Protein AF-0000000072547113 (afdb_homodimer)

Organism: Lottia gigantea (NCBI:txid225164)

Sequence (1190 aa):
MGVKNPSSYKSCSQDGNVCVTWENDRKLVMTTRKENDVTCYDVSWSALSCVSQELKDCLNMSGHWYGGFQDWNQYWPMNIIQQKLAPYVASDSYAKMYGGVLERYFLSSAGYGVFIDQDVPLHLSMNENNTRQFCMSAKYTQYPYINYDNSLPYLNYSVCYANNIRKVHDYMSKTYIPRPENIPDEKLFKSPIWSTWAMYKKDINETQLEEFADDIISNNFPHSQIELDDEWTVRYGDMGFDLNKFPDPAAMVRRLNNKGFRVTIWVHPFFNEDSTSFKEAYEKRYLVRQLDSNLPALVSWWRGKLAGILDVTNPEAVSWYLKQLQNLKTNYNISSFKFDAGEVNWLPNVYSVNSTYRNPDVYTQKWAELAYESDKNIRHQEVRVGARTQRLPIFSRMLDRDSTWTRSNGLKTIIPCALTFGLIGYPFVLPDMIGGNAYDAADGLEARNYPDQELFIRWLQVNTFLPSMQFSVPPWIYNDTTLTTEARKLIDLHTSYTPTIVRLAREATVTGSPIIRPLWWVAPTDAITFMIDDEFLLGNDILVAPVVIQGDLSRDIYLPAGRWQDKLRNTVRDGGKWLTNYKASLYELPYFIRVMGVKNPSSYKSCSQDGNVCVTWENDRKLVMTTRKENDVTCYDVSWSALSCVSQELKDCLNMSGHWYGGFQDWNQYWPMNIIQQKLAPYVASDSYAKMYGGVLERYFLSSAGYGVFIDQDVPLHLSMNENNTRQFCMSAKYTQYPYINYDNSLPYLNYSVCYANNIRKVHDYMSKTYIPRPENIPDEKLFKSPIWSTWAMYKKDINETQLEEFADDIISNNFPHSQIELDDEWTVRYGDMGFDLNKFPDPAAMVRRLNNKGFRVTIWVHPFFNEDSTSFKEAYEKRYLVRQLDSNLPALVSWWRGKLAGILDVTNPEAVSWYLKQLQNLKTNYNISSFKFDAGEVNWLPNVYSVNSTYRNPDVYTQKWAELAYESDKNIRHQEVRVGARTQRLPIFSRMLDRDSTWTRSNGLKTIIPCALTFGLIGYPFVLPDMIGGNAYDAADGLEARNYPDQELFIRWLQVNTFLPSMQFSVPPWIYNDTTLTTEARKLIDLHTSYTPTIVRLAREATVTGSPIIRPLWWVAPTDAITFMIDDEFLLGNDILVAPVVIQGDLSRDIYLPAGRWQDKLRNTVRDGGKWLTNYKASLYELPYFIRV

Radius of gyration: 38.4 Å; Cα contacts (8 Å, |Δi|>4): 2872; chains: 2; bounding box: 76×123×65 Å

InterPro domains:
  IPR000322 Glycoside hydrolase family 31, TIM barrel domain [PF01055] (195-501)
  IPR013780 Glycosyl hydrolase, all-beta [G3DSA:2.60.40.1180] (546-594)
  IPR017853 Glycoside hydrolase superfamily [SSF51445] (192-532)
  IPR048395 Glycosyl hydrolase family 31, C-terminal domain [PF21365] (512-594)
  IPR050985 Alpha-glycosidase and related enzymes [PTHR43053] (8-594)

Secondary structure (DSSP, 8-state):
------S-EEE--BTTBEEEEETTTEEEEEEEEEETTEEEEEEEEEE-S-TT--EEEEEE--S-EEEEE--SS--SS-TT--EEEEE-----GGGSSS-SBEEEEEEETTTEEEEE-TTS-EEEEESGGG--EEEEEE---SSSS--TT-PPPEEEEEEEE-SSHHHHHHHHHHHHSPPPSS---HHHHHS-EEESHHHHTT---HHHHHHHHHHHHHTT---SEEEE-S--BSSBTB-SB-TTT-S-HHHHHHHHHHTT-EEEEEE-SEEETTSHHHHHHHHTT-B-B-TTSSSBPPEEETTEEEEEEB-TT-HHHHHHHHHHHHHHHHHH---EEEE----GGGS-SS-B-SS--SSTTHHHHHHHHHHHHTTTTT---EES-BSS-TTS-SEEEPPPPPSSSSTTTSGGGHHHHHHHHHHTT--SEE--STT----BTTTBTT---PPPHHHHHHHHHHHTTSS--EESS-GGGG--HHHHHHHHHHHHHHHHTHHHHHHHHHHHHHH---SEE-GGGT-TT-GGGGG--S-EEETTTEEE----STT-SEEEEEE-SSEEEETTTTEEEE-SEEEEEEE--TT---EEEE-/------S-EEE--BTTBEEEEETTTEEEEEEEEEETTEEEEEEEEEE-S-TT--EEEEEE--S-EEEEE--SS--SS-TT--EEEEE-----GGGSSS-SBEEEEEEETTTEEEEE-TTS-EEEEESGGG--EEEEEE---SSSS--TT-PPPEEEEEEEE-SSHHHHHHHHHHHHSPPPSS---HHHHHS-EEESHHHHTT---HHHHHHHHHHHHHTT---SEEEE-S--BSSBTB-SB-TTT-S-HHHHHHHHHHTT-EEEEEE-SEEETTSHHHHHHHHTT-B-B-TTSSSBPPEEETTEEEEEEB-TT-HHHHHHHHHHHHHHHHHH---EEEE----GGGS-SS-B-SS--SSTTHHHHHHHHHHHHTTTTT---EES-BSS-TTS-SEEEPPPPPSSSSTTTSGGGHHHHHHHHHHTT--SEE--STT----BTTTBTT---PPPHHHHHHHHHHHTTSS--EESS-GGGG--HHHHHHHHHHHHHHHHTHHHHHHHHHHHHHH---SEE-GGGT-TT-GGGGG--S-EEETTTEEE----STT-SEEEEEE-SSEEEETTTTEEEE-SEEEEEEE--TT---EEEE-

Solvent-accessible surface area (backbone atoms only — not comparable to full-atom values): 59918 Å² total; per-residue (Å²): 135,85,82,76,69,83,61,74,59,49,77,66,53,53,98,83,24,46,26,42,33,35,81,74,41,35,36,40,40,35,40,75,47,78,56,93,76,32,43,30,39,41,36,37,38,36,49,61,63,42,50,74,41,73,46,74,54,71,41,73,59,58,67,44,31,46,45,36,53,38,47,41,63,32,55,45,38,41,69,81,48,69,33,62,75,37,73,72,48,30,14,53,33,91,71,75,42,51,8,28,35,35,42,61,38,38,37,19,56,67,4,39,32,38,41,47,49,74,74,33,35,42,24,37,24,32,17,45,91,73,62,49,30,41,33,46,31,11,35,54,42,84,51,77,30,46,63,88,79,70,56,58,35,39,40,44,35,34,42,31,37,19,97,27,31,52,60,22,44,53,51,47,42,69,73,72,44,58,41,22,78,48,64,42,34,64,53,48,43,43,24,32,35,39,35,40,38,36,63,39,31,57,72,54,36,52,66,55,52,52,48,51,54,48,50,38,54,75,70,67,49,76,64,39,30,37,33,47,37,51,65,54,32,76,38,61,44,42,90,50,74,22,50,90,47,30,76,51,56,44,61,52,41,48,54,40,39,74,72,66,41,39,40,26,39,54,47,64,56,47,17,25,65,88,18,72,45,28,55,53,30,45,76,68,58,24,33,27,11,25,49,95,47,82,49,59,31,54,30,59,56,101,88,32,78,52,16,35,35,58,20,60,60,24,67,66,32,43,50,52,52,47,49,52,54,48,47,42,28,73,69,35,60,41,68,40,39,37,41,48,68,48,33,48,70,59,49,52,59,62,58,31,58,79,55,85,66,65,38,57,42,50,54,26,27,38,42,46,49,51,55,46,65,70,35,69,85,63,23,72,36,38,30,38,41,35,34,88,48,31,37,53,34,47,32,36,28,46,67,87,34,43,45,44,63,42,51,74,30,16,57,45,16,50,55,27,42,48,40,32,35,10,70,64,33,42,48,46,38,28,79,35,43,41,30,24,41,8,47,42,91,87,52,35,85,71,24,72,43,66,44,55,71,65,56,30,51,35,37,44,49,57,37,35,74,45,57,25,47,33,36,29,57,58,62,64,78,70,76,36,69,65,58,34,51,52,50,49,50,45,50,49,52,26,39,71,43,23,68,59,50,52,51,35,42,55,44,17,41,75,71,47,48,35,32,46,27,53,53,25,72,84,33,52,84,45,72,73,36,60,56,57,39,66,47,36,17,48,49,93,42,32,40,39,46,46,69,66,56,89,90,56,45,47,40,72,44,77,36,62,74,57,39,29,34,30,68,80,73,72,42,77,38,77,31,65,44,72,41,72,68,40,79,31,50,85,90,47,67,48,37,30,35,61,104,134,82,82,76,69,82,61,75,60,50,78,66,54,53,97,84,24,48,23,40,34,34,80,73,39,34,36,41,39,36,40,75,48,79,55,94,76,32,44,30,38,41,37,36,39,35,49,61,62,42,49,74,40,74,47,75,52,71,42,73,59,57,68,45,31,46,45,36,52,38,47,39,62,32,57,45,38,41,68,80,47,68,34,63,76,36,73,70,49,29,14,53,34,91,72,74,43,50,7,27,35,36,43,61,38,37,38,20,56,68,4,39,32,39,41,48,49,75,74,34,38,42,24,39,23,31,16,45,92,74,62,49,31,40,35,45,30,12,36,54,40,84,50,76,30,47,63,86,78,70,54,58,34,38,40,44,34,36,42,32,37,22,96,26,31,51,59,24,45,56,50,49,43,68,73,74,44,58,41,22,77,47,62,42,34,66,53,47,44,42,24,32,35,40,36,39,37,36,62,37,32,58,72,55,36,51,66,54,51,52,49,50,53,49,49,39,52,74,71,68,50,76,65,39,30,38,33,47,36,48,65,56,32,76,37,62,45,41,91,47,72,23,50,89,48,32,76,51,54,45,59,52,42,49,55,40,39,74,72,66,41,40,41,25,38,56,46,66,57,46,16,25,66,88,17,71,44,28,56,54,31,44,77,69,58,24,32,27,11,26,50,94,47,80,48,60,33,53,28,59,55,102,87,35,78,52,16,35,36,59,20,59,60,24,68,66,32,43,51,54,52,47,49,54,54,48,48,43,29,71,68,34,59,41,67,40,38,38,41,46,68,47,34,48,70,59,49,55,60,63,58,32,60,78,54,86,67,64,40,60,42,49,54,26,28,36,39,47,50,51,57,46,65,71,36,68,85,66,23,71,36,39,31,38,43,36,35,89,46,33,40,54,35,46,34,38,27,48,69,86,34,43,45,45,63,42,50,73,31,15,58,45,17,52,54,26,42,48,39,32,34,10,70,63,34,42,47,47,38,27,79,35,42,39,30,24,43,8,45,42,91,88,53,36,86,71,24,72,44,65,43,54,72,65,56,30,49,35,36,44,50,56,37,33,74,45,56,25,45,32,36,30,58,58,64,65,77,69,75,37,70,66,58,34,51,52,49,49,50,44,50,49,52,27,40,72,44,23,68,59,51,51,49,34,43,54,43,16,41,74,71,44,47,36,30,45,27,52,54,26,73,84,32,53,83,45,73,72,36,60,56,55,42,63,48,36,17,46,51,93,43,32,41,40,47,44,69,67,56,88,88,55,46,48,41,73,43,77,36,63,75,57,38,29,35,31,70,80,74,74,42,79,40,76,32,62,43,73,41,71,66,39,78,30,49,85,89,47,64,48,37,30,36,59,102

Foldseek 3Di:
DDPPDPADKDWPDDPPWTWIDHPQFKIWIWDWDDDVQKIKIKIKMWGRHFQFDKDKDKDAQPAFKFFFADELLQAFSCQVDWFPWDFRFADPNVVVDGHFAGAQWMFHQQFKIKHWDQLFRWIWGHCHVPPNMTMIMGGADLDDQHDPPRDTGMTIMMMMGGNGRQVSLLVCCVPPAAFAQAAAFLLQLFFAEAEQPLVQNQNAALVNQVVVLVVCVVLPGDHAAYEYEPNQPPFAPDLDGDCVRYVDLQVSCVVSVVSPHQYAYEHEFKAAPPDPNQVVCLVVLQFWAAPPDSGFDFFDDPRYDTITGGQLVDPVSLVVVLVSLVCCCVVRVRPAYEYDDQTLVRDDGGTDGPDDGSRSNVSSQSSVVSRCVSHVPNAAYEYQHHYSNLHRNHEHEDRFAALDLDSSRYLLNQQSSQQNCLSNRNQRYHSHAQSTSQADPPPGSRHNNGHDLLSRLLSLLLCLQHSGHYHNPQQCVVVDPVSSVLSSVSSVSSNVCSVLSVVVSVVCNVSVGHQKHFPCNQVRPDSVSSRDRQWIDRPNWKIWHTDSDPPDQFAKDAFAAAWKQWPVVRDIDGHPDIDGRHGHHSSRITMIGGD/DDPPDPADKDWPDDPPWTWIDHPQFKIWIWDWDDDVQKIKIKIKMWGRHFQFDKDKDKDAQPAFKFFFADELLQAFSCQVDWFPWDFRFADPNVVVDGHFAGAQWMFHQQFKIKHWDQLFRWIWGHCHVPPNMTMIMGGADLDDQHDPPRDTGMTIMMMMGGNGRQVSLLVCCVPPAAFAQAAAFLLQLFFAEAEQPLVQNQNAALVNQVVVLVVCVVLPGDHAAYEYEPDQPPFAPDLDGDCVRYVDLQVSCVVSVVSVHQYAYEHEFKAAPPDPNQVVCLVVLQFWAAPPDSGFDFFDDPRYHTITGGQLVDPVSLVVVLVSLVCCCVVRVRPAYEYDDQTLVRDDGHTDGPDDGSRSNVSSQSSVVSRCVSHVPNAAYEYAHHYSNLHRNHEHEDRFAALDLDSSRYLLNQQSSQQNCLSNRNQRYHSHAQSTSLADPPQGSRHNNGHPLLSRLLSLLLCLQHSGHYHHDQQCVVVDPVSSVLSSVSSVSSNVCSVLSVVVSVVCNPSVGHQKHFPCSQVRPDSVSSRDRQWIDRPNWKIWHTDSDPPDQFAKDAFAAAWKQWPVVRDIDGHPDIDGRHGHHSSRITMIGGD

pLDDT: mean 95.04, std 8.38, range [26.77, 98.94]

Nearest PDB structures (foldseek):
  7qqf-assembly2_B  TM=9.487E-01  e=3.767E-74  Homo sapiens
  7qqg-assembly2_B  TM=9.510E-01  e=8.934E-73  Homo sapiens
  7qqf-assembly1_D  TM=9.455E-01  e=2.420E-72  Homo sapiens
  7qqf-assembly1_A  TM=9.274E-01  e=1.428E-72  Homo sapiens
  8j53-assembly3_D  TM=9.244E-01  e=9.179E-49  Bacteroides salyersiae WAL 10018 = DSM 18765 = JCM 12988

Structure (mmCIF, N/CA/C/O backbone):
data_AF-0000000072547113-model_v1
#
loop_
_entity.id
_entity.type
_entity.pdbx_description
1 polymer 'Glycoside hydrolase family 31 N-terminal domain-containing protein'
#
loop_
_atom_site.group_PDB
_atom_site.id
_atom_site.type_symbol
_atom_site.label_atom_id
_atom_site.label_alt_id
_atom_site.label_comp_id
_atom_site.label_asym_id
_atom_site.label_entity_id
_atom_site.label_seq_id
_atom_site.pdbx_PDB_ins_code
_atom_site.Cartn_x
_atom_site.Cartn_y
_atom_site.Cartn_z
_atom_site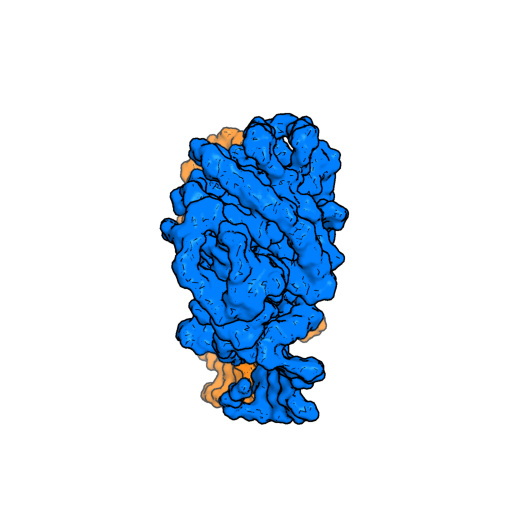.occupancy
_atom_site.B_iso_or_equiv
_atom_site.auth_seq_id
_atom_site.auth_comp_id
_atom_site.auth_asym_id
_atom_site.auth_atom_id
_atom_site.pdbx_PDB_model_num
ATOM 1 N N . MET A 1 1 ? -34.938 21.906 10.492 1 26.77 1 MET A N 1
ATOM 2 C CA . MET A 1 1 ? -34.344 20.688 9.945 1 26.77 1 MET A CA 1
ATOM 3 C C . MET A 1 1 ? -35.438 19.797 9.336 1 26.77 1 MET A C 1
ATOM 5 O O . MET A 1 1 ? -36.219 19.188 10.062 1 26.77 1 MET A O 1
ATOM 9 N N . GLY A 1 2 ? -36.031 20.266 8.164 1 29.62 2 GLY A N 1
ATOM 10 C CA . GLY A 1 2 ? -37.156 19.562 7.578 1 29.62 2 GLY A CA 1
ATOM 11 C C . GLY A 1 2 ? -36.781 18.219 6.969 1 29.62 2 GLY A C 1
ATOM 12 O O . GLY A 1 2 ? -35.781 18.141 6.219 1 29.62 2 GLY A O 1
ATOM 13 N N . VAL A 1 3 ? -37.156 17.062 7.504 1 36.53 3 VAL A N 1
ATOM 14 C CA . VAL A 1 3 ? -37.031 15.711 6.969 1 36.53 3 VAL A CA 1
ATOM 15 C C . VAL A 1 3 ? -38.031 15.539 5.812 1 36.53 3 VAL A C 1
ATOM 17 O O . VAL A 1 3 ? -39.25 15.672 5.996 1 36.53 3 VAL A O 1
ATOM 20 N N . LYS A 1 4 ? -37.812 15.766 4.559 1 37.31 4 LYS A N 1
ATOM 21 C CA . LYS A 1 4 ? -38.75 15.625 3.453 1 37.31 4 LYS A CA 1
ATOM 22 C C . LYS A 1 4 ? -38.906 14.156 3.043 1 37.31 4 LYS A C 1
ATOM 24 O O . LYS A 1 4 ? -39.375 13.859 1.943 1 37.31 4 LYS A O 1
ATOM 29 N N . ASN A 1 5 ? -38.156 13.344 3.658 1 39.66 5 ASN A N 1
ATOM 30 C CA . ASN A 1 5 ? -38.312 12.141 2.857 1 39.66 5 ASN A CA 1
ATOM 31 C C . ASN A 1 5 ? -39.594 11.414 3.205 1 39.66 5 ASN A C 1
ATOM 33 O O . ASN A 1 5 ? -39.812 11.016 4.352 1 39.66 5 ASN A O 1
ATOM 37 N N . PRO A 1 6 ? -40.469 11.383 2.307 1 40.56 6 PRO A N 1
ATOM 38 C CA . PRO A 1 6 ? -41.781 10.734 2.393 1 40.56 6 PRO A CA 1
ATOM 39 C C . PRO A 1 6 ? -41.688 9.25 2.729 1 40.56 6 PRO A C 1
ATOM 41 O O . PRO A 1 6 ? -42.719 8.562 2.799 1 40.56 6 PRO A O 1
ATOM 44 N N . SER A 1 7 ? -40.562 8.672 2.807 1 48.75 7 SER A N 1
ATOM 45 C CA . SER A 1 7 ? -40.656 7.234 3.072 1 48.75 7 SER A CA 1
ATOM 46 C C . SER A 1 7 ? -41.188 6.965 4.484 1 48.75 7 SER A C 1
ATOM 48 O O . SER A 1 7 ? -41.125 7.848 5.344 1 48.75 7 SER A O 1
ATOM 50 N N . SER A 1 8 ? -41.875 5.805 4.633 1 58.91 8 SER A N 1
ATOM 51 C CA . SER A 1 8 ? -42.469 5.324 5.875 1 58.91 8 SER A CA 1
ATOM 52 C C . SER A 1 8 ? -41.5 5.473 7.047 1 58.91 8 SER A C 1
ATOM 54 O O . SER A 1 8 ? -40.375 4.969 7 1 58.91 8 SER A O 1
ATOM 56 N N . TYR A 1 9 ? -41.594 6.586 7.656 1 64.75 9 TYR A N 1
ATOM 57 C CA . TYR A 1 9 ? -40.812 6.758 8.867 1 64.75 9 TYR A CA 1
ATOM 58 C C . TYR A 1 9 ? -41.625 6.422 10.109 1 64.75 9 TYR A C 1
ATOM 60 O O . TYR A 1 9 ? -42.844 6.492 10.094 1 64.75 9 TYR A O 1
ATOM 68 N N . LYS A 1 10 ? -40.938 5.699 11.086 1 66.25 10 LYS A N 1
ATOM 69 C CA . LYS A 1 10 ? -41.5 5.473 12.414 1 66.25 10 LYS A CA 1
ATOM 70 C C . LYS A 1 10 ? -40.938 6.453 13.43 1 66.25 10 LYS A C 1
ATOM 72 O O . LYS A 1 10 ? -39.719 6.617 13.516 1 66.25 10 LYS A O 1
ATOM 77 N N . SER A 1 11 ? -41.812 7.301 14.062 1 67.62 11 SER A N 1
ATOM 78 C CA . SER A 1 11 ? -41.375 8.195 15.125 1 67.62 11 SER A CA 1
ATOM 79 C C . SER A 1 11 ? -41.094 7.438 16.422 1 67.62 11 SER A C 1
ATOM 81 O O . SER A 1 11 ? -41.906 6.594 16.828 1 67.62 11 SER A O 1
ATOM 83 N N . CYS A 1 12 ? -39.875 7.676 17.062 1 68.38 12 CYS A N 1
ATOM 84 C CA . CYS A 1 12 ? -39.562 7.164 18.391 1 68.38 12 CYS A CA 1
ATOM 85 C C . CYS A 1 12 ? -39.344 8.305 19.391 1 68.38 12 CYS A C 1
ATOM 87 O O . CYS A 1 12 ? -38.625 8.156 20.375 1 68.38 12 CYS A O 1
ATOM 89 N N . SER A 1 13 ? -39.906 9.523 19.156 1 68.44 13 SER A N 1
ATOM 90 C CA . SER A 1 13 ? -39.688 10.75 19.922 1 68.44 13 SER A CA 1
ATOM 91 C C . SER A 1 13 ? -40.281 10.633 21.312 1 68.44 13 SER A C 1
ATOM 93 O O . SER A 1 13 ? -41.344 10.039 21.5 1 68.44 13 SER A O 1
ATOM 95 N N . GLN A 1 14 ? -39.406 10.953 22.328 1 66.38 14 GLN A N 1
ATOM 96 C CA . GLN A 1 14 ? -39.844 10.992 23.703 1 66.38 14 GLN A CA 1
ATOM 97 C C . GLN A 1 14 ? -39.344 12.227 24.422 1 66.38 14 GLN A C 1
ATOM 99 O O . GLN A 1 14 ? -38.188 12.648 24.203 1 66.38 14 GLN A O 1
ATOM 104 N N . ASP A 1 15 ? -40.094 12.711 25.359 1 64.56 15 ASP A N 1
ATOM 105 C CA . ASP A 1 15 ? -39.719 13.742 26.328 1 64.56 15 ASP A CA 1
ATOM 106 C C . ASP A 1 15 ? -39.031 14.922 25.641 1 64.56 15 ASP A C 1
ATOM 108 O O . ASP A 1 15 ? -38 15.414 26.109 1 64.56 15 ASP A O 1
ATOM 112 N N . GLY A 1 16 ? -39.531 15.289 24.422 1 63.47 16 GLY A N 1
ATOM 113 C CA . GLY A 1 16 ? -39 16.469 23.766 1 63.47 16 GLY A CA 1
ATOM 114 C C . GLY A 1 16 ? -37.844 16.172 22.828 1 63.47 16 GLY A C 1
ATOM 115 O O . GLY A 1 16 ? -37.406 17.047 22.094 1 63.47 16 GLY A O 1
ATOM 116 N N . ASN A 1 17 ? -37.531 14.945 22.938 1 75.5 17 ASN A N 1
ATOM 117 C CA . ASN A 1 17 ? -36.469 14.516 22.016 1 75.5 17 ASN A CA 1
ATOM 118 C C . ASN A 1 17 ? -37.062 14.023 20.703 1 75.5 17 ASN A C 1
ATOM 120 O O . ASN A 1 17 ? -38.188 13.516 20.656 1 75.5 17 ASN A O 1
ATOM 124 N N . VAL A 1 18 ? -36.5 14.422 19.688 1 79 18 VAL A N 1
ATOM 125 C CA . VAL A 1 18 ? -36.906 13.977 18.359 1 79 18 VAL A CA 1
ATOM 126 C C . VAL A 1 18 ? -36.219 12.656 18.016 1 79 18 VAL A C 1
ATOM 128 O O . VAL A 1 18 ? -35 12.523 18.188 1 79 18 VAL A O 1
ATOM 131 N N . CYS A 1 19 ? -36.969 11.688 17.672 1 83.75 19 CYS A N 1
ATOM 132 C CA . CYS A 1 19 ? -36.469 10.406 17.219 1 83.75 19 CYS A CA 1
ATOM 133 C C . CYS A 1 19 ? -37.281 9.891 16.031 1 83.75 19 CYS A C 1
ATOM 135 O O . CYS A 1 19 ? -38.5 9.727 16.141 1 83.75 19 CYS A O 1
ATOM 137 N N . VAL A 1 20 ? -36.594 9.742 14.859 1 82.88 20 VAL A N 1
ATOM 138 C CA . VAL A 1 20 ? -37.25 9.273 13.641 1 82.88 20 VAL A CA 1
ATOM 139 C C . VAL A 1 20 ? -36.406 8.172 13 1 82.88 20 VAL A C 1
ATOM 141 O O . VAL A 1 20 ? -35.188 8.281 12.906 1 82.88 20 VAL A O 1
ATOM 144 N N . THR A 1 21 ? -37.062 7.082 12.586 1 87.88 21 THR A N 1
ATOM 145 C CA . THR A 1 21 ? -36.406 5.98 11.914 1 87.88 21 THR A CA 1
ATOM 146 C C . THR A 1 21 ? -37.031 5.703 10.555 1 87.88 21 THR A C 1
ATOM 148 O O . THR A 1 21 ? -38.25 5.605 10.438 1 87.88 21 THR A O 1
ATOM 151 N N . TRP A 1 22 ? -36.281 5.652 9.547 1 81.5 22 TRP A N 1
ATOM 152 C CA . TRP A 1 22 ? -36.656 5.16 8.227 1 81.5 22 TRP A CA 1
ATOM 153 C C . TRP A 1 22 ? -36.219 3.711 8.039 1 81.5 22 TRP A C 1
ATOM 155 O O . TRP A 1 22 ? -35.031 3.412 8.062 1 81.5 22 TRP A O 1
ATOM 165 N N . GLU A 1 23 ? -37.094 2.797 7.73 1 80.75 23 GLU A N 1
ATOM 166 C CA . GLU A 1 23 ? -36.844 1.36 7.703 1 80.75 23 GLU A CA 1
ATOM 167 C C . GLU A 1 23 ? -35.75 1.019 6.695 1 80.75 23 GLU A C 1
ATOM 169 O O . GLU A 1 23 ? -35.812 1.396 5.527 1 80.75 23 GLU A O 1
ATOM 174 N N . ASN A 1 24 ? -34.75 0.369 7.156 1 79.12 24 ASN A N 1
ATOM 175 C CA . ASN A 1 24 ? -33.625 -0.13 6.387 1 79.12 24 ASN A CA 1
ATOM 176 C C . ASN A 1 24 ? -32.844 1.007 5.711 1 79.12 24 ASN A C 1
ATOM 178 O O . ASN A 1 24 ? -32.375 0.852 4.59 1 79.12 24 ASN A O 1
ATOM 182 N N . ASP A 1 25 ? -32.938 2.139 6.438 1 85 25 ASP A N 1
ATOM 183 C CA . ASP A 1 25 ? -32.219 3.271 5.855 1 85 25 ASP A CA 1
ATOM 184 C C . ASP A 1 25 ? -31.422 4.027 6.918 1 85 25 ASP A C 1
ATOM 186 O O . ASP A 1 25 ? -30.234 3.771 7.113 1 85 25 ASP A O 1
ATOM 190 N N . ARG A 1 26 ? -32.156 4.883 7.73 1 90.94 26 ARG A N 1
ATOM 191 C CA . ARG A 1 26 ? -31.406 5.676 8.703 1 90.94 26 ARG A CA 1
ATOM 192 C C . ARG A 1 26 ? -32.281 6.047 9.898 1 90.94 26 ARG A C 1
ATOM 194 O O . ARG A 1 26 ? -33.5 5.844 9.867 1 90.94 26 ARG A O 1
ATOM 201 N N . LYS A 1 27 ? -31.656 6.512 10.969 1 91.25 27 LYS A N 1
ATOM 202 C CA . LYS A 1 27 ? -32.312 6.949 12.203 1 91.25 27 LYS A CA 1
ATOM 203 C C . LYS A 1 27 ? -31.766 8.312 12.641 1 91.25 27 LYS A C 1
ATOM 205 O O . LYS A 1 27 ? -30.578 8.594 12.523 1 91.25 27 LYS A O 1
ATOM 210 N N . LEU A 1 28 ? -32.656 9.266 13.07 1 91.69 28 LEU A N 1
ATOM 211 C CA . LEU A 1 28 ? -32.344 10.578 13.609 1 91.69 28 LEU A CA 1
ATOM 212 C C . LEU A 1 28 ? -32.781 10.688 15.07 1 91.69 28 LEU A C 1
ATOM 214 O O . LEU A 1 28 ? -33.906 10.383 15.406 1 91.69 28 LEU A O 1
ATOM 218 N N . VAL A 1 29 ? -31.859 11.047 15.938 1 91.12 29 VAL A N 1
ATOM 219 C CA . VAL A 1 29 ? -32.156 11.375 17.328 1 91.12 29 VAL A CA 1
ATOM 220 C C . VAL A 1 29 ? -31.656 12.789 17.641 1 91.12 29 VAL A C 1
ATOM 222 O O . VAL A 1 29 ? -30.5 13.117 17.359 1 91.12 29 VAL A O 1
ATOM 225 N N . MET A 1 30 ? -32.469 13.664 18.109 1 90.56 30 MET A N 1
ATOM 226 C CA . MET A 1 30 ? -32.094 15.008 18.547 1 90.56 30 MET A CA 1
ATOM 227 C C . MET A 1 30 ? -32.5 15.258 19.984 1 90.56 30 MET A C 1
ATOM 229 O O . MET A 1 30 ? -33.688 15.078 20.328 1 90.56 30 MET A O 1
ATOM 233 N N . THR A 1 31 ? -31.578 15.641 20.766 1 91.81 31 THR A N 1
ATOM 234 C CA . THR A 1 31 ? -31.859 15.969 22.156 1 91.81 31 THR A CA 1
ATOM 235 C C . THR A 1 31 ? -31.531 17.422 22.453 1 91.81 31 THR A C 1
ATOM 237 O O . THR A 1 31 ? -30.578 17.984 21.875 1 91.81 31 THR A O 1
ATOM 240 N N . THR A 1 32 ? -32.281 18.031 23.312 1 89.31 32 THR A N 1
ATOM 241 C CA . THR A 1 32 ? -32.062 19.422 23.703 1 89.31 32 THR A CA 1
ATOM 242 C C . THR A 1 32 ? -31.453 19.516 25.094 1 89.31 32 THR A C 1
ATOM 244 O O . THR A 1 32 ? -31.906 18.844 26.031 1 89.31 32 THR A O 1
ATOM 247 N N . ARG A 1 33 ? -30.344 20.266 25.203 1 88.62 33 ARG A N 1
ATOM 248 C CA . ARG A 1 33 ? -29.688 20.578 26.469 1 88.62 33 ARG A CA 1
ATOM 249 C C . ARG A 1 33 ? -29.672 22.078 26.734 1 88.62 33 ARG A C 1
ATOM 251 O O . ARG A 1 33 ? -29.234 22.859 25.891 1 88.62 33 ARG A O 1
ATOM 258 N N . LYS A 1 34 ? -30.25 22.469 27.906 1 90.75 34 LYS A N 1
ATOM 259 C CA . LYS A 1 34 ? -30.266 23.875 28.281 1 90.75 34 LYS A CA 1
ATOM 260 C C . LYS A 1 34 ? -29.375 24.125 29.5 1 90.75 34 LYS A C 1
ATOM 262 O O . LYS A 1 34 ? -29.469 23.422 30.5 1 90.75 34 LYS A O 1
ATOM 267 N N . GLU A 1 35 ? -28.516 24.984 29.359 1 90.25 35 GLU A N 1
ATOM 268 C CA . GLU A 1 35 ? -27.625 25.438 30.438 1 90.25 35 GLU A CA 1
ATOM 269 C C . GLU A 1 35 ? -27.531 26.953 30.484 1 90.25 35 GLU A C 1
ATOM 271 O O . GLU A 1 35 ? -26.828 27.562 29.688 1 90.25 35 GLU A O 1
ATOM 276 N N . ASN A 1 36 ? -28.094 27.578 31.531 1 85.56 36 ASN A N 1
ATOM 277 C CA . ASN A 1 36 ? -28.125 29.031 31.656 1 85.56 36 ASN A CA 1
ATOM 278 C C . ASN A 1 36 ? -28.703 29.688 30.406 1 85.56 36 ASN A C 1
ATOM 280 O O . ASN A 1 36 ? -29.828 29.375 30.016 1 85.56 36 ASN A O 1
ATOM 284 N N . ASP A 1 37 ? -27.891 30.469 29.734 1 90 37 ASP A N 1
ATOM 285 C CA . ASP A 1 37 ? -28.406 31.234 28.609 1 90 37 ASP A CA 1
ATOM 286 C C . ASP A 1 37 ? -28.031 30.578 27.281 1 90 37 ASP A C 1
ATOM 288 O O . ASP A 1 37 ? -28.078 31.219 26.219 1 90 37 ASP A O 1
ATOM 292 N N . VAL A 1 38 ? -27.688 29.25 27.344 1 96.06 38 VAL A N 1
ATOM 293 C CA . VAL A 1 38 ? -27.281 28.547 26.125 1 96.06 38 VAL A CA 1
ATOM 294 C C . VAL A 1 38 ? -28.172 27.328 25.922 1 96.06 38 VAL A C 1
ATOM 296 O O . VAL A 1 38 ? -28.469 26.594 26.875 1 96.06 38 VAL A O 1
ATOM 299 N N . THR A 1 39 ? -28.766 27.172 24.781 1 93.62 39 THR A N 1
ATOM 300 C CA . THR A 1 39 ? -29.516 25.984 24.375 1 93.62 39 THR A CA 1
ATOM 301 C C . THR A 1 39 ? -28.734 25.188 23.328 1 93.62 39 THR A C 1
ATOM 303 O O . THR A 1 39 ? -28.312 25.75 22.297 1 93.62 39 THR A O 1
ATOM 306 N N . CYS A 1 40 ? -28.562 23.953 23.578 1 95.62 40 CYS A N 1
ATOM 307 C CA . CYS A 1 40 ? -27.859 23.094 22.641 1 95.62 40 CYS A CA 1
ATOM 308 C C . CYS A 1 40 ? -28.766 21.984 22.109 1 95.62 40 CYS A C 1
ATOM 310 O O . CYS A 1 40 ? -29.625 21.484 22.828 1 95.62 40 CYS A O 1
ATOM 312 N N . TYR A 1 41 ? -28.609 21.672 20.906 1 92.19 41 TYR A N 1
ATOM 313 C CA . TYR A 1 41 ? -29.234 20.516 20.25 1 92.19 41 TYR A CA 1
ATOM 314 C C . TYR A 1 41 ? -28.172 19.484 19.859 1 92.19 41 TYR A C 1
ATOM 316 O O . TYR A 1 41 ? -27.297 19.781 19.047 1 92.19 41 TYR A O 1
ATOM 324 N N . ASP A 1 42 ? -28.25 18.375 20.469 1 95.06 42 ASP A N 1
ATOM 325 C CA . ASP A 1 42 ? -27.391 17.25 20.094 1 95.06 42 ASP A CA 1
ATOM 326 C C . ASP A 1 42 ? -28.078 16.359 19.062 1 95.06 42 ASP A C 1
ATOM 328 O O . ASP A 1 42 ? -29.125 15.766 19.328 1 95.06 42 ASP A O 1
ATOM 332 N N . VAL A 1 43 ? -27.453 16.312 17.891 1 94.81 43 VAL A N 1
ATOM 333 C CA . VAL A 1 43 ? -28.047 15.633 16.75 1 94.81 43 VAL A CA 1
ATOM 334 C C . VAL A 1 43 ? -27.234 14.375 16.422 1 94.81 43 VAL A C 1
ATOM 336 O O . VAL A 1 43 ? -26 14.438 16.328 1 94.81 43 VAL A O 1
ATOM 339 N N . SER A 1 44 ? -27.938 13.227 16.25 1 95.69 44 SER A N 1
ATOM 340 C CA . SER A 1 44 ? -27.297 11.977 15.883 1 95.69 44 SER A CA 1
ATOM 341 C C . SER A 1 44 ? -28.016 11.297 14.727 1 95.69 44 SER A C 1
ATOM 343 O O . SER A 1 44 ? -29.188 10.906 14.852 1 95.69 44 SER A O 1
ATOM 345 N N . TRP A 1 45 ? -27.375 11.234 13.57 1 94.62 45 TRP A N 1
ATOM 346 C CA . TRP A 1 45 ? -27.812 10.406 12.461 1 94.62 45 TRP A CA 1
ATOM 347 C C . TRP A 1 45 ? -27.094 9.055 12.477 1 94.62 45 TRP A C 1
ATOM 349 O O . TRP A 1 45 ? -25.891 8.992 12.734 1 94.62 45 TRP A O 1
ATOM 359 N N . SER A 1 46 ? -27.797 7.941 12.211 1 95.19 46 SER A N 1
ATOM 360 C CA . SER A 1 46 ? -27.203 6.613 12.117 1 95.19 46 SER A CA 1
ATOM 361 C C . SER A 1 46 ? -27.672 5.883 10.859 1 95.19 46 SER A C 1
ATOM 363 O O . SER A 1 46 ? -28.859 5.934 10.516 1 95.19 46 SER A O 1
ATOM 365 N N . ALA A 1 47 ? -26.734 5.32 10.172 1 93.44 47 ALA A N 1
ATOM 366 C CA . ALA A 1 47 ? -27.094 4.441 9.062 1 93.44 47 ALA A CA 1
ATOM 367 C C . ALA A 1 47 ? -27.625 3.102 9.57 1 93.44 47 ALA A C 1
ATOM 369 O O . ALA A 1 47 ? -27.172 2.605 10.609 1 93.44 47 ALA A O 1
ATOM 370 N N . LEU A 1 48 ? -28.562 2.443 8.797 1 89 48 LEU A N 1
ATOM 371 C CA . LEU A 1 48 ? -29.141 1.182 9.234 1 89 48 LEU A CA 1
ATOM 372 C C . LEU A 1 48 ? -29.016 0.116 8.148 1 89 48 LEU A C 1
ATOM 374 O O . LEU A 1 48 ? -29.328 -1.053 8.375 1 89 48 LEU A O 1
ATOM 378 N N . SER A 1 49 ? -28.484 0.412 7.008 1 83.69 49 SER A N 1
ATOM 379 C CA . SER A 1 49 ? -28.562 -0.501 5.875 1 83.69 49 SER A CA 1
ATOM 380 C C . SER A 1 49 ? -27.188 -1.046 5.496 1 83.69 49 SER A C 1
ATOM 382 O O . SER A 1 49 ? -27 -2.26 5.402 1 83.69 49 SER A O 1
ATOM 384 N N . CYS A 1 50 ? -26.312 -0.083 5.195 1 87.75 50 CYS A N 1
ATOM 385 C CA . CYS A 1 50 ? -25.047 -0.518 4.609 1 87.75 50 CYS A CA 1
ATOM 386 C C . CYS A 1 50 ? -23.891 0.311 5.148 1 87.75 50 CYS A C 1
ATOM 388 O O . CYS A 1 50 ? -24.062 1.468 5.531 1 87.75 50 CYS A O 1
ATOM 390 N N . VAL A 1 51 ? -22.75 -0.273 5.035 1 86.69 51 VAL A N 1
ATOM 391 C CA . VAL A 1 51 ? -21.531 0.386 5.504 1 86.69 51 VAL A CA 1
ATOM 392 C C . VAL A 1 51 ? -21.156 1.52 4.551 1 86.69 51 VAL A C 1
ATOM 394 O O . VAL A 1 51 ? -20.453 2.457 4.938 1 86.69 51 VAL A O 1
ATOM 397 N N . SER A 1 52 ? -21.688 1.512 3.369 1 85.31 52 SER A N 1
ATOM 398 C CA . SER A 1 52 ? -21.328 2.514 2.369 1 85.31 52 SER A CA 1
ATOM 399 C C . SER A 1 52 ? -22.344 3.65 2.342 1 85.31 52 SER A C 1
ATOM 401 O O . SER A 1 52 ? -22.266 4.539 1.489 1 85.31 52 SER A O 1
ATOM 403 N N . GLN A 1 53 ? -23.266 3.633 3.26 1 89.62 53 GLN A N 1
ATOM 404 C CA . GLN A 1 53 ? -24.266 4.68 3.297 1 89.62 53 GLN A CA 1
ATOM 405 C C . GLN A 1 53 ? -23.656 6.027 3.674 1 89.62 53 GLN A C 1
ATOM 407 O O . GLN A 1 53 ? -22.719 6.086 4.477 1 89.62 53 GLN A O 1
ATOM 412 N N . GLU A 1 54 ? -24.188 7.094 3.09 1 92.81 54 GLU A N 1
ATOM 413 C CA . GLU A 1 54 ? -23.812 8.469 3.43 1 92.81 54 GLU A CA 1
ATOM 414 C C . GLU A 1 54 ? -24.906 9.141 4.254 1 92.81 54 GLU A C 1
ATOM 416 O O . GLU A 1 54 ? -26.094 9.023 3.941 1 92.81 54 GLU A O 1
ATOM 421 N N . LEU A 1 55 ? -24.594 9.734 5.371 1 94.81 55 LEU A N 1
ATOM 422 C CA . LEU A 1 55 ? -25.469 10.594 6.152 1 94.81 55 LEU A CA 1
ATOM 423 C C . LEU A 1 55 ? -25.078 12.062 6.004 1 94.81 55 LEU A C 1
ATOM 425 O O . LEU A 1 55 ? -23.938 12.43 6.285 1 94.81 55 LEU A O 1
ATOM 429 N N . LYS A 1 56 ? -26 12.922 5.52 1 94.19 56 LYS A N 1
ATOM 430 C CA . LYS A 1 56 ? -25.672 14.32 5.246 1 94.19 56 LYS A CA 1
ATOM 431 C C . LYS A 1 56 ? -26.688 15.258 5.902 1 94.19 56 LYS A C 1
ATOM 433 O O . LYS A 1 56 ? -27.891 14.961 5.934 1 94.19 56 LYS A O 1
ATOM 438 N N . ASP A 1 57 ? -26.203 16.266 6.5 1 94.5 57 ASP A N 1
ATOM 439 C CA . ASP A 1 57 ? -27 17.344 7.059 1 94.5 57 ASP A CA 1
ATOM 440 C C . ASP A 1 57 ? -26.375 18.703 6.758 1 94.5 57 ASP A C 1
ATOM 442 O O . ASP A 1 57 ? -25.156 18.812 6.645 1 94.5 57 ASP A O 1
ATOM 446 N N . CYS A 1 58 ? -27.188 19.703 6.551 1 94.94 58 CYS A N 1
ATOM 447 C CA . CYS A 1 58 ? -26.719 21.016 6.16 1 94.94 58 CYS A CA 1
ATOM 448 C C . CYS A 1 58 ? -27.344 22.109 7.031 1 94.94 58 CYS A C 1
ATOM 450 O O . CYS A 1 58 ? -28.5 22 7.414 1 94.94 58 CYS A O 1
ATOM 452 N N . LEU A 1 59 ? -26.578 23.016 7.375 1 94.56 59 LEU A N 1
ATOM 453 C CA . LEU A 1 59 ? -27.016 24.219 8.086 1 94.56 59 LEU A CA 1
ATOM 454 C C . LEU A 1 59 ? -26.922 25.438 7.184 1 94.56 59 LEU A C 1
ATOM 456 O O . LEU A 1 59 ? -25.984 25.578 6.395 1 94.56 59 LEU A O 1
ATOM 460 N N . ASN A 1 60 ? -27.859 26.359 7.32 1 91.69 60 ASN A N 1
ATOM 461 C CA . ASN A 1 60 ? -27.75 27.641 6.641 1 91.69 60 ASN A CA 1
ATOM 462 C C . ASN A 1 60 ? -26.703 28.531 7.301 1 91.69 60 ASN A C 1
ATOM 464 O O . ASN A 1 60 ? -26.672 28.656 8.523 1 91.69 60 ASN A O 1
ATOM 468 N N . MET A 1 61 ? -25.906 29.078 6.543 1 94.06 61 MET A N 1
ATOM 469 C CA . MET A 1 61 ? -24.859 29.938 7.078 1 94.06 61 MET A CA 1
ATOM 470 C C . MET A 1 61 ? -25.391 31.344 7.359 1 94.06 61 MET A C 1
ATOM 472 O O . MET A 1 61 ? -24.938 32.312 6.758 1 94.06 61 MET A O 1
ATOM 476 N N . SER A 1 62 ? -26.172 31.422 8.328 1 91.5 62 SER A N 1
ATOM 477 C CA . SER A 1 62 ? -26.672 32.719 8.781 1 91.5 62 SER A CA 1
ATOM 478 C C . SER A 1 62 ? -25.625 33.5 9.547 1 91.5 62 SER A C 1
ATOM 480 O O . SER A 1 62 ? -24.859 32.906 10.32 1 91.5 62 SER A O 1
ATOM 482 N N . GLY A 1 63 ? -25.594 34.875 9.297 1 95.69 63 GLY A N 1
ATOM 483 C CA . GLY A 1 63 ? -24.594 35.688 9.945 1 95.69 63 GLY A CA 1
ATOM 484 C C . GLY A 1 63 ? -23.203 35.531 9.336 1 95.69 63 GLY A C 1
ATOM 485 O O . GLY A 1 63 ? -23.078 35.25 8.141 1 95.69 63 GLY A O 1
ATOM 486 N N . HIS A 1 64 ? -22.203 35.844 10.156 1 97.69 64 HIS A N 1
ATOM 487 C CA . HIS A 1 64 ? -20.797 35.719 9.789 1 97.69 64 HIS A CA 1
ATOM 488 C C . HIS A 1 64 ? -20.156 34.531 10.492 1 97.69 64 HIS A C 1
ATOM 490 O O . HIS A 1 64 ? -20.219 34.406 11.711 1 97.69 64 HIS A O 1
ATOM 496 N N . TRP A 1 65 ? -19.531 33.625 9.688 1 97.69 65 TRP A N 1
ATOM 497 C CA . TRP A 1 65 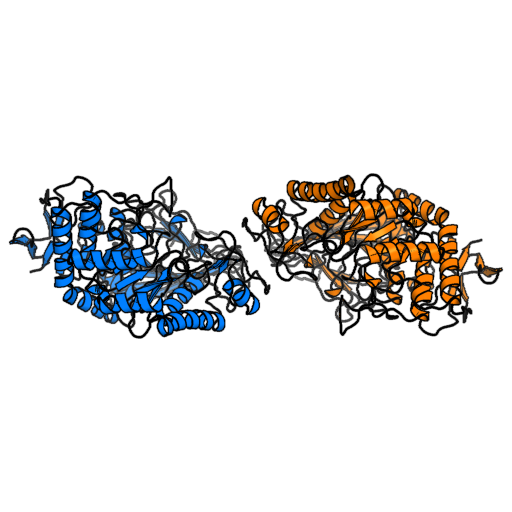? -19.047 32.375 10.234 1 97.69 65 TRP A CA 1
ATOM 498 C C . TRP A 1 65 ? -17.531 32.406 10.438 1 97.69 65 TRP A C 1
ATOM 500 O O . TRP A 1 65 ? -16.812 33.062 9.68 1 97.69 65 TRP A O 1
ATOM 510 N N . TYR A 1 66 ? -17.031 31.703 11.492 1 98.12 66 TYR A N 1
ATOM 511 C CA . TYR A 1 66 ? -15.633 31.656 11.891 1 98.12 66 TYR A CA 1
ATOM 512 C C . TYR A 1 66 ? -15.242 30.25 12.344 1 98.12 66 TYR A C 1
ATOM 514 O O . TYR A 1 66 ? -16.109 29.391 12.547 1 98.12 66 TYR A O 1
ATOM 522 N N . GLY A 1 67 ? -13.93 30.047 12.508 1 97.56 67 GLY A N 1
ATOM 523 C CA . GLY A 1 67 ? -13.398 28.812 13.078 1 97.56 67 GLY A CA 1
ATOM 524 C C . GLY A 1 67 ? -12.953 27.812 12.023 1 97.56 67 GLY A C 1
ATOM 525 O O . GLY A 1 67 ? -12.484 28.203 10.953 1 97.56 67 GLY A O 1
ATOM 526 N N . GLY A 1 68 ? -12.891 26.578 12.398 1 96.75 68 GLY A N 1
ATOM 527 C CA . GLY A 1 68 ? -12.68 25.469 11.469 1 96.75 68 GLY A CA 1
ATOM 528 C C . GLY A 1 68 ? -11.219 25.141 11.25 1 96.75 68 GLY A C 1
ATOM 529 O O . GLY A 1 68 ? -10.648 24.312 11.961 1 96.75 68 GLY A O 1
ATOM 530 N N . PHE A 1 69 ? -10.609 25.906 10.242 1 95.81 69 PHE A N 1
ATOM 531 C CA . PHE A 1 69 ? -9.328 25.406 9.758 1 95.81 69 PHE A CA 1
ATOM 532 C C . PHE A 1 69 ? -8.469 26.531 9.219 1 95.81 69 PHE A C 1
ATOM 534 O O . PHE A 1 69 ? -8.992 27.578 8.812 1 95.81 69 PHE A O 1
ATOM 541 N N . GLN A 1 70 ? -7.133 26.25 9.297 1 95.62 70 GLN A N 1
ATOM 542 C CA . GLN A 1 70 ? -6.195 27.047 8.516 1 95.62 70 GLN A CA 1
ATOM 543 C C . GLN A 1 70 ? -6.418 26.859 7.016 1 95.62 70 GLN A C 1
ATOM 545 O O . GLN A 1 70 ? -6.688 25.734 6.562 1 95.62 70 GLN A O 1
ATOM 550 N N . ASP A 1 71 ? -6.297 27.938 6.273 1 92.25 71 ASP A N 1
ATOM 551 C CA . ASP A 1 71 ? -6.559 27.859 4.84 1 92.25 71 ASP A CA 1
ATOM 552 C C . ASP A 1 71 ? -5.531 28.656 4.043 1 92.25 71 ASP A C 1
ATOM 554 O O . ASP A 1 71 ? -4.934 29.594 4.566 1 92.25 71 ASP A O 1
ATOM 558 N N . TRP A 1 72 ? -5.336 28.234 2.852 1 92.56 72 TRP A N 1
ATOM 559 C CA . TRP A 1 72 ? -4.484 28.969 1.923 1 92.56 72 TRP A CA 1
ATOM 560 C C . TRP A 1 72 ? -5.043 30.375 1.671 1 92.56 72 TRP A C 1
ATOM 562 O O . TRP A 1 72 ? -4.297 31.344 1.657 1 92.56 72 TRP A O 1
ATOM 572 N N . ASN A 1 73 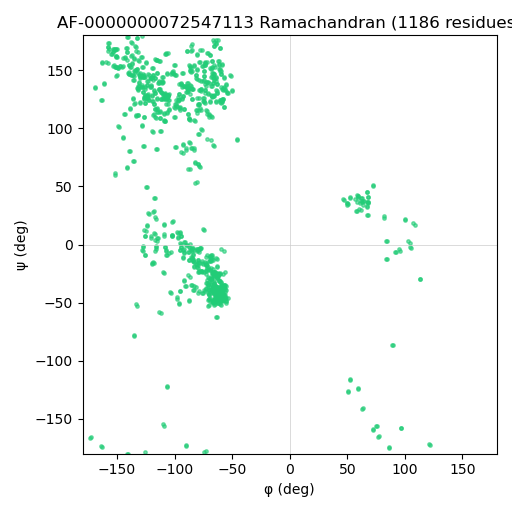? -6.336 30.391 1.423 1 91.81 73 ASN A N 1
ATOM 573 C CA . ASN A 1 73 ? -7.059 31.656 1.37 1 91.81 73 ASN A CA 1
ATOM 574 C C . ASN A 1 73 ? -7.793 31.938 2.678 1 91.81 73 ASN A C 1
ATOM 576 O O . ASN A 1 73 ? -8.984 31.641 2.799 1 91.81 73 ASN A O 1
ATOM 580 N N . GLN A 1 74 ? -7.16 32.469 3.619 1 91.19 74 GLN A N 1
ATOM 581 C CA . GLN A 1 74 ? -7.727 32.625 4.953 1 91.19 74 GLN A CA 1
ATOM 582 C C . GLN A 1 74 ? -8.711 33.781 5 1 91.19 74 GLN A C 1
ATOM 584 O O . GLN A 1 74 ? -8.32 34.938 5.203 1 91.19 74 GLN A O 1
ATOM 589 N N . TYR A 1 75 ? -9.938 33.469 4.922 1 93.25 75 TYR A N 1
ATOM 590 C CA . TYR A 1 75 ? -10.969 34.5 4.98 1 93.25 75 TYR A CA 1
ATOM 591 C C . TYR A 1 75 ? -11.477 34.688 6.406 1 93.25 75 TYR A C 1
ATOM 593 O O . TYR A 1 75 ? -11.539 33.719 7.176 1 93.25 75 TYR A O 1
ATOM 601 N N . TRP A 1 76 ? -11.844 35.812 6.758 1 96.06 76 TRP A N 1
ATOM 602 C CA . TRP A 1 76 ? -12.5 36.219 8 1 96.06 76 TRP A CA 1
ATOM 603 C C . TRP A 1 76 ? -13.539 37.312 7.746 1 96.06 76 TRP A C 1
ATOM 605 O O . TRP A 1 76 ? -13.195 38.438 7.371 1 96.06 76 TRP A O 1
ATOM 615 N N . PRO A 1 77 ? -14.898 37.188 7.879 1 96.88 77 PRO A N 1
ATOM 616 C CA . PRO A 1 77 ? -15.492 35.844 8.125 1 96.88 77 PRO A CA 1
ATOM 617 C C . PRO A 1 77 ? -15.32 34.906 6.934 1 96.88 77 PRO A C 1
ATOM 619 O O . PRO A 1 77 ? -14.766 35.312 5.906 1 96.88 77 PRO A O 1
ATOM 622 N N . MET A 1 78 ? -15.711 33.75 7.086 1 94 78 MET A N 1
ATOM 623 C CA . MET A 1 78 ? -15.398 32.719 6.102 1 94 78 MET A CA 1
ATOM 624 C C . MET A 1 78 ? -16.562 32.5 5.129 1 94 78 MET A C 1
ATOM 626 O O . MET A 1 78 ? -16.547 31.594 4.309 1 94 78 MET A O 1
ATOM 630 N N . ASN A 1 79 ? -17.547 33.312 5.105 1 93.38 79 ASN A N 1
ATOM 631 C CA . ASN A 1 79 ? -18.781 33.125 4.355 1 93.38 79 ASN A CA 1
ATOM 632 C C . ASN A 1 79 ? -18.516 33.062 2.854 1 93.38 79 ASN A C 1
ATOM 634 O O . ASN A 1 79 ? -19.297 32.469 2.111 1 93.38 79 ASN A O 1
ATOM 638 N N . ILE A 1 80 ? -17.484 33.625 2.416 1 90.44 80 ILE A N 1
ATOM 639 C CA . ILE A 1 80 ? -17.281 33.75 0.977 1 90.44 80 ILE A CA 1
ATOM 640 C C . ILE A 1 80 ? -16.484 32.531 0.477 1 90.44 80 ILE A C 1
ATOM 642 O O . ILE A 1 80 ? -16.266 32.375 -0.728 1 90.44 80 ILE A O 1
ATOM 646 N N . ILE A 1 81 ? -16 31.703 1.363 1 90.44 81 ILE A N 1
ATOM 647 C CA . ILE A 1 81 ? -15.281 30.5 0.968 1 90.44 81 ILE A CA 1
ATOM 648 C C . ILE A 1 81 ? -16.188 29.609 0.115 1 90.44 81 ILE A C 1
ATOM 650 O O . ILE A 1 81 ? -17.391 29.484 0.398 1 90.44 81 ILE A O 1
ATOM 654 N N . GLN A 1 82 ? -15.695 29.094 -0.94 1 90.5 82 GLN A N 1
ATOM 655 C CA . GLN A 1 82 ? -16.359 28.062 -1.712 1 90.5 82 GLN A CA 1
ATOM 656 C C . GLN A 1 82 ? -15.586 26.734 -1.636 1 90.5 82 GLN A C 1
ATOM 658 O O . GLN A 1 82 ? -14.617 26.531 -2.377 1 90.5 82 GLN A O 1
ATOM 663 N N . GLN A 1 83 ? -16.016 25.906 -0.779 1 90.56 83 GLN A N 1
ATOM 664 C CA . GLN A 1 83 ? -15.359 24.625 -0.55 1 90.56 83 GLN A CA 1
ATOM 665 C C . GLN A 1 83 ? -16.281 23.469 -0.898 1 90.56 83 GLN A C 1
ATOM 667 O O . GLN A 1 83 ? -17.359 23.328 -0.312 1 90.56 83 GLN A O 1
ATOM 672 N N . LYS A 1 84 ? -15.898 22.672 -1.911 1 92.88 84 LYS A N 1
ATOM 673 C CA . LYS A 1 84 ? -16.641 21.453 -2.25 1 92.88 84 LYS A CA 1
ATOM 674 C C . LYS A 1 84 ? -16.516 20.406 -1.144 1 92.88 84 LYS A C 1
ATOM 676 O O . LYS A 1 84 ? -15.594 20.469 -0.326 1 92.88 84 LYS A O 1
ATOM 681 N N . LEU A 1 85 ? -17.453 19.562 -1.176 1 94.62 85 LEU A N 1
ATOM 682 C CA . LEU A 1 85 ? -17.453 18.484 -0.195 1 94.62 85 LEU A CA 1
ATOM 683 C C . LEU A 1 85 ? -16.156 17.672 -0.272 1 94.62 85 LEU A C 1
ATOM 685 O O . LEU A 1 85 ? -15.828 17.125 -1.321 1 94.62 85 LEU A O 1
ATOM 689 N N . ALA A 1 86 ? -15.406 17.672 0.813 1 95.12 86 ALA A N 1
ATOM 690 C CA . ALA A 1 86 ? -14.125 16.969 0.892 1 95.12 86 ALA A CA 1
ATOM 691 C C . ALA A 1 86 ? -13.867 16.453 2.303 1 95.12 86 ALA A C 1
ATOM 693 O O . ALA A 1 86 ? -14.43 16.969 3.271 1 95.12 86 ALA A O 1
ATOM 694 N N . PRO A 1 87 ? -13.039 15.352 2.355 1 96.12 87 PRO A N 1
ATOM 695 C CA . PRO A 1 87 ? -12.711 14.859 3.695 1 96.12 87 PRO A CA 1
ATOM 696 C C . PRO A 1 87 ? -12.086 15.93 4.582 1 96.12 87 PRO A C 1
ATOM 698 O O . PRO A 1 87 ? -11.227 16.688 4.129 1 96.12 87 PRO A O 1
ATOM 701 N N . TYR A 1 88 ? -12.57 16.031 5.793 1 97.06 88 TYR A N 1
ATOM 702 C CA . TYR A 1 88 ? -12.07 17.031 6.738 1 97.06 88 TYR A CA 1
ATOM 703 C C . TYR A 1 88 ? -10.961 16.438 7.602 1 97.06 88 TYR A C 1
ATOM 705 O O . TYR A 1 88 ? -11.203 16.016 8.734 1 97.06 88 TYR A O 1
ATOM 713 N N . VAL A 1 89 ? -9.742 16.5 7.098 1 96.88 89 VAL A N 1
ATOM 714 C CA . VAL A 1 89 ? -8.531 16.047 7.77 1 96.88 89 VAL A CA 1
ATOM 715 C C . VAL A 1 89 ? -7.414 17.062 7.578 1 96.88 89 VAL A C 1
ATOM 717 O O . VAL A 1 89 ? -7.438 17.844 6.629 1 96.88 89 VAL A O 1
ATOM 720 N N . ALA A 1 90 ? -6.512 17.016 8.5 1 96.94 90 ALA A N 1
ATOM 721 C CA . ALA A 1 90 ? -5.395 17.953 8.43 1 96.94 90 ALA A CA 1
ATOM 722 C C . ALA A 1 90 ? -4.543 17.703 7.188 1 96.94 90 ALA A C 1
ATOM 724 O O . ALA A 1 90 ? -4.059 16.594 6.977 1 96.94 90 ALA A O 1
ATOM 725 N N . SER A 1 91 ? -4.395 18.719 6.395 1 95.31 91 SER A N 1
ATOM 726 C CA . SER A 1 91 ? -3.576 18.641 5.191 1 95.31 91 SER A CA 1
ATOM 727 C C . SER A 1 91 ? -2.646 19.844 5.07 1 95.31 91 SER A C 1
ATOM 729 O O . SER A 1 91 ? -2.791 20.828 5.809 1 95.31 91 SER A O 1
ATOM 731 N N . ASP A 1 92 ? -1.697 19.656 4.156 1 91.81 92 ASP A N 1
ATOM 732 C CA . ASP A 1 92 ? -0.842 20.781 3.779 1 91.81 92 ASP A CA 1
ATOM 733 C C . ASP A 1 92 ? -1.592 21.766 2.887 1 91.81 92 ASP A C 1
ATOM 735 O O . ASP A 1 92 ? -2.152 21.391 1.858 1 91.81 92 ASP A O 1
ATOM 739 N N . SER A 1 93 ? -1.674 22.953 3.266 1 81.62 93 SER A N 1
ATOM 740 C CA . SER A 1 93 ? -2.471 23.938 2.545 1 81.62 93 SER A CA 1
ATOM 741 C C . SER A 1 93 ? -2.02 24.062 1.092 1 81.62 93 SER A C 1
ATOM 743 O O . SER A 1 93 ? -2.787 24.5 0.232 1 81.62 93 SER A O 1
ATOM 745 N N . TYR A 1 94 ? -0.77 23.734 0.836 1 80.31 94 TYR A N 1
ATOM 746 C CA . TYR A 1 94 ? -0.292 23.75 -0.542 1 80.31 94 TYR A CA 1
ATOM 747 C C . TYR A 1 94 ? -0.961 22.672 -1.37 1 80.31 94 TYR A C 1
ATOM 749 O O . TYR A 1 94 ? -0.93 22.703 -2.604 1 80.31 94 TYR A O 1
ATOM 757 N N . ALA A 1 95 ? -1.652 21.812 -0.617 1 73.94 95 ALA A N 1
ATOM 758 C CA . ALA A 1 95 ? -2.432 20.781 -1.301 1 73.94 95 ALA A CA 1
ATOM 759 C C . ALA A 1 95 ? -3.822 21.281 -1.662 1 73.94 95 ALA A C 1
ATOM 761 O O . ALA A 1 95 ? -4.602 20.578 -2.305 1 73.94 95 ALA A O 1
ATOM 762 N N . LYS A 1 96 ? -4.078 22.531 -1.305 1 69.06 96 LYS A N 1
ATOM 763 C CA . LYS A 1 96 ? -5.355 23.188 -1.552 1 69.06 96 LYS A CA 1
ATOM 764 C C . LYS A 1 96 ? -6.504 22.422 -0.903 1 69.06 96 LYS A C 1
ATOM 766 O O . LYS A 1 96 ? -7.535 22.188 -1.535 1 69.06 96 LYS A O 1
ATOM 771 N N . MET A 1 97 ? -6.223 22 0.287 1 82.56 97 MET A N 1
ATOM 772 C CA . MET A 1 97 ? -7.18 21.328 1.168 1 82.56 97 MET A CA 1
ATOM 773 C C . MET A 1 97 ? -7.219 22 2.535 1 82.56 97 MET A C 1
ATOM 775 O O . MET A 1 97 ? -6.68 23.094 2.707 1 82.56 97 MET A O 1
ATOM 779 N N . TYR A 1 98 ? -8.086 21.422 3.361 1 91.56 98 TYR A N 1
ATOM 780 C CA . TYR A 1 98 ? -8.109 21.938 4.719 1 91.56 98 TYR A CA 1
ATOM 781 C C . TYR A 1 98 ? -6.719 21.891 5.344 1 91.56 98 TYR A C 1
ATOM 783 O O . TYR A 1 98 ? -6.02 20.875 5.238 1 91.56 98 TYR A O 1
ATOM 791 N N . GLY A 1 99 ? -6.293 22.969 5.93 1 92.75 99 GLY A N 1
ATOM 792 C CA . GLY A 1 99 ? -4.914 23.125 6.367 1 92.75 99 GLY A CA 1
ATOM 793 C C . GLY A 1 99 ? -4.578 22.297 7.594 1 92.75 99 GLY A C 1
ATOM 794 O O . GLY A 1 99 ? -5.375 21.469 8.023 1 92.75 99 GLY A O 1
ATOM 795 N N . GLY A 1 100 ? -3.334 22.453 8.062 1 95.69 100 GLY A N 1
ATOM 796 C CA . GLY A 1 100 ? -2.715 21.531 9.008 1 95.69 100 GLY A CA 1
ATOM 797 C C . GLY A 1 100 ? -3.164 21.766 10.445 1 95.69 100 GLY A C 1
ATOM 798 O O . GLY A 1 100 ? -2.924 20.922 11.312 1 95.69 100 GLY A O 1
ATOM 799 N N . VAL A 1 101 ? -3.764 22.891 10.719 1 97.94 101 VAL A N 1
ATOM 800 C CA . VAL A 1 101 ? -4.379 23.156 12.016 1 97.94 101 VAL A CA 1
ATOM 801 C C . VAL A 1 101 ? -5.891 23.312 11.852 1 97.94 101 VAL A C 1
ATOM 803 O O . VAL A 1 101 ? -6.352 24.203 11.141 1 97.94 101 VAL A O 1
ATOM 806 N N . LEU A 1 102 ? -6.602 22.391 12.422 1 97.62 102 LEU A N 1
ATOM 807 C CA . LEU A 1 102 ? -8.047 22.406 12.219 1 97.62 102 LEU A CA 1
ATOM 808 C C . LEU A 1 102 ? -8.773 21.812 13.422 1 97.62 102 LEU A C 1
ATOM 810 O O . LEU A 1 102 ? -8.18 21.047 14.188 1 97.62 102 LEU A O 1
ATOM 814 N N . GLU A 1 103 ? -9.961 22.234 13.625 1 98.19 103 GLU A N 1
ATOM 815 C CA . GLU A 1 103 ? -10.891 21.703 14.625 1 98.19 103 GLU A CA 1
ATOM 816 C C . GLU A 1 103 ? -12.312 21.625 14.078 1 98.19 103 GLU A C 1
ATOM 818 O O . GLU A 1 103 ? -12.703 22.453 13.25 1 98.19 103 GLU A O 1
ATOM 823 N N . ARG A 1 104 ? -13.008 20.672 14.555 1 98.25 104 ARG A N 1
ATOM 824 C CA . ARG A 1 104 ? -14.398 20.5 14.148 1 98.25 104 ARG A CA 1
ATOM 825 C C . ARG A 1 104 ? -15.32 21.422 14.938 1 98.25 104 ARG A C 1
ATOM 827 O O . ARG A 1 104 ? -16.312 20.984 15.508 1 98.25 104 ARG A O 1
ATOM 834 N N . TYR A 1 105 ? -14.984 22.672 14.914 1 98.5 105 TYR A N 1
ATOM 835 C CA . TYR A 1 105 ? -15.664 23.719 15.664 1 98.5 105 TYR A CA 1
ATOM 836 C C . TYR A 1 105 ? -15.883 24.953 14.789 1 98.5 105 TYR A C 1
ATOM 838 O O . TYR A 1 105 ? -14.938 25.5 14.227 1 98.5 105 TYR A O 1
ATOM 846 N N . PHE A 1 106 ? -17.141 25.359 14.711 1 98.44 106 PHE A N 1
ATOM 847 C CA . PHE A 1 106 ? -17.516 26.516 13.922 1 98.44 106 PHE A CA 1
ATOM 848 C C . PHE A 1 106 ? -18.453 27.422 14.711 1 98.44 106 PHE A C 1
ATOM 850 O O . PHE A 1 106 ? -19.172 26.969 15.602 1 98.44 106 PHE A O 1
ATOM 857 N N . LEU A 1 107 ? -18.328 28.703 14.359 1 97.94 107 LEU A N 1
ATOM 858 C CA . LEU A 1 107 ? -19.031 29.734 15.102 1 97.94 107 LEU A CA 1
ATOM 859 C C . LEU A 1 107 ? -19.672 30.734 14.156 1 97.94 107 LEU A C 1
ATOM 861 O O . LEU A 1 107 ? -19.125 31.047 13.094 1 97.94 107 LEU A O 1
ATOM 865 N N . SER A 1 108 ? -20.859 31.281 14.555 1 97.62 108 SER A N 1
ATOM 866 C CA . SER A 1 108 ? -21.562 32.281 13.758 1 97.62 108 SER A CA 1
ATOM 867 C C . SER A 1 108 ? -21.922 33.5 14.594 1 97.62 108 SER A C 1
ATOM 869 O O . SER A 1 108 ? -22.25 33.375 15.773 1 97.62 108 SER A O 1
ATOM 871 N N . SER A 1 109 ? -21.891 34.656 14 1 98 109 SER A N 1
ATOM 872 C CA . SER A 1 109 ? -22.266 35.906 14.656 1 98 109 SER A CA 1
ATOM 873 C C . SER A 1 109 ? -23.766 35.906 14.977 1 98 109 SER A C 1
ATOM 875 O O . SER A 1 109 ? -24.219 36.75 15.766 1 98 109 SER A O 1
ATOM 877 N N . ALA A 1 110 ? -24.5 34.969 14.406 1 95.44 110 ALA A N 1
ATOM 878 C CA . ALA A 1 110 ? -25.938 34.844 14.703 1 95.44 110 ALA A CA 1
ATOM 879 C C . ALA A 1 110 ? -26.156 34.156 16.047 1 95.44 110 ALA A C 1
ATOM 881 O O . ALA A 1 110 ? -27.297 34 16.484 1 95.44 110 ALA A O 1
ATOM 882 N N . GLY A 1 111 ? -25.094 33.75 16.672 1 95.31 111 GLY A N 1
ATOM 883 C CA . GLY A 1 111 ? -25.188 33.219 18.016 1 95.31 111 GLY A CA 1
ATOM 884 C C . GLY A 1 111 ? -25.156 31.688 18.047 1 95.31 111 GLY A C 1
ATOM 885 O O . GLY A 1 111 ? -25.562 31.078 19.047 1 95.31 111 GLY A O 1
ATOM 886 N N . TYR A 1 112 ? -24.625 31.125 16.969 1 95.44 112 TYR A N 1
ATOM 887 C CA . TYR A 1 112 ? -24.578 29.672 16.875 1 95.44 112 TYR A CA 1
ATOM 888 C C . TYR A 1 112 ? -23.141 29.156 16.969 1 95.44 112 TYR A C 1
ATOM 890 O O . TYR A 1 112 ? -22.219 29.781 16.438 1 95.44 112 TYR A O 1
ATOM 898 N N . GLY A 1 113 ? -22.922 28.031 17.703 1 97.94 113 GLY A N 1
ATOM 899 C CA . GLY A 1 113 ? -21.703 27.219 17.656 1 97.94 113 GLY A CA 1
ATOM 900 C C . GLY A 1 113 ? -21.953 25.781 17.25 1 97.94 113 GLY A C 1
ATOM 901 O O . GLY A 1 113 ? -22.953 25.188 17.641 1 97.94 113 GLY A O 1
ATOM 902 N N . VAL A 1 114 ? -21.141 25.266 16.391 1 98.31 114 VAL A N 1
ATOM 903 C CA . VAL A 1 114 ? -21.297 23.891 15.914 1 98.31 114 VAL A CA 1
ATOM 904 C C . VAL A 1 114 ? -20.047 23.078 16.266 1 98.31 114 VAL A C 1
ATOM 906 O O . VAL A 1 114 ? -18.922 23.531 16.016 1 98.31 114 VAL A O 1
ATOM 909 N N . PHE A 1 115 ? -20.203 21.969 16.875 1 98.69 115 PHE A N 1
ATOM 910 C CA . PHE A 1 115 ? -19.141 21.016 17.172 1 98.69 115 PHE A CA 1
ATOM 911 C C . PHE A 1 115 ? -19.484 19.625 16.641 1 98.69 115 PHE A C 1
ATOM 913 O O . PHE A 1 115 ? -20.578 19.109 16.891 1 98.69 115 PHE A O 1
ATOM 920 N N . ILE A 1 116 ? -18.594 19.047 15.883 1 98.44 116 ILE A N 1
ATOM 921 C CA . ILE A 1 116 ? -18.828 17.734 15.273 1 98.44 116 ILE A CA 1
ATOM 922 C C . ILE A 1 116 ? -17.938 16.688 15.938 1 98.44 116 ILE A C 1
ATOM 924 O O . ILE A 1 116 ? -16.75 16.922 16.156 1 98.44 116 ILE A O 1
ATOM 928 N N . ASP A 1 117 ? -18.438 15.555 16.156 1 97.38 117 ASP A N 1
ATOM 929 C CA . ASP A 1 117 ? -17.766 14.484 16.891 1 97.38 117 ASP A CA 1
ATOM 930 C C . ASP A 1 117 ? -16.531 13.992 16.125 1 97.38 117 ASP A C 1
ATOM 932 O O . ASP A 1 117 ? -16.578 13.852 14.898 1 97.38 117 ASP A O 1
ATOM 936 N N . GLN A 1 118 ? -15.523 13.602 16.875 1 94.88 118 GLN A N 1
ATOM 937 C CA . GLN A 1 118 ? -14.219 13.266 16.312 1 94.88 118 GLN A CA 1
ATOM 938 C C . GLN A 1 118 ? -14.266 11.938 15.57 1 94.88 118 GLN A C 1
ATOM 940 O O . GLN A 1 118 ? -13.422 11.672 14.711 1 94.88 118 GLN A O 1
ATOM 945 N N . ASP A 1 119 ? -15.195 11.109 15.859 1 93.25 119 ASP A N 1
ATOM 946 C CA . ASP A 1 119 ? -15.211 9.766 15.289 1 93.25 119 ASP A CA 1
ATOM 947 C C . ASP A 1 119 ? -16.031 9.727 14.008 1 93.25 119 ASP A C 1
ATOM 949 O O . ASP A 1 119 ? -16.094 8.695 13.336 1 93.25 119 ASP A O 1
ATOM 953 N N . VAL A 1 120 ? -16.656 10.82 13.656 1 97 120 VAL A N 1
ATOM 954 C CA . VAL A 1 120 ? -17.422 10.93 12.414 1 97 120 VAL A CA 1
ATOM 955 C C . VAL A 1 120 ? -16.469 10.914 11.227 1 97 120 VAL A C 1
ATOM 957 O O . VAL A 1 120 ? -15.492 11.664 11.195 1 97 120 VAL A O 1
ATOM 960 N N . PRO A 1 121 ? -16.625 9.977 10.273 1 97.25 121 PRO A N 1
ATOM 961 C CA . PRO A 1 121 ? -15.898 10.125 9.016 1 97.25 121 PRO A CA 1
ATOM 962 C C . PRO A 1 121 ? -16.375 11.336 8.203 1 97.25 121 PRO A C 1
ATOM 964 O O . PRO A 1 121 ? -17.094 11.172 7.211 1 97.25 121 PRO A O 1
ATOM 967 N N . LEU A 1 122 ? -15.859 12.438 8.469 1 98.06 122 LEU A N 1
ATOM 968 C CA . LEU A 1 122 ? -16.453 13.734 8.172 1 98.06 122 LEU A CA 1
ATOM 969 C C . LEU A 1 122 ? -15.953 14.266 6.836 1 98.06 122 LEU A C 1
ATOM 971 O O . LEU A 1 122 ? -14.742 14.32 6.598 1 98.06 122 LEU A O 1
ATOM 975 N N . HIS A 1 123 ? -16.891 14.562 6.027 1 97.56 123 HIS A N 1
ATOM 976 C CA . HIS A 1 123 ? -16.688 15.414 4.863 1 97.56 123 HIS A CA 1
ATOM 977 C C . HIS A 1 123 ? -17.453 16.734 5.004 1 97.56 123 HIS A C 1
ATOM 979 O O . HIS A 1 123 ? -18.562 16.75 5.535 1 97.56 123 HIS A O 1
ATOM 985 N N . LEU A 1 124 ? -16.797 17.844 4.586 1 97 124 LEU A N 1
ATOM 986 C CA . LEU A 1 124 ? -17.422 19.141 4.754 1 97 124 LEU A CA 1
ATOM 987 C C . LEU A 1 124 ? -17.453 19.906 3.432 1 97 124 LEU A C 1
ATOM 989 O O . LEU A 1 124 ? -16.547 19.766 2.609 1 97 124 LEU A O 1
ATOM 993 N N . SER A 1 125 ? -18.5 20.609 3.273 1 95.56 125 SER A N 1
ATOM 994 C CA . SER A 1 125 ? -18.578 21.641 2.238 1 95.56 125 SER A CA 1
ATOM 995 C C . SER A 1 125 ? -19.062 22.969 2.812 1 95.56 125 SER A C 1
ATOM 997 O O . SER A 1 125 ? -19.797 22.984 3.805 1 95.56 125 SER A O 1
ATOM 999 N N . MET A 1 126 ? -18.578 24 2.312 1 94 126 MET A N 1
ATOM 1000 C CA . MET A 1 126 ? -18.984 25.359 2.703 1 94 126 MET A CA 1
ATOM 1001 C C . MET A 1 126 ? -19.312 26.203 1.479 1 94 126 MET A C 1
ATOM 1003 O O . MET A 1 126 ? -18.484 26.375 0.589 1 94 126 MET A O 1
ATOM 1007 N N . ASN A 1 127 ? -20.516 26.688 1.472 1 94.56 127 ASN A N 1
ATOM 1008 C CA . ASN A 1 127 ? -21 27.594 0.428 1 94.56 127 ASN A CA 1
ATOM 1009 C C . ASN A 1 127 ? -20.719 27.031 -0.965 1 94.56 127 ASN A C 1
ATOM 1011 O O . ASN A 1 127 ? -20.312 27.781 -1.864 1 94.56 127 ASN A O 1
ATOM 1015 N N . GLU A 1 128 ? -20.797 25.75 -1.062 1 91.69 128 GLU A N 1
ATOM 1016 C CA . GLU A 1 128 ? -20.562 25.094 -2.352 1 91.69 128 GLU A CA 1
ATOM 1017 C C . GLU A 1 128 ? -21.547 25.594 -3.4 1 91.69 128 GLU A C 1
ATOM 1019 O O . GLU A 1 128 ? -22.766 25.562 -3.176 1 91.69 128 GLU A O 1
ATOM 1024 N N . ASN A 1 129 ? -21.094 26.094 -4.484 1 91.62 129 ASN A N 1
ATOM 1025 C CA . ASN A 1 129 ? -21.922 26.625 -5.57 1 91.62 129 ASN A CA 1
ATOM 1026 C C . ASN A 1 129 ? -22.828 27.75 -5.09 1 91.62 129 ASN A C 1
ATOM 1028 O O . ASN A 1 129 ? -23.984 27.828 -5.508 1 91.62 129 ASN A O 1
ATOM 1032 N N . ASN A 1 130 ? -22.406 28.453 -4.094 1 91.56 130 ASN A N 1
ATOM 1033 C CA . ASN A 1 130 ? -23.094 29.625 -3.562 1 91.56 130 ASN A CA 1
ATOM 1034 C C . ASN A 1 130 ? -24.422 29.25 -2.898 1 91.56 130 ASN A C 1
ATOM 1036 O O . ASN A 1 130 ? -25.406 29.969 -3.01 1 91.56 130 ASN A O 1
ATOM 1040 N N . THR A 1 131 ? -24.406 28.172 -2.285 1 91.5 131 THR A N 1
ATOM 1041 C CA . THR A 1 131 ? -25.609 27.688 -1.642 1 91.5 131 THR A CA 1
ATOM 1042 C C . THR A 1 131 ? -25.828 28.375 -0.302 1 91.5 131 THR A C 1
ATOM 1044 O O . THR A 1 131 ? -26.938 28.328 0.262 1 91.5 131 THR A O 1
ATOM 1047 N N . ARG A 1 132 ? -24.766 28.953 0.287 1 94.69 132 ARG A N 1
ATOM 1048 C CA . ARG A 1 132 ? -24.781 29.531 1.623 1 94.69 132 ARG A CA 1
ATOM 1049 C C . ARG A 1 132 ? -25.125 28.484 2.68 1 94.69 132 ARG A C 1
ATOM 1051 O O . ARG A 1 132 ? -25.859 28.766 3.627 1 94.69 132 ARG A O 1
ATOM 1058 N N . GLN A 1 133 ? -24.594 27.281 2.363 1 94.38 133 GLN A N 1
ATOM 1059 C CA . GLN A 1 133 ? -24.812 26.203 3.307 1 94.38 133 GLN A CA 1
ATOM 1060 C C . GLN A 1 133 ? -23.484 25.625 3.805 1 94.38 133 GLN A C 1
ATOM 1062 O O . GLN A 1 133 ? -22.484 25.625 3.08 1 94.38 133 GLN A O 1
ATOM 1067 N N . PHE A 1 134 ? -23.5 25.266 5.055 1 96.12 134 PHE A N 1
ATOM 1068 C CA . PHE A 1 134 ? -22.5 24.438 5.699 1 96.12 134 PHE A CA 1
ATOM 1069 C C . PHE A 1 134 ? -22.969 23 5.812 1 96.12 134 PHE A C 1
ATOM 1071 O O . PHE A 1 134 ? -23.891 22.703 6.578 1 96.12 134 PHE A O 1
ATOM 1078 N N . CYS A 1 135 ? -22.328 22.109 5.012 1 96.5 135 CYS A N 1
ATOM 1079 C CA . CYS A 1 135 ? -22.844 20.734 4.973 1 96.5 135 CYS A CA 1
ATOM 1080 C C . CYS A 1 135 ? -21.828 19.766 5.578 1 96.5 135 CYS A C 1
ATOM 1082 O O . CYS A 1 135 ? -20.641 19.844 5.289 1 96.5 135 CYS A O 1
ATOM 1084 N N . MET A 1 136 ? -22.344 18.875 6.441 1 98.12 136 MET A N 1
ATOM 1085 C CA . MET A 1 136 ? -21.609 17.797 7.066 1 98.12 136 MET A CA 1
ATOM 1086 C C . MET A 1 136 ? -22.047 16.438 6.512 1 98.12 136 MET A C 1
ATOM 1088 O O . MET A 1 136 ? -23.25 16.156 6.445 1 98.12 136 MET A O 1
ATOM 1092 N N . SER A 1 137 ? -21.094 15.734 6.051 1 97.88 137 SER A N 1
ATOM 1093 C CA . SER A 1 137 ? -21.375 14.398 5.527 1 97.88 137 SER A CA 1
ATOM 1094 C C . SER A 1 137 ? -20.516 13.344 6.207 1 97.88 137 SER A C 1
ATOM 1096 O O . SER A 1 137 ? -19.297 13.5 6.328 1 97.88 137 SER A O 1
ATOM 1098 N N . ALA A 1 138 ? -21.188 12.289 6.734 1 97.94 138 ALA A N 1
ATOM 1099 C CA . ALA A 1 138 ? -20.484 11.125 7.281 1 97.94 138 ALA A CA 1
ATOM 1100 C C . ALA A 1 138 ? -20.484 9.969 6.285 1 97.94 138 ALA A C 1
ATOM 1102 O O . ALA A 1 138 ? -21.547 9.438 5.941 1 97.94 138 ALA A O 1
ATOM 1103 N N . LYS A 1 139 ? -19.344 9.562 5.855 1 95.44 139 LYS A N 1
ATOM 1104 C CA . LYS A 1 139 ? -19.25 8.43 4.934 1 95.44 139 LYS A CA 1
ATOM 1105 C C . LYS A 1 139 ? -17.844 7.852 4.918 1 95.44 139 LYS A C 1
ATOM 1107 O O . LYS A 1 139 ? -16.859 8.594 5.004 1 95.44 139 LYS A O 1
ATOM 1112 N N . TYR A 1 140 ? -17.797 6.578 4.898 1 91.88 140 TYR A N 1
ATOM 1113 C CA . TYR A 1 140 ? -16.531 5.887 4.684 1 91.88 140 TYR A CA 1
ATOM 1114 C C . TYR A 1 140 ? -16.188 5.836 3.203 1 91.88 140 TYR A C 1
ATOM 1116 O O . TYR A 1 140 ? -17.078 5.812 2.348 1 91.88 140 TYR A O 1
ATOM 1124 N N . THR A 1 141 ? -14.945 5.969 2.957 1 89 141 THR A N 1
ATOM 1125 C CA . THR A 1 141 ? -14.398 5.844 1.61 1 89 141 THR A CA 1
ATOM 1126 C C . THR A 1 141 ? -13.172 4.934 1.605 1 89 141 THR A C 1
ATOM 1128 O O . THR A 1 141 ? -12.789 4.398 2.646 1 89 141 THR A O 1
ATOM 1131 N N . GLN A 1 142 ? -12.602 4.703 0.451 1 86.5 142 GLN A N 1
ATOM 1132 C CA . GLN A 1 142 ? -11.359 3.939 0.379 1 86.5 142 GLN A CA 1
ATOM 1133 C C . GLN A 1 142 ? -10.25 4.609 1.187 1 86.5 142 GLN A C 1
ATOM 1135 O O . GLN A 1 142 ? -9.43 3.932 1.804 1 86.5 142 GLN A O 1
ATOM 1140 N N . TYR A 1 143 ? -10.219 5.875 1.125 1 90.94 143 TYR A N 1
ATOM 1141 C CA . TYR A 1 143 ? -9.367 6.746 1.929 1 90.94 143 TYR A CA 1
ATOM 1142 C C . TYR A 1 143 ? -9.875 8.18 1.898 1 90.94 143 TYR A C 1
ATOM 1144 O O . TYR A 1 143 ? -10.602 8.57 0.983 1 90.94 143 TYR A O 1
ATOM 1152 N N . PRO A 1 144 ? -9.562 9.055 2.877 1 94.12 144 PRO A N 1
ATOM 1153 C CA . PRO A 1 144 ? -8.719 8.734 4.035 1 94.12 144 PRO A CA 1
ATOM 1154 C C . PRO A 1 144 ? -9.5 8.055 5.16 1 94.12 144 PRO A C 1
ATOM 1156 O O . PRO A 1 144 ? -8.898 7.523 6.098 1 94.12 144 PRO A O 1
ATOM 1159 N N . TYR A 1 145 ? -10.867 8.094 5.148 1 94.69 145 TYR A N 1
ATOM 1160 C CA . TYR A 1 145 ? -11.656 7.453 6.191 1 94.69 145 TYR A CA 1
ATOM 1161 C C . TYR A 1 145 ? -11.914 5.984 5.863 1 94.69 145 TYR A C 1
ATOM 1163 O O . TYR A 1 145 ? -12.969 5.637 5.324 1 94.69 145 TYR A O 1
ATOM 1171 N N . ILE A 1 146 ? -11.016 5.168 6.258 1 88.25 146 ILE A N 1
ATOM 1172 C CA . ILE A 1 146 ? -11.094 3.738 5.973 1 88.25 146 ILE A CA 1
ATOM 1173 C C . ILE A 1 146 ? -11.953 3.047 7.027 1 88.25 146 ILE A C 1
ATOM 1175 O O . ILE A 1 146 ? -11.812 3.309 8.227 1 88.25 146 ILE A O 1
ATOM 1179 N N . ASN A 1 147 ? -12.828 2.215 6.609 1 88.38 147 ASN A N 1
ATOM 1180 C CA . ASN A 1 147 ? -13.703 1.473 7.508 1 88.38 147 ASN A CA 1
ATOM 1181 C C . ASN A 1 147 ? -13.086 0.141 7.922 1 88.38 147 ASN A C 1
ATOM 1183 O O . ASN A 1 147 ? -13.508 -0.917 7.449 1 88.38 147 ASN A O 1
ATOM 1187 N N . TYR A 1 148 ? -12.25 0.089 8.836 1 80.5 148 TYR A N 1
ATOM 1188 C CA . TYR A 1 148 ? -11.477 -1.09 9.211 1 80.5 148 TYR A CA 1
ATOM 1189 C C . TYR A 1 148 ? -12.359 -2.111 9.922 1 80.5 148 TYR A C 1
ATOM 1191 O O . TYR A 1 148 ? -12.078 -3.312 9.883 1 80.5 148 TYR A O 1
ATOM 1199 N N . ASP A 1 149 ? -13.422 -1.725 10.539 1 82.88 149 ASP A N 1
ATOM 1200 C CA . ASP A 1 149 ? -14.203 -2.652 11.352 1 82.88 149 ASP A CA 1
ATOM 1201 C C . ASP A 1 149 ? -15.586 -2.879 10.742 1 82.88 149 ASP A C 1
ATOM 1203 O O . ASP A 1 149 ? -16.469 -3.465 11.391 1 82.88 149 ASP A O 1
ATOM 1207 N N . ASN A 1 150 ? -15.805 -2.34 9.609 1 84.06 150 ASN A N 1
ATOM 1208 C CA . ASN A 1 150 ? -17.062 -2.537 8.883 1 84.06 150 ASN A CA 1
ATOM 1209 C C . ASN A 1 150 ? -18.25 -2.002 9.664 1 84.06 150 ASN A C 1
ATOM 1211 O O . ASN A 1 150 ? -19.312 -2.643 9.711 1 84.06 150 ASN A O 1
ATOM 1215 N N . SER A 1 151 ? -18.031 -0.876 10.266 1 89.62 151 SER A N 1
ATOM 1216 C CA . SER A 1 151 ? -19.109 -0.243 11.023 1 89.62 151 SER A CA 1
ATOM 1217 C C . SER A 1 151 ? -19.984 0.635 10.133 1 89.62 151 SER A C 1
ATOM 1219 O O . SER A 1 151 ? -19.516 1.156 9.117 1 89.62 151 SER A O 1
ATOM 1221 N N . LEU A 1 152 ? -21.219 0.75 10.57 1 92.62 152 LEU A N 1
ATOM 1222 C CA . LEU A 1 152 ? -22.094 1.7 9.898 1 92.62 152 LEU A CA 1
ATOM 1223 C C . LEU A 1 152 ? -21.734 3.135 10.273 1 92.62 152 LEU A C 1
ATOM 1225 O O . LEU A 1 152 ? -21.375 3.406 11.414 1 92.62 152 LEU A O 1
ATOM 1229 N N . PRO A 1 153 ? -21.859 4.086 9.336 1 94.31 153 PRO A N 1
ATOM 1230 C CA . PRO A 1 153 ? -21.5 5.469 9.656 1 94.31 153 PRO A CA 1
ATOM 1231 C C . PRO A 1 153 ? -22.531 6.148 10.562 1 94.31 153 PRO A C 1
ATOM 1233 O O . PRO A 1 153 ? -23.688 5.746 10.594 1 94.31 153 PRO A O 1
ATOM 1236 N N . TYR A 1 154 ? -22.125 7.129 11.258 1 96 154 TYR A N 1
ATOM 1237 C CA . TYR A 1 154 ? -22.953 8.016 12.062 1 96 154 TYR A CA 1
ATOM 1238 C C . TYR A 1 154 ? -22.484 9.461 11.938 1 96 154 TYR A C 1
ATOM 1240 O O . TYR A 1 154 ? -21.312 9.719 11.703 1 96 154 TYR A O 1
ATOM 1248 N N . LEU A 1 155 ? -23.344 10.375 12 1 97.94 155 LEU A N 1
ATOM 1249 C CA . LEU A 1 155 ? -23.094 11.805 12 1 97.94 155 LEU A CA 1
ATOM 1250 C C . LEU A 1 155 ? -23.609 12.453 13.281 1 97.94 155 LEU A C 1
ATOM 1252 O O . LEU A 1 155 ? -24.812 12.688 13.43 1 97.94 155 LEU A O 1
ATOM 1256 N N . ASN A 1 156 ? -22.719 12.648 14.203 1 98.12 156 ASN A N 1
ATOM 1257 C CA . ASN A 1 156 ? -23.031 13.266 15.492 1 98.12 156 ASN A CA 1
ATOM 1258 C C . ASN A 1 156 ? -22.453 14.672 15.594 1 98.12 156 ASN A C 1
ATOM 1260 O O . ASN A 1 156 ? -21.266 14.875 15.367 1 98.12 156 ASN A O 1
ATOM 1264 N N . TYR A 1 157 ? -23.297 15.609 15.883 1 98.06 157 TYR A N 1
ATOM 1265 C CA . TYR A 1 157 ? -22.844 16.984 16.094 1 98.06 157 TYR A CA 1
ATOM 1266 C C . TYR A 1 157 ? -23.766 17.719 17.062 1 98.06 157 TYR A C 1
ATOM 1268 O O . TYR A 1 157 ? -24.859 17.234 17.359 1 98.06 157 TYR A O 1
ATOM 1276 N N . SER A 1 158 ? -23.281 18.812 17.609 1 97.5 158 SER A N 1
ATOM 1277 C CA . SER A 1 158 ? -24.031 19.688 18.5 1 97.5 158 SER A CA 1
ATOM 1278 C C . SER A 1 158 ? -24.125 21.094 17.938 1 97.5 158 SER A C 1
ATOM 1280 O O . SER A 1 158 ? -23.156 21.609 17.375 1 97.5 158 SER A O 1
ATOM 1282 N N . VAL A 1 159 ? -25.281 21.641 18.031 1 97 159 VAL A N 1
ATOM 1283 C CA . VAL A 1 159 ? -25.5 23.062 17.734 1 97 159 VAL A CA 1
ATOM 1284 C C . VAL A 1 159 ? -26 23.781 18.984 1 97 159 VAL A C 1
ATOM 1286 O O . VAL A 1 159 ? -27.031 23.406 19.562 1 97 159 VAL A O 1
ATOM 1289 N N . CYS A 1 160 ? -25.266 24.734 19.375 1 97.44 160 CYS A N 1
ATOM 1290 C CA . CYS A 1 160 ? -25.656 25.516 20.547 1 97.44 160 CYS A CA 1
ATOM 1291 C C . CYS A 1 160 ? -25.953 26.953 20.172 1 97.44 160 CYS A C 1
ATOM 1293 O O . CYS A 1 160 ? -25.359 27.5 19.234 1 97.44 160 CYS A O 1
ATOM 1295 N N . TYR A 1 161 ? -26.875 27.531 20.875 1 96.19 161 TYR A N 1
ATOM 1296 C CA . TYR A 1 161 ? -27.328 28.891 20.594 1 96.19 161 TYR A CA 1
ATOM 1297 C C . TYR A 1 161 ? -27.297 29.75 21.844 1 96.19 161 TYR A C 1
ATOM 1299 O O . TYR A 1 161 ? -27.641 29.297 22.938 1 96.19 161 TYR A O 1
ATOM 1307 N N . ALA A 1 162 ? -26.812 30.938 21.734 1 97 162 ALA A N 1
ATOM 1308 C CA . ALA A 1 162 ? -26.922 32.031 22.719 1 97 162 ALA A CA 1
ATOM 1309 C C . ALA A 1 162 ? -27.234 33.344 22.031 1 97 162 ALA A C 1
ATOM 1311 O O . ALA A 1 162 ? -27.234 33.438 20.797 1 97 162 ALA A O 1
ATOM 1312 N N . ASN A 1 163 ? -27.484 34.375 22.812 1 94.5 163 ASN A N 1
ATOM 1313 C CA . ASN A 1 163 ? -28.016 35.625 22.266 1 94.5 163 ASN A CA 1
ATOM 1314 C C . ASN A 1 163 ? -26.906 36.469 21.625 1 94.5 163 ASN A C 1
ATOM 1316 O O . ASN A 1 163 ? -27.203 37.5 21 1 94.5 163 ASN A O 1
ATOM 1320 N N . ASN A 1 164 ? -25.656 36.062 21.719 1 94 164 ASN A N 1
ATOM 1321 C CA . ASN A 1 164 ? -24.594 36.719 20.938 1 94 164 ASN A CA 1
ATOM 1322 C C . ASN A 1 164 ? -23.391 35.781 20.75 1 94 164 ASN A C 1
ATOM 1324 O O . ASN A 1 164 ? -23.328 34.719 21.375 1 94 164 ASN A O 1
ATOM 1328 N N . ILE A 1 165 ? -22.484 36.219 19.969 1 97.31 165 ILE A N 1
ATOM 1329 C CA . ILE A 1 165 ? -21.375 35.406 19.5 1 97.31 165 ILE A CA 1
ATOM 1330 C C . ILE A 1 165 ? -20.406 35.125 20.641 1 97.31 165 ILE A C 1
ATOM 1332 O O . ILE A 1 165 ? -19.844 34.031 20.734 1 97.31 165 ILE A O 1
ATOM 1336 N N . ARG A 1 166 ? -20.219 36.062 21.562 1 97.62 166 ARG A N 1
ATOM 1337 C CA . ARG A 1 166 ? -19.281 35.906 22.656 1 97.62 166 ARG A CA 1
ATOM 1338 C C . ARG A 1 166 ? -19.766 34.875 23.672 1 97.62 166 ARG A C 1
ATOM 1340 O O . ARG A 1 166 ? -19 34.031 24.125 1 97.62 166 ARG A O 1
ATOM 1347 N N . LYS A 1 167 ? -21.016 34.906 23.969 1 96.44 167 LYS A N 1
ATOM 1348 C CA . LYS A 1 167 ? -21.609 34 24.938 1 96.44 167 LYS A CA 1
ATOM 1349 C C . LYS A 1 167 ? -21.562 32.562 24.422 1 96.44 167 LYS A C 1
ATOM 1351 O O . LYS A 1 167 ? -21.234 31.641 25.172 1 96.44 167 LYS A O 1
ATOM 1356 N N . VAL A 1 168 ? -21.969 32.406 23.219 1 97.31 168 VAL A N 1
ATOM 1357 C CA . VAL A 1 168 ? -21.969 31.062 22.688 1 97.31 168 VAL A CA 1
ATOM 1358 C C . VAL A 1 168 ? -20.547 30.547 22.578 1 97.31 168 VAL A C 1
ATOM 1360 O O . VAL A 1 168 ? -20.281 29.359 22.859 1 97.31 168 VAL A O 1
ATOM 1363 N N . HIS A 1 169 ? -19.547 31.359 22.172 1 98.06 169 HIS A N 1
ATOM 1364 C CA . HIS A 1 169 ? -18.156 30.922 22.109 1 98.06 169 HIS A CA 1
ATOM 1365 C C . HIS A 1 169 ? -17.656 30.484 23.484 1 98.06 169 HIS A C 1
ATOM 1367 O O . HIS A 1 169 ? -16.969 29.469 23.625 1 98.06 169 HIS A O 1
ATOM 1373 N N . ASP A 1 170 ? -17.938 31.297 24.484 1 97.12 170 ASP A N 1
ATOM 1374 C CA . ASP A 1 170 ? -17.5 30.969 25.828 1 97.12 170 ASP A CA 1
ATOM 1375 C C . ASP A 1 170 ? -18 29.594 26.266 1 97.12 170 ASP A C 1
ATOM 1377 O O . ASP A 1 170 ? -17.25 28.812 26.844 1 97.12 170 ASP A O 1
ATOM 1381 N N . TYR A 1 171 ? -19.234 29.406 25.953 1 97.06 171 TYR A N 1
ATOM 1382 C CA . TYR A 1 171 ? -19.812 28.109 26.297 1 97.06 171 TYR A CA 1
ATOM 1383 C C . TYR A 1 171 ? -19.156 26.984 25.516 1 97.06 171 TYR A C 1
ATOM 1385 O O . TYR A 1 171 ? -18.766 25.969 26.094 1 97.06 171 TYR A O 1
ATOM 1393 N N . MET A 1 172 ? -19.078 27.125 24.188 1 97.75 172 MET A N 1
ATOM 1394 C CA . MET A 1 172 ? -18.531 26.094 23.312 1 97.75 172 MET A CA 1
ATOM 1395 C C . MET A 1 172 ? -17.078 25.781 23.672 1 97.75 172 MET A C 1
ATOM 1397 O O . MET A 1 172 ? -16.688 24.625 23.719 1 97.75 172 MET A O 1
ATOM 1401 N N . SER A 1 173 ? -16.281 26.828 23.859 1 97.62 173 SER A N 1
ATOM 1402 C CA . SER A 1 173 ? -14.875 26.672 24.219 1 97.62 173 SER A CA 1
ATOM 1403 C C . SER A 1 173 ? -14.727 25.891 25.516 1 97.62 173 SER A C 1
ATOM 1405 O O . SER A 1 173 ? -13.883 25 25.609 1 97.62 173 SER A O 1
ATOM 1407 N N . LYS A 1 174 ? -15.508 26.188 26.469 1 96.5 174 LYS A N 1
ATOM 1408 C CA . LYS A 1 174 ? -15.469 25.5 27.766 1 96.5 174 LYS A CA 1
ATOM 1409 C C . LYS A 1 174 ? -15.891 24.047 27.625 1 96.5 174 LYS A C 1
ATOM 1411 O O . LYS A 1 174 ? -15.32 23.172 28.281 1 96.5 174 LYS A O 1
ATOM 1416 N N . THR A 1 175 ? -16.797 23.828 26.812 1 96.44 175 THR A N 1
ATOM 1417 C CA . THR A 1 175 ? -17.438 22.516 26.719 1 96.44 175 THR A CA 1
ATOM 1418 C C . THR A 1 175 ? -16.625 21.562 25.844 1 96.44 175 THR A C 1
ATOM 1420 O O . THR A 1 175 ? -16.5 20.375 26.141 1 96.44 175 THR A O 1
ATOM 1423 N N . TYR A 1 176 ? -16.062 22.109 24.734 1 97.19 176 TYR A N 1
ATOM 1424 C CA . TYR A 1 176 ? -15.602 21.188 23.703 1 97.19 176 TYR A CA 1
ATOM 1425 C C . TYR A 1 176 ? -14.102 21.328 23.469 1 97.19 176 TYR A C 1
ATOM 1427 O O . TYR A 1 176 ? -13.477 20.469 22.844 1 97.19 176 TYR A O 1
ATOM 1435 N N . ILE A 1 177 ? -13.461 22.391 23.906 1 97.62 177 ILE A N 1
ATOM 1436 C CA . ILE A 1 177 ? -12.07 22.656 23.562 1 97.62 177 ILE A CA 1
ATOM 1437 C C . ILE A 1 177 ? -11.211 22.594 24.828 1 97.62 177 ILE A C 1
ATOM 1439 O O . ILE A 1 177 ? -11.383 23.391 25.75 1 97.62 177 ILE A O 1
ATOM 1443 N N . PRO A 1 178 ? -10.297 21.656 24.844 1 97.31 178 PRO A N 1
ATOM 1444 C CA . PRO A 1 178 ? -9.383 21.625 26 1 97.31 178 PRO A CA 1
ATOM 1445 C C . PRO A 1 178 ? -8.508 22.875 26.078 1 97.31 178 PRO A C 1
ATOM 1447 O O . PRO A 1 178 ? -8.078 23.406 25.062 1 97.31 178 PRO A O 1
ATOM 1450 N N . ARG A 1 179 ? -8.25 23.297 27.266 1 98 179 ARG A N 1
ATOM 1451 C CA . ARG A 1 179 ? -7.371 24.453 27.5 1 98 179 ARG A CA 1
ATOM 1452 C C . ARG A 1 179 ? -5.91 24.016 27.562 1 98 179 ARG A C 1
ATOM 1454 O O . ARG A 1 179 ? -5.613 22.891 27.969 1 98 179 ARG A O 1
ATOM 1461 N N . PRO A 1 180 ? -5.039 24.938 27.141 1 98.56 180 PRO A N 1
ATOM 1462 C CA . PRO A 1 180 ? -3.627 24.594 27.312 1 98.56 180 PRO A CA 1
ATOM 1463 C C . PRO A 1 180 ? -3.266 24.281 28.766 1 98.56 180 PRO A C 1
ATOM 1465 O O . PRO A 1 180 ? -3.76 24.938 29.688 1 98.56 180 PRO A O 1
ATOM 1468 N N . GLU A 1 181 ? -2.369 23.312 28.938 1 98.44 181 GLU A N 1
ATOM 1469 C CA . GLU A 1 181 ? -2.021 22.859 30.281 1 98.44 181 GLU A CA 1
ATOM 1470 C C . GLU A 1 181 ? -0.972 23.766 30.906 1 98.44 181 GLU A C 1
ATOM 1472 O O . GLU A 1 181 ? -0.769 23.734 32.125 1 98.44 181 GLU A O 1
ATOM 1477 N N . ASN A 1 182 ? -0.296 24.5 30.125 1 98.5 182 ASN A N 1
ATOM 1478 C CA . ASN A 1 182 ? 0.752 25.453 30.469 1 98.5 182 ASN A CA 1
ATOM 1479 C C . ASN A 1 182 ? 1.03 26.422 29.312 1 98.5 182 ASN A C 1
ATOM 1481 O O . ASN A 1 182 ? 0.22 26.547 28.391 1 98.5 182 ASN A O 1
ATOM 1485 N N . ILE A 1 183 ? 2.002 27.219 29.453 1 98.69 183 ILE A N 1
ATOM 1486 C CA . ILE A 1 183 ? 2.395 28.094 28.344 1 98.69 183 ILE A CA 1
ATOM 1487 C C . ILE A 1 183 ? 3.775 27.688 27.828 1 98.69 183 ILE A C 1
ATOM 1489 O O . ILE A 1 183 ? 4.547 27.047 28.547 1 98.69 183 ILE A O 1
ATOM 1493 N N . PRO A 1 184 ? 4.148 28 26.641 1 98.69 184 PRO A N 1
ATOM 1494 C CA . PRO A 1 184 ? 5.516 27.812 26.156 1 98.69 184 PRO A CA 1
ATOM 1495 C C . PRO A 1 184 ? 6.535 28.656 26.906 1 98.69 184 PRO A C 1
ATOM 1497 O O . PRO A 1 184 ? 6.164 29.469 27.75 1 98.69 184 PRO A O 1
ATOM 1500 N N . ASP A 1 185 ? 7.801 28.438 26.609 1 98.69 185 ASP A N 1
ATOM 1501 C CA . ASP A 1 185 ? 8.891 29.203 27.203 1 98.69 185 ASP A CA 1
ATOM 1502 C C . ASP A 1 185 ? 8.672 30.703 26.984 1 98.69 185 ASP A C 1
ATOM 1504 O O . ASP A 1 185 ? 8.461 31.156 25.859 1 98.69 185 ASP A O 1
ATOM 1508 N N . GLU A 1 186 ? 8.781 31.484 28 1 98.5 186 GLU A N 1
ATOM 1509 C CA . GLU A 1 186 ? 8.477 32.906 27.969 1 98.5 186 GLU A CA 1
ATOM 1510 C C . GLU A 1 186 ? 9.453 33.656 27.062 1 98.5 186 GLU A C 1
ATOM 1512 O O . GLU A 1 186 ? 9.102 34.688 26.484 1 98.5 186 GLU A O 1
ATOM 1517 N N . LYS A 1 187 ? 10.641 33.125 26.922 1 98.19 187 LYS A N 1
ATOM 1518 C CA . LYS A 1 187 ? 11.633 33.781 26.078 1 98.19 187 LYS A CA 1
ATOM 1519 C C . LYS A 1 187 ? 11.164 33.844 24.625 1 98.19 187 LYS A C 1
ATOM 1521 O O . LYS A 1 187 ? 11.531 34.781 23.891 1 98.19 187 LYS A O 1
ATOM 1526 N N . LEU A 1 188 ? 10.336 32.906 24.281 1 98.5 188 LEU A N 1
ATOM 1527 C CA . LEU A 1 188 ? 9.852 32.875 22.891 1 98.5 188 LEU A CA 1
ATOM 1528 C C . LEU A 1 188 ? 8.789 33.938 22.672 1 98.5 188 LEU A C 1
ATOM 1530 O O . LEU A 1 188 ? 8.547 34.375 21.547 1 98.5 188 LEU A O 1
ATOM 1534 N N . PHE A 1 189 ? 8.125 34.375 23.766 1 98.62 189 PHE A N 1
ATOM 1535 C CA . PHE A 1 189 ? 7.188 35.469 23.688 1 98.62 189 PHE A CA 1
ATOM 1536 C C . PHE A 1 189 ? 7.93 36.812 23.594 1 98.62 189 PHE A C 1
ATOM 1538 O O . PHE A 1 189 ? 7.395 37.781 23.078 1 98.62 189 PHE A O 1
ATOM 1545 N N . LYS A 1 190 ? 9.125 36.812 24.062 1 98.5 190 LYS A N 1
ATOM 1546 C CA . LYS A 1 190 ? 9.828 38.094 24.297 1 98.5 190 LYS A CA 1
ATOM 1547 C C . LYS A 1 190 ? 10.719 38.438 23.109 1 98.5 190 LYS A C 1
ATOM 1549 O O . LYS A 1 190 ? 10.711 39.562 22.641 1 98.5 190 LYS A O 1
ATOM 1554 N N . SER A 1 191 ? 11.539 37.438 22.734 1 98.19 191 SER A N 1
ATOM 1555 C CA . SER A 1 191 ? 12.57 37.719 21.734 1 98.19 191 SER A CA 1
ATOM 1556 C C . SER A 1 191 ? 12.383 36.875 20.5 1 98.19 191 SER A C 1
ATOM 1558 O O . SER A 1 191 ? 11.891 35.75 20.578 1 98.19 191 SER A O 1
ATOM 1560 N N . PRO A 1 192 ? 12.812 37.344 19.375 1 98.44 192 PRO A N 1
ATOM 1561 C CA . PRO A 1 192 ? 12.586 36.656 18.109 1 98.44 192 PRO A CA 1
ATOM 1562 C C . PRO A 1 192 ? 13.344 35.344 18.016 1 98.44 192 PRO A C 1
ATOM 1564 O O . PRO A 1 192 ? 14.43 35.219 18.578 1 98.44 192 PRO A O 1
ATOM 1567 N N . ILE A 1 193 ? 12.719 34.406 17.297 1 98.69 193 ILE A N 1
ATOM 1568 C CA . ILE A 1 193 ? 13.391 33.219 16.766 1 98.69 193 ILE A CA 1
ATOM 1569 C C . ILE A 1 193 ? 14.062 33.562 15.438 1 98.69 193 ILE A C 1
ATOM 1571 O O . ILE A 1 193 ? 13.477 34.25 14.594 1 98.69 193 ILE A O 1
ATOM 1575 N N . TRP A 1 194 ? 15.305 33.156 15.25 1 98.81 194 TRP A N 1
ATOM 1576 C CA . TRP A 1 194 ? 16.016 33.375 14 1 98.81 194 TRP A CA 1
ATOM 1577 C C . TRP A 1 194 ? 16.281 32.062 13.266 1 98.81 194 TRP A C 1
ATOM 1579 O O . TRP A 1 194 ? 17.125 31.281 13.688 1 98.81 194 TRP A O 1
ATOM 1589 N N . SER A 1 195 ? 15.586 31.828 12.156 1 98.56 195 SER A N 1
ATOM 1590 C CA . SER A 1 195 ? 15.672 30.609 11.375 1 98.56 195 SER A CA 1
ATOM 1591 C C . SER A 1 195 ? 16.594 30.781 10.172 1 98.56 195 SER A C 1
ATOM 1593 O O . SER A 1 195 ? 16.625 31.844 9.562 1 98.56 195 SER A O 1
ATOM 1595 N N . THR A 1 196 ? 17.297 29.766 9.789 1 98.38 196 THR A N 1
ATOM 1596 C CA . THR A 1 196 ? 18.156 29.828 8.617 1 98.38 196 THR A CA 1
ATOM 1597 C C . THR A 1 196 ? 17.391 29.484 7.348 1 98.38 196 THR A C 1
ATOM 1599 O O . THR A 1 196 ? 17.922 29.578 6.242 1 98.38 196 THR A O 1
ATOM 1602 N N . TRP A 1 197 ? 16.141 29.125 7.391 1 97.62 197 TRP A N 1
ATOM 1603 C CA . TRP A 1 197 ? 15.398 28.516 6.301 1 97.62 197 TRP A CA 1
ATOM 1604 C C . TRP A 1 197 ? 15.289 29.453 5.109 1 97.62 197 TRP A C 1
ATOM 1606 O O . TRP A 1 197 ? 15.906 29.219 4.066 1 97.62 197 TRP A O 1
ATOM 1616 N N . ALA A 1 198 ? 14.664 30.562 5.266 1 96.75 198 ALA A N 1
ATOM 1617 C CA . ALA A 1 198 ? 14.352 31.422 4.121 1 96.75 198 ALA A CA 1
ATOM 1618 C C . ALA A 1 198 ? 15.617 32.062 3.568 1 96.75 198 ALA A C 1
ATOM 1620 O O . ALA A 1 198 ? 15.719 32.312 2.361 1 96.75 198 ALA A O 1
ATOM 1621 N N . MET A 1 199 ? 16.531 32.312 4.449 1 95.62 199 MET A N 1
ATOM 1622 C CA . MET A 1 199 ? 17.75 33.031 4.062 1 95.62 199 MET A CA 1
ATOM 1623 C C . MET A 1 199 ? 18.703 32.094 3.309 1 95.62 199 MET A C 1
ATOM 1625 O O . MET A 1 199 ? 19.297 32.5 2.309 1 95.62 199 MET A O 1
ATOM 1629 N N . TYR A 1 200 ? 18.812 30.812 3.826 1 96.06 200 TYR A N 1
ATOM 1630 C CA . TYR A 1 200 ? 19.875 29.969 3.312 1 96.06 200 TYR A CA 1
ATOM 1631 C C . TYR A 1 200 ? 19.312 28.734 2.617 1 96.06 200 TYR A C 1
ATOM 1633 O O . TYR A 1 200 ? 20.016 28.062 1.872 1 96.06 200 TYR A O 1
ATOM 1641 N N . LYS A 1 201 ? 18.062 28.438 2.846 1 96.31 201 LYS A N 1
ATOM 1642 C CA . LYS A 1 201 ? 17.5 27.188 2.355 1 96.31 201 LYS A CA 1
ATOM 1643 C C . LYS A 1 201 ? 18.375 26 2.746 1 96.31 201 LYS A C 1
ATOM 1645 O O . LYS A 1 201 ? 18.688 25.812 3.924 1 96.31 201 LYS A O 1
ATOM 1650 N N . LYS A 1 202 ? 18.75 25.203 1.807 1 94.94 202 LYS A N 1
ATOM 1651 C CA . LYS A 1 202 ? 19.578 24.031 2.107 1 94.94 202 LYS A CA 1
ATOM 1652 C C . LYS A 1 202 ? 21.062 24.406 2.176 1 94.94 202 LYS A C 1
ATOM 1654 O O . LYS A 1 202 ? 21.875 23.641 2.662 1 94.94 202 LYS A O 1
ATOM 1659 N N . ASP A 1 203 ? 21.375 25.578 1.72 1 94.25 203 ASP A N 1
ATOM 1660 C CA . ASP A 1 203 ? 22.766 26 1.625 1 94.25 203 ASP A CA 1
ATOM 1661 C C . ASP A 1 203 ? 23.25 26.625 2.932 1 94.25 203 ASP A C 1
ATOM 1663 O O . ASP A 1 203 ? 23.578 27.812 2.969 1 94.25 203 ASP A O 1
ATOM 1667 N N . ILE A 1 204 ? 23.312 25.891 3.963 1 97.12 204 ILE A N 1
ATOM 1668 C CA . ILE A 1 204 ? 23.734 26.328 5.289 1 97.12 204 ILE A CA 1
ATOM 1669 C C . ILE A 1 204 ? 24.891 25.453 5.777 1 97.12 204 ILE A C 1
ATOM 1671 O O . ILE A 1 204 ? 24.906 24.25 5.508 1 97.12 204 ILE A O 1
ATOM 1675 N N . ASN A 1 205 ? 25.859 25.984 6.336 1 98.06 205 ASN A N 1
ATOM 1676 C CA . ASN A 1 205 ? 26.984 25.297 6.949 1 98.06 205 ASN A CA 1
ATOM 1677 C C . ASN A 1 205 ? 27.422 25.969 8.242 1 98.06 205 ASN A C 1
ATOM 1679 O O . ASN A 1 205 ? 26.797 26.938 8.688 1 98.06 205 ASN A O 1
ATOM 1683 N N . GLU A 1 206 ? 28.422 25.422 8.852 1 98.31 206 GLU A N 1
ATOM 1684 C CA . GLU A 1 206 ? 28.906 25.906 10.141 1 98.31 206 GLU A CA 1
ATOM 1685 C C . GLU A 1 206 ? 29.281 27.375 10.078 1 98.31 206 GLU A C 1
ATOM 1687 O O . GLU A 1 206 ? 28.875 28.172 10.93 1 98.31 206 GLU A O 1
ATOM 1692 N N . THR A 1 207 ? 29.969 27.781 9.094 1 98 207 THR A N 1
ATOM 1693 C CA . THR A 1 207 ? 30.438 29.141 8.938 1 98 207 THR A CA 1
ATOM 1694 C C . THR A 1 207 ? 29.266 30.109 8.766 1 98 207 THR A C 1
ATOM 1696 O O . THR A 1 207 ? 29.219 31.156 9.406 1 98 207 THR A O 1
ATOM 1699 N N . GLN A 1 208 ? 28.375 29.766 7.953 1 97.81 208 GLN A N 1
ATOM 1700 C CA . GLN A 1 208 ? 27.219 30.594 7.676 1 97.81 208 GLN A CA 1
ATOM 1701 C C . GLN A 1 208 ? 26.359 30.781 8.93 1 97.81 208 GLN A C 1
ATOM 1703 O O . GLN A 1 208 ? 25.844 31.875 9.18 1 97.81 208 GLN A O 1
ATOM 1708 N N . LEU A 1 209 ? 26.219 29.719 9.648 1 98.56 209 LEU A N 1
ATOM 1709 C CA . LEU A 1 209 ? 25.406 29.797 10.859 1 98.56 209 LEU A CA 1
ATOM 1710 C C . LEU A 1 209 ? 26.047 30.75 11.875 1 98.56 209 LEU A C 1
ATOM 1712 O O . LEU A 1 209 ? 25.359 31.562 12.484 1 98.56 209 LEU A O 1
ATOM 1716 N N . GLU A 1 210 ? 27.344 30.641 12.055 1 98.31 210 GLU A N 1
ATOM 1717 C CA . GLU A 1 210 ? 28.047 31.5 12.992 1 98.31 210 GLU A CA 1
ATOM 1718 C C . GLU A 1 210 ? 28.047 32.938 12.516 1 98.31 210 GLU A C 1
ATOM 1720 O O . GLU A 1 210 ? 27.906 33.875 13.32 1 98.31 210 GLU A O 1
ATOM 1725 N N . GLU A 1 211 ? 28.188 33.125 11.227 1 98.06 211 GLU A N 1
ATOM 1726 C CA . GLU A 1 211 ? 28.125 34.469 10.672 1 98.06 211 GLU A CA 1
ATOM 1727 C C . GLU A 1 211 ? 26.734 35.094 10.875 1 98.06 211 GLU A C 1
ATOM 1729 O O . GLU A 1 211 ? 26.625 36.281 11.164 1 98.06 211 GLU A O 1
ATOM 1734 N N . PHE A 1 212 ? 25.781 34.312 10.664 1 98.38 212 PHE A N 1
ATOM 1735 C CA . PHE A 1 212 ? 24.422 34.75 10.883 1 98.38 212 PHE A CA 1
ATOM 1736 C C . PHE A 1 212 ? 24.219 35.219 12.32 1 98.38 212 PHE A C 1
ATOM 1738 O O . PHE A 1 212 ? 23.641 36.281 12.57 1 98.38 212 PHE A O 1
ATOM 1745 N N . ALA A 1 213 ? 24.703 34.469 13.289 1 98.62 213 ALA A N 1
ATOM 1746 C CA . ALA A 1 213 ? 24.641 34.812 14.703 1 98.62 213 ALA A CA 1
ATOM 1747 C C . ALA A 1 213 ? 25.391 36.125 14.977 1 98.62 213 ALA A C 1
ATOM 1749 O O . ALA A 1 213 ? 24.891 36.969 15.703 1 98.62 213 ALA A O 1
ATOM 1750 N N . ASP A 1 214 ? 26.562 36.25 14.391 1 98.56 214 ASP A N 1
ATOM 1751 C CA . ASP A 1 214 ? 27.359 37.438 14.57 1 98.56 214 ASP A CA 1
ATOM 1752 C C . ASP A 1 214 ? 26.641 38.688 14.023 1 98.56 214 ASP A C 1
ATOM 1754 O O . ASP A 1 214 ? 26.703 39.75 14.617 1 98.56 214 ASP A O 1
ATOM 1758 N N . ASP A 1 215 ? 26.031 38.5 12.914 1 98.25 215 ASP A N 1
ATOM 1759 C CA . ASP A 1 215 ? 25.297 39.594 12.297 1 98.25 215 ASP A CA 1
ATOM 1760 C C . ASP A 1 215 ? 24.125 40.031 13.172 1 98.25 215 ASP A C 1
ATOM 1762 O O . ASP A 1 215 ? 23.844 41.219 13.281 1 98.25 215 ASP A O 1
ATOM 1766 N N . ILE A 1 216 ? 23.422 39.062 13.773 1 98.56 216 ILE A N 1
ATOM 1767 C CA . ILE A 1 216 ? 22.312 39.406 14.672 1 98.56 216 ILE A CA 1
ATOM 1768 C C . ILE A 1 216 ? 22.812 40.25 15.82 1 98.56 216 ILE A C 1
ATOM 1770 O O . ILE A 1 216 ? 22.219 41.281 16.125 1 98.56 216 ILE A O 1
ATOM 1774 N N . ILE A 1 217 ? 23.922 39.875 16.359 1 98.12 217 ILE A N 1
ATOM 1775 C CA . ILE A 1 217 ? 24.5 40.562 17.516 1 98.12 217 ILE A CA 1
ATOM 1776 C C . ILE A 1 217 ? 25.016 41.938 17.062 1 98.12 217 ILE A C 1
ATOM 1778 O O . ILE A 1 217 ? 24.766 42.938 17.719 1 98.12 217 ILE A O 1
ATOM 1782 N N . SER A 1 218 ? 25.75 41.969 15.961 1 97.56 218 SER A N 1
ATOM 1783 C CA . SER A 1 218 ? 26.375 43.219 15.508 1 97.56 218 SER A CA 1
ATOM 1784 C C . SER A 1 218 ? 25.344 44.25 15.102 1 97.56 218 SER A C 1
ATOM 1786 O O . SER A 1 218 ? 25.594 45.438 15.156 1 97.56 218 SER A O 1
ATOM 1788 N N . ASN A 1 219 ? 24.172 43.781 14.672 1 97.62 219 ASN A N 1
ATOM 1789 C CA . ASN A 1 219 ? 23.094 44.719 14.297 1 97.62 219 ASN A CA 1
ATOM 1790 C C . ASN A 1 219 ? 22.188 45.031 15.484 1 97.62 219 ASN A C 1
ATOM 1792 O O . ASN A 1 219 ? 21.156 45.688 15.328 1 97.62 219 ASN A O 1
ATOM 1796 N N . ASN A 1 220 ? 22.516 44.469 16.672 1 97.25 220 ASN A N 1
ATOM 1797 C CA . ASN A 1 220 ? 21.875 44.75 17.953 1 97.25 220 ASN A CA 1
ATOM 1798 C C . ASN A 1 220 ? 20.438 44.25 17.984 1 97.25 220 ASN A C 1
ATOM 1800 O O . ASN A 1 220 ? 19.547 44.969 18.438 1 97.25 220 ASN A O 1
ATOM 1804 N N . PHE A 1 221 ? 20.203 43.188 17.406 1 98.31 221 PHE A N 1
ATOM 1805 C CA . PHE A 1 221 ? 18.891 42.562 17.5 1 98.31 221 PHE A CA 1
ATOM 1806 C C . PHE A 1 221 ? 18.859 41.562 18.625 1 98.31 221 PHE A C 1
ATOM 1808 O O . PHE A 1 221 ? 19.828 40.844 18.859 1 98.31 221 PHE A O 1
ATOM 1815 N N . PRO A 1 222 ? 17.781 41.562 19.438 1 97.75 222 PRO A N 1
ATOM 1816 C CA . PRO A 1 222 ? 17.641 40.5 20.438 1 97.75 222 PRO A CA 1
ATOM 1817 C C . PRO A 1 222 ? 17.312 39.125 19.828 1 97.75 222 PRO A C 1
ATOM 1819 O O . PRO A 1 222 ? 17 39.062 18.641 1 97.75 222 PRO A O 1
ATOM 1822 N N . HIS A 1 223 ? 17.484 38.094 20.625 1 97 223 HIS A N 1
ATOM 1823 C CA . HIS A 1 223 ? 17.234 36.75 20.156 1 97 223 HIS A CA 1
ATOM 1824 C C . HIS A 1 223 ? 16.781 35.844 21.281 1 97 223 HIS A C 1
ATOM 1826 O O . HIS A 1 223 ? 17.203 36 22.438 1 97 223 HIS A O 1
ATOM 1832 N N . SER A 1 224 ? 15.906 34.906 20.922 1 95.25 224 SER A N 1
ATOM 1833 C CA . SER A 1 224 ? 15.586 33.812 21.812 1 95.25 224 SER A CA 1
ATOM 1834 C C . SER A 1 224 ? 16.375 32.562 21.453 1 95.25 224 SER A C 1
ATOM 1836 O O . SER A 1 224 ? 16.922 31.875 22.344 1 95.25 224 SER A O 1
ATOM 1838 N N . GLN A 1 225 ? 16.391 32.25 20.25 1 98.12 225 GLN A N 1
ATOM 1839 C CA . GLN A 1 225 ? 17.094 31.078 19.766 1 98.12 225 GLN A CA 1
ATOM 1840 C C . GLN A 1 225 ? 17.422 31.203 18.266 1 98.12 225 GLN A C 1
ATOM 1842 O O . GLN A 1 225 ? 16.844 32.062 17.578 1 98.12 225 GLN A O 1
ATOM 1847 N N . ILE A 1 226 ? 18.422 30.484 17.844 1 98.75 226 ILE A N 1
ATOM 1848 C CA . ILE A 1 226 ? 18.781 30.344 16.438 1 98.75 226 ILE A CA 1
ATOM 1849 C C . ILE A 1 226 ? 18.453 28.922 15.953 1 98.75 226 ILE A C 1
ATOM 1851 O O . ILE A 1 226 ? 18.75 27.953 16.656 1 98.75 226 ILE A O 1
ATOM 1855 N N . GLU A 1 227 ? 17.734 28.844 14.852 1 98.69 227 GLU A N 1
ATOM 1856 C CA . GLU A 1 227 ? 17.188 27.562 14.367 1 98.69 227 GLU A CA 1
ATOM 1857 C C . GLU A 1 227 ? 17.922 27.109 13.102 1 98.69 227 GLU A C 1
ATOM 1859 O O . GLU A 1 227 ? 17.812 27.75 12.055 1 98.69 227 GLU A O 1
ATOM 1864 N N . LEU A 1 228 ? 18.641 26.016 13.25 1 98.69 228 LEU A N 1
ATOM 1865 C CA . LEU A 1 228 ? 19.266 25.375 12.094 1 98.69 228 LEU A CA 1
ATOM 1866 C C . LEU A 1 228 ? 18.234 24.547 11.328 1 98.69 228 LEU A C 1
ATOM 1868 O O . LEU A 1 228 ? 17.734 23.547 11.844 1 98.69 228 LEU A O 1
ATOM 1872 N N . ASP A 1 229 ? 18.031 24.844 10.125 1 97.19 229 ASP A N 1
ATOM 1873 C CA . ASP A 1 229 ? 16.938 24.25 9.375 1 97.19 229 ASP A CA 1
ATOM 1874 C C . ASP A 1 229 ? 17.453 23.219 8.367 1 97.19 229 ASP A C 1
ATOM 1876 O O . ASP A 1 229 ? 18.297 22.375 8.703 1 97.19 229 ASP A O 1
ATOM 1880 N N . ASP A 1 230 ? 17.234 23.328 7.156 1 95.19 230 ASP A N 1
ATOM 1881 C CA . ASP A 1 230 ? 17.172 22.25 6.168 1 95.19 230 ASP A CA 1
ATOM 1882 C C . ASP A 1 230 ? 18.578 21.703 5.871 1 95.19 230 ASP A C 1
ATOM 1884 O O . ASP A 1 230 ? 19.531 22.484 5.738 1 95.19 230 ASP A O 1
ATOM 1888 N N . GLU A 1 231 ? 18.703 20.484 5.738 1 96.56 231 GLU A N 1
ATOM 1889 C CA . GLU A 1 231 ? 19.781 19.672 5.203 1 96.56 231 GLU A CA 1
ATOM 1890 C C . GLU A 1 231 ? 21.031 19.75 6.09 1 96.56 231 GLU A C 1
ATOM 1892 O O . GLU A 1 231 ? 22.141 19.984 5.602 1 96.56 231 GLU A O 1
ATOM 1897 N N . TRP A 1 232 ? 20.828 19.641 7.367 1 97.88 232 TRP A N 1
ATOM 1898 C CA . TRP A 1 232 ? 21.938 19.578 8.312 1 97.88 232 TRP A CA 1
ATOM 1899 C C . TRP A 1 232 ? 22.469 18.141 8.438 1 97.88 232 TRP A C 1
ATOM 1901 O O . TRP A 1 232 ? 23.531 17.922 9.023 1 97.88 232 TRP A O 1
ATOM 1911 N N . THR A 1 233 ? 21.75 17.141 7.84 1 97.62 233 THR A N 1
ATOM 1912 C CA . THR A 1 233 ? 22.125 15.727 7.852 1 97.62 233 THR A CA 1
ATOM 1913 C C . THR A 1 233 ? 22.656 15.297 6.488 1 97.62 233 THR A C 1
ATOM 1915 O O . THR A 1 233 ? 22.453 15.992 5.488 1 97.62 233 THR A O 1
ATOM 1918 N N . VAL A 1 234 ? 23.312 14.148 6.445 1 95.62 234 VAL A N 1
ATOM 1919 C CA . VAL A 1 234 ? 23.797 13.609 5.18 1 95.62 234 VAL A CA 1
ATOM 1920 C C . VAL A 1 234 ? 22.609 13.117 4.344 1 95.62 234 VAL A C 1
ATOM 1922 O O . VAL A 1 234 ? 22.516 13.438 3.158 1 95.62 234 VAL A O 1
ATOM 1925 N N . ARG A 1 235 ? 21.797 12.297 4.922 1 96.88 235 ARG A N 1
ATOM 1926 C CA . ARG A 1 235 ? 20.562 11.82 4.316 1 96.88 235 ARG A CA 1
ATOM 1927 C C . ARG A 1 235 ? 19.359 12.203 5.172 1 96.88 235 ARG A C 1
ATOM 1929 O O . ARG A 1 235 ? 19.422 12.195 6.402 1 96.88 235 ARG A O 1
ATOM 1936 N N . TYR A 1 236 ? 18.25 12.547 4.484 1 98 236 TYR A N 1
ATOM 1937 C CA . TYR A 1 236 ? 17.047 12.891 5.223 1 98 236 TYR A CA 1
ATOM 1938 C C . TYR A 1 236 ? 16.5 11.68 5.973 1 98 236 TYR A C 1
ATOM 1940 O O . TYR A 1 236 ? 16.328 10.609 5.391 1 98 236 TYR A O 1
ATOM 1948 N N . GLY A 1 237 ? 16.281 11.852 7.172 1 97 237 GLY A N 1
ATOM 1949 C CA . GLY A 1 237 ? 15.852 10.773 8.055 1 97 237 GLY A CA 1
ATOM 1950 C C . GLY A 1 237 ? 16.875 10.406 9.102 1 97 237 GLY A C 1
ATOM 1951 O O . GLY A 1 237 ? 16.531 9.953 10.188 1 97 237 GLY A O 1
ATOM 1952 N N . ASP A 1 238 ? 18.109 10.609 8.711 1 96.38 238 ASP A N 1
ATOM 1953 C CA . ASP A 1 238 ? 19.172 10.406 9.695 1 96.38 238 ASP A CA 1
ATOM 1954 C C . ASP A 1 238 ? 19.234 11.57 10.68 1 96.38 238 ASP A C 1
ATOM 1956 O O . ASP A 1 238 ? 18.75 12.664 10.391 1 96.38 238 ASP A O 1
ATOM 1960 N N . MET A 1 239 ? 19.719 11.297 11.875 1 95.19 239 MET A N 1
ATOM 1961 C CA . MET A 1 239 ? 19.812 12.328 12.898 1 95.19 239 MET A CA 1
ATOM 1962 C C . MET A 1 239 ? 21.266 12.578 13.297 1 95.19 239 MET A C 1
ATOM 1964 O O . MET A 1 239 ? 21.578 12.672 14.484 1 95.19 239 MET A O 1
ATOM 1968 N N . GLY A 1 240 ? 22.141 12.57 12.273 1 95.75 240 GLY A N 1
ATOM 1969 C CA . GLY A 1 240 ? 23.531 12.922 12.445 1 95.75 240 GLY A CA 1
ATOM 1970 C C . GLY A 1 240 ? 23.984 14.055 11.539 1 95.75 240 GLY A C 1
ATOM 1971 O O . GLY A 1 240 ? 23.578 14.117 10.375 1 95.75 240 GLY A O 1
ATOM 1972 N N . PHE A 1 241 ? 24.812 14.93 12.078 1 98 241 PHE A N 1
ATOM 1973 C CA . PHE A 1 241 ? 25.266 16.094 11.328 1 98 241 PHE A CA 1
ATOM 1974 C C . PHE A 1 241 ? 26.078 15.656 10.117 1 98 241 PHE A C 1
ATOM 1976 O O . PHE A 1 241 ? 26.859 14.703 10.188 1 98 241 PHE A O 1
ATOM 1983 N N . ASP A 1 242 ? 25.875 16.266 9.008 1 97.94 242 ASP A N 1
ATOM 1984 C CA . ASP A 1 242 ? 26.781 16.156 7.875 1 97.94 242 ASP A CA 1
ATOM 1985 C C . ASP A 1 242 ? 28.125 16.812 8.18 1 97.94 242 ASP A C 1
ATOM 1987 O O . ASP A 1 242 ? 28.266 18.031 8.109 1 97.94 242 ASP A O 1
ATOM 1991 N N . LEU A 1 243 ? 29.141 16.125 8.344 1 97.81 243 LEU A N 1
ATOM 1992 C CA . LEU A 1 243 ? 30.422 16.656 8.805 1 97.81 243 LEU A CA 1
ATOM 1993 C C . LEU A 1 243 ? 31.125 17.422 7.691 1 97.81 243 LEU A C 1
ATOM 1995 O O . LEU A 1 243 ? 32.062 18.172 7.949 1 97.81 243 LEU A O 1
ATOM 1999 N N . ASN A 1 244 ? 30.688 17.219 6.449 1 97.88 244 ASN A N 1
ATOM 2000 C CA . ASN A 1 244 ? 31.203 18.062 5.375 1 97.88 244 ASN A CA 1
ATOM 2001 C C . ASN A 1 244 ? 30.719 19.5 5.5 1 97.88 244 ASN A C 1
ATOM 2003 O O . ASN A 1 244 ? 31.453 20.438 5.191 1 97.88 244 ASN A O 1
ATOM 2007 N N . LYS A 1 245 ? 29.5 19.734 5.992 1 97.94 245 LYS A N 1
ATOM 2008 C CA . LYS A 1 245 ? 28.906 21.047 6.172 1 97.94 245 LYS A CA 1
ATOM 2009 C C . LYS A 1 245 ? 29.219 21.609 7.555 1 97.94 245 LYS A C 1
ATOM 2011 O O . LYS A 1 245 ? 29.375 22.828 7.723 1 97.94 245 LYS A O 1
ATOM 2016 N N . PHE A 1 246 ? 29.25 20.672 8.484 1 98.62 246 PHE A N 1
ATOM 2017 C CA . PHE A 1 246 ? 29.484 21 9.883 1 98.62 246 PHE A CA 1
ATOM 2018 C C . PHE A 1 246 ? 30.625 20.172 10.461 1 98.62 246 PHE A C 1
ATOM 2020 O O . PHE A 1 246 ? 30.391 19.219 11.203 1 98.62 246 PHE A O 1
ATOM 2027 N N . PRO A 1 247 ? 31.797 20.578 10.305 1 98.12 247 PRO A N 1
ATOM 2028 C CA . PRO A 1 247 ? 32.969 19.766 10.648 1 98.12 247 PRO A CA 1
ATOM 2029 C C . PRO A 1 247 ? 33.062 19.5 12.148 1 98.12 247 PRO A C 1
ATOM 2031 O O . PRO A 1 247 ? 33.594 18.469 12.562 1 98.12 247 PRO A O 1
ATOM 2034 N N . ASP A 1 248 ? 32.625 20.469 12.992 1 98.06 248 ASP A N 1
ATOM 2035 C CA . ASP A 1 248 ? 32.656 20.281 14.438 1 98.06 248 ASP A CA 1
ATOM 2036 C C . ASP A 1 248 ? 31.359 20.828 15.07 1 98.06 248 ASP A C 1
ATOM 2038 O O . ASP A 1 248 ? 31.375 21.844 15.75 1 98.06 248 ASP A O 1
ATOM 2042 N N . PRO A 1 249 ? 30.328 20.016 14.977 1 98.19 249 PRO A N 1
ATOM 2043 C CA . PRO A 1 249 ? 29.031 20.516 15.422 1 98.19 249 PRO A CA 1
ATOM 2044 C C . PRO A 1 249 ? 28.984 20.828 16.906 1 98.19 249 PRO A C 1
ATOM 2046 O O . PRO A 1 249 ? 28.359 21.812 17.328 1 98.19 249 PRO A O 1
ATOM 2049 N N . ALA A 1 250 ? 29.625 20.078 17.703 1 98.25 250 ALA A N 1
ATOM 2050 C CA . ALA A 1 250 ? 29.625 20.312 19.141 1 98.25 250 ALA A CA 1
ATOM 2051 C C . ALA A 1 250 ? 30.297 21.641 19.453 1 98.25 250 ALA A C 1
ATOM 2053 O O . ALA A 1 250 ? 29.797 22.422 20.266 1 98.25 250 ALA A O 1
ATOM 2054 N N . ALA A 1 251 ? 31.453 21.875 18.875 1 98.5 251 ALA A N 1
ATOM 2055 C CA . ALA A 1 251 ? 32.156 23.125 19.078 1 98.5 251 ALA A CA 1
ATOM 2056 C C . ALA A 1 251 ? 31.359 24.312 18.531 1 98.5 251 ALA A C 1
ATOM 2058 O O . ALA A 1 251 ? 31.359 25.391 19.141 1 98.5 251 ALA A O 1
ATOM 2059 N N . MET A 1 252 ? 30.766 24.141 17.406 1 98.62 252 MET A N 1
ATOM 2060 C CA . MET A 1 252 ? 29.938 25.188 16.812 1 98.62 252 MET A CA 1
ATOM 2061 C C . MET A 1 252 ? 28.828 25.594 17.766 1 98.62 252 MET A C 1
ATOM 2063 O O . MET A 1 252 ? 28.641 26.797 18 1 98.62 252 MET A O 1
ATOM 2067 N N . VAL A 1 253 ? 28.125 24.625 18.328 1 98.75 253 VAL A N 1
ATOM 2068 C CA . VAL A 1 253 ? 27 24.922 19.219 1 98.75 253 VAL A CA 1
ATOM 2069 C C . VAL A 1 253 ? 27.516 25.594 20.5 1 98.75 253 VAL A C 1
ATOM 2071 O O . VAL A 1 253 ? 26.891 26.516 21.016 1 98.75 253 VAL A O 1
ATOM 2074 N N . ARG A 1 254 ? 28.641 25.156 20.953 1 98.38 254 ARG A N 1
ATOM 2075 C CA . ARG A 1 254 ? 29.234 25.781 22.125 1 98.38 254 ARG A CA 1
ATOM 2076 C C . ARG A 1 254 ? 29.547 27.25 21.859 1 98.38 254 ARG A C 1
ATOM 2078 O O . ARG A 1 254 ? 29.312 28.109 22.719 1 98.38 254 ARG A O 1
ATOM 2085 N N . ARG A 1 255 ? 30.125 27.547 20.719 1 98.5 255 ARG A N 1
ATOM 2086 C CA . ARG A 1 255 ? 30.438 28.922 20.359 1 98.5 255 ARG A CA 1
ATOM 2087 C C . ARG A 1 255 ? 29.172 29.766 20.266 1 98.5 255 ARG A C 1
ATOM 2089 O O . ARG A 1 255 ? 29.156 30.922 20.703 1 98.5 255 ARG A O 1
ATOM 2096 N N . LEU A 1 256 ? 28.172 29.203 19.75 1 98.75 256 LEU A N 1
ATOM 2097 C CA . LEU A 1 256 ? 26.891 29.906 19.656 1 98.75 256 LEU A CA 1
ATOM 2098 C C . LEU A 1 256 ? 26.281 30.125 21.031 1 98.75 256 LEU A C 1
ATOM 2100 O O . LEU A 1 256 ? 25.719 31.188 21.312 1 98.75 256 LEU A O 1
ATOM 2104 N N . ASN A 1 257 ? 26.422 29.094 21.906 1 98.5 257 ASN A N 1
ATOM 2105 C CA . ASN A 1 257 ? 25.969 29.234 23.281 1 98.5 257 ASN A CA 1
ATOM 2106 C C . ASN A 1 257 ? 26.719 30.344 24.016 1 98.5 257 ASN A C 1
ATOM 2108 O O . ASN A 1 257 ? 26.109 31.109 24.781 1 98.5 257 ASN A O 1
ATOM 2112 N N . ASN A 1 258 ? 27.953 30.375 23.781 1 98.12 258 ASN A N 1
ATOM 2113 C CA . ASN A 1 258 ? 28.781 31.406 24.406 1 98.12 258 ASN A CA 1
ATOM 2114 C C . ASN A 1 258 ? 28.359 32.812 23.969 1 98.12 258 ASN A C 1
ATOM 2116 O O . ASN A 1 258 ? 28.578 33.781 24.703 1 98.12 258 ASN A O 1
ATOM 2120 N N . LYS A 1 259 ? 27.812 32.844 22.812 1 97.44 259 LYS A N 1
ATOM 2121 C CA . LYS A 1 259 ? 27.312 34.125 22.297 1 97.44 259 LYS A CA 1
ATOM 2122 C C . LYS A 1 259 ? 25.891 34.406 22.797 1 97.44 259 LYS A C 1
ATOM 2124 O O . LYS A 1 259 ? 25.297 35.438 22.469 1 97.44 259 LYS A O 1
ATOM 2129 N N . GLY A 1 260 ? 25.297 33.406 23.516 1 97.19 260 GLY A N 1
ATOM 2130 C CA . GLY A 1 260 ? 24.016 33.625 24.156 1 97.19 260 GLY A CA 1
ATOM 2131 C C . GLY A 1 260 ? 22.875 32.938 23.406 1 97.19 260 GLY A C 1
ATOM 2132 O O . GLY A 1 260 ? 21.719 33.031 23.828 1 97.19 260 GLY A O 1
ATOM 2133 N N . PHE A 1 261 ? 23.141 32.25 22.344 1 98.25 261 PHE A N 1
ATOM 2134 C CA . PHE A 1 261 ? 22.078 31.656 21.547 1 98.25 261 PHE A CA 1
ATOM 2135 C C . PHE A 1 261 ? 21.734 30.266 22.078 1 98.25 261 PHE A C 1
ATOM 2137 O O . PHE A 1 261 ? 22.625 29.484 22.422 1 98.25 261 PHE A O 1
ATOM 2144 N N . ARG A 1 262 ? 20.469 29.984 22.234 1 98.44 262 ARG A N 1
ATOM 2145 C CA . ARG A 1 262 ? 19.984 28.609 22.219 1 98.44 262 ARG A CA 1
ATOM 2146 C C . ARG A 1 262 ? 19.875 28.078 20.781 1 98.44 262 ARG A C 1
ATOM 2148 O O . ARG A 1 262 ? 19.391 28.781 19.891 1 98.44 262 ARG A O 1
ATOM 2155 N N . VAL A 1 263 ? 20.375 26.875 20.516 1 98.75 263 VAL A N 1
ATOM 2156 C CA . VAL A 1 263 ? 20.375 26.328 19.156 1 98.75 263 VAL A CA 1
ATOM 2157 C C . VAL A 1 263 ? 19.297 25.266 19.031 1 98.75 263 VAL A C 1
ATOM 2159 O O . VAL A 1 263 ? 19.234 24.328 19.828 1 98.75 263 VAL A O 1
ATOM 2162 N N . THR A 1 264 ? 18.406 25.422 18.094 1 98.75 264 THR A N 1
ATOM 2163 C CA . THR A 1 264 ? 17.375 24.422 17.781 1 98.75 264 THR A CA 1
ATOM 2164 C C . THR A 1 264 ? 17.547 23.891 16.359 1 98.75 264 THR A C 1
ATOM 2166 O O . THR A 1 264 ? 18.219 24.516 15.539 1 98.75 264 THR A O 1
ATOM 2169 N N . ILE A 1 265 ? 16.969 22.719 16.078 1 98.38 265 ILE A N 1
ATOM 2170 C CA . ILE A 1 265 ? 17.188 22.094 14.781 1 98.38 265 ILE A CA 1
ATOM 2171 C C . ILE A 1 265 ? 15.836 21.656 14.195 1 98.38 265 ILE A C 1
ATOM 2173 O O . ILE A 1 265 ? 14.922 21.281 14.93 1 98.38 265 ILE A O 1
ATOM 2177 N N . TRP A 1 266 ? 15.797 21.719 12.859 1 98.56 266 TRP A N 1
ATOM 2178 C CA . TRP A 1 266 ? 14.625 21.297 12.094 1 98.56 266 TRP A CA 1
ATOM 2179 C C . TRP A 1 266 ? 14.547 19.781 12.008 1 98.56 266 TRP A C 1
ATOM 2181 O O . TRP A 1 266 ? 15.547 19.125 11.719 1 98.56 266 TRP A O 1
ATOM 2191 N N . VAL A 1 267 ? 13.336 19.203 12.258 1 98.62 267 VAL A N 1
ATOM 2192 C CA . VAL A 1 267 ? 13.141 17.75 12.164 1 98.62 267 VAL A CA 1
ATOM 2193 C C . VAL A 1 267 ? 11.812 17.453 11.477 1 98.62 267 VAL A C 1
ATOM 2195 O O . VAL A 1 267 ? 10.961 18.328 11.352 1 98.62 267 VAL A O 1
ATOM 2198 N N . HIS A 1 268 ? 11.656 16.219 11 1 98.56 268 HIS A N 1
ATOM 2199 C CA . HIS A 1 268 ? 10.508 15.75 10.234 1 98.56 268 HIS A CA 1
ATOM 2200 C C . HIS A 1 268 ? 10.305 14.25 10.422 1 98.56 268 HIS A C 1
ATOM 2202 O O . HIS A 1 268 ? 11.172 13.562 10.961 1 98.56 268 HIS A O 1
ATOM 2208 N N . PRO A 1 269 ? 9.172 13.703 9.984 1 98.75 269 PRO A N 1
ATOM 2209 C CA . PRO A 1 269 ? 8.867 12.297 10.258 1 98.75 269 PRO A CA 1
ATOM 2210 C C . PRO A 1 269 ? 9.273 11.375 9.109 1 98.75 269 PRO A C 1
ATOM 2212 O O . PRO A 1 269 ? 8.938 10.188 9.117 1 98.75 269 PRO A O 1
ATOM 2215 N N . PHE A 1 270 ? 10.008 11.828 8.125 1 98.81 270 PHE A N 1
ATOM 2216 C CA . PHE A 1 270 ? 10.273 11.055 6.922 1 98.81 270 PHE A CA 1
ATOM 2217 C C . PHE A 1 270 ? 11.664 10.43 6.977 1 98.81 270 PHE A C 1
ATOM 2219 O O . PHE A 1 270 ? 12.586 11 7.559 1 98.81 270 PHE A O 1
ATOM 2226 N N . PHE A 1 271 ? 11.836 9.32 6.414 1 98.75 271 PHE A N 1
ATOM 2227 C CA . PHE A 1 271 ? 13.094 8.602 6.234 1 98.75 271 PHE A CA 1
ATOM 2228 C C . PHE A 1 271 ? 13.289 8.203 4.777 1 98.75 271 PHE A C 1
ATOM 2230 O O . PHE A 1 271 ? 12.68 7.246 4.305 1 98.75 271 PHE A O 1
ATOM 2237 N N . ASN A 1 272 ? 14.133 8.953 4.086 1 98.06 272 ASN A N 1
ATOM 2238 C CA . ASN A 1 272 ? 14.398 8.586 2.699 1 98.06 272 ASN A CA 1
ATOM 2239 C C . ASN A 1 272 ? 14.977 7.176 2.6 1 98.06 272 ASN A C 1
ATOM 2241 O O . ASN A 1 272 ? 15.742 6.746 3.473 1 98.06 272 ASN A O 1
ATOM 2245 N N . GLU A 1 273 ? 14.656 6.465 1.533 1 95.06 273 GLU A N 1
ATOM 2246 C CA . GLU A 1 273 ? 14.977 5.051 1.386 1 95.06 273 GLU A CA 1
ATOM 2247 C C . GLU A 1 273 ? 16.484 4.816 1.438 1 95.06 273 GLU A C 1
ATOM 2249 O O . GLU A 1 273 ? 16.938 3.723 1.786 1 95.06 273 GLU A O 1
ATOM 2254 N N . ASP A 1 274 ? 17.25 5.809 1.102 1 93.69 274 ASP A N 1
ATOM 2255 C CA . ASP A 1 274 ? 18.703 5.652 1.059 1 93.69 274 ASP A CA 1
ATOM 2256 C C . ASP A 1 274 ? 19.328 5.977 2.412 1 93.69 274 ASP A C 1
ATOM 2258 O O . ASP A 1 274 ? 20.562 5.91 2.568 1 93.69 274 ASP A O 1
ATOM 2262 N N . SER A 1 275 ? 18.547 6.348 3.418 1 96.94 275 SER A N 1
ATOM 2263 C CA . SER A 1 275 ? 19.094 6.672 4.734 1 96.94 275 SER A CA 1
ATOM 2264 C C . SER A 1 275 ? 19.312 5.414 5.566 1 96.94 275 SER A C 1
ATOM 2266 O O . SER A 1 275 ? 18.672 4.387 5.332 1 96.94 275 SER A O 1
ATOM 2268 N N . THR A 1 276 ? 20.25 5.449 6.527 1 96.44 276 THR A N 1
ATOM 2269 C CA . THR A 1 276 ? 20.5 4.352 7.453 1 96.44 276 THR A CA 1
ATOM 2270 C C . THR A 1 276 ? 19.312 4.148 8.383 1 96.44 276 THR A C 1
ATOM 2272 O O . THR A 1 276 ? 18.969 3.016 8.727 1 96.44 276 THR A O 1
ATOM 2275 N N . SER A 1 277 ? 18.703 5.223 8.719 1 97.69 277 SER A N 1
ATOM 2276 C CA . SER A 1 277 ? 17.562 5.18 9.641 1 97.69 277 SER A CA 1
ATOM 2277 C C . SER A 1 277 ? 16.359 4.504 8.992 1 97.69 277 SER A C 1
ATOM 2279 O O . SER A 1 277 ? 15.555 3.871 9.68 1 97.69 277 SER A O 1
ATOM 2281 N N . PHE A 1 278 ? 16.25 4.609 7.672 1 97.88 278 PHE A N 1
ATOM 2282 C CA . PHE A 1 278 ? 15.164 3.924 6.973 1 97.88 278 PHE A CA 1
ATOM 2283 C C . PHE A 1 278 ? 15.266 2.416 7.172 1 97.88 278 PHE A C 1
ATOM 2285 O O . PHE A 1 278 ? 14.273 1.764 7.504 1 97.88 278 PHE A O 1
ATOM 2292 N N . LYS A 1 279 ? 16.406 1.904 6.961 1 95.19 279 LYS A N 1
ATOM 2293 C CA . LYS A 1 279 ? 16.641 0.468 7.082 1 95.19 279 LYS A CA 1
ATOM 2294 C C . LYS A 1 279 ? 16.359 -0.015 8.5 1 95.19 279 LYS A C 1
ATOM 2296 O O . LYS A 1 279 ? 15.703 -1.035 8.703 1 95.19 279 LYS A O 1
ATOM 2301 N N . GLU A 1 280 ? 16.891 0.729 9.438 1 97.62 280 GLU A N 1
ATOM 2302 C CA . GLU A 1 280 ? 16.688 0.364 10.836 1 97.62 280 GLU A CA 1
ATOM 2303 C C . GLU A 1 280 ? 15.203 0.395 11.203 1 97.62 280 GLU A C 1
ATOM 2305 O O . GLU A 1 280 ? 14.695 -0.529 11.844 1 97.62 280 GLU A O 1
ATOM 2310 N N . ALA A 1 281 ? 14.523 1.48 10.797 1 98.31 281 ALA A N 1
ATOM 2311 C CA . ALA A 1 281 ? 13.117 1.662 11.133 1 98.31 281 ALA A CA 1
ATOM 2312 C C . ALA A 1 281 ? 12.25 0.582 10.484 1 98.31 281 ALA A C 1
ATOM 2314 O O . ALA A 1 281 ? 11.305 0.082 11.102 1 98.31 281 ALA A O 1
ATOM 2315 N N . TYR A 1 282 ? 12.594 0.263 9.305 1 95.94 282 TYR A N 1
ATOM 2316 C CA . TYR A 1 282 ? 11.891 -0.802 8.602 1 95.94 282 TYR A CA 1
ATOM 2317 C C . TYR A 1 282 ? 12.047 -2.133 9.328 1 95.94 282 TYR A C 1
ATOM 2319 O O . TYR A 1 282 ? 11.07 -2.834 9.578 1 95.94 282 TYR A O 1
ATOM 2327 N N . GLU A 1 283 ? 13.219 -2.477 9.648 1 96.75 283 GLU A N 1
ATOM 2328 C CA . GLU A 1 283 ? 13.516 -3.754 10.289 1 96.75 283 GLU A CA 1
ATOM 2329 C C . GLU A 1 283 ? 12.812 -3.871 11.633 1 96.75 283 GLU A C 1
ATOM 2331 O O . GLU A 1 283 ? 12.406 -4.965 12.039 1 96.75 283 GLU A O 1
ATOM 2336 N N . LYS A 1 284 ? 12.641 -2.771 12.25 1 98.06 284 LYS A N 1
ATOM 2337 C CA . LYS A 1 284 ? 12.031 -2.766 13.578 1 98.06 284 LYS A CA 1
ATOM 2338 C C . LYS A 1 284 ? 10.531 -2.508 13.492 1 98.06 284 LYS A C 1
ATOM 2340 O O . LYS A 1 284 ? 9.852 -2.438 14.523 1 98.06 284 LYS A O 1
ATOM 2345 N N . ARG A 1 285 ? 10 -2.242 12.312 1 97.44 285 ARG A N 1
ATOM 2346 C CA . ARG A 1 285 ? 8.586 -1.983 12.047 1 97.44 285 ARG A CA 1
ATOM 2347 C C . ARG A 1 285 ? 8.148 -0.662 12.672 1 97.44 285 ARG A C 1
ATOM 2349 O O . ARG A 1 285 ? 7.078 -0.58 13.273 1 97.44 285 ARG A O 1
ATOM 2356 N N . TYR A 1 286 ? 9.023 0.374 12.57 1 98.81 286 TYR A N 1
ATOM 2357 C CA . TYR A 1 286 ? 8.734 1.679 13.156 1 98.81 286 TYR A CA 1
ATOM 2358 C C . TYR A 1 286 ? 8.109 2.613 12.125 1 98.81 286 TYR A C 1
ATOM 2360 O O . TYR A 1 286 ? 7.754 3.748 12.445 1 98.81 286 TYR A O 1
ATOM 2368 N N . LEU A 1 287 ? 7.957 2.176 10.891 1 98.81 287 LEU A N 1
ATOM 2369 C CA . LEU A 1 287 ? 7.367 2.977 9.82 1 98.81 287 LEU A CA 1
ATOM 2370 C C . LEU A 1 287 ? 5.906 2.598 9.602 1 98.81 287 LEU A C 1
ATOM 2372 O O . LEU A 1 287 ? 5.496 1.483 9.93 1 98.81 287 LEU A O 1
ATOM 2376 N N . VAL A 1 288 ? 5.129 3.551 9.07 1 98.69 288 VAL A N 1
ATOM 2377 C CA . VAL A 1 288 ? 3.82 3.197 8.531 1 98.69 288 VAL A CA 1
ATOM 2378 C C . VAL A 1 288 ? 3.977 2.098 7.484 1 98.69 288 VAL A C 1
ATOM 2380 O O . VAL A 1 288 ? 4.891 2.145 6.656 1 98.69 288 VAL A O 1
ATOM 2383 N N . ARG A 1 289 ? 3.047 1.131 7.562 1 98 289 ARG A N 1
ATOM 2384 C CA . ARG A 1 289 ? 3.223 -0.065 6.746 1 98 289 ARG A CA 1
ATOM 2385 C C . ARG A 1 289 ? 2.109 -0.189 5.711 1 98 289 ARG A C 1
ATOM 2387 O O . ARG A 1 289 ? 1.053 0.43 5.848 1 98 289 ARG A O 1
ATOM 2394 N N . GLN A 1 290 ? 2.422 -0.959 4.68 1 97.19 290 GLN A N 1
ATOM 2395 C CA . GLN A 1 290 ? 1.365 -1.356 3.756 1 97.19 290 GLN A CA 1
ATOM 2396 C C . GLN A 1 290 ? 0.29 -2.172 4.469 1 97.19 290 GLN A C 1
ATOM 2398 O O . GLN A 1 290 ? 0.559 -2.805 5.492 1 97.19 290 GLN A O 1
ATOM 2403 N N . LEU A 1 291 ? -0.918 -2.146 3.906 1 94.62 291 LEU A N 1
ATOM 2404 C CA . LEU A 1 291 ? -2.053 -2.775 4.574 1 94.62 291 LEU A CA 1
ATOM 2405 C C . LEU A 1 291 ? -1.781 -4.254 4.828 1 94.62 291 LEU A C 1
ATOM 2407 O O . LEU A 1 291 ? -1.463 -5 3.898 1 94.62 291 LEU A O 1
ATOM 2411 N N . ASP A 1 292 ? -1.907 -4.688 6.09 1 92.69 292 ASP A N 1
ATOM 2412 C CA . ASP A 1 292 ? -1.737 -6.066 6.539 1 92.69 292 ASP A CA 1
ATOM 2413 C C . ASP A 1 292 ? -0.4 -6.637 6.07 1 92.69 292 ASP A C 1
ATOM 2415 O O . ASP A 1 292 ? -0.336 -7.77 5.59 1 92.69 292 ASP A O 1
ATOM 2419 N N . SER A 1 293 ? 0.663 -5.852 6.125 1 95.62 293 SER A N 1
ATOM 2420 C CA . SER A 1 293 ? 2.016 -6.199 5.703 1 95.62 293 SER A CA 1
ATOM 2421 C C . SER A 1 293 ? 3.055 -5.648 6.676 1 95.62 293 SER A C 1
ATOM 2423 O O . SER A 1 293 ? 2.793 -4.676 7.387 1 95.62 293 SER A O 1
ATOM 2425 N N . ASN A 1 294 ? 4.195 -6.285 6.719 1 95.44 294 ASN A N 1
ATOM 2426 C CA . ASN A 1 294 ? 5.301 -5.758 7.516 1 95.44 294 ASN A CA 1
ATOM 2427 C C . ASN A 1 294 ? 6.156 -4.785 6.711 1 95.44 294 ASN A C 1
ATOM 2429 O O . ASN A 1 294 ? 7.047 -4.137 7.258 1 95.44 294 ASN A O 1
ATOM 2433 N N . LEU A 1 295 ? 5.891 -4.668 5.477 1 97.56 295 LEU A N 1
ATOM 2434 C CA . LEU A 1 295 ? 6.676 -3.807 4.602 1 97.56 295 LEU A CA 1
ATOM 2435 C C . LEU A 1 295 ? 6.227 -2.354 4.719 1 97.56 295 LEU A C 1
ATOM 2437 O O . LEU A 1 295 ? 5.039 -2.08 4.891 1 97.56 295 LEU A O 1
ATOM 2441 N N . PRO A 1 296 ? 7.148 -1.41 4.602 1 98 296 PRO A N 1
ATOM 2442 C CA . PRO A 1 296 ? 6.758 -0.001 4.691 1 98 296 PRO A CA 1
ATOM 2443 C C . PRO A 1 296 ? 5.879 0.444 3.525 1 98 296 PRO A C 1
ATOM 2445 O O . PRO A 1 296 ? 6.09 0.009 2.389 1 98 296 PRO A O 1
ATOM 2448 N N . ALA A 1 297 ? 4.852 1.242 3.777 1 98.38 297 ALA A N 1
ATOM 2449 C CA . ALA A 1 297 ? 4.164 2.012 2.744 1 98.38 297 ALA A CA 1
ATOM 2450 C C . ALA A 1 297 ? 4.953 3.268 2.381 1 98.38 297 ALA A C 1
ATOM 2452 O O . ALA A 1 297 ? 5.211 4.117 3.238 1 98.38 297 ALA A O 1
ATOM 2453 N N . LEU A 1 298 ? 5.336 3.426 1.161 1 98.25 298 LEU A N 1
ATOM 2454 C CA . LEU A 1 298 ? 6.219 4.508 0.741 1 98.25 298 LEU A CA 1
ATOM 2455 C C . LEU A 1 298 ? 5.441 5.805 0.557 1 98.25 298 LEU A C 1
ATOM 2457 O O . LEU A 1 298 ? 4.25 5.781 0.24 1 98.25 298 LEU A O 1
ATOM 2461 N N . VAL A 1 299 ? 6.109 6.883 0.771 1 98.19 299 VAL A N 1
ATOM 2462 C CA . VAL A 1 299 ? 5.555 8.219 0.545 1 98.19 299 VAL A CA 1
ATOM 2463 C C . VAL A 1 299 ? 6.582 9.086 -0.18 1 98.19 299 VAL A C 1
ATOM 2465 O O . VAL A 1 299 ? 7.762 8.742 -0.243 1 98.19 299 VAL A O 1
ATOM 2468 N N . SER A 1 300 ? 6.047 10.141 -0.802 1 96.75 300 SER A N 1
ATOM 2469 C CA . SER A 1 300 ? 6.883 11.219 -1.332 1 96.75 300 SER A CA 1
ATOM 2470 C C . SER A 1 300 ? 6.652 12.516 -0.574 1 96.75 300 SER A C 1
ATOM 2472 O O . SER A 1 300 ? 5.527 12.812 -0.159 1 96.75 300 SER A O 1
ATOM 2474 N N . TRP A 1 301 ? 7.703 13.203 -0.336 1 96.5 301 TRP A N 1
ATOM 2475 C CA . TRP A 1 301 ? 7.633 14.5 0.331 1 96.5 301 TRP A CA 1
ATOM 2476 C C . TRP A 1 301 ? 8.609 15.492 -0.293 1 96.5 301 TRP A C 1
ATOM 2478 O O . TRP A 1 301 ? 9.297 15.164 -1.263 1 96.5 301 TRP A O 1
ATOM 2488 N N . TRP A 1 302 ? 8.703 16.719 0.125 1 94.19 302 TRP A N 1
ATOM 2489 C CA . TRP A 1 302 ? 9.344 17.812 -0.617 1 94.19 302 TRP A CA 1
ATOM 2490 C C . TRP A 1 302 ? 10.852 17.609 -0.678 1 94.19 302 TRP A C 1
ATOM 2492 O O . TRP A 1 302 ? 11.547 18.312 -1.419 1 94.19 302 TRP A O 1
ATOM 2502 N N . ARG A 1 303 ? 11.383 16.609 0.134 1 96.38 303 ARG A N 1
ATOM 2503 C CA . ARG A 1 303 ? 12.82 16.359 0.094 1 96.38 303 ARG A CA 1
ATOM 2504 C C . ARG A 1 303 ? 13.109 14.898 -0.24 1 96.38 303 ARG A C 1
ATOM 2506 O O . ARG A 1 303 ? 14.219 14.414 -0.014 1 96.38 303 ARG A O 1
ATOM 2513 N N . GLY A 1 304 ? 12.102 14.188 -0.771 1 95.31 304 GLY A N 1
ATOM 2514 C CA . GLY A 1 304 ? 12.352 12.781 -1.071 1 95.31 304 GLY A CA 1
ATOM 2515 C C . GLY A 1 304 ? 11.25 12.148 -1.901 1 95.31 304 GLY A C 1
ATOM 2516 O O . GLY A 1 304 ? 10.07 12.281 -1.581 1 95.31 304 GLY A O 1
ATOM 2517 N N . LYS A 1 305 ? 11.695 11.398 -2.916 1 93.62 305 LYS A N 1
ATOM 2518 C CA . LYS A 1 305 ? 10.734 10.75 -3.811 1 93.62 305 LYS A CA 1
ATOM 2519 C C . LYS A 1 305 ? 10.273 9.414 -3.246 1 93.62 305 LYS A C 1
ATOM 2521 O O . LYS A 1 305 ? 9.156 8.977 -3.506 1 93.62 305 LYS A O 1
ATOM 2526 N N . LEU A 1 306 ? 11.133 8.711 -2.576 1 95.94 306 LEU A N 1
ATOM 2527 C CA . LEU A 1 306 ? 10.875 7.426 -1.929 1 95.94 306 LEU A CA 1
ATOM 2528 C C . LEU A 1 306 ? 11.281 7.469 -0.459 1 95.94 306 LEU A C 1
ATOM 2530 O O . LEU A 1 306 ? 12.469 7.512 -0.141 1 95.94 306 LEU A O 1
ATOM 2534 N N . ALA A 1 307 ? 10.273 7.445 0.403 1 98.31 307 ALA A N 1
ATOM 2535 C CA . ALA A 1 307 ? 10.555 7.559 1.83 1 98.31 307 ALA A CA 1
ATOM 2536 C C . ALA A 1 307 ? 9.531 6.797 2.658 1 98.31 307 ALA A C 1
ATOM 2538 O O . ALA A 1 307 ? 8.453 6.441 2.16 1 98.31 307 ALA A O 1
ATOM 2539 N N . GLY A 1 308 ? 9.961 6.348 3.807 1 98.56 308 GLY A N 1
ATOM 2540 C CA . GLY A 1 308 ? 9.008 5.945 4.832 1 98.56 308 GLY A CA 1
ATOM 2541 C C . GLY A 1 308 ? 8.602 7.082 5.75 1 98.56 308 GLY A C 1
ATOM 2542 O O . GLY A 1 308 ? 9.211 8.156 5.727 1 98.56 308 GLY A O 1
ATOM 2543 N N . ILE A 1 309 ? 7.625 6.871 6.465 1 98.88 309 ILE A N 1
ATOM 2544 C CA . ILE A 1 309 ? 7.168 7.855 7.438 1 98.88 309 ILE A CA 1
ATOM 2545 C C . ILE A 1 309 ? 6.973 7.191 8.797 1 98.88 309 ILE A C 1
ATOM 2547 O O . ILE A 1 309 ? 6.523 6.043 8.875 1 98.88 309 ILE A O 1
ATOM 2551 N N . LEU A 1 310 ? 7.27 7.848 9.852 1 98.94 310 LEU A N 1
ATOM 2552 C CA . LEU A 1 310 ? 7.258 7.32 11.211 1 98.94 310 LEU A CA 1
ATOM 2553 C C . LEU A 1 310 ? 5.848 6.906 11.617 1 98.94 310 LEU A C 1
ATOM 2555 O O . LEU A 1 310 ? 4.887 7.645 11.398 1 98.94 310 LEU A O 1
ATOM 2559 N N . ASP A 1 311 ? 5.68 5.707 12.141 1 98.81 311 ASP A N 1
ATOM 2560 C CA . ASP A 1 311 ? 4.422 5.316 12.766 1 98.81 311 ASP A CA 1
ATOM 2561 C C . ASP A 1 311 ? 4.316 5.887 14.18 1 98.81 311 ASP A C 1
ATOM 2563 O O . ASP A 1 311 ? 4.703 5.23 15.148 1 98.81 311 ASP A O 1
ATOM 2567 N N . VAL A 1 312 ? 3.672 6.996 14.25 1 98.81 312 VAL A N 1
ATOM 2568 C CA . VAL A 1 312 ? 3.604 7.695 15.531 1 98.81 312 VAL A CA 1
ATOM 2569 C C . VAL A 1 312 ? 2.576 7.02 16.438 1 98.81 312 VAL A C 1
ATOM 2571 O O . VAL A 1 312 ? 2.412 7.406 17.594 1 98.81 312 VAL A O 1
ATOM 2574 N N . THR A 1 313 ? 1.882 6.004 15.984 1 98.31 313 THR A N 1
ATOM 2575 C CA . THR A 1 313 ? 0.963 5.242 16.828 1 98.31 313 THR A CA 1
ATOM 2576 C C . THR A 1 313 ? 1.697 4.113 17.547 1 98.31 313 THR A C 1
ATOM 2578 O O . THR A 1 313 ? 1.14 3.477 18.438 1 98.31 313 THR A O 1
ATOM 2581 N N . ASN A 1 314 ? 2.896 3.832 17.109 1 98.56 314 ASN A N 1
ATOM 2582 C CA . ASN A 1 314 ? 3.744 2.814 17.719 1 98.56 314 ASN A CA 1
ATOM 2583 C C . ASN A 1 314 ? 4.586 3.396 18.859 1 98.56 314 ASN A C 1
ATOM 2585 O O . ASN A 1 314 ? 5.516 4.168 18.609 1 98.56 314 ASN A O 1
ATOM 2589 N N . PRO A 1 315 ? 4.344 3.023 20.094 1 98.5 315 PRO A N 1
ATOM 2590 C CA . PRO A 1 315 ? 5.09 3.613 21.203 1 98.5 315 PRO A CA 1
ATOM 2591 C C . PRO A 1 315 ? 6.594 3.348 21.109 1 98.5 315 PRO A C 1
ATOM 2593 O O . PRO A 1 315 ? 7.398 4.184 21.531 1 98.5 315 PRO A O 1
ATOM 2596 N N . GLU A 1 316 ? 6.961 2.207 20.547 1 98.75 316 GLU A N 1
ATOM 2597 C CA . GLU A 1 316 ? 8.383 1.907 20.391 1 98.75 316 GLU A CA 1
ATOM 2598 C C . GLU A 1 316 ? 9.031 2.811 19.344 1 98.75 316 GLU A C 1
ATOM 2600 O O . GLU A 1 316 ? 10.172 3.244 19.516 1 98.75 316 GLU A O 1
ATOM 2605 N N . ALA A 1 317 ? 8.289 3.053 18.297 1 98.81 317 ALA A N 1
ATOM 2606 C CA . ALA A 1 317 ? 8.789 3.957 17.266 1 98.81 317 ALA A CA 1
ATOM 2607 C C . ALA A 1 317 ? 8.961 5.371 17.812 1 98.81 317 ALA A C 1
ATOM 2609 O O . ALA A 1 317 ? 9.961 6.035 17.531 1 98.81 317 ALA A O 1
ATOM 2610 N N . VAL A 1 318 ? 7.973 5.824 18.578 1 98.88 318 VAL A N 1
ATOM 2611 C CA . VAL A 1 318 ? 8.008 7.148 19.188 1 98.88 318 VAL A CA 1
ATOM 2612 C C . VAL A 1 318 ? 9.203 7.254 20.125 1 98.88 318 VAL A C 1
ATOM 2614 O O . VAL A 1 318 ? 9.953 8.227 20.078 1 98.88 318 VAL A O 1
ATOM 2617 N N . SER A 1 319 ? 9.367 6.254 20.969 1 98.81 319 SER A N 1
ATOM 2618 C CA . SER A 1 319 ? 10.492 6.234 21.891 1 98.81 319 SER A CA 1
ATOM 2619 C C . SER A 1 319 ? 11.82 6.262 21.156 1 98.81 319 SER A C 1
ATOM 2621 O O . SER A 1 319 ? 12.766 6.93 21.594 1 98.81 319 SER A O 1
ATOM 2623 N N . TRP A 1 320 ? 11.883 5.434 20.125 1 98.81 320 TRP A N 1
ATOM 2624 C CA . TRP A 1 320 ? 13.086 5.383 19.297 1 98.81 320 TRP A CA 1
ATOM 2625 C C . TRP A 1 320 ? 13.406 6.754 18.719 1 98.81 320 TRP A C 1
ATOM 2627 O O . TRP A 1 320 ? 14.555 7.203 18.766 1 98.81 320 TRP A O 1
ATOM 2637 N N . TYR A 1 321 ? 12.469 7.434 18.188 1 98.75 321 TYR A N 1
ATOM 2638 C CA . TYR A 1 321 ? 12.633 8.766 17.609 1 98.75 321 TYR A CA 1
ATOM 2639 C C . TYR A 1 321 ? 13.047 9.773 18.672 1 98.75 321 TYR A C 1
ATOM 2641 O O . TYR A 1 321 ? 13.984 10.555 18.469 1 98.75 321 TYR A O 1
ATOM 2649 N N . LEU A 1 322 ? 12.383 9.805 19.812 1 98.81 322 LEU A N 1
ATOM 2650 C CA . LEU A 1 322 ? 12.68 10.727 20.906 1 98.81 322 LEU A CA 1
ATOM 2651 C C . LEU A 1 322 ? 14.086 10.5 21.453 1 98.81 322 LEU A C 1
ATOM 2653 O O . LEU A 1 322 ? 14.758 11.445 21.859 1 98.81 322 LEU A O 1
ATOM 2657 N N . LYS A 1 323 ? 14.453 9.266 21.469 1 98.62 323 LYS A N 1
ATOM 2658 C CA . LYS A 1 323 ? 15.812 8.969 21.906 1 98.62 323 LYS A CA 1
ATOM 2659 C C . LYS A 1 323 ? 16.844 9.602 20.984 1 98.62 323 LYS A C 1
ATOM 2661 O O . LYS A 1 323 ? 17.875 10.086 21.438 1 98.62 323 LYS A O 1
ATOM 2666 N N . GLN A 1 324 ? 16.578 9.562 19.734 1 98 324 GLN A N 1
ATOM 2667 C CA . GLN A 1 324 ? 17.469 10.203 18.781 1 98 324 GLN A CA 1
ATOM 2668 C C . GLN A 1 324 ? 17.562 11.703 19.031 1 98 324 GLN A C 1
ATOM 2670 O O . GLN A 1 324 ? 18.641 12.297 18.953 1 98 324 GLN A O 1
ATOM 2675 N N . LEU A 1 325 ? 16.453 12.344 19.297 1 98.56 325 LEU A N 1
ATOM 2676 C CA . LEU A 1 325 ? 16.438 13.766 19.609 1 98.56 325 LEU A CA 1
ATOM 2677 C C . LEU A 1 325 ? 17.188 14.047 20.906 1 98.56 325 LEU A C 1
ATOM 2679 O O . LEU A 1 325 ? 17.922 15.031 21 1 98.56 325 LEU A O 1
ATOM 2683 N N . GLN A 1 326 ? 16.984 13.172 21.859 1 98.31 326 GLN A N 1
ATOM 2684 C CA . GLN A 1 326 ? 17.688 13.312 23.125 1 98.31 326 GLN A CA 1
ATOM 2685 C C . GLN A 1 326 ? 19.203 13.211 22.938 1 98.31 326 GLN A C 1
ATOM 2687 O O . GLN A 1 326 ? 19.969 13.898 23.609 1 98.31 326 GLN A O 1
ATOM 2692 N N . ASN A 1 327 ? 19.609 12.328 22.062 1 98.06 327 ASN A N 1
ATOM 2693 C CA . ASN A 1 327 ? 21.031 12.203 21.766 1 98.06 327 ASN A CA 1
ATOM 2694 C C . ASN A 1 327 ? 21.594 13.508 21.203 1 98.06 327 ASN A C 1
ATOM 2696 O O . ASN A 1 327 ? 22.734 13.867 21.484 1 98.06 327 ASN A O 1
ATOM 2700 N N . LEU A 1 328 ? 20.828 14.195 20.391 1 98.19 328 LEU A N 1
ATOM 2701 C CA . LEU A 1 328 ? 21.266 15.484 19.859 1 98.19 328 LEU A CA 1
ATOM 2702 C C . LEU A 1 328 ? 21.422 16.516 20.984 1 98.19 328 LEU A C 1
ATOM 2704 O O . LEU A 1 328 ? 22.359 17.312 20.969 1 98.19 328 LEU A O 1
ATOM 2708 N N . LYS A 1 329 ? 20.516 16.516 21.906 1 98.12 329 LYS A N 1
ATOM 2709 C CA . LYS A 1 329 ? 20.594 17.406 23.047 1 98.12 329 LYS A CA 1
ATOM 2710 C C . LYS A 1 329 ? 21.828 17.109 23.891 1 98.12 329 LYS A C 1
ATOM 2712 O O . LYS A 1 329 ? 22.594 18.016 24.234 1 98.12 329 LYS A O 1
ATOM 2717 N N . THR A 1 330 ? 22.062 15.836 24.125 1 97.69 330 THR A N 1
ATOM 2718 C CA . THR A 1 330 ? 23.109 15.398 25.031 1 97.69 330 THR A CA 1
ATOM 2719 C C . THR A 1 330 ? 24.484 15.562 24.391 1 97.69 330 THR A C 1
ATOM 2721 O O . THR A 1 330 ? 25.438 16.016 25.031 1 97.69 330 THR A O 1
ATOM 2724 N N . ASN A 1 331 ? 24.578 15.266 23.125 1 97.5 331 ASN A N 1
ATOM 2725 C CA . ASN A 1 331 ? 25.875 15.203 22.484 1 97.5 331 ASN A CA 1
ATOM 2726 C C . ASN A 1 331 ? 26.297 16.562 21.938 1 97.5 331 ASN A C 1
ATOM 2728 O O . ASN A 1 331 ? 27.5 16.844 21.828 1 97.5 331 ASN A O 1
ATOM 2732 N N . TYR A 1 332 ? 25.328 17.391 21.625 1 97.94 332 TYR A N 1
ATOM 2733 C CA . TYR A 1 332 ? 25.703 18.609 20.922 1 97.94 332 TYR A CA 1
ATOM 2734 C C . TYR A 1 332 ? 25.125 19.844 21.625 1 97.94 332 TYR A C 1
ATOM 2736 O O . TYR A 1 332 ? 25.375 20.969 21.203 1 97.94 332 TYR A O 1
ATOM 2744 N N . ASN A 1 333 ? 24.344 19.672 22.641 1 97.88 333 ASN A N 1
ATOM 2745 C CA . ASN A 1 333 ? 23.688 20.734 23.391 1 97.88 333 ASN A CA 1
ATOM 2746 C C . ASN A 1 333 ? 22.641 21.453 22.547 1 97.88 333 ASN A C 1
ATOM 2748 O O . ASN A 1 333 ? 22.484 22.672 22.656 1 97.88 333 ASN A O 1
ATOM 2752 N N . ILE A 1 334 ? 22.031 20.719 21.688 1 98.5 334 ILE A N 1
ATOM 2753 C CA . ILE A 1 334 ? 20.844 21.219 21.016 1 98.5 334 ILE A CA 1
ATOM 2754 C C . ILE A 1 334 ? 19.734 21.453 22.031 1 98.5 334 ILE A C 1
ATOM 2756 O O . ILE A 1 334 ? 19.438 20.578 22.859 1 98.5 334 ILE A O 1
ATOM 2760 N N . SER A 1 335 ? 19.109 22.609 21.938 1 98.12 335 SER A N 1
ATOM 2761 C CA . SER A 1 335 ? 18.219 23.016 23.016 1 98.12 335 SER A CA 1
ATOM 2762 C C . SER A 1 335 ? 16.781 22.562 22.75 1 98.12 335 SER A C 1
ATOM 2764 O O . SER A 1 335 ? 16 22.375 23.672 1 98.12 335 SER A O 1
ATOM 2766 N N . SER A 1 336 ? 16.359 22.469 21.516 1 98.62 336 SER A N 1
ATOM 2767 C CA . SER A 1 336 ? 14.992 22.109 21.141 1 98.62 336 SER A CA 1
ATOM 2768 C C . SER A 1 336 ? 14.852 21.906 19.641 1 98.62 336 SER A C 1
ATOM 2770 O O . SER A 1 336 ? 15.852 21.75 18.938 1 98.62 336 SER A O 1
ATOM 2772 N N . PHE A 1 337 ? 13.578 21.875 19.156 1 98.81 337 PHE A N 1
ATOM 2773 C CA . PHE A 1 337 ? 13.406 21.406 17.797 1 98.81 337 PHE A CA 1
ATOM 2774 C C . PHE A 1 337 ? 12.258 22.141 17.109 1 98.81 337 PHE A C 1
ATOM 2776 O O . PHE A 1 337 ? 11.336 22.609 17.781 1 98.81 337 PHE A O 1
ATOM 2783 N N . LYS A 1 338 ? 12.344 22.234 15.836 1 98.69 338 LYS A N 1
ATOM 2784 C CA . LYS A 1 338 ? 11.289 22.688 14.938 1 98.69 338 LYS A CA 1
ATOM 2785 C C . LYS A 1 338 ? 10.688 21.531 14.156 1 98.69 338 LYS A C 1
ATOM 2787 O O . LYS A 1 338 ? 11.352 20.922 13.305 1 98.69 338 LYS A O 1
ATOM 2792 N N . PHE A 1 339 ? 9.43 21.203 14.398 1 98.69 339 PHE A N 1
ATOM 2793 C CA . PHE A 1 339 ? 8.797 20.031 13.812 1 98.69 339 PHE A CA 1
ATOM 2794 C C . PHE A 1 339 ? 7.957 20.406 12.602 1 98.69 339 PHE A C 1
ATOM 2796 O O . PHE A 1 339 ? 7.008 21.188 12.719 1 98.69 339 PHE A O 1
ATOM 2803 N N . ASP A 1 340 ? 8.281 19.844 11.453 1 97.75 340 ASP A N 1
ATOM 2804 C CA . ASP A 1 340 ? 7.48 20.031 10.242 1 97.75 340 ASP A CA 1
ATOM 2805 C C . ASP A 1 340 ? 6.719 18.766 9.891 1 97.75 340 ASP A C 1
ATOM 2807 O O . ASP A 1 340 ? 7.004 17.688 10.422 1 97.75 340 ASP A O 1
ATOM 2811 N N . ALA A 1 341 ? 5.75 18.922 9.047 1 97.75 341 ALA A N 1
ATOM 2812 C CA . ALA A 1 341 ? 4.891 17.844 8.57 1 97.75 341 ALA A CA 1
ATOM 2813 C C . ALA A 1 341 ? 3.93 17.391 9.656 1 97.75 341 ALA A C 1
ATOM 2815 O O . ALA A 1 341 ? 3.504 18.188 10.5 1 97.75 341 ALA A O 1
ATOM 2816 N N . GLY A 1 342 ? 3.416 16.234 9.539 1 97.81 342 GLY A N 1
ATOM 2817 C CA . GLY A 1 342 ? 2.434 15.719 10.484 1 97.81 342 GLY A CA 1
ATOM 2818 C C . GLY A 1 342 ? 1.021 15.711 9.93 1 97.81 342 GLY A C 1
ATOM 2819 O O . GLY A 1 342 ? 0.099 15.203 10.57 1 97.81 342 GLY A O 1
ATOM 2820 N N . GLU A 1 343 ? 0.854 16.219 8.703 1 97.62 343 GLU A N 1
ATOM 2821 C CA . GLU A 1 343 ? -0.463 16.234 8.078 1 97.62 343 GLU A CA 1
ATOM 2822 C C . GLU A 1 343 ? -0.832 14.859 7.535 1 97.62 343 GLU A C 1
ATOM 2824 O O . GLU A 1 343 ? 0.047 14.078 7.168 1 97.62 343 GLU A O 1
ATOM 2829 N N . VAL A 1 344 ? -2.057 14.656 7.398 1 96.81 344 VAL A N 1
ATOM 2830 C CA . VAL A 1 344 ? -2.592 13.375 6.957 1 96.81 344 VAL A CA 1
ATOM 2831 C C . VAL A 1 344 ? -2.256 13.156 5.48 1 96.81 344 VAL A C 1
ATOM 2833 O O . VAL A 1 344 ? -2.047 12.023 5.047 1 96.81 344 VAL A O 1
ATOM 2836 N N . ASN A 1 345 ? -2.127 14.242 4.738 1 95.38 345 ASN A N 1
ATOM 2837 C CA . ASN A 1 345 ? -1.935 14.094 3.301 1 95.38 345 ASN A CA 1
ATOM 2838 C C . ASN A 1 345 ? -0.572 13.484 2.977 1 95.38 345 ASN A C 1
ATOM 2840 O O . ASN A 1 345 ? -0.328 13.07 1.844 1 95.38 345 ASN A O 1
ATOM 2844 N N . TRP A 1 346 ? 0.352 13.453 3.977 1 96.5 346 TRP A N 1
ATOM 2845 C CA . TRP A 1 346 ? 1.665 12.859 3.74 1 96.5 346 TRP A CA 1
ATOM 2846 C C . TRP A 1 346 ? 1.623 11.352 3.924 1 96.5 346 TRP A C 1
ATOM 2848 O O . TRP A 1 346 ? 2.57 10.648 3.561 1 96.5 346 TRP A O 1
ATOM 2858 N N . LEU A 1 347 ? 0.573 10.836 4.504 1 97 347 LEU A N 1
ATOM 2859 C CA . LEU A 1 347 ? 0.414 9.398 4.684 1 97 347 LEU A CA 1
ATOM 2860 C C . LEU A 1 347 ? 0.075 8.719 3.363 1 97 347 LEU A C 1
ATOM 2862 O O . LEU A 1 347 ? -0.452 9.359 2.449 1 97 347 LEU A O 1
ATOM 2866 N N . PRO A 1 348 ? 0.441 7.41 3.299 1 97.12 348 PRO A N 1
ATOM 2867 C CA . PRO A 1 348 ? -0.099 6.66 2.16 1 97.12 348 PRO A CA 1
ATOM 2868 C C . PRO A 1 348 ? -1.626 6.648 2.133 1 97.12 348 PRO A C 1
ATOM 2870 O O . PRO A 1 348 ? -2.268 6.789 3.178 1 97.12 348 PRO A O 1
ATOM 2873 N N . ASN A 1 349 ? -2.205 6.477 0.967 1 95.25 349 ASN A N 1
ATOM 2874 C CA . ASN A 1 349 ? -3.658 6.457 0.85 1 95.25 349 ASN A CA 1
ATOM 2875 C C . ASN A 1 349 ? -4.273 5.324 1.667 1 95.25 349 ASN A C 1
ATOM 2877 O O . ASN A 1 349 ? -5.293 5.516 2.332 1 95.25 349 ASN A O 1
ATOM 2881 N N . VAL A 1 350 ? -3.686 4.184 1.58 1 94.19 350 VAL A N 1
ATOM 2882 C CA . VAL A 1 350 ? -4.09 3.016 2.359 1 94.19 350 VAL A CA 1
ATOM 2883 C C . VAL A 1 350 ? -2.879 2.434 3.084 1 94.19 350 VAL A C 1
ATOM 2885 O O . VAL A 1 350 ? -1.811 2.271 2.49 1 94.19 350 VAL A O 1
ATOM 2888 N N . TYR A 1 351 ? -3.02 2.182 4.355 1 96.06 351 TYR A N 1
ATOM 2889 C CA . TYR A 1 351 ? -1.869 1.787 5.16 1 96.06 351 TYR A CA 1
ATOM 2890 C C . TYR A 1 351 ? -2.311 1.034 6.41 1 96.06 351 TYR A C 1
ATOM 2892 O O . TYR A 1 351 ? -3.508 0.881 6.66 1 96.06 351 TYR A O 1
ATOM 2900 N N . SER A 1 352 ? -1.298 0.456 7.094 1 95.44 352 SER A N 1
ATOM 2901 C CA . SER A 1 352 ? -1.438 -0.128 8.422 1 95.44 352 SER A CA 1
ATOM 2902 C C . SER A 1 352 ? -0.484 0.524 9.414 1 95.44 352 SER A C 1
ATOM 2904 O O . SER A 1 352 ? 0.604 0.966 9.047 1 95.44 352 SER A O 1
ATOM 2906 N N . VAL A 1 353 ? -0.913 0.645 10.625 1 97 353 VAL A N 1
ATOM 2907 C CA . VAL A 1 353 ? -0.119 1.194 11.719 1 97 353 VAL A CA 1
ATOM 2908 C C . VAL A 1 353 ? -0.244 0.298 12.953 1 97 353 VAL A C 1
ATOM 2910 O O . VAL A 1 353 ? -0.982 -0.69 12.938 1 97 353 VAL A O 1
ATOM 2913 N N . ASN A 1 354 ? 0.562 0.559 13.938 1 97.31 354 ASN A N 1
ATOM 2914 C CA . ASN A 1 354 ? 0.561 -0.244 15.156 1 97.31 354 ASN A CA 1
ATOM 2915 C C . ASN A 1 354 ? -0.801 -0.216 15.844 1 97.31 354 ASN A C 1
ATOM 2917 O O . ASN A 1 354 ? -1.3 -1.252 16.281 1 97.31 354 ASN A O 1
ATOM 2921 N N . SER A 1 355 ? -1.367 0.957 15.945 1 94.81 355 SER A N 1
ATOM 2922 C CA . SER A 1 355 ? -2.711 1.134 16.484 1 94.81 355 SER A CA 1
ATOM 2923 C C . SER A 1 355 ? -3.602 1.898 15.516 1 94.81 355 SER A C 1
ATOM 2925 O O . SER A 1 355 ? -3.324 3.053 15.188 1 94.81 355 SER A O 1
ATOM 2927 N N . THR A 1 356 ? -4.711 1.228 15.156 1 90.06 356 THR A N 1
ATOM 2928 C CA . THR A 1 356 ? -5.602 1.809 14.156 1 90.06 356 THR A CA 1
ATOM 2929 C C . THR A 1 356 ? -6.688 2.65 14.828 1 90.06 356 THR A C 1
ATOM 2931 O O . THR A 1 356 ? -7.234 2.26 15.859 1 90.06 356 THR A O 1
ATOM 2934 N N . TYR A 1 357 ? -6.922 3.863 14.188 1 88.38 357 TYR A N 1
ATOM 2935 C CA . TYR A 1 357 ? -7.969 4.762 14.656 1 88.38 357 TYR A CA 1
ATOM 2936 C C . TYR A 1 357 ? -8.938 5.102 13.531 1 88.38 357 TYR A C 1
ATOM 2938 O O . TYR A 1 357 ? -8.594 5.008 12.352 1 88.38 357 TYR A O 1
ATOM 2946 N N . ARG A 1 358 ? -10.078 5.461 13.914 1 88.5 358 ARG A N 1
ATOM 2947 C CA . ARG A 1 358 ? -11.109 5.801 12.945 1 88.5 358 ARG A CA 1
ATOM 2948 C C . ARG A 1 358 ? -10.82 7.141 12.273 1 88.5 358 ARG A C 1
ATOM 2950 O O . ARG A 1 358 ? -11.102 7.328 11.094 1 88.5 358 ARG A O 1
ATOM 2957 N N . ASN A 1 359 ? -10.312 8.023 13.047 1 94.25 359 ASN A N 1
ATOM 2958 C CA . ASN A 1 359 ? -9.992 9.367 12.562 1 94.25 359 ASN A CA 1
ATOM 2959 C C . ASN A 1 359 ? -8.523 9.484 12.156 1 94.25 359 ASN A C 1
ATOM 2961 O O . ASN A 1 359 ? -7.637 9.406 13.008 1 94.25 359 ASN A O 1
ATOM 2965 N N . PRO A 1 360 ? -8.273 9.766 10.883 1 95.56 360 PRO A N 1
ATOM 2966 C CA . PRO A 1 360 ? -6.887 9.867 10.422 1 95.56 360 PRO A CA 1
ATOM 2967 C C . PRO A 1 360 ? -6.117 11 11.094 1 95.56 360 PRO A C 1
ATOM 2969 O O . PRO A 1 360 ? -4.887 10.969 11.141 1 95.56 360 PRO A O 1
ATOM 2972 N N . ASP A 1 361 ? -6.77 11.945 11.672 1 97.19 361 ASP A N 1
ATOM 2973 C CA . ASP A 1 361 ? -6.121 13.086 12.32 1 97.19 361 ASP A CA 1
ATOM 2974 C C . ASP A 1 361 ? -5.363 12.641 13.57 1 97.19 361 ASP A C 1
ATOM 2976 O O . ASP A 1 361 ? -4.586 13.414 14.133 1 97.19 361 ASP A O 1
ATOM 2980 N N . VAL A 1 362 ? -5.559 11.414 13.938 1 96.88 362 VAL A N 1
ATOM 2981 C CA . VAL A 1 362 ? -4.797 10.898 15.07 1 96.88 362 VAL A CA 1
ATOM 2982 C C . VAL A 1 362 ? -3.301 10.977 14.766 1 96.88 362 VAL A C 1
ATOM 2984 O O . VAL A 1 362 ? -2.492 11.219 15.672 1 96.88 362 VAL A O 1
ATOM 2987 N N . TYR A 1 363 ? -2.994 10.766 13.531 1 98 363 TYR A N 1
ATOM 2988 C CA . TYR A 1 363 ? -1.584 10.898 13.188 1 98 363 TYR A CA 1
ATOM 2989 C C . TYR A 1 363 ? -1.069 12.289 13.539 1 98 363 TYR A C 1
ATOM 2991 O O . TYR A 1 363 ? -0.002 12.43 14.141 1 98 363 TYR A O 1
ATOM 2999 N N . THR A 1 364 ? -1.793 13.297 13.141 1 98.38 364 THR A N 1
ATOM 3000 C CA . THR A 1 364 ? -1.45 14.688 13.422 1 98.38 364 THR A CA 1
ATOM 3001 C C . THR A 1 364 ? -1.371 14.93 14.922 1 98.38 364 THR A C 1
ATOM 3003 O O . THR A 1 364 ? -0.443 15.578 15.406 1 98.38 364 THR A O 1
ATOM 3006 N N . GLN A 1 365 ? -2.303 14.391 15.594 1 98.38 365 GLN A N 1
ATOM 3007 C CA . GLN A 1 365 ? -2.348 14.516 17.047 1 98.38 365 GLN A CA 1
ATOM 3008 C C . GLN A 1 365 ? -1.102 13.914 17.688 1 98.38 365 GLN A C 1
ATOM 3010 O O . GLN A 1 365 ? -0.445 14.562 18.516 1 98.38 365 GLN A O 1
ATOM 3015 N N . LYS A 1 366 ? -0.796 12.75 17.266 1 98.69 366 LYS A N 1
ATOM 3016 C CA . LYS A 1 366 ? 0.309 12.031 17.891 1 98.69 366 LYS A CA 1
ATOM 3017 C C . LYS A 1 366 ? 1.653 12.641 17.5 1 98.69 366 LYS A C 1
ATOM 3019 O O . LYS A 1 366 ? 2.598 12.625 18.281 1 98.69 366 LYS A O 1
ATOM 3024 N N . TRP A 1 367 ? 1.736 13.141 16.328 1 98.81 367 TRP A N 1
ATOM 3025 C CA . TRP A 1 367 ? 2.953 13.836 15.93 1 98.81 367 TRP A CA 1
ATOM 3026 C C . TRP A 1 367 ? 3.18 15.07 16.797 1 98.81 367 TRP A C 1
ATOM 3028 O O . TRP A 1 367 ? 4.297 15.32 17.25 1 98.81 367 TRP A O 1
ATOM 3038 N N . ALA A 1 368 ? 2.137 15.828 17.047 1 98.81 368 ALA A N 1
ATOM 3039 C CA . ALA A 1 368 ? 2.24 17 17.906 1 98.81 368 ALA A CA 1
ATOM 3040 C C . ALA A 1 368 ? 2.594 16.609 19.328 1 98.81 368 ALA A C 1
ATOM 3042 O O . ALA A 1 368 ? 3.377 17.297 20 1 98.81 368 ALA A O 1
ATOM 3043 N N . GLU A 1 369 ? 2.012 15.523 19.766 1 98.81 369 GLU A N 1
ATOM 3044 C CA . GLU A 1 369 ? 2.33 15.031 21.094 1 98.81 369 GLU A CA 1
ATOM 3045 C C . GLU A 1 369 ? 3.799 14.625 21.203 1 98.81 369 GLU A C 1
ATOM 3047 O O . GLU A 1 369 ? 4.449 14.898 22.219 1 98.81 369 GLU A O 1
ATOM 3052 N N . LEU A 1 370 ? 4.238 13.961 20.156 1 98.88 370 LEU A N 1
ATOM 3053 C CA . LEU A 1 370 ? 5.656 13.609 20.109 1 98.88 370 LEU A CA 1
ATOM 3054 C C . LEU A 1 370 ? 6.527 14.859 20.156 1 98.88 370 LEU A C 1
ATOM 3056 O O . LEU A 1 370 ? 7.535 14.891 20.859 1 98.88 370 LEU A O 1
ATOM 3060 N N . ALA A 1 371 ? 6.152 15.844 19.422 1 98.88 371 ALA A N 1
ATOM 3061 C CA . ALA A 1 371 ? 6.891 17.109 19.422 1 98.88 371 ALA A CA 1
ATOM 3062 C C . ALA A 1 371 ? 6.957 17.703 20.828 1 98.88 371 ALA A C 1
ATOM 3064 O O . ALA A 1 371 ? 8.023 18.141 21.266 1 98.88 371 ALA A O 1
ATOM 3065 N N . TYR A 1 372 ? 5.863 17.703 21.531 1 98.75 372 TYR A N 1
ATOM 3066 C CA . TYR A 1 372 ? 5.812 18.25 22.875 1 98.75 372 TYR A CA 1
ATOM 3067 C C . TYR A 1 372 ? 6.727 17.469 23.812 1 98.75 372 TYR A C 1
ATOM 3069 O O . TYR A 1 372 ? 7.465 18.062 24.609 1 98.75 372 TYR A O 1
ATOM 3077 N N . GLU A 1 373 ? 6.699 16.188 23.656 1 98.69 373 GLU A N 1
ATOM 3078 C CA . GLU A 1 373 ? 7.473 15.312 24.531 1 98.69 373 GLU A CA 1
ATOM 3079 C C . GLU A 1 373 ? 8.969 15.539 24.359 1 98.69 373 GLU A C 1
ATOM 3081 O O . GLU A 1 373 ? 9.75 15.281 25.266 1 98.69 373 GLU A O 1
ATOM 3086 N N . SER A 1 374 ? 9.383 16.031 23.266 1 98.69 374 SER A N 1
ATOM 3087 C CA . SER A 1 374 ? 10.797 16.219 22.969 1 98.69 374 SER A CA 1
ATOM 3088 C C . SER A 1 374 ? 11.422 17.266 23.875 1 98.69 374 SER A C 1
ATOM 3090 O O . SER A 1 374 ? 12.648 17.297 24.047 1 98.69 374 SER A O 1
ATOM 3092 N N . ASP A 1 375 ? 10.617 18.203 24.391 1 98.38 375 ASP A N 1
ATOM 3093 C CA . ASP A 1 375 ? 11.086 19.281 25.266 1 98.38 375 ASP A CA 1
ATOM 3094 C C . ASP A 1 375 ? 9.984 19.734 26.219 1 98.38 375 ASP A C 1
ATOM 3096 O O . ASP A 1 375 ? 9.625 20.922 26.266 1 98.38 375 ASP A O 1
ATOM 3100 N N . LYS A 1 376 ? 9.516 18.859 27.047 1 96.62 376 LYS A N 1
ATOM 3101 C CA . LYS A 1 376 ? 8.336 19.109 27.875 1 96.62 376 LYS A CA 1
ATOM 3102 C C . LYS A 1 376 ? 8.695 19.953 29.094 1 96.62 376 LYS A C 1
ATOM 3104 O O . LYS A 1 376 ? 7.82 20.547 29.719 1 96.62 376 LYS A O 1
ATOM 3109 N N . ASN A 1 377 ? 9.992 20.094 29.375 1 96.56 377 ASN A N 1
ATOM 3110 C CA . ASN A 1 377 ? 10.414 20.844 30.578 1 96.56 377 ASN A CA 1
ATOM 3111 C C . ASN A 1 377 ? 10.547 22.328 30.297 1 96.56 377 ASN A C 1
ATOM 3113 O O . ASN A 1 377 ? 9.992 23.156 31.016 1 96.56 377 ASN A O 1
ATOM 3117 N N . ILE A 1 378 ? 11.227 22.703 29.203 1 97.5 378 ILE A N 1
ATOM 3118 C CA . ILE A 1 378 ? 11.461 24.109 28.875 1 97.5 378 ILE A CA 1
ATOM 3119 C C . ILE A 1 378 ? 10.398 24.609 27.891 1 97.5 378 ILE A C 1
ATOM 3121 O O . ILE A 1 378 ? 9.969 25.75 27.969 1 97.5 378 ILE A O 1
ATOM 3125 N N . ARG A 1 379 ? 10.008 23.797 26.891 1 98.31 379 ARG A N 1
ATOM 3126 C CA . ARG A 1 379 ? 8.883 24.016 25.984 1 98.31 379 ARG A CA 1
ATOM 3127 C C . ARG A 1 379 ? 9.18 25.125 25 1 98.31 379 ARG A C 1
ATOM 3129 O O . ARG A 1 379 ? 8.383 26.047 24.828 1 98.31 379 ARG A O 1
ATOM 3136 N N . HIS A 1 380 ? 10.266 25.109 24.312 1 98 380 HIS A N 1
ATOM 3137 C CA . HIS A 1 380 ? 10.555 26.109 23.297 1 98 380 HIS A CA 1
ATOM 3138 C C . HIS A 1 380 ? 10.703 25.484 21.906 1 98 380 HIS A C 1
ATOM 3140 O O . HIS A 1 380 ? 11.508 25.938 21.094 1 98 380 HIS A O 1
ATOM 3146 N N . GLN A 1 381 ? 10.016 24.344 21.688 1 98.31 381 GLN A N 1
ATOM 3147 C CA . GLN A 1 381 ? 9.836 23.75 20.359 1 98.31 381 GLN A CA 1
ATOM 3148 C C . GLN A 1 381 ? 8.625 24.359 19.656 1 98.31 381 GLN A C 1
ATOM 3150 O O . GLN A 1 381 ? 7.8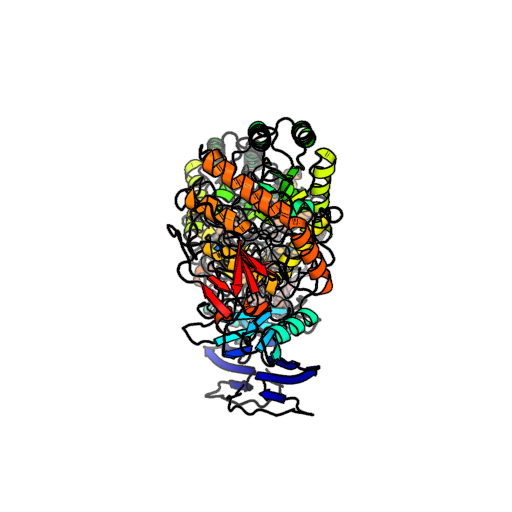75 25.141 20.25 1 98.31 381 GLN A O 1
ATOM 3155 N N . GLU A 1 382 ? 8.57 24.094 18.391 1 98.44 382 GLU A N 1
ATOM 3156 C CA . GLU A 1 382 ? 7.418 24.5 17.594 1 98.44 382 GLU A CA 1
ATOM 3157 C C . GLU A 1 382 ? 6.914 23.344 16.719 1 98.44 382 GLU A C 1
ATOM 3159 O O . GLU A 1 382 ? 7.676 22.438 16.391 1 98.44 382 GLU A O 1
ATOM 3164 N N . VAL A 1 383 ? 5.656 23.375 16.453 1 98.5 383 VAL A N 1
ATOM 3165 C CA . VAL A 1 383 ? 5 22.422 15.578 1 98.5 383 VAL A CA 1
ATOM 3166 C C . VAL A 1 383 ? 4.137 23.156 14.555 1 98.5 383 VAL A C 1
ATOM 3168 O O . VAL A 1 383 ? 3.707 24.281 14.797 1 98.5 383 VAL A O 1
ATOM 3171 N N . ARG A 1 384 ? 3.828 22.547 13.438 1 97.38 384 ARG A N 1
ATOM 3172 C CA . ARG A 1 384 ? 3.102 23.312 12.43 1 97.38 384 ARG A CA 1
ATOM 3173 C C . ARG A 1 384 ? 1.73 22.703 12.164 1 97.38 384 ARG A C 1
ATOM 3175 O O . ARG A 1 384 ? 1.083 23.031 11.164 1 97.38 384 ARG A O 1
ATOM 3182 N N . VAL A 1 385 ? 1.359 21.719 13.008 1 98.06 385 VAL A N 1
ATOM 3183 C CA . VAL A 1 385 ? 0.053 21.094 12.859 1 98.06 385 VAL A CA 1
ATOM 3184 C C . VAL A 1 385 ? -0.69 21.109 14.195 1 98.06 385 VAL A C 1
ATOM 3186 O O . VAL A 1 385 ? -0.081 21.328 15.242 1 98.06 385 VAL A O 1
ATOM 3189 N N . GLY A 1 386 ? -2 20.938 14.086 1 98.06 386 GLY A N 1
ATOM 3190 C CA . GLY A 1 386 ? -2.855 20.828 15.258 1 98.06 386 GLY A CA 1
ATOM 3191 C C . GLY A 1 386 ? -4.215 20.234 14.953 1 98.06 386 GLY A C 1
ATOM 3192 O O . GLY A 1 386 ? -4.914 20.703 14.047 1 98.06 386 GLY A O 1
ATOM 3193 N N . ALA A 1 387 ? -4.574 19.219 15.609 1 97.94 387 ALA A N 1
ATOM 3194 C CA . ALA A 1 387 ? -5.883 18.578 15.617 1 97.94 387 ALA A CA 1
ATOM 3195 C C . ALA A 1 387 ? -6.18 17.938 16.984 1 97.94 387 ALA A C 1
ATOM 3197 O O . ALA A 1 387 ? -5.652 16.875 17.297 1 97.94 387 ALA A O 1
ATOM 3198 N N . ARG A 1 388 ? -6.938 18.594 17.703 1 97.81 388 ARG A N 1
ATOM 3199 C CA . ARG A 1 388 ? -7.289 18.172 19.047 1 97.81 388 ARG A CA 1
ATOM 3200 C C . ARG A 1 388 ? -6.059 18.141 19.953 1 97.81 388 ARG A C 1
ATOM 3202 O O . ARG A 1 388 ? -5.891 17.203 20.75 1 97.81 388 ARG A O 1
ATOM 3209 N N . THR A 1 389 ? -5.199 19.078 19.766 1 98.5 389 THR A N 1
ATOM 3210 C CA . THR A 1 389 ? -3.984 19.125 20.562 1 98.5 389 THR A CA 1
ATOM 3211 C C . THR A 1 389 ? -3.865 20.453 21.312 1 98.5 389 THR A C 1
ATOM 3213 O O . THR A 1 389 ? -2.76 20.891 21.609 1 98.5 389 THR A O 1
ATOM 3216 N N . GLN A 1 390 ? -4.965 21.047 21.578 1 98.38 390 GLN A N 1
ATOM 3217 C CA . GLN A 1 390 ? -5.008 22.359 22.203 1 98.38 390 GLN A CA 1
ATOM 3218 C C . GLN A 1 390 ? -4.387 22.328 23.594 1 98.38 390 GLN A C 1
ATOM 3220 O O . GLN A 1 390 ? -3.852 23.328 24.078 1 98.38 390 GLN A O 1
ATOM 3225 N N . ARG A 1 391 ? -4.391 21.203 24.188 1 98.5 391 ARG A N 1
ATOM 3226 C CA . ARG A 1 391 ? -3.912 21.078 25.562 1 98.5 391 ARG A CA 1
ATOM 3227 C C . ARG A 1 391 ? -2.402 21.281 25.641 1 98.5 391 ARG A C 1
ATOM 3229 O O . ARG A 1 391 ? -1.858 21.531 26.719 1 98.5 391 ARG A O 1
ATOM 3236 N N . LEU A 1 392 ? -1.684 21.094 24.547 1 98.69 392 LEU A N 1
ATOM 3237 C CA . LEU A 1 392 ? -0.226 21.125 24.531 1 98.69 392 LEU A CA 1
ATOM 3238 C C . LEU A 1 392 ? 0.284 22.562 24.641 1 98.69 392 LEU A C 1
ATOM 3240 O O . LEU A 1 392 ? -0.091 23.422 23.844 1 98.69 392 LEU A O 1
ATOM 3244 N N . PRO A 1 393 ? 1.095 22.875 25.609 1 98.5 393 PRO A N 1
ATOM 3245 C CA . PRO A 1 393 ? 1.699 24.219 25.719 1 98.5 393 PRO A CA 1
ATOM 3246 C C . PRO A 1 393 ? 2.875 24.406 24.75 1 98.5 393 PRO A C 1
ATOM 3248 O O . PRO A 1 393 ? 4.016 24.562 25.203 1 98.5 393 PRO A O 1
ATOM 3251 N N . ILE A 1 394 ? 2.625 24.422 23.516 1 98.62 394 ILE A N 1
ATOM 3252 C CA . ILE A 1 394 ? 3.607 24.469 22.438 1 98.62 394 ILE A CA 1
ATOM 3253 C C . ILE A 1 394 ? 3.176 25.484 21.391 1 98.62 394 ILE A C 1
ATOM 3255 O O . ILE A 1 394 ? 1.979 25.688 21.156 1 98.62 394 ILE A O 1
ATOM 3259 N N . PHE A 1 395 ? 4.105 26.203 20.844 1 98.69 395 PHE A N 1
ATOM 3260 C CA . PHE A 1 395 ? 3.777 27.141 19.766 1 98.69 395 PHE A CA 1
ATOM 3261 C C . PHE A 1 395 ? 3.338 26.391 18.516 1 98.69 395 PHE A C 1
ATOM 3263 O O . PHE A 1 395 ? 4 25.438 18.094 1 98.69 395 PHE A O 1
ATOM 3270 N N . SER A 1 396 ? 2.184 26.766 18 1 98.44 396 SER A N 1
ATOM 3271 C CA . SER A 1 396 ? 1.701 26.281 16.703 1 98.44 396 SER A CA 1
ATOM 3272 C C . SER A 1 396 ? 2.045 27.266 15.594 1 98.44 396 SER A C 1
ATOM 3274 O O . SER A 1 396 ? 1.529 28.391 15.57 1 98.44 396 SER A O 1
ATOM 3276 N N . ARG A 1 397 ? 2.824 26.797 14.719 1 98.19 397 ARG A N 1
ATOM 3277 C CA . ARG A 1 397 ? 3.264 27.656 13.625 1 98.19 397 ARG A CA 1
ATOM 3278 C C . ARG A 1 397 ? 2.301 27.578 12.445 1 98.19 397 ARG A C 1
ATOM 3280 O O . ARG A 1 397 ? 1.835 26.5 12.094 1 98.19 397 ARG A O 1
ATOM 3287 N N . MET A 1 398 ? 2.012 28.797 11.945 1 96.69 398 MET A N 1
ATOM 3288 C CA . MET A 1 398 ? 1.261 28.812 10.688 1 96.69 398 MET A CA 1
ATOM 3289 C C . MET A 1 398 ? 2.037 28.109 9.578 1 96.69 398 MET A C 1
ATOM 3291 O O . MET A 1 398 ? 3.268 28.062 9.609 1 96.69 398 MET A O 1
ATOM 3295 N N . LEU A 1 399 ? 1.311 27.562 8.688 1 92.38 399 LEU A N 1
ATOM 3296 C CA . LEU A 1 399 ? 1.994 27 7.527 1 92.38 399 LEU A CA 1
ATOM 3297 C C . LEU A 1 399 ? 2.74 28.094 6.762 1 92.38 399 LEU A C 1
ATOM 3299 O O . LEU A 1 399 ? 2.357 29.266 6.805 1 92.38 399 LEU A O 1
ATOM 3303 N N . ASP A 1 400 ? 3.746 27.703 5.992 1 94.25 400 ASP A N 1
ATOM 3304 C CA . ASP A 1 400 ? 4.637 28.609 5.277 1 94.25 400 ASP A CA 1
ATOM 3305 C C . ASP A 1 400 ? 3.842 29.641 4.48 1 94.25 400 ASP A C 1
ATOM 3307 O O . ASP A 1 400 ? 2.902 29.297 3.766 1 94.25 400 ASP A O 1
ATOM 3311 N N . ARG A 1 401 ? 4.266 30.859 4.637 1 95.25 401 ARG A N 1
ATOM 3312 C CA . ARG A 1 401 ? 3.633 31.938 3.896 1 95.25 401 ARG A CA 1
ATOM 3313 C C . ARG A 1 401 ? 4.488 32.375 2.705 1 95.25 401 ARG A C 1
ATOM 3315 O O . ARG A 1 401 ? 5.715 32.312 2.764 1 95.25 401 ARG A O 1
ATOM 3322 N N . ASP A 1 402 ? 3.789 32.812 1.688 1 95.62 402 ASP A N 1
ATOM 3323 C CA . ASP A 1 402 ? 4.477 33.375 0.526 1 95.62 402 ASP A CA 1
ATOM 3324 C C . ASP A 1 402 ? 4.797 34.844 0.735 1 95.62 402 ASP A C 1
ATOM 3326 O O . ASP A 1 402 ? 4.043 35.562 1.401 1 95.62 402 ASP A O 1
ATOM 3330 N N . SER A 1 403 ? 5.871 35.312 0.158 1 97.25 403 SER A N 1
ATOM 3331 C CA . SER A 1 403 ? 6.266 36.719 0.258 1 97.25 403 SER A CA 1
ATOM 3332 C C . SER A 1 403 ? 5.473 37.594 -0.708 1 97.25 403 SER A C 1
ATOM 3334 O O . SER A 1 403 ? 6.031 38.156 -1.65 1 97.25 403 SER A O 1
ATOM 3336 N N . THR A 1 404 ? 4.188 37.719 -0.371 1 97.06 404 THR A N 1
ATOM 3337 C CA . THR A 1 404 ? 3.27 38.5 -1.189 1 97.06 404 THR A CA 1
ATOM 3338 C C . THR A 1 404 ? 2.289 39.281 -0.312 1 97.06 404 THR A C 1
ATOM 3340 O O . THR A 1 404 ? 2.189 39 0.89 1 97.06 404 THR A O 1
ATOM 3343 N N . TRP A 1 405 ? 1.596 40.25 -0.93 1 97.75 405 TRP A N 1
ATOM 3344 C CA . TRP A 1 405 ? 0.623 41.062 -0.226 1 97.75 405 TRP A CA 1
ATOM 3345 C C . TRP A 1 405 ? -0.741 40.406 -0.179 1 97.75 405 TRP A C 1
ATOM 3347 O O . TRP A 1 405 ? -1.609 40.781 0.605 1 97.75 405 TRP A O 1
ATOM 3357 N N . THR A 1 406 ? -0.976 39.406 -0.871 1 94.75 406 THR A N 1
ATOM 3358 C CA . THR A 1 406 ? -2.305 38.969 -1.3 1 94.75 406 THR A CA 1
ATOM 3359 C C . THR A 1 406 ? -2.963 38.094 -0.235 1 94.75 406 THR A C 1
ATOM 3361 O O . THR A 1 406 ? -2.312 37.688 0.724 1 94.75 406 THR A O 1
ATOM 3364 N N . ARG A 1 407 ? -4.188 37.844 -0.47 1 92.75 407 ARG A N 1
ATOM 3365 C CA . ARG A 1 407 ? -4.988 36.969 0.388 1 92.75 407 ARG A CA 1
ATOM 3366 C C . ARG A 1 407 ? -4.738 35.5 0.066 1 92.75 407 ARG A C 1
ATOM 3368 O O . ARG A 1 407 ? -5.227 34.594 0.767 1 92.75 407 ARG A O 1
ATOM 3375 N N . SER A 1 408 ? -3.963 35.312 -0.903 1 92.88 408 SER A N 1
ATOM 3376 C CA . SER A 1 408 ? -3.537 33.938 -1.233 1 92.88 408 SER A CA 1
ATOM 3377 C C . SER A 1 408 ? -2.211 33.625 -0.563 1 92.88 408 SER A C 1
ATOM 3379 O O . SER A 1 408 ? -1.161 33.625 -1.208 1 92.88 408 SER A O 1
ATOM 3381 N N . ASN A 1 409 ? -2.316 33.312 0.669 1 94.69 409 ASN A N 1
ATOM 3382 C CA . ASN A 1 409 ? -1.212 32.812 1.493 1 94.69 409 ASN A CA 1
ATOM 3383 C C . ASN A 1 409 ? -0.156 33.906 1.701 1 94.69 409 ASN A C 1
ATOM 3385 O O . ASN A 1 409 ? 1.016 33.594 1.933 1 94.69 409 ASN A O 1
ATOM 3389 N N . GLY A 1 410 ? -0.54 35.188 1.628 1 96.5 410 GLY A N 1
ATOM 3390 C CA . GLY A 1 410 ? 0.366 36.281 1.847 1 96.5 410 GLY A CA 1
ATOM 3391 C C . GLY A 1 410 ? 0.094 37.031 3.141 1 96.5 410 GLY A C 1
ATOM 3392 O O . GLY A 1 410 ? -0.44 36.469 4.094 1 96.5 410 GLY A O 1
ATOM 3393 N N . LEU A 1 411 ? 0.516 38.344 3.158 1 98.25 411 LEU A N 1
ATOM 3394 C CA . LEU A 1 411 ? 0.448 39.156 4.352 1 98.25 411 LEU A CA 1
ATOM 3395 C C . LEU A 1 411 ? -0.987 39.281 4.855 1 98.25 411 LEU A C 1
ATOM 3397 O O . LEU A 1 411 ? -1.231 39.219 6.062 1 98.25 411 LEU A O 1
ATOM 3401 N N . LYS A 1 412 ? -1.938 39.344 3.996 1 97.38 412 LYS A N 1
ATOM 3402 C CA . LYS A 1 412 ? -3.336 39.594 4.34 1 97.38 412 LYS A CA 1
ATOM 3403 C C . LYS A 1 412 ? -3.932 38.406 5.094 1 97.38 412 LYS A C 1
ATOM 3405 O O . LYS A 1 412 ? -5 38.531 5.699 1 97.38 412 LYS A O 1
ATOM 3410 N N . THR A 1 413 ? -3.266 37.312 5.07 1 96.56 413 THR A N 1
ATOM 3411 C CA . THR A 1 413 ? -3.822 36.094 5.691 1 96.56 413 THR A CA 1
ATOM 3412 C C . THR A 1 413 ? -3.336 35.969 7.133 1 96.56 413 THR A C 1
ATOM 3414 O O . THR A 1 413 ? -3.877 35.156 7.898 1 96.56 413 THR A O 1
ATOM 3417 N N . ILE A 1 414 ? -2.412 36.688 7.586 1 98.25 414 ILE A N 1
ATOM 3418 C CA . ILE A 1 414 ? -1.769 36.5 8.883 1 98.25 414 ILE A CA 1
ATOM 3419 C C . ILE A 1 414 ? -2.764 36.781 10 1 98.25 414 ILE A C 1
ATOM 3421 O O . ILE A 1 414 ? -2.943 35.969 10.914 1 98.25 414 ILE A O 1
ATOM 3425 N N . ILE A 1 415 ? -3.426 37.906 9.93 1 98.62 415 ILE A N 1
ATOM 3426 C CA . ILE A 1 415 ? -4.34 38.312 11 1 98.62 415 ILE A CA 1
ATOM 3427 C C . ILE A 1 415 ? -5.527 37.344 11.047 1 98.62 415 ILE A C 1
ATOM 3429 O O . ILE A 1 415 ? -5.824 36.75 12.086 1 98.62 415 ILE A O 1
ATOM 3433 N N . PRO A 1 416 ? -6.176 37.062 9.875 1 98 416 PRO A N 1
ATOM 3434 C CA . PRO A 1 416 ? -7.27 36.094 9.898 1 98 416 PRO A CA 1
ATOM 3435 C C . PRO A 1 416 ? -6.84 34.719 10.445 1 98 416 PRO A C 1
ATOM 3437 O O . PRO A 1 416 ? -7.602 34.062 11.172 1 98 416 PRO A O 1
ATOM 3440 N N . CYS A 1 417 ? -5.656 34.312 10.133 1 97.75 417 CYS A N 1
ATOM 3441 C CA . CYS A 1 417 ? -5.176 33 10.609 1 97.75 417 CYS A CA 1
ATOM 3442 C C . CYS A 1 417 ? -4.945 33.031 12.109 1 97.75 417 CYS A C 1
ATOM 3444 O O . CYS A 1 417 ? -5.293 32.094 12.812 1 97.75 417 CYS A O 1
ATOM 3446 N N . ALA A 1 418 ? -4.363 34.094 12.57 1 98.62 418 ALA A N 1
ATOM 3447 C CA . ALA A 1 418 ? -4.148 34.219 14.008 1 98.62 418 ALA A CA 1
ATOM 3448 C C . ALA A 1 418 ? -5.473 34.188 14.766 1 98.62 418 ALA A C 1
ATOM 3450 O O . ALA A 1 418 ? -5.582 33.562 15.82 1 98.62 418 ALA A O 1
ATOM 3451 N N . LEU A 1 419 ? -6.438 34.906 14.227 1 98.75 419 LEU A N 1
ATOM 3452 C CA . LEU A 1 419 ? -7.762 34.906 14.836 1 98.75 419 LEU A CA 1
ATOM 3453 C C . LEU A 1 419 ? -8.391 33.531 14.836 1 98.75 419 LEU A C 1
ATOM 3455 O O . LEU A 1 419 ? -8.992 33.125 15.828 1 98.75 419 LEU A O 1
ATOM 3459 N N . THR A 1 420 ? -8.211 32.844 13.773 1 98.12 420 THR A N 1
ATOM 3460 C CA . THR A 1 420 ? -8.75 31.516 13.664 1 98.12 420 THR A CA 1
ATOM 3461 C C . THR A 1 420 ? -8.094 30.578 14.672 1 98.12 420 THR A C 1
ATOM 3463 O O . THR A 1 420 ? -8.781 29.844 15.383 1 98.12 420 THR A O 1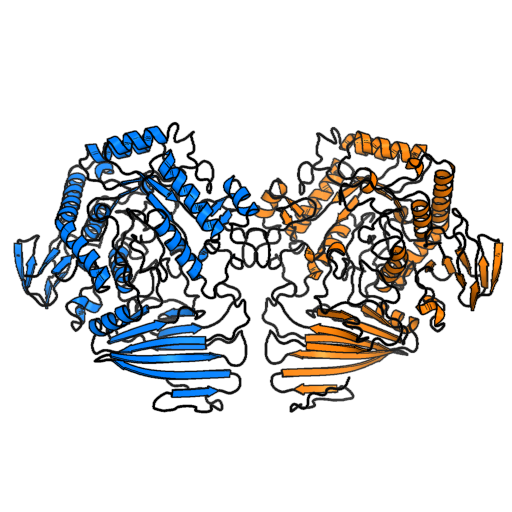
ATOM 3466 N N . PHE A 1 421 ? -6.746 30.609 14.742 1 98.56 421 PHE A N 1
ATOM 3467 C CA . PHE A 1 421 ? -6.02 29.781 15.703 1 98.56 421 PHE A CA 1
ATOM 3468 C C . PHE A 1 421 ? -6.535 30.016 17.109 1 98.56 421 PHE A C 1
ATOM 3470 O O . PHE A 1 421 ? -6.828 29.062 17.844 1 98.56 421 PHE A O 1
ATOM 3477 N N . GLY A 1 422 ? -6.676 31.25 17.406 1 98.44 422 GLY A N 1
ATOM 3478 C CA . GLY A 1 422 ? -7.172 31.594 18.734 1 98.44 422 GLY A CA 1
ATOM 3479 C C . GLY A 1 422 ? -8.562 31.047 19 1 98.44 422 GLY A C 1
ATOM 3480 O O . GLY A 1 422 ? -8.82 30.469 20.062 1 98.44 422 GLY A O 1
ATOM 3481 N N . LEU A 1 423 ? -9.406 31.203 18.078 1 98.12 423 LEU A N 1
ATOM 3482 C CA . LEU A 1 423 ? -10.805 30.797 18.234 1 98.12 423 LEU A CA 1
ATOM 3483 C C . LEU A 1 423 ? -10.93 29.297 18.406 1 98.12 423 LEU A C 1
ATOM 3485 O O . LEU A 1 423 ? -11.766 28.812 19.172 1 98.12 423 LEU A O 1
ATOM 3489 N N . ILE A 1 424 ? -10.094 28.578 17.688 1 98.44 424 ILE A N 1
ATOM 3490 C CA . ILE A 1 424 ? -10.266 27.141 17.734 1 98.44 424 ILE A CA 1
ATOM 3491 C C . ILE A 1 424 ? -9.352 26.531 18.797 1 98.44 424 ILE A C 1
ATOM 3493 O O . ILE A 1 424 ? -9.148 25.312 18.828 1 98.44 424 ILE A O 1
ATOM 3497 N N . GLY A 1 425 ? -8.695 27.344 19.578 1 98.56 425 GLY A N 1
ATOM 3498 C CA . GLY A 1 425 ? -8.094 26.875 20.812 1 98.56 425 GLY A CA 1
ATOM 3499 C C . GLY A 1 425 ? -6.582 26.781 20.75 1 98.56 425 GLY A C 1
ATOM 3500 O O . GLY A 1 425 ? -5.957 26.094 21.562 1 98.56 425 GLY A O 1
ATOM 3501 N N . TYR A 1 426 ? -5.988 27.438 19.812 1 98.69 426 TYR A N 1
ATOM 3502 C CA . TYR A 1 426 ? -4.531 27.484 19.719 1 98.69 426 TYR A CA 1
ATOM 3503 C C . TYR A 1 426 ? -4.02 28.906 19.922 1 98.69 426 TYR A C 1
ATOM 3505 O O . TYR A 1 426 ? -3.646 29.578 18.953 1 98.69 426 TYR A O 1
ATOM 3513 N N . PRO A 1 427 ? -3.895 29.297 21.156 1 98.62 427 PRO A N 1
ATOM 3514 C CA . PRO A 1 427 ? -3.568 30.703 21.438 1 98.62 427 PRO A CA 1
ATOM 3515 C C . PRO A 1 427 ? -2.084 31 21.25 1 98.62 427 PRO A C 1
ATOM 3517 O O . PRO A 1 427 ? -1.705 32.188 21.125 1 98.62 427 PRO A O 1
ATOM 3520 N N . PHE A 1 428 ? -1.227 29.984 21.344 1 98.88 428 PHE A N 1
ATOM 3521 C CA . PHE A 1 428 ? 0.209 30.188 21.188 1 98.88 428 PHE A CA 1
ATOM 3522 C C . PHE A 1 428 ? 0.602 30.141 19.719 1 98.88 428 PHE A C 1
ATOM 3524 O O . PHE A 1 428 ? 1.136 29.125 19.25 1 98.88 428 PHE A O 1
ATOM 3531 N N . VAL A 1 429 ? 0.438 31.25 19.094 1 98.5 429 VAL A N 1
ATOM 3532 C CA . VAL A 1 429 ? 0.562 31.328 17.641 1 98.5 429 VAL A CA 1
ATOM 3533 C C . VAL A 1 429 ? 1.971 31.781 17.266 1 98.5 429 VAL A C 1
ATOM 3535 O O . VAL A 1 429 ? 2.467 32.781 17.797 1 98.5 429 VAL A O 1
ATOM 3538 N N . LEU A 1 430 ? 2.594 31.062 16.391 1 98.44 430 LEU A N 1
ATOM 3539 C CA . LEU A 1 430 ? 3.797 31.469 15.68 1 98.44 430 LEU A CA 1
ATOM 3540 C C . LEU A 1 430 ? 3.484 31.766 14.211 1 98.44 430 LEU A C 1
ATOM 3542 O O . LEU A 1 430 ? 3.223 30.844 13.43 1 98.44 430 LEU A O 1
ATOM 3546 N N . PRO A 1 431 ? 3.459 33.031 13.828 1 97.69 431 PRO A N 1
ATOM 3547 C CA . PRO A 1 431 ? 2.906 33.469 12.539 1 97.69 431 PRO A CA 1
ATOM 3548 C C . PRO A 1 431 ? 3.822 33.125 11.367 1 97.69 431 PRO A C 1
ATOM 3550 O O . PRO A 1 431 ? 3.639 33.625 10.266 1 97.69 431 PRO A O 1
ATOM 3553 N N . ASP A 1 432 ? 4.824 32.312 11.516 1 95.62 432 ASP A N 1
ATOM 3554 C CA . ASP A 1 432 ? 5.793 31.969 10.484 1 95.62 432 ASP A CA 1
ATOM 3555 C C . ASP A 1 432 ? 6.812 33.094 10.281 1 95.62 432 ASP A C 1
ATOM 3557 O O . ASP A 1 432 ? 6.918 34 11.102 1 95.62 432 ASP A O 1
ATOM 3561 N N . MET A 1 433 ? 7.594 33.031 9.133 1 97.75 433 MET A N 1
ATOM 3562 C CA . MET A 1 433 ? 8.711 33.938 8.906 1 97.75 433 MET A CA 1
ATOM 3563 C C . MET A 1 433 ? 8.219 35.344 8.523 1 97.75 433 MET A C 1
ATOM 3565 O O . MET A 1 433 ? 7.41 35.5 7.605 1 97.75 433 MET A O 1
ATOM 3569 N N . ILE A 1 434 ? 8.688 36.312 9.258 1 98.56 434 ILE A N 1
ATOM 3570 C CA . ILE A 1 434 ? 8.398 37.688 8.922 1 98.56 434 ILE A CA 1
ATOM 3571 C C . ILE A 1 434 ? 8.914 38 7.52 1 98.56 434 ILE A C 1
ATOM 3573 O O . ILE A 1 434 ? 10.102 37.844 7.234 1 98.56 434 ILE A O 1
ATOM 3577 N N . GLY A 1 435 ? 8.062 38.438 6.676 1 97.88 435 GLY A N 1
ATOM 3578 C CA . GLY A 1 435 ? 8.398 38.719 5.285 1 97.88 435 GLY A CA 1
ATOM 3579 C C . GLY A 1 435 ? 8.062 37.531 4.367 1 97.88 435 GLY A C 1
ATOM 3580 O O . GLY A 1 435 ? 8.203 37.656 3.148 1 97.88 435 GLY A O 1
ATOM 3581 N N . GLY A 1 436 ? 7.641 36.406 4.93 1 97.12 436 GLY A N 1
ATOM 3582 C CA . GLY A 1 436 ? 7.375 35.219 4.141 1 97.12 436 GLY A CA 1
ATOM 3583 C C . GLY A 1 436 ? 8.609 34.375 3.924 1 97.12 436 GLY A C 1
ATOM 3584 O O . GLY A 1 436 ? 9.68 34.656 4.453 1 97.12 436 GLY A O 1
ATOM 3585 N N . ASN A 1 437 ? 8.484 33.312 3.115 1 97 437 ASN A N 1
ATOM 3586 C CA . ASN A 1 437 ? 9.531 32.312 3.014 1 97 437 ASN A CA 1
ATOM 3587 C C . ASN A 1 437 ? 10.359 32.5 1.744 1 97 437 ASN A C 1
ATOM 3589 O O . ASN A 1 437 ? 11.164 31.625 1.395 1 97 437 ASN A O 1
ATOM 3593 N N . ALA A 1 438 ? 10.148 33.562 1.045 1 97.12 438 ALA A N 1
ATOM 3594 C CA . ALA A 1 438 ? 10.984 33.969 -0.081 1 97.12 438 ALA A CA 1
ATOM 3595 C C . ALA A 1 438 ? 10.945 32.938 -1.205 1 97.12 438 ALA A C 1
ATOM 3597 O O . ALA A 1 438 ? 11.969 32.656 -1.823 1 97.12 438 ALA A O 1
ATOM 3598 N N . TYR A 1 439 ? 9.758 32.312 -1.43 1 94.31 439 TYR A N 1
ATOM 3599 C CA . TYR A 1 439 ? 9.578 31.391 -2.535 1 94.31 439 TYR A CA 1
ATOM 3600 C C . TYR A 1 439 ? 9.336 32.125 -3.842 1 94.31 439 TYR A C 1
ATOM 3602 O O . TYR A 1 439 ? 9.078 33.344 -3.84 1 94.31 439 TYR A O 1
ATOM 3610 N N . ASP A 1 440 ? 9.484 31.469 -4.883 1 90.94 440 ASP A N 1
ATOM 3611 C CA . ASP A 1 440 ? 9.016 31.953 -6.172 1 90.94 440 ASP A CA 1
ATOM 3612 C C . ASP A 1 440 ? 8.633 30.797 -7.098 1 90.94 440 ASP A C 1
ATOM 3614 O O . ASP A 1 440 ? 8.797 29.641 -6.738 1 90.94 440 ASP A O 1
ATOM 3618 N N . ALA A 1 441 ? 7.977 31.125 -8.188 1 82.12 441 ALA A N 1
ATOM 3619 C CA . ALA A 1 441 ? 7.441 30.109 -9.102 1 82.12 441 ALA A CA 1
ATOM 3620 C C . ALA A 1 441 ? 8.562 29.359 -9.805 1 82.12 441 ALA A C 1
ATOM 3622 O O . ALA A 1 441 ? 8.391 28.203 -10.195 1 82.12 441 ALA A O 1
ATOM 3623 N N . ALA A 1 442 ? 9.719 30.016 -10.016 1 79.12 442 ALA A N 1
ATOM 3624 C CA . ALA A 1 442 ? 10.797 29.484 -10.844 1 79.12 442 ALA A CA 1
ATOM 3625 C C . ALA A 1 442 ? 11.625 28.453 -10.07 1 79.12 442 ALA A C 1
ATOM 3627 O O . ALA A 1 442 ? 11.906 27.375 -10.578 1 79.12 442 ALA A O 1
ATOM 3628 N N . ASP A 1 443 ? 11.922 28.703 -8.805 1 83.69 443 ASP A N 1
ATOM 3629 C CA . ASP A 1 443 ? 12.875 27.891 -8.047 1 83.69 443 ASP A CA 1
ATOM 3630 C C . ASP A 1 443 ? 12.188 27.188 -6.879 1 83.69 443 ASP A C 1
ATOM 3632 O O . ASP A 1 443 ? 12.805 26.375 -6.188 1 83.69 443 ASP A O 1
ATOM 3636 N N . GLY A 1 444 ? 10.922 27.531 -6.754 1 89.75 444 GLY A N 1
ATOM 3637 C CA . GLY A 1 444 ? 10.148 26.844 -5.734 1 89.75 444 GLY A CA 1
ATOM 3638 C C . GLY A 1 444 ? 10.719 27.031 -4.336 1 89.75 444 GLY A C 1
ATOM 3639 O O . GLY A 1 444 ? 10.969 28.156 -3.902 1 89.75 444 GLY A O 1
ATOM 3640 N N . LEU A 1 445 ? 10.984 25.891 -3.709 1 88.38 445 LEU A N 1
ATOM 3641 C CA . LEU A 1 445 ? 11.406 25.859 -2.311 1 88.38 445 LEU A CA 1
ATOM 3642 C C . LEU A 1 445 ? 12.828 26.406 -2.162 1 88.38 445 LEU A C 1
ATOM 3644 O O . LEU A 1 445 ? 13.219 26.828 -1.075 1 88.38 445 LEU A O 1
ATOM 3648 N N . GLU A 1 446 ? 13.602 26.391 -3.24 1 89.81 446 GLU A N 1
ATOM 3649 C CA . GLU A 1 446 ? 15 26.797 -3.141 1 89.81 446 GLU A CA 1
ATOM 3650 C C . GLU A 1 446 ? 15.172 28.281 -3.504 1 89.81 446 GLU A C 1
ATOM 3652 O O . GLU A 1 446 ? 16.266 28.828 -3.389 1 89.81 446 GLU A O 1
ATOM 3657 N N . ALA A 1 447 ? 14.055 28.953 -3.834 1 88.44 447 ALA A N 1
ATOM 3658 C CA . ALA A 1 447 ? 14.125 30.344 -4.234 1 88.44 447 ALA A CA 1
ATOM 3659 C C . ALA A 1 447 ? 14.547 31.234 -3.068 1 88.44 447 ALA A C 1
ATOM 3661 O O . ALA A 1 447 ? 14.328 30.891 -1.905 1 88.44 447 ALA A O 1
ATOM 3662 N N . ARG A 1 448 ? 15.219 32.438 -3.309 1 89.75 448 ARG A N 1
ATOM 3663 C CA . ARG A 1 448 ? 15.578 33.469 -2.361 1 89.75 448 ARG A CA 1
ATOM 3664 C C . ARG A 1 448 ? 15.023 34.812 -2.807 1 89.75 448 ARG A C 1
ATOM 3666 O O . ARG A 1 448 ? 15.766 35.812 -2.91 1 89.75 448 ARG A O 1
ATOM 3673 N N . ASN A 1 449 ? 13.75 34.719 -3.115 1 94.5 449 ASN A N 1
ATOM 3674 C CA . ASN A 1 449 ? 13.016 35.906 -3.521 1 94.5 449 ASN A CA 1
ATOM 3675 C C . ASN A 1 449 ? 12.539 36.688 -2.314 1 94.5 449 ASN A C 1
ATOM 3677 O O . ASN A 1 449 ? 11.352 36.688 -1.996 1 94.5 449 ASN A O 1
ATOM 3681 N N . TYR A 1 450 ? 13.414 37.5 -1.766 1 96.25 450 TYR A N 1
ATOM 3682 C CA . TYR A 1 450 ? 13.133 38.25 -0.542 1 96.25 450 TYR A CA 1
ATOM 3683 C C . TYR A 1 450 ? 12.055 39.281 -0.778 1 96.25 450 TYR A C 1
ATOM 3685 O O . TYR A 1 450 ? 11.953 39.844 -1.87 1 96.25 450 TYR A O 1
ATOM 3693 N N . PRO A 1 451 ? 11.18 39.5 0.2 1 97.38 451 PRO A N 1
ATOM 3694 C CA . PRO A 1 451 ? 10.195 40.562 0.053 1 97.38 451 PRO A CA 1
ATOM 3695 C C . PRO A 1 451 ? 10.836 41.938 -0.134 1 97.38 451 PRO A C 1
ATOM 3697 O O . PRO A 1 451 ? 11.945 42.188 0.345 1 97.38 451 PRO A O 1
ATOM 3700 N N . ASP A 1 452 ? 10.156 42.844 -0.884 1 97.31 452 ASP A N 1
ATOM 3701 C CA . ASP A 1 452 ? 10.672 44.188 -0.943 1 97.31 452 ASP A CA 1
ATOM 3702 C C . ASP A 1 452 ? 10.586 44.875 0.423 1 97.31 452 ASP A C 1
ATOM 3704 O O . ASP A 1 452 ? 9.961 44.344 1.346 1 97.31 452 ASP A O 1
ATOM 3708 N N . GLN A 1 453 ? 11.188 46.031 0.562 1 98 453 GLN A N 1
ATOM 3709 C CA . GLN A 1 453 ? 11.336 46.719 1.843 1 98 453 GLN A CA 1
ATOM 3710 C C . GLN A 1 453 ? 9.977 47.062 2.445 1 98 453 GLN A C 1
ATOM 3712 O O . GLN A 1 453 ? 9.781 46.938 3.654 1 98 453 GLN A O 1
ATOM 3717 N N . GLU A 1 454 ? 9.047 47.5 1.673 1 98.56 454 GLU A N 1
ATOM 3718 C CA . GLU A 1 454 ? 7.734 47.875 2.186 1 98.56 454 GLU A CA 1
ATOM 3719 C C . GLU A 1 454 ? 6.992 46.656 2.752 1 98.56 454 GLU A C 1
ATOM 3721 O O . GLU A 1 454 ? 6.441 46.719 3.854 1 98.56 454 GLU A O 1
ATOM 3726 N N . LEU A 1 455 ? 6.98 45.625 1.938 1 98.69 455 LEU A N 1
ATOM 3727 C CA . LEU A 1 455 ? 6.312 44.406 2.393 1 98.69 455 LEU A CA 1
ATOM 3728 C C . LEU A 1 455 ? 6.934 43.906 3.691 1 98.69 455 LEU A C 1
ATOM 3730 O O . LEU A 1 455 ? 6.215 43.5 4.605 1 98.69 455 LEU A O 1
ATOM 3734 N N . PHE A 1 456 ? 8.25 43.969 3.717 1 98.62 456 PHE A N 1
ATOM 3735 C CA . PHE A 1 456 ? 8.969 43.469 4.891 1 98.62 456 PHE A CA 1
ATOM 3736 C C . PHE A 1 456 ? 8.562 44.25 6.133 1 98.62 456 PHE A C 1
ATOM 3738 O O . PHE A 1 456 ? 8.219 43.656 7.16 1 98.62 456 PHE A O 1
ATOM 3745 N N . ILE A 1 457 ? 8.609 45.531 6.078 1 98.62 457 ILE A N 1
ATOM 3746 C CA . ILE A 1 457 ? 8.375 46.344 7.266 1 98.62 457 ILE A CA 1
ATOM 3747 C C . ILE A 1 457 ? 6.902 46.25 7.672 1 98.62 457 ILE A C 1
ATOM 3749 O O . ILE A 1 457 ? 6.582 46.219 8.859 1 98.62 457 ILE A O 1
ATOM 3753 N N . ARG A 1 458 ? 5.961 46.188 6.738 1 98.81 458 ARG A N 1
ATOM 3754 C CA . ARG A 1 458 ? 4.543 46.031 7.051 1 98.81 458 ARG A CA 1
ATOM 3755 C C . ARG A 1 458 ? 4.27 44.688 7.684 1 98.81 458 ARG A C 1
ATOM 3757 O O . ARG A 1 458 ? 3.443 44.562 8.594 1 98.81 458 ARG A O 1
ATOM 3764 N N . TRP A 1 459 ? 4.984 43.688 7.172 1 98.88 459 TRP A N 1
ATOM 3765 C CA . TRP A 1 459 ? 4.879 42.344 7.746 1 98.88 459 TRP A CA 1
ATOM 3766 C C . TRP A 1 459 ? 5.332 42.344 9.203 1 98.88 459 TRP A C 1
ATOM 3768 O O . TRP A 1 459 ? 4.691 41.719 10.055 1 98.88 459 TRP A O 1
ATOM 3778 N N . LEU A 1 460 ? 6.43 42.969 9.461 1 98.88 460 LEU A N 1
ATOM 3779 C CA . LEU A 1 460 ? 6.938 43.094 10.82 1 98.88 460 LEU A CA 1
ATOM 3780 C C . LEU A 1 460 ? 5.945 43.844 11.703 1 98.88 460 LEU A C 1
ATOM 3782 O O . LEU A 1 460 ? 5.758 43.5 12.875 1 98.88 460 LEU A O 1
ATOM 3786 N N . GLN A 1 461 ? 5.316 44.875 11.156 1 98.88 461 GLN A N 1
ATOM 3787 C CA . GLN A 1 461 ? 4.32 45.625 11.898 1 98.88 461 GLN A CA 1
ATOM 3788 C C . GLN A 1 461 ? 3.135 44.75 12.297 1 98.88 461 GLN A C 1
ATOM 3790 O O . GLN A 1 461 ? 2.652 44.844 13.43 1 98.88 461 GLN A O 1
ATOM 3795 N N . VAL A 1 462 ? 2.715 43.938 11.43 1 98.69 462 VAL A N 1
ATOM 3796 C CA . VAL A 1 462 ? 1.628 43 11.727 1 98.69 462 VAL A CA 1
ATOM 3797 C C . VAL A 1 462 ? 2.043 42.062 12.859 1 98.69 462 VAL A C 1
ATOM 3799 O O . VAL A 1 462 ? 1.244 41.75 13.75 1 98.69 462 VAL A O 1
ATOM 3802 N N . ASN A 1 463 ? 3.254 41.656 12.883 1 98.69 463 ASN A N 1
ATOM 3803 C CA . ASN A 1 463 ? 3.752 40.656 13.828 1 98.69 463 ASN A CA 1
ATOM 3804 C C . ASN A 1 463 ? 4.039 41.281 15.195 1 98.69 463 ASN A C 1
ATOM 3806 O O . ASN A 1 463 ? 4.16 40.562 16.188 1 98.69 463 ASN A O 1
ATOM 3810 N N . THR A 1 464 ? 4.152 42.531 15.266 1 98.81 464 THR A N 1
ATOM 3811 C CA . THR A 1 464 ? 4.691 43.219 16.422 1 98.81 464 THR A CA 1
ATOM 3812 C C . THR A 1 464 ? 3.896 42.875 17.688 1 98.81 464 THR A C 1
ATOM 3814 O O . THR A 1 464 ? 4.473 42.688 18.766 1 98.81 464 THR A O 1
ATOM 3817 N N . PHE A 1 465 ? 2.623 42.75 17.516 1 98.62 465 PHE A N 1
ATOM 3818 C CA . PHE A 1 465 ? 1.806 42.5 18.703 1 98.62 465 PHE A CA 1
ATOM 3819 C C . PHE A 1 465 ? 1.267 41.094 18.703 1 98.62 465 PHE A C 1
ATOM 3821 O O . PHE A 1 465 ? 0.404 40.75 19.516 1 98.62 465 PHE A O 1
ATOM 3828 N N . LEU A 1 466 ? 1.696 40.25 17.781 1 98.81 466 LEU A N 1
ATOM 3829 C CA . LEU A 1 466 ? 1.382 38.812 17.844 1 98.81 466 LEU A CA 1
ATOM 3830 C C . LEU A 1 466 ? 2.246 38.125 18.875 1 98.81 466 LEU A C 1
ATOM 3832 O O . LEU A 1 466 ? 3.217 38.688 19.375 1 98.81 466 LEU A O 1
ATOM 3836 N N . PRO A 1 467 ? 1.915 36.875 19.234 1 98.56 467 PRO A N 1
ATOM 3837 C CA . PRO A 1 467 ? 2.506 36.219 20.406 1 98.56 467 PRO A CA 1
ATOM 3838 C C . PRO A 1 467 ? 4.004 35.969 20.25 1 98.56 467 PRO A C 1
ATOM 3840 O O . PRO A 1 467 ? 4.734 35.906 21.25 1 98.56 467 PRO A O 1
ATOM 3843 N N . SER A 1 468 ? 4.402 35.719 19.031 1 98.38 468 SER A N 1
ATOM 3844 C CA . SER A 1 468 ? 5.809 35.438 18.781 1 98.38 468 SER A CA 1
ATOM 3845 C C . SER A 1 468 ? 6.285 36.031 17.469 1 98.38 468 SER A C 1
ATOM 3847 O O . SER A 1 468 ? 5.469 36.438 16.641 1 98.38 468 SER A O 1
ATOM 3849 N N . MET A 1 469 ? 7.637 36.156 17.375 1 98.56 469 MET A N 1
ATOM 3850 C CA . MET A 1 469 ? 8.266 36.688 16.172 1 98.56 469 MET A CA 1
ATOM 3851 C C . MET A 1 469 ? 9.328 35.719 15.641 1 98.56 469 MET A C 1
ATOM 3853 O O . MET A 1 469 ? 10.078 35.125 16.422 1 98.56 469 MET A O 1
ATOM 3857 N N . GLN A 1 470 ? 9.297 35.5 14.367 1 98.69 470 GLN A N 1
ATOM 3858 C CA . GLN A 1 470 ? 10.289 34.656 13.734 1 98.69 470 GLN A CA 1
ATOM 3859 C C . GLN A 1 470 ? 10.836 35.281 12.461 1 98.69 470 GLN A C 1
ATOM 3861 O O . GLN A 1 470 ? 10.07 35.656 11.57 1 98.69 470 GLN A O 1
ATOM 3866 N N . PHE A 1 471 ? 12.156 35.469 12.469 1 98.56 471 PHE A N 1
ATOM 3867 C CA . PHE A 1 471 ? 12.852 36 11.32 1 98.56 471 PHE A CA 1
ATOM 3868 C C . PHE A 1 471 ? 13.656 34.938 10.602 1 98.56 471 PHE A C 1
ATOM 3870 O O . PHE A 1 471 ? 14.133 33.969 11.234 1 98.56 471 PHE A O 1
ATOM 3877 N N . SER A 1 472 ? 13.734 35.094 9.344 1 98.25 472 SER A N 1
ATOM 3878 C CA . SER A 1 472 ? 14.734 34.406 8.539 1 98.25 472 SER A CA 1
ATOM 3879 C C . SER A 1 472 ? 15.422 35.375 7.57 1 98.25 472 SER A C 1
ATOM 3881 O O . SER A 1 472 ? 16.656 35.469 7.57 1 98.25 472 SER A O 1
ATOM 3883 N N . VAL A 1 473 ? 14.648 36.062 6.82 1 97.12 473 VAL A N 1
ATOM 3884 C CA . VAL A 1 473 ? 15.164 37.25 6.121 1 97.12 473 VAL A CA 1
ATOM 3885 C C . VAL A 1 473 ? 15.414 38.375 7.121 1 97.12 473 VAL A C 1
ATOM 3887 O O . VAL A 1 473 ? 14.469 38.938 7.684 1 97.12 473 VAL A O 1
ATOM 3890 N N . PRO A 1 474 ? 16.672 38.719 7.262 1 97.81 474 PRO A N 1
ATOM 3891 C CA . PRO A 1 474 ? 16.953 39.719 8.289 1 97.81 474 PRO A CA 1
ATOM 3892 C C . PRO A 1 474 ? 16.812 41.156 7.781 1 97.81 474 PRO A C 1
ATOM 3894 O O . PRO A 1 474 ? 17.016 41.438 6.594 1 97.81 474 PRO A O 1
ATOM 3897 N N . PRO A 1 475 ? 16.516 42.094 8.695 1 97.88 475 PRO A N 1
ATOM 3898 C CA . PRO A 1 475 ? 16.297 43.469 8.281 1 97.88 475 PRO A CA 1
ATOM 3899 C C . PRO A 1 475 ? 17.531 44.094 7.656 1 97.88 475 PRO A C 1
ATOM 3901 O O . PRO A 1 475 ? 17.406 44.969 6.789 1 97.88 475 PRO A O 1
ATOM 3904 N N . TRP A 1 476 ? 18.734 43.719 7.996 1 97.81 476 TRP A N 1
ATOM 3905 C CA . TRP A 1 476 ? 19.953 44.406 7.551 1 97.81 476 TRP A CA 1
ATOM 3906 C C . TRP A 1 476 ? 20.312 43.969 6.129 1 97.81 476 TRP A C 1
ATOM 3908 O O . TRP A 1 476 ? 21.203 44.562 5.512 1 97.81 476 TRP A O 1
ATOM 3918 N N . ILE A 1 477 ? 19.578 43 5.582 1 96.12 477 ILE A N 1
ATOM 3919 C CA . ILE A 1 477 ? 19.906 42.531 4.25 1 96.12 477 ILE A CA 1
ATOM 3920 C C . ILE A 1 477 ? 19.656 43.625 3.219 1 96.12 477 ILE A C 1
ATOM 3922 O O . ILE A 1 477 ? 20.234 43.594 2.123 1 96.12 477 ILE A O 1
ATOM 3926 N N . TYR A 1 478 ? 18.828 44.594 3.557 1 96.94 478 TYR A N 1
ATOM 3927 C CA . TYR A 1 478 ? 18.422 45.625 2.627 1 96.94 478 TYR A CA 1
ATOM 3928 C C . TYR A 1 478 ? 19.438 46.75 2.604 1 96.94 478 TYR A C 1
ATOM 3930 O O . TYR A 1 478 ? 19.328 47.688 1.806 1 96.94 478 TYR A O 1
ATOM 3938 N N . ASN A 1 479 ? 20.438 46.719 3.391 1 96.69 479 ASN A N 1
ATOM 3939 C CA . ASN A 1 479 ? 21.453 47.75 3.496 1 96.69 479 ASN A CA 1
ATOM 3940 C C . ASN A 1 479 ? 20.828 49.125 3.641 1 96.69 479 ASN A C 1
ATOM 3942 O O . ASN A 1 479 ? 21.266 50.094 2.98 1 96.69 479 ASN A O 1
ATOM 3946 N N . ASP A 1 480 ? 19.797 49.188 4.293 1 97.56 480 ASP A N 1
ATOM 3947 C CA . ASP A 1 480 ? 19.062 50.406 4.613 1 97.56 480 ASP A CA 1
ATOM 3948 C C . ASP A 1 480 ? 19.031 50.656 6.121 1 97.56 480 ASP A C 1
ATOM 3950 O O . ASP A 1 480 ? 18.297 49.969 6.852 1 97.56 480 ASP A O 1
ATOM 3954 N N . THR A 1 481 ? 19.703 51.625 6.562 1 97.19 481 THR A N 1
ATOM 3955 C CA . THR A 1 481 ? 19.891 51.906 7.984 1 97.19 481 THR A CA 1
ATOM 3956 C C . THR A 1 481 ? 18.562 52.312 8.625 1 97.19 481 THR A C 1
ATOM 3958 O O . THR A 1 481 ? 18.312 52 9.789 1 97.19 481 THR A O 1
ATOM 3961 N N . THR A 1 482 ? 17.797 53.031 7.895 1 97.88 482 THR A N 1
ATOM 3962 C CA . THR A 1 482 ? 16.5 53.438 8.414 1 97.88 482 THR A CA 1
ATOM 3963 C C . THR A 1 482 ? 15.609 52.219 8.672 1 97.88 482 THR A C 1
ATOM 3965 O O . THR A 1 482 ? 15 52.094 9.742 1 97.88 482 THR A O 1
ATOM 3968 N N . LEU A 1 483 ? 15.531 51.344 7.734 1 97.88 483 LEU A N 1
ATOM 3969 C CA . LEU A 1 483 ? 14.719 50.156 7.883 1 97.88 483 LEU A CA 1
ATOM 3970 C C . LEU A 1 483 ? 15.188 49.312 9.062 1 97.88 483 LEU A C 1
ATOM 3972 O O . LEU A 1 483 ? 14.375 48.812 9.852 1 97.88 483 LEU A O 1
ATOM 3976 N N . THR A 1 484 ? 16.469 49.156 9.188 1 98.31 484 THR A N 1
ATOM 3977 C CA . THR A 1 484 ? 17.047 48.344 10.266 1 98.31 484 THR A CA 1
ATOM 3978 C C . THR A 1 484 ? 16.719 48.969 11.625 1 98.31 484 THR A C 1
ATOM 3980 O O . THR A 1 484 ? 16.375 48.25 12.57 1 98.31 484 THR A O 1
ATOM 3983 N N . THR A 1 485 ? 16.844 50.25 11.656 1 98.19 485 THR A N 1
ATOM 3984 C CA . THR A 1 485 ? 16.547 50.969 12.891 1 98.19 485 THR A CA 1
ATOM 3985 C C . THR A 1 485 ? 15.078 50.844 13.258 1 98.19 485 THR A C 1
ATOM 3987 O O . THR A 1 485 ? 14.734 50.594 14.414 1 98.19 485 THR A O 1
ATOM 3990 N N . GLU A 1 486 ? 14.258 51.062 12.289 1 98 486 GLU A N 1
ATOM 3991 C CA . GLU A 1 486 ? 12.82 50.969 12.523 1 98 486 GLU A CA 1
ATOM 3992 C C . GLU A 1 486 ? 12.414 49.562 12.906 1 98 486 GLU A C 1
ATOM 3994 O O . GLU A 1 486 ? 11.5 49.375 13.711 1 98 486 GLU A O 1
ATOM 3999 N N . ALA A 1 487 ? 13.055 48.562 12.328 1 98.56 487 ALA A N 1
ATOM 4000 C CA . ALA A 1 487 ? 12.805 47.188 12.703 1 98.56 487 ALA A CA 1
ATOM 4001 C C . ALA A 1 487 ? 13.141 46.938 14.172 1 98.56 487 ALA A C 1
ATOM 4003 O O . ALA A 1 487 ? 12.375 46.281 14.891 1 98.56 487 ALA A O 1
ATOM 4004 N N . ARG A 1 488 ? 14.25 47.438 14.625 1 98.38 488 ARG A N 1
ATOM 4005 C CA . ARG A 1 488 ? 14.641 47.312 16.031 1 98.38 488 ARG A CA 1
ATOM 4006 C C . ARG A 1 488 ? 13.602 47.938 16.953 1 98.38 488 ARG A C 1
ATOM 4008 O O . ARG A 1 488 ? 13.328 47.438 18.031 1 98.38 488 ARG A O 1
ATOM 4015 N N . LYS A 1 489 ? 13.086 49.062 16.531 1 98.38 489 LYS A N 1
ATOM 4016 C CA . LYS A 1 489 ? 12.086 49.75 17.328 1 98.38 489 LYS A CA 1
ATOM 4017 C C . LYS A 1 489 ? 10.828 48.906 17.484 1 98.38 489 LYS A C 1
ATOM 4019 O O . LYS A 1 489 ? 10.211 48.906 18.547 1 98.38 489 LYS A O 1
ATOM 4024 N N . LEU A 1 490 ? 10.43 48.312 16.438 1 98.69 490 LEU A N 1
ATOM 4025 C CA . LEU A 1 490 ? 9.234 47.469 16.469 1 98.69 490 LEU A CA 1
ATOM 4026 C C . LEU A 1 490 ? 9.461 46.25 17.359 1 98.69 490 LEU A C 1
ATOM 4028 O O . LEU A 1 490 ? 8.555 45.812 18.078 1 98.69 490 LEU A O 1
ATOM 4032 N N . ILE A 1 491 ? 10.656 45.656 17.344 1 98.62 491 ILE A N 1
ATOM 4033 C CA . ILE A 1 491 ? 10.984 44.531 18.203 1 98.62 491 ILE A CA 1
ATOM 4034 C C . ILE A 1 491 ? 11 44.969 19.656 1 98.62 491 ILE A C 1
ATOM 4036 O O . ILE A 1 491 ? 10.547 44.25 20.547 1 98.62 491 ILE A O 1
ATOM 4040 N N . ASP A 1 492 ? 11.57 46.156 19.844 1 98.31 492 ASP A N 1
ATOM 4041 C CA . ASP A 1 492 ? 11.562 46.719 21.203 1 98.31 492 ASP A CA 1
ATOM 4042 C C . ASP A 1 492 ? 10.133 46.938 21.688 1 98.31 492 ASP A C 1
ATOM 4044 O O . ASP A 1 492 ? 9.844 46.75 22.875 1 98.31 492 ASP A O 1
ATOM 4048 N N . LEU A 1 493 ? 9.328 47.438 20.797 1 98.56 493 LEU A N 1
ATOM 4049 C CA . LEU A 1 493 ? 7.918 47.594 21.141 1 98.56 493 LEU A CA 1
ATOM 4050 C C . LEU A 1 493 ? 7.285 46.281 21.531 1 98.56 493 LEU A C 1
ATOM 4052 O O . LEU A 1 493 ? 6.566 46.188 22.531 1 98.56 493 LEU A O 1
ATOM 4056 N N . HIS A 1 494 ? 7.523 45.25 20.766 1 98.69 494 HIS A N 1
ATOM 4057 C CA . HIS A 1 494 ? 7.062 43.906 21.109 1 98.69 494 HIS A CA 1
ATOM 4058 C C . HIS A 1 494 ? 7.551 43.5 22.5 1 98.69 494 HIS A C 1
ATOM 4060 O O . HIS A 1 494 ? 6.766 43.031 23.328 1 98.69 494 HIS A O 1
ATOM 4066 N N . THR A 1 495 ? 8.82 43.656 22.75 1 98.38 495 THR A N 1
ATOM 4067 C CA . THR A 1 495 ? 9.43 43.312 24.031 1 98.38 495 THR A CA 1
ATOM 4068 C C . THR A 1 495 ? 8.758 44.031 25.188 1 98.38 495 THR A C 1
ATOM 4070 O O . THR A 1 495 ? 8.539 43.469 26.25 1 98.38 495 THR A O 1
ATOM 4073 N N . SER A 1 496 ? 8.453 45.25 24.953 1 98.31 496 SER A N 1
ATOM 4074 C CA . SER A 1 496 ? 7.844 46.062 26 1 98.31 496 SER A CA 1
ATOM 4075 C C . SER A 1 496 ? 6.449 45.562 26.359 1 98.31 496 SER A C 1
ATOM 4077 O O . SER A 1 496 ? 5.965 45.781 27.469 1 98.31 496 SER A O 1
ATOM 4079 N N . TYR A 1 497 ? 5.801 44.875 25.469 1 98.31 497 TYR A N 1
ATOM 4080 C CA . TYR A 1 497 ? 4.449 44.375 25.703 1 98.31 497 TYR A CA 1
ATOM 4081 C C . TYR A 1 497 ? 4.473 42.875 26.047 1 98.31 497 TYR A C 1
ATOM 4083 O O . TYR A 1 497 ? 3.42 42.25 26.203 1 98.31 497 TYR A O 1
ATOM 4091 N N . THR A 1 498 ? 5.605 42.312 26.234 1 98.19 498 THR A N 1
ATOM 4092 C CA . THR A 1 498 ? 5.762 40.875 26.531 1 98.19 498 THR A CA 1
ATOM 4093 C C . THR A 1 498 ? 5.051 40.531 27.844 1 98.19 498 THR A C 1
ATOM 4095 O O . THR A 1 498 ? 4.406 39.469 27.938 1 98.19 498 THR A O 1
ATOM 4098 N N . PRO A 1 499 ? 5.18 41.375 28.906 1 98.56 499 PRO A N 1
ATOM 4099 C CA . PRO A 1 499 ? 4.445 41.031 30.125 1 98.56 499 PRO A CA 1
ATOM 4100 C C . PRO A 1 499 ? 2.947 40.844 29.891 1 98.56 499 PRO A C 1
ATOM 4102 O O . PRO A 1 499 ? 2.322 39.969 30.469 1 98.56 499 PRO A O 1
ATOM 4105 N N . THR A 1 500 ? 2.406 41.719 29.031 1 98.69 500 THR A N 1
ATOM 4106 C CA . THR A 1 500 ? 0.994 41.594 28.688 1 98.69 500 THR A CA 1
ATOM 4107 C C . THR A 1 500 ? 0.727 40.312 27.922 1 98.69 500 THR A C 1
ATOM 4109 O O . THR A 1 500 ? -0.24 39.594 28.219 1 98.69 500 THR A O 1
ATOM 4112 N N . ILE A 1 501 ? 1.557 39.969 27 1 98.81 501 ILE A N 1
ATOM 4113 C CA . ILE A 1 501 ? 1.396 38.781 26.188 1 98.81 501 ILE A CA 1
ATOM 4114 C C . ILE A 1 501 ? 1.467 37.531 27.094 1 98.81 501 ILE A C 1
ATOM 4116 O O . ILE A 1 501 ? 0.642 36.625 26.969 1 98.81 501 ILE A O 1
ATOM 4120 N N . VAL A 1 502 ? 2.398 37.5 28 1 98.88 502 VAL A N 1
ATOM 4121 C CA . VAL A 1 502 ? 2.584 36.375 28.891 1 98.88 502 VAL A CA 1
ATOM 4122 C C . VAL A 1 502 ? 1.383 36.25 29.828 1 98.88 502 VAL A C 1
ATOM 4124 O O . VAL A 1 502 ? 0.913 35.156 30.125 1 98.88 502 VAL A O 1
ATOM 4127 N N . ARG A 1 503 ? 0.938 37.375 30.281 1 98.81 503 ARG A N 1
ATOM 4128 C CA . ARG A 1 503 ? -0.252 37.375 31.125 1 98.81 503 ARG A CA 1
ATOM 4129 C C . ARG A 1 503 ? -1.446 36.781 30.391 1 98.81 503 ARG A C 1
ATOM 4131 O O . ARG A 1 503 ? -2.207 36 30.953 1 98.81 503 ARG A O 1
ATOM 4138 N N . LEU A 1 504 ? -1.614 37.188 29.219 1 98.88 504 LEU A N 1
ATOM 4139 C CA . LEU A 1 504 ? -2.713 36.656 28.406 1 98.88 504 LEU A CA 1
ATOM 4140 C C . LEU A 1 504 ? -2.52 35.188 28.094 1 98.88 504 LEU A C 1
ATOM 4142 O O . LEU A 1 504 ? -3.494 34.438 28 1 98.88 504 LEU A O 1
ATOM 4146 N N . ALA A 1 505 ? -1.267 34.781 27.891 1 98.88 505 ALA A N 1
ATOM 4147 C CA . ALA A 1 505 ? -0.984 33.344 27.719 1 98.88 505 ALA A CA 1
ATOM 4148 C C . ALA A 1 505 ? -1.425 32.562 28.938 1 98.88 505 ALA A C 1
ATOM 4150 O O . ALA A 1 505 ? -2.031 31.484 28.812 1 98.88 505 ALA A O 1
ATOM 4151 N N . ARG A 1 506 ? -1.121 33.031 30.062 1 98.81 506 ARG A N 1
ATOM 4152 C CA . ARG A 1 506 ? -1.538 32.375 31.297 1 98.81 506 ARG A CA 1
ATOM 4153 C C . ARG A 1 506 ? -3.057 32.406 31.438 1 98.81 506 ARG A C 1
ATOM 4155 O O . ARG A 1 506 ? -3.652 31.422 31.906 1 98.81 506 ARG A O 1
ATOM 4162 N N . GLU A 1 507 ? -3.658 33.469 31.047 1 98.75 507 GLU A N 1
ATOM 4163 C CA . GLU A 1 507 ? -5.117 33.562 31.062 1 98.75 507 GLU A CA 1
ATOM 4164 C C . GLU A 1 507 ? -5.734 32.469 30.188 1 98.75 507 GLU A C 1
ATOM 4166 O O . GLU A 1 507 ? -6.762 31.891 30.531 1 98.75 507 GLU A O 1
ATOM 4171 N N . ALA A 1 508 ? -5.113 32.25 29.094 1 98.5 508 ALA A N 1
ATOM 4172 C CA . ALA A 1 508 ? -5.613 31.25 28.156 1 98.5 508 ALA A CA 1
ATOM 4173 C C . ALA A 1 508 ? -5.664 29.875 28.812 1 98.5 508 ALA A C 1
ATOM 4175 O O . ALA A 1 508 ? -6.539 29.062 28.5 1 98.5 508 ALA A O 1
ATOM 4176 N N . THR A 1 509 ? -4.754 29.547 29.734 1 98.44 509 THR A N 1
ATOM 4177 C CA . THR A 1 509 ? -4.703 28.25 30.391 1 98.44 509 THR A CA 1
ATOM 4178 C C . THR A 1 509 ? -5.859 28.109 31.391 1 98.44 509 THR A C 1
ATOM 4180 O O . THR A 1 509 ? -6.219 27 31.781 1 98.44 509 THR A O 1
ATOM 4183 N N . VAL A 1 510 ? -6.445 29.203 31.719 1 98.19 510 VAL A N 1
ATOM 4184 C CA . VAL A 1 510 ? -7.508 29.188 32.719 1 98.19 510 VAL A CA 1
ATOM 4185 C C . VAL A 1 510 ? -8.867 29.328 32.031 1 98.19 510 VAL A C 1
ATOM 4187 O O . VAL A 1 510 ? -9.812 28.594 32.344 1 98.19 510 VAL A O 1
ATOM 4190 N N . THR A 1 511 ? -8.938 30.188 31.031 1 97.62 511 THR A N 1
ATOM 4191 C CA . THR A 1 511 ? -10.234 30.578 30.484 1 97.62 511 THR A CA 1
ATOM 4192 C C . THR A 1 511 ? -10.422 30 29.094 1 97.62 511 THR A C 1
ATOM 4194 O O . THR A 1 511 ? -11.547 29.938 28.578 1 97.62 511 THR A O 1
ATOM 4197 N N . GLY A 1 512 ? -9.305 29.719 28.453 1 97.62 512 GLY A N 1
ATOM 4198 C CA . GLY A 1 512 ? -9.375 29.328 27.062 1 97.62 512 GLY A CA 1
ATOM 4199 C C . GLY A 1 512 ? -9.438 30.5 26.109 1 97.62 512 GLY A C 1
ATOM 4200 O O . GLY A 1 512 ? -9.453 30.328 24.891 1 97.62 512 GLY A O 1
ATOM 4201 N N . SER A 1 513 ? -9.367 31.734 26.609 1 98.25 513 SER A N 1
ATOM 4202 C CA . SER A 1 513 ? -9.438 32.938 25.766 1 98.25 513 SER A CA 1
ATOM 4203 C C . SER A 1 513 ? -8.188 33.094 24.906 1 98.25 513 SER A C 1
ATOM 4205 O O . SER A 1 513 ? -7.074 32.844 25.391 1 98.25 513 SER A O 1
ATOM 4207 N N . PRO A 1 514 ? -8.383 33.469 23.703 1 98.56 514 PRO A N 1
ATOM 4208 C CA . PRO A 1 514 ? -7.215 33.719 22.859 1 98.56 514 PRO A CA 1
ATOM 4209 C C . PRO A 1 514 ? -6.363 34.906 23.344 1 98.56 514 PRO A C 1
ATOM 4211 O O . PRO A 1 514 ? -6.863 35.781 24.062 1 98.56 514 PRO A O 1
ATOM 4214 N N . ILE A 1 515 ? -5.113 34.812 23 1 98.88 515 ILE A N 1
ATOM 4215 C CA . ILE A 1 515 ? -4.25 35.969 23.219 1 98.88 515 ILE A CA 1
ATOM 4216 C C . ILE A 1 515 ? -4.625 37.094 22.234 1 98.88 515 ILE A C 1
ATOM 4218 O O . ILE A 1 515 ? -4.777 38.25 22.641 1 98.88 515 ILE A O 1
ATOM 4222 N N . ILE A 1 516 ? -4.77 36.688 20.984 1 98.88 516 ILE A N 1
ATOM 4223 C CA . ILE A 1 516 ? -5.195 37.594 19.906 1 98.88 516 ILE A CA 1
ATOM 4224 C C . ILE A 1 516 ? -6.699 37.438 19.688 1 98.88 516 ILE A C 1
ATOM 4226 O O . ILE A 1 516 ? -7.195 36.344 19.422 1 98.88 516 ILE A O 1
ATOM 4230 N N . ARG A 1 517 ? -7.402 38.562 19.734 1 98.88 517 ARG A N 1
ATOM 4231 C CA . ARG A 1 517 ? -8.859 38.5 19.75 1 98.88 517 ARG A CA 1
ATOM 4232 C C . ARG A 1 517 ? -9.453 39.375 18.641 1 98.88 517 ARG A C 1
ATOM 4234 O O . ARG A 1 517 ? -8.914 40.406 18.297 1 98.88 517 ARG A O 1
ATOM 4241 N N . PRO A 1 518 ? -10.578 38.906 18.047 1 98.69 518 PRO A N 1
ATOM 4242 C CA . PRO A 1 518 ? -11.305 39.781 17.125 1 98.69 518 PRO A CA 1
ATOM 4243 C C . PRO A 1 518 ? -11.977 40.938 17.828 1 98.69 518 PRO A C 1
ATOM 4245 O O . PRO A 1 518 ? -12.18 40.906 19.047 1 98.69 518 PRO A O 1
ATOM 4248 N N . LEU A 1 519 ? -12.32 41.906 17.031 1 98.62 519 LEU A N 1
ATOM 4249 C CA . LEU A 1 519 ? -12.891 43.094 17.625 1 98.62 519 LEU A CA 1
ATOM 4250 C C . LEU A 1 519 ? -14.227 42.781 18.297 1 98.62 519 LEU A C 1
ATOM 4252 O O . LEU A 1 519 ? -14.57 43.406 19.297 1 98.62 519 LEU A O 1
ATOM 4256 N N . TRP A 1 520 ? -15.023 41.875 17.703 1 98.25 520 TRP A N 1
ATOM 4257 C CA . TRP A 1 520 ? -16.344 41.562 18.266 1 98.25 520 TRP A CA 1
ATOM 4258 C C . TRP A 1 520 ? -16.203 40.938 19.656 1 98.25 520 TRP A C 1
ATOM 4260 O O . TRP A 1 520 ? -17.188 40.812 20.375 1 98.25 520 TRP A O 1
ATOM 4270 N N . TRP A 1 521 ? -14.992 40.531 20.047 1 98.44 521 TRP A N 1
ATOM 4271 C CA . TRP A 1 521 ? -14.766 40 21.375 1 98.44 521 TRP A CA 1
ATOM 4272 C C . TRP A 1 521 ? -15.203 41 22.453 1 98.44 521 TRP A C 1
ATOM 4274 O O . TRP A 1 521 ? -15.719 40.625 23.5 1 98.44 521 TRP A O 1
ATOM 4284 N N . VAL A 1 522 ? -15.016 42.312 22.188 1 98 522 VAL A N 1
ATOM 4285 C CA . VAL A 1 522 ? -15.352 43.344 23.172 1 98 522 VAL A CA 1
ATOM 4286 C C . VAL A 1 522 ? -16.609 44.094 22.734 1 98 522 VAL A C 1
ATOM 4288 O O . VAL A 1 522 ? -17.109 44.969 23.453 1 98 522 VAL A O 1
ATOM 4291 N N . ALA A 1 523 ? -17.062 43.781 21.594 1 97.88 523 ALA A N 1
ATOM 4292 C CA . ALA A 1 523 ? -18.281 44.406 21.062 1 97.88 523 ALA A CA 1
ATOM 4293 C C . ALA A 1 523 ? -19.125 43.375 20.312 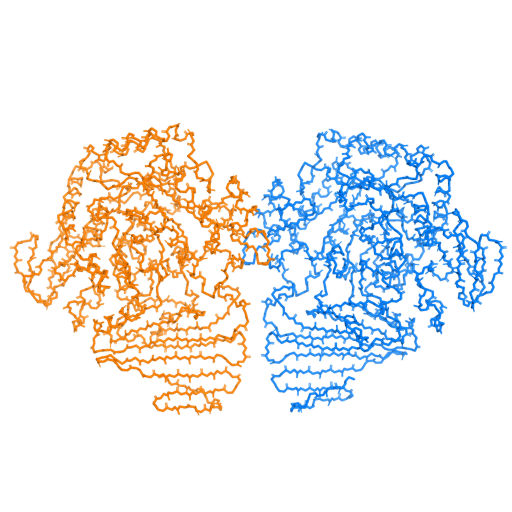1 97.88 523 ALA A C 1
ATOM 4295 O O . ALA A 1 523 ? -19.391 43.531 19.125 1 97.88 523 ALA A O 1
ATOM 4296 N N . PRO A 1 524 ? -19.641 42.406 21.031 1 97 524 PRO A N 1
ATOM 4297 C CA . PRO A 1 524 ? -20.266 41.25 20.375 1 97 524 PRO A CA 1
ATOM 4298 C C . PRO A 1 524 ? -21.609 41.594 19.719 1 97 524 PRO A C 1
ATOM 4300 O O . PRO A 1 524 ? -22.156 40.812 18.969 1 97 524 PRO A O 1
ATOM 4303 N N . THR A 1 525 ? -22.141 42.781 19.953 1 95.25 525 THR A N 1
ATOM 4304 C CA . THR A 1 525 ? -23.422 43.156 19.344 1 95.25 525 THR A CA 1
ATOM 4305 C C . THR A 1 525 ? -23.219 44.188 18.266 1 95.25 525 THR A C 1
ATOM 4307 O O . THR A 1 525 ? -24.188 44.688 17.672 1 95.25 525 THR A O 1
ATOM 4310 N N . ASP A 1 526 ? -22 44.656 18.031 1 97.31 526 ASP A N 1
ATOM 4311 C CA . ASP A 1 526 ? -21.656 45.625 16.984 1 97.31 526 ASP A CA 1
ATOM 4312 C C . ASP A 1 526 ? -21.344 44.906 15.664 1 97.31 526 ASP A C 1
ATOM 4314 O O . ASP A 1 526 ? -20.25 44.406 15.469 1 97.31 526 ASP A O 1
ATOM 4318 N N . ALA A 1 527 ? -22.25 45.062 14.766 1 96.31 527 ALA A N 1
ATOM 4319 C CA . ALA A 1 527 ? -22.203 44.281 13.531 1 96.31 527 ALA A CA 1
ATOM 4320 C C . ALA A 1 527 ? -20.984 44.656 12.695 1 96.31 527 ALA A C 1
ATOM 4322 O O . ALA A 1 527 ? -20.453 43.844 11.93 1 96.31 527 ALA A O 1
ATOM 4323 N N . ILE A 1 528 ? -20.453 45.812 12.859 1 97.44 528 ILE A N 1
ATOM 4324 C CA . ILE A 1 528 ? -19.312 46.281 12.086 1 97.44 528 ILE A CA 1
ATOM 4325 C C . ILE A 1 528 ? -18.094 45.438 12.422 1 97.44 528 ILE A C 1
ATOM 4327 O O . ILE A 1 528 ? -17.266 45.125 11.547 1 97.44 528 ILE A O 1
ATOM 4331 N N . THR A 1 529 ? -17.984 45 13.594 1 98.19 529 THR A N 1
ATOM 4332 C CA . THR A 1 529 ? -16.797 44.312 14.078 1 98.19 529 THR A CA 1
ATOM 4333 C C . THR A 1 529 ? -16.75 42.875 13.539 1 98.19 529 THR A C 1
ATOM 4335 O O . THR A 1 529 ? -15.695 42.25 13.578 1 98.19 529 THR A O 1
ATOM 4338 N N . PHE A 1 530 ? -17.891 42.406 12.992 1 98 530 PHE A N 1
ATOM 4339 C CA . PHE A 1 530 ? -17.953 41 12.547 1 98 530 PHE A CA 1
ATOM 4340 C C . PHE A 1 530 ? -17.125 40.781 11.297 1 98 530 PHE A C 1
ATOM 4342 O O . PHE A 1 530 ? -16.719 39.656 11 1 98 530 PHE A O 1
ATOM 4349 N N . MET A 1 531 ? -16.797 41.844 10.609 1 97.06 531 MET A N 1
ATOM 4350 C CA . MET A 1 531 ? -16.219 41.688 9.281 1 97.06 531 MET A CA 1
ATOM 4351 C C . MET A 1 531 ? -14.789 42.219 9.234 1 97.06 531 MET A C 1
ATOM 4353 O O . MET A 1 531 ? -14.125 42.125 8.203 1 97.06 531 MET A O 1
ATOM 4357 N N . ILE A 1 532 ? -14.312 42.75 10.32 1 98 532 ILE A N 1
ATOM 4358 C CA . ILE A 1 532 ? -12.984 43.375 10.328 1 98 532 ILE A CA 1
ATOM 4359 C C . ILE A 1 532 ? -11.922 42.281 10.375 1 98 532 ILE A C 1
ATOM 4361 O O . ILE A 1 532 ? -11.844 41.5 11.344 1 98 532 ILE A O 1
ATOM 4365 N N . ASP A 1 533 ? -11.164 42.219 9.336 1 97.75 533 ASP A N 1
ATOM 4366 C CA . ASP A 1 533 ? -10.18 41.156 9.203 1 97.75 533 ASP A CA 1
ATOM 4367 C C . ASP A 1 533 ? -8.758 41.719 9.211 1 97.75 533 ASP A C 1
ATOM 4369 O O . ASP A 1 533 ? -7.789 40.969 9.023 1 97.75 533 ASP A O 1
ATOM 4373 N N . ASP A 1 534 ? -8.555 43.031 9.383 1 98.38 534 ASP A N 1
ATOM 4374 C CA . ASP A 1 534 ? -7.223 43.625 9.289 1 98.38 534 ASP A CA 1
ATOM 4375 C C . ASP A 1 534 ? -6.891 44.406 10.547 1 98.38 534 ASP A C 1
ATOM 4377 O O . ASP A 1 534 ? -6 45.281 10.531 1 98.38 534 ASP A O 1
ATOM 4381 N N . GLU A 1 535 ? -7.695 44.25 11.586 1 98.75 535 GLU A N 1
ATOM 4382 C CA . GLU A 1 535 ? -7.465 44.719 12.945 1 98.75 535 GLU A CA 1
ATOM 4383 C C . GLU A 1 535 ? -7.625 43.594 13.961 1 98.75 535 GLU A C 1
ATOM 4385 O O . GLU A 1 535 ? -8.344 42.625 13.703 1 98.75 535 GLU A O 1
ATOM 4390 N N . PHE A 1 536 ? -6.934 43.75 15.062 1 98.88 536 PHE A N 1
ATOM 4391 C CA . PHE A 1 536 ? -7.113 42.75 16.125 1 98.88 536 PHE A CA 1
ATOM 4392 C C . PHE A 1 536 ? -6.844 43.375 17.484 1 98.88 536 PHE A C 1
ATOM 4394 O O . PHE A 1 536 ? -6.34 44.5 17.578 1 98.88 536 PHE A O 1
ATOM 4401 N N . LEU A 1 537 ? -7.242 42.594 18.453 1 98.88 537 LEU A N 1
ATOM 4402 C CA . LEU A 1 537 ? -6.996 42.969 19.828 1 98.88 537 LEU A CA 1
ATOM 4403 C C . LEU A 1 537 ? -5.941 42.094 20.469 1 98.88 537 LEU A C 1
ATOM 4405 O O . LEU A 1 537 ? -5.969 40.875 20.297 1 98.88 537 LEU A O 1
ATOM 4409 N N . LEU A 1 538 ? -4.98 42.656 21.078 1 98.88 538 LEU A N 1
ATOM 4410 C CA . LEU A 1 538 ? -4.199 41.969 22.094 1 98.88 538 LEU A CA 1
ATOM 4411 C C . LEU A 1 538 ? -4.895 42 23.453 1 98.88 538 LEU A C 1
ATOM 4413 O O . LEU A 1 538 ? -4.906 43.062 24.094 1 98.88 538 LEU A O 1
ATOM 4417 N N . GLY A 1 539 ? -5.426 40.875 23.828 1 98.5 539 GLY A N 1
ATOM 4418 C CA . GLY A 1 539 ? -6.352 40.906 24.953 1 98.5 539 GLY A CA 1
ATOM 4419 C C . GLY A 1 539 ? -7.59 41.75 24.672 1 98.5 539 GLY A C 1
ATOM 4420 O O . GLY A 1 539 ? -8.172 41.656 23.594 1 98.5 539 GLY A O 1
ATOM 4421 N N . ASN A 1 540 ? -7.988 42.438 25.688 1 98.12 540 ASN A N 1
ATOM 4422 C CA . ASN A 1 540 ? -9.219 43.219 25.547 1 98.12 540 ASN A CA 1
ATOM 4423 C C . ASN A 1 540 ? -8.914 44.719 25.359 1 98.12 540 ASN A C 1
ATOM 4425 O O . ASN A 1 540 ? -9.797 45.469 24.969 1 98.12 540 ASN A O 1
ATOM 4429 N N . ASP A 1 541 ? -7.617 45.094 25.484 1 97.75 541 ASP A N 1
ATOM 4430 C CA . ASP A 1 541 ? -7.418 46.5 25.766 1 97.75 541 ASP A CA 1
ATOM 4431 C C . ASP A 1 541 ? -6.469 47.125 24.75 1 97.75 541 ASP A C 1
ATOM 4433 O O . ASP A 1 541 ? -6.262 48.344 24.75 1 97.75 541 ASP A O 1
ATOM 4437 N N . ILE A 1 542 ? -5.844 46.375 23.922 1 98.75 542 ILE A N 1
ATOM 4438 C CA . ILE A 1 542 ? -4.926 46.938 22.938 1 98.75 542 ILE A CA 1
ATOM 4439 C C . ILE A 1 542 ? -5.43 46.625 21.531 1 98.75 542 ILE A C 1
ATOM 4441 O O . ILE A 1 542 ? -5.484 45.438 21.125 1 98.75 542 ILE A O 1
ATOM 4445 N N . LEU A 1 543 ? -5.855 47.625 20.797 1 98.81 543 LEU A N 1
ATOM 4446 C CA . LEU A 1 543 ? -6.301 47.469 19.422 1 98.81 543 LEU A CA 1
ATOM 4447 C C . LEU A 1 543 ? -5.172 47.781 18.453 1 98.81 543 LEU A C 1
ATOM 4449 O O . LEU A 1 543 ? -4.535 48.812 18.547 1 98.81 543 LEU A O 1
ATOM 4453 N N . VAL A 1 544 ? -4.863 46.906 17.594 1 98.94 544 VAL A N 1
ATOM 4454 C CA . VAL A 1 544 ? -3.787 47.062 16.625 1 98.94 544 VAL A CA 1
ATOM 4455 C C . VAL A 1 544 ? -4.375 47.125 15.211 1 98.94 544 VAL A C 1
ATOM 4457 O O . VAL A 1 544 ? -5.227 46.312 14.844 1 98.94 544 VAL A O 1
ATOM 4460 N N . ALA A 1 545 ? -3.947 48.062 14.422 1 98.88 545 ALA A N 1
ATOM 4461 C CA . ALA A 1 545 ? -4.484 48.312 13.086 1 98.88 545 ALA A CA 1
ATOM 4462 C C . ALA A 1 545 ? -3.365 48.531 12.078 1 98.88 545 ALA A C 1
ATOM 4464 O O . ALA A 1 545 ? -3.232 49.656 11.539 1 98.88 545 ALA A O 1
ATOM 4465 N N . PRO A 1 546 ? -2.648 47.562 11.711 1 98.75 546 PRO A N 1
ATOM 4466 C CA . PRO A 1 546 ? -1.54 47.719 10.766 1 98.75 546 PRO A CA 1
ATOM 4467 C C . PRO A 1 546 ? -2.016 47.938 9.328 1 98.75 546 PRO A C 1
ATOM 4469 O O . PRO A 1 546 ? -3.156 47.625 8.992 1 98.75 546 PRO A O 1
ATOM 4472 N N . VAL A 1 547 ? -1.171 48.562 8.516 1 98.56 547 VAL A N 1
ATOM 4473 C CA . VAL A 1 547 ? -1.417 48.688 7.082 1 98.56 547 VAL A CA 1
ATOM 4474 C C . VAL A 1 547 ? -1.061 47.375 6.375 1 98.56 547 VAL A C 1
ATOM 4476 O O . VAL A 1 547 ? 0.061 46.875 6.504 1 98.56 547 VAL A O 1
ATOM 4479 N N . VAL A 1 548 ? -2.025 46.875 5.633 1 98.31 548 VAL A N 1
ATOM 4480 C CA . VAL A 1 548 ? -1.782 45.562 5.016 1 98.31 548 VAL A CA 1
ATOM 4481 C C . VAL A 1 548 ? -1.999 45.656 3.506 1 98.31 548 VAL A C 1
ATOM 4483 O O . VAL A 1 548 ? -2.018 44.656 2.807 1 98.31 548 VAL A O 1
ATOM 4486 N N . ILE A 1 549 ? -2.205 46.812 2.969 1 97.94 549 ILE A N 1
ATOM 4487 C CA . ILE A 1 549 ? -2.338 47.062 1.537 1 97.94 549 ILE A CA 1
ATOM 4488 C C . ILE A 1 549 ? -1.097 47.781 1.019 1 97.94 549 ILE A C 1
ATOM 4490 O O . ILE A 1 549 ? -0.696 48.812 1.566 1 97.94 549 ILE A O 1
ATOM 4494 N N . GLN A 1 550 ? -0.552 47.281 -0.037 1 98.19 550 GLN A N 1
ATOM 4495 C CA . GLN A 1 550 ? 0.674 47.844 -0.608 1 98.19 550 GLN A CA 1
ATOM 4496 C C . GLN A 1 550 ? 0.5 49.312 -0.979 1 98.19 550 GLN A C 1
ATOM 4498 O O . GLN A 1 550 ? -0.494 49.688 -1.604 1 98.19 550 GLN A O 1
ATOM 4503 N N . GLY A 1 551 ? 1.429 50.094 -0.643 1 98.06 551 GLY A N 1
ATOM 4504 C CA . GLY A 1 551 ? 1.491 51.469 -1.065 1 98.06 551 GLY A CA 1
ATOM 4505 C C . GLY A 1 551 ? 0.684 52.406 -0.179 1 98.06 551 GLY A C 1
ATOM 4506 O O . GLY A 1 551 ? 0.851 53.625 -0.236 1 98.06 551 GLY A O 1
ATOM 4507 N N . ASP A 1 552 ? -0.157 51.938 0.681 1 98.06 552 ASP A N 1
ATOM 4508 C CA . ASP A 1 552 ? -1.035 52.75 1.499 1 98.06 552 ASP A CA 1
ATOM 4509 C C . ASP A 1 552 ? -0.25 53.469 2.596 1 98.06 552 ASP A C 1
ATOM 4511 O O . ASP A 1 552 ? 0.639 52.875 3.215 1 98.06 552 ASP A O 1
ATOM 4515 N N . LEU A 1 553 ? -0.563 54.719 2.795 1 98.19 553 LEU A N 1
ATOM 4516 C CA . LEU A 1 553 ? 0.035 55.531 3.854 1 98.19 553 LEU A CA 1
ATOM 4517 C C . LEU A 1 553 ? -1.032 56.062 4.809 1 98.19 553 LEU A C 1
ATOM 4519 O O . LEU A 1 553 ? -0.768 56.969 5.609 1 98.19 553 LEU A O 1
ATOM 4523 N N . SER A 1 554 ? -2.18 55.562 4.57 1 97.94 554 SER A N 1
ATOM 4524 C CA . SER A 1 554 ? -3.322 55.781 5.453 1 97.94 554 SER A CA 1
ATOM 4525 C C . SER A 1 554 ? -4.289 54.625 5.398 1 97.94 554 SER A C 1
ATOM 4527 O O . SER A 1 554 ? -4.195 53.781 4.508 1 97.94 554 SER A O 1
ATOM 4529 N N . ARG A 1 555 ? -5.133 54.531 6.398 1 98.19 555 ARG A N 1
ATOM 4530 C CA . ARG A 1 555 ? -6.16 53.5 6.41 1 98.19 555 ARG A CA 1
ATOM 4531 C C . ARG A 1 555 ? -7.348 53.938 7.273 1 98.19 555 ARG A C 1
ATOM 4533 O O . ARG A 1 555 ? -7.266 54.906 8.016 1 98.19 555 ARG A O 1
ATOM 4540 N N . ASP A 1 556 ? -8.391 53.219 7.051 1 98.38 556 ASP A N 1
ATOM 4541 C CA . ASP A 1 556 ? -9.531 53.344 7.957 1 98.38 556 ASP A CA 1
ATOM 4542 C C . ASP A 1 556 ? -9.375 52.438 9.164 1 98.38 556 ASP A C 1
ATOM 4544 O O . ASP A 1 556 ? -8.891 51.312 9.031 1 98.38 556 ASP A O 1
ATOM 4548 N N . ILE A 1 557 ? -9.688 52.969 10.383 1 98.69 557 ILE A N 1
ATOM 4549 C CA . ILE A 1 557 ? -9.586 52.188 11.617 1 98.69 557 ILE A CA 1
ATOM 4550 C C . ILE A 1 557 ? -10.906 52.25 12.375 1 98.69 557 ILE A C 1
ATOM 4552 O O . ILE A 1 557 ? -11.469 53.344 12.578 1 98.69 557 ILE A O 1
ATOM 4556 N N . TYR A 1 558 ? -11.422 51.094 12.68 1 98.75 558 TYR A N 1
ATOM 4557 C CA . TYR A 1 558 ? -12.625 51.062 13.508 1 98.75 558 TYR A CA 1
ATOM 4558 C C . TYR A 1 558 ? -12.258 50.938 14.984 1 98.75 558 TYR A C 1
ATOM 4560 O O . TYR A 1 558 ? -11.5 50.031 15.359 1 98.75 558 TYR A O 1
ATOM 4568 N N . LEU A 1 559 ? -12.75 51.781 15.844 1 98.44 559 LEU A N 1
ATOM 4569 C CA . LEU A 1 559 ? -12.609 51.688 17.297 1 98.44 559 LEU A CA 1
ATOM 4570 C C . LEU A 1 559 ? -13.914 51.219 17.938 1 98.44 559 LEU A C 1
ATOM 4572 O O . LEU A 1 559 ? -14.945 51.906 17.812 1 98.44 559 LEU A O 1
ATOM 4576 N N . PRO A 1 560 ? -13.906 50.094 18.531 1 97.81 560 PRO A N 1
ATOM 4577 C CA . PRO A 1 560 ? -15.117 49.656 19.234 1 97.81 560 PRO A CA 1
ATOM 4578 C C . PRO A 1 560 ? -15.5 50.625 20.359 1 97.81 560 PRO A C 1
ATOM 4580 O O . PRO A 1 560 ? -14.703 51.5 20.734 1 97.81 560 PRO A O 1
ATOM 4583 N N . ALA A 1 561 ? -16.719 50.438 20.922 1 96.94 561 ALA A N 1
ATOM 4584 C CA . ALA A 1 561 ? -17.203 51.312 21.984 1 96.94 561 ALA A CA 1
ATOM 4585 C C . ALA A 1 561 ? -16.188 51.438 23.109 1 96.94 561 ALA A C 1
ATOM 4587 O O . ALA A 1 561 ? -15.508 50.469 23.438 1 96.94 561 ALA A O 1
ATOM 4588 N N . GLY A 1 562 ? -16.156 52.625 23.688 1 96.5 562 GLY A N 1
ATOM 4589 C CA . GLY A 1 562 ? -15.188 52.938 24.734 1 96.5 562 GLY A CA 1
ATOM 4590 C C . GLY A 1 562 ? -14.289 54.125 24.391 1 96.5 562 GLY A C 1
ATOM 4591 O O . GLY A 1 562 ? -14.531 54.812 23.406 1 96.5 562 GLY A O 1
ATOM 4592 N N . ARG A 1 563 ? -13.289 54.344 25.219 1 97.81 563 ARG A N 1
ATOM 4593 C CA . ARG A 1 563 ? -12.289 55.375 24.984 1 97.81 563 ARG A CA 1
ATOM 4594 C C . ARG A 1 563 ? -10.898 54.781 24.797 1 97.81 563 ARG A C 1
ATOM 4596 O O . ARG A 1 563 ? -10.508 53.875 25.531 1 97.81 563 ARG A O 1
ATOM 4603 N N . TRP A 1 564 ? -10.281 55.25 23.719 1 98.31 564 TRP A N 1
ATOM 4604 C CA . TRP A 1 564 ? -9.031 54.656 23.297 1 98.31 564 TRP A CA 1
ATOM 4605 C C . TRP A 1 564 ? -7.93 55.688 23.188 1 98.31 564 TRP A C 1
ATOM 4607 O O . TRP A 1 564 ? -8.125 56.75 22.562 1 98.31 564 TRP A O 1
ATOM 4617 N N . GLN A 1 565 ? -6.859 55.469 23.797 1 98.56 565 GLN A N 1
ATOM 4618 C CA . GLN A 1 565 ? -5.684 56.312 23.625 1 98.56 565 GLN A CA 1
ATOM 4619 C C . GLN A 1 565 ? -4.918 55.938 22.359 1 98.56 565 GLN A C 1
ATOM 4621 O O . GLN A 1 565 ? -4.441 54.812 22.219 1 98.56 565 GLN A O 1
ATOM 4626 N N . ASP A 1 566 ? -4.871 56.875 21.422 1 98.12 566 ASP A N 1
ATOM 4627 C CA . ASP A 1 566 ? -4.039 56.75 20.234 1 98.12 566 ASP A CA 1
ATOM 4628 C C . ASP A 1 566 ? -2.557 56.875 20.578 1 98.12 566 ASP A C 1
ATOM 4630 O O . ASP A 1 566 ? -2.088 57.969 20.891 1 98.12 566 ASP A O 1
ATOM 4634 N N . LYS A 1 567 ? -1.856 55.844 20.453 1 97.75 567 LYS A N 1
ATOM 4635 C CA . LYS A 1 567 ? -0.483 55.844 20.953 1 97.75 567 LYS A CA 1
ATOM 4636 C C . LYS A 1 567 ? 0.458 56.531 19.953 1 97.75 567 LYS A C 1
ATOM 4638 O O . LYS A 1 567 ? 1.562 56.938 20.328 1 97.75 567 LYS A O 1
ATOM 4643 N N . LEU A 1 568 ? 0.039 56.656 18.688 1 96.38 568 LEU A N 1
ATOM 4644 C CA . LEU A 1 568 ? 0.851 57.344 17.688 1 96.38 568 LEU A CA 1
ATOM 4645 C C . LEU A 1 568 ? 0.657 58.875 17.812 1 96.38 568 LEU A C 1
ATOM 4647 O O . LEU A 1 568 ? 1.599 59.625 17.594 1 96.38 568 LEU A O 1
ATOM 4651 N N . ARG A 1 569 ? -0.549 59.219 18.125 1 96.62 569 ARG A N 1
ATOM 4652 C CA . ARG A 1 569 ? -0.878 60.625 18.141 1 96.62 569 ARG A CA 1
ATOM 4653 C C . ARG A 1 569 ? -1.029 61.156 19.562 1 96.62 569 ARG A C 1
ATOM 4655 O O . ARG A 1 569 ? -1.17 62.344 19.797 1 96.62 569 ARG A O 1
ATOM 4662 N N . ASN A 1 570 ? -1.042 60.406 20.5 1 96.25 570 ASN A N 1
ATOM 4663 C CA . ASN A 1 570 ? -1.152 60.75 21.906 1 96.25 570 ASN A CA 1
ATOM 4664 C C . ASN A 1 570 ? -2.441 61.5 22.203 1 96.25 570 ASN A C 1
ATOM 4666 O O . ASN A 1 570 ? -2.418 62.531 22.875 1 96.25 570 ASN A O 1
ATOM 4670 N N . THR A 1 571 ? -3.486 61.062 21.625 1 97.06 571 THR A N 1
ATOM 4671 C CA . THR A 1 571 ? -4.812 61.625 21.859 1 97.06 571 THR A CA 1
ATOM 4672 C C . THR A 1 571 ? -5.805 60.531 22.234 1 97.06 571 THR A C 1
ATOM 4674 O O . THR A 1 571 ? -5.648 59.375 21.828 1 97.06 571 THR A O 1
ATOM 4677 N N . VAL A 1 572 ? -6.688 60.906 23.047 1 97.75 572 VAL A N 1
ATOM 4678 C CA . VAL A 1 572 ? -7.758 59.969 23.422 1 97.75 572 VAL A CA 1
ATOM 4679 C C . VAL A 1 572 ? -8.93 60.125 22.453 1 97.75 572 VAL A C 1
ATOM 4681 O O . VAL A 1 572 ? -9.352 61.219 22.141 1 97.75 572 VAL A O 1
ATOM 4684 N N . ARG A 1 573 ? -9.352 59.062 21.984 1 96.56 573 ARG A N 1
ATOM 4685 C CA . ARG A 1 573 ? -10.438 59 21.016 1 96.56 573 ARG A CA 1
ATOM 4686 C C . ARG A 1 573 ? -11.625 58.219 21.531 1 96.56 573 ARG A C 1
ATOM 4688 O O . ARG A 1 573 ? -11.453 57.188 22.219 1 96.56 573 ARG A O 1
ATOM 4695 N N . ASP A 1 574 ? -12.82 58.719 21.203 1 96.5 574 ASP A N 1
ATOM 4696 C CA . ASP A 1 574 ? -14.016 57.938 21.5 1 96.5 574 ASP A CA 1
ATOM 4697 C C . ASP A 1 574 ? -14.203 56.812 20.484 1 96.5 574 ASP A C 1
ATOM 4699 O O . ASP A 1 574 ? -13.953 57 19.281 1 96.5 574 ASP A O 1
ATOM 4703 N N . GLY A 1 575 ? -14.625 55.688 20.969 1 96.88 575 GLY A N 1
ATOM 4704 C CA . GLY A 1 575 ? -14.883 54.531 20.109 1 96.88 575 GLY A CA 1
ATOM 4705 C C . GLY A 1 575 ? -16.312 54.469 19.578 1 96.88 575 GLY A C 1
ATOM 4706 O O . GLY A 1 575 ? -17.062 55.438 19.719 1 96.88 575 GLY A O 1
ATOM 4707 N N . GLY A 1 576 ? -16.656 53.438 18.938 1 96.25 576 GLY A N 1
ATOM 4708 C CA . GLY A 1 576 ? -17.953 53.25 18.297 1 96.25 576 GLY A CA 1
ATOM 4709 C C . GLY A 1 576 ? -18.047 53.906 16.938 1 96.25 576 GLY A C 1
ATOM 4710 O O . GLY A 1 576 ? -19.141 54.25 16.5 1 96.25 576 GLY A O 1
ATOM 4711 N N . LYS A 1 577 ? -16.906 54.094 16.375 1 96.5 577 LYS A N 1
ATOM 4712 C CA . LYS A 1 577 ? -16.922 54.781 15.094 1 96.5 577 LYS A CA 1
ATOM 4713 C C . LYS A 1 577 ? -15.68 54.469 14.273 1 96.5 577 LYS A C 1
ATOM 4715 O O . LYS A 1 577 ? -14.703 53.938 14.812 1 96.5 577 LYS A O 1
ATOM 4720 N N . TRP A 1 578 ? -15.695 54.844 13.023 1 97.94 578 TRP A N 1
ATOM 4721 C CA . TRP A 1 578 ? -14.562 54.719 12.102 1 97.94 578 TRP A CA 1
ATOM 4722 C C . TRP A 1 578 ? -13.688 55.969 12.172 1 97.94 578 TRP A C 1
ATOM 4724 O O . TRP A 1 578 ? -14.203 57.094 12.195 1 97.94 578 TRP A O 1
ATOM 4734 N N . LEU A 1 579 ? -12.43 55.781 12.312 1 98 579 LEU A N 1
ATOM 4735 C CA . LEU A 1 579 ? -11.445 56.781 11.961 1 98 579 LEU A CA 1
ATOM 4736 C C . LEU A 1 579 ? -11.055 56.688 10.492 1 98 579 LEU A C 1
ATOM 4738 O O . LEU A 1 579 ? -10.297 55.812 10.109 1 98 579 LEU A O 1
ATOM 4742 N N . THR A 1 580 ? -11.508 57.625 9.688 1 97.5 580 THR A N 1
ATOM 4743 C CA . THR A 1 580 ? -11.281 57.562 8.25 1 97.5 580 THR A CA 1
ATOM 4744 C C . THR A 1 580 ? -9.961 58.219 7.875 1 97.5 580 THR A C 1
ATOM 4746 O O . THR A 1 580 ? -9.594 59.25 8.43 1 97.5 580 THR A O 1
ATOM 4749 N N . ASN A 1 581 ? -9.281 57.625 7.004 1 97.56 581 ASN A N 1
ATOM 4750 C CA . ASN A 1 581 ? -8.039 58.125 6.441 1 97.56 581 ASN A CA 1
ATOM 4751 C C . ASN A 1 581 ? -7.012 58.406 7.531 1 97.56 581 ASN A C 1
ATOM 4753 O O . ASN A 1 581 ? -6.379 59.469 7.531 1 97.56 581 ASN A O 1
ATOM 4757 N N . TYR A 1 582 ? -6.992 57.531 8.516 1 98.12 582 TYR A N 1
ATOM 4758 C CA . TYR A 1 582 ? -5.969 57.656 9.547 1 98.12 582 TYR A CA 1
ATOM 4759 C C . TYR A 1 582 ? -4.574 57.531 8.945 1 98.12 582 TYR A C 1
ATOM 4761 O O . TYR A 1 582 ? -4.242 56.531 8.312 1 98.12 582 TYR A O 1
ATOM 4769 N N . LYS A 1 583 ? -3.795 58.531 9.156 1 97.88 583 LYS A N 1
ATOM 4770 C CA . LYS A 1 583 ? -2.461 58.562 8.562 1 97.88 583 LYS A CA 1
ATOM 4771 C C . LYS A 1 583 ? -1.548 57.531 9.25 1 97.88 583 LYS A C 1
ATOM 4773 O O . LYS A 1 583 ? -1.493 57.5 10.484 1 97.88 583 LYS A O 1
ATOM 4778 N N . ALA A 1 584 ? -0.911 56.75 8.469 1 97.94 584 ALA A N 1
ATOM 4779 C CA . ALA A 1 584 ? 0.066 55.75 8.914 1 97.94 584 ALA A CA 1
ATOM 4780 C C . ALA A 1 584 ? 1.203 55.625 7.91 1 97.94 584 ALA A C 1
ATOM 4782 O O . ALA A 1 584 ? 1.124 54.812 6.98 1 97.94 584 ALA A O 1
ATOM 4783 N N . SER A 1 585 ? 2.266 56.375 8.125 1 97.44 585 SER A N 1
ATOM 4784 C CA . SER A 1 585 ? 3.414 56.344 7.227 1 97.44 585 SER A CA 1
ATOM 4785 C C . SER A 1 585 ? 4.062 54.969 7.234 1 97.44 585 SER A C 1
ATOM 4787 O O . SER A 1 585 ? 3.646 54.062 7.988 1 97.44 585 SER A O 1
ATOM 4789 N N . LEU A 1 586 ? 5.043 54.781 6.418 1 97.88 586 LEU A N 1
ATOM 4790 C CA . LEU A 1 586 ? 5.656 53.5 6.18 1 97.88 586 LEU A CA 1
ATOM 4791 C C . LEU A 1 586 ? 6.148 52.875 7.488 1 97.88 586 LEU A C 1
ATOM 4793 O O . LEU A 1 586 ? 6.078 51.656 7.672 1 97.88 586 LEU A O 1
ATOM 4797 N N . TYR A 1 587 ? 6.641 53.656 8.43 1 97.56 587 TYR A N 1
ATOM 4798 C CA . TYR A 1 587 ? 7.262 53.125 9.633 1 97.56 587 TYR A CA 1
ATOM 4799 C C . TYR A 1 587 ? 6.375 53.375 10.852 1 97.56 587 TYR A C 1
ATOM 4801 O O . TYR A 1 587 ? 6.848 53.312 11.992 1 97.56 587 TYR A O 1
ATOM 4809 N N . GLU A 1 588 ? 5.082 53.688 10.617 1 98.06 588 GLU A N 1
ATOM 4810 C CA . GLU A 1 588 ? 4.133 53.906 11.703 1 98.06 588 GLU A CA 1
ATOM 4811 C C . GLU A 1 588 ? 3.168 52.719 11.828 1 98.06 588 GLU A C 1
ATOM 4813 O O . GLU A 1 588 ? 2.59 52.281 10.828 1 98.06 588 GLU A O 1
ATOM 4818 N N . LEU A 1 589 ? 3.066 52.188 13.039 1 98.69 589 LEU A N 1
ATOM 4819 C CA . LEU A 1 589 ? 2.098 51.156 13.367 1 98.69 589 LEU A CA 1
ATOM 4820 C C . LEU A 1 589 ? 0.995 51.719 14.266 1 98.69 589 LEU A C 1
ATOM 4822 O O . LEU A 1 589 ? 1.22 51.969 15.453 1 98.69 589 LEU A O 1
ATOM 4826 N N . PRO A 1 590 ? -0.194 51.906 13.719 1 98.75 590 PRO A N 1
ATOM 4827 C CA . PRO A 1 590 ? -1.297 52.375 14.562 1 98.75 590 PRO A CA 1
ATOM 4828 C C . PRO A 1 590 ? -1.726 51.344 15.602 1 98.75 590 PRO A C 1
ATOM 4830 O O . PRO A 1 590 ? -1.957 50.188 15.258 1 98.75 590 PRO A O 1
ATOM 4833 N N . TYR A 1 591 ? -1.797 51.719 16.844 1 98.75 591 TYR A N 1
ATOM 4834 C CA . TYR A 1 591 ? -2.396 50.906 17.906 1 98.75 591 TYR A CA 1
ATOM 4835 C C . TYR A 1 591 ? -2.959 51.812 19.016 1 98.75 591 TYR A C 1
ATOM 4837 O O . TYR A 1 591 ? -2.551 52.938 19.156 1 98.75 591 TYR A O 1
ATOM 4845 N N . PHE A 1 592 ? -3.902 51.281 19.625 1 98.75 592 PHE A N 1
ATOM 4846 C CA . PHE A 1 592 ? -4.695 52.031 20.594 1 98.75 592 PHE A CA 1
ATOM 4847 C C . PHE A 1 592 ? -4.824 51.25 21.891 1 98.75 592 PHE A C 1
ATOM 4849 O O . PHE A 1 592 ? -4.938 50 21.875 1 98.75 592 PHE A O 1
ATOM 4856 N N . ILE A 1 593 ? -4.859 51.938 23.016 1 98.62 593 ILE A N 1
ATOM 4857 C CA . ILE A 1 593 ? -5.047 51.312 24.328 1 98.62 593 ILE A CA 1
ATOM 4858 C C . ILE A 1 593 ? -6.34 51.812 24.969 1 98.62 593 ILE A C 1
ATOM 4860 O O . ILE A 1 593 ? -6.59 53.031 25 1 98.62 593 ILE A O 1
ATOM 4864 N N . ARG A 1 594 ? -7.059 50.938 25.422 1 97.75 594 ARG A N 1
ATOM 4865 C CA . ARG A 1 594 ? -8.32 51.312 26.062 1 97.75 594 ARG A CA 1
ATOM 4866 C C . ARG A 1 594 ? -8.078 52.062 27.359 1 97.75 594 ARG A C 1
ATOM 4868 O O . ARG A 1 594 ? -7.195 51.719 28.141 1 97.75 594 ARG A O 1
ATOM 4875 N N . VAL A 1 595 ? -8.82 53.125 27.594 1 96.38 595 VAL A N 1
ATOM 4876 C CA . VAL A 1 595 ? -8.68 53.938 28.781 1 96.38 595 VAL A CA 1
ATOM 4877 C C . VAL A 1 595 ? -9.922 53.781 29.656 1 96.38 595 VAL A C 1
ATOM 4879 O O . VAL A 1 595 ? -11.023 53.562 29.156 1 96.38 595 VAL A O 1
ATOM 4882 N N . MET B 1 1 ? -31.422 -28.297 -4.793 1 26.92 1 MET B N 1
ATOM 4883 C CA . MET B 1 1 ? -31 -26.969 -4.352 1 26.92 1 MET B CA 1
ATOM 4884 C C . MET B 1 1 ? -32.125 -26.281 -3.576 1 26.92 1 MET B C 1
ATOM 4886 O O . MET B 1 1 ? -33.125 -25.859 -4.16 1 26.92 1 MET B O 1
ATOM 4890 N N . GLY B 1 2 ? -32.406 -26.844 -2.342 1 30.47 2 GLY B N 1
ATOM 4891 C CA . GLY B 1 2 ? -33.531 -26.328 -1.582 1 30.47 2 GLY B CA 1
ATOM 4892 C C . GLY B 1 2 ? -33.281 -24.938 -1.04 1 30.47 2 GLY B C 1
ATOM 4893 O O . GLY B 1 2 ? -32.219 -24.641 -0.508 1 30.47 2 GLY B O 1
ATOM 4894 N N . VAL B 1 3 ? -33.969 -23.906 -1.49 1 37.09 3 VAL B N 1
ATOM 4895 C CA . VAL B 1 3 ? -34.062 -22.547 -0.949 1 37.09 3 VAL B CA 1
ATOM 4896 C C . VAL B 1 3 ? -34.812 -22.562 0.371 1 37.09 3 VAL B C 1
ATOM 4898 O O . VAL B 1 3 ? -36 -22.922 0.409 1 37.09 3 VAL B O 1
ATOM 4901 N N . LYS B 1 4 ? -34.344 -22.703 1.549 1 38.81 4 LYS B N 1
ATOM 4902 C CA . LYS B 1 4 ? -35.094 -22.734 2.807 1 38.81 4 LYS B CA 1
ATOM 4903 C C . LYS B 1 4 ? -35.469 -21.328 3.266 1 38.81 4 LYS B C 1
ATOM 4905 O O . LYS B 1 4 ? -35.781 -21.125 4.438 1 38.81 4 LYS B O 1
ATOM 4910 N N . ASN B 1 5 ? -35 -20.375 2.551 1 40.12 5 ASN B N 1
ATOM 4911 C CA . ASN B 1 5 ? -35.25 -19.219 3.406 1 40.12 5 ASN B CA 1
ATOM 4912 C C . ASN B 1 5 ? -36.688 -18.75 3.295 1 40.12 5 ASN B C 1
ATOM 4914 O O . ASN B 1 5 ? -37.156 -18.375 2.211 1 40.12 5 ASN B O 1
ATOM 4918 N N . PRO B 1 6 ? -37.406 -18.828 4.297 1 40.84 6 PRO B N 1
ATOM 4919 C CA . PRO B 1 6 ? -38.812 -18.453 4.441 1 40.84 6 PRO B CA 1
ATOM 4920 C C . PRO B 1 6 ? -39.062 -16.969 4.145 1 40.84 6 PRO B C 1
ATOM 4922 O O . PRO B 1 6 ? -40.188 -16.5 4.273 1 40.84 6 PRO B O 1
ATOM 4925 N N . SER B 1 7 ? -38.094 -16.203 3.891 1 48.84 7 SER B N 1
ATOM 4926 C CA . SER B 1 7 ? -38.5 -14.82 3.674 1 48.84 7 SER B CA 1
ATOM 4927 C C . SER B 1 7 ? -39.281 -14.672 2.379 1 48.84 7 SER B C 1
ATOM 4929 O O . SER B 1 7 ? -39.25 -15.547 1.515 1 48.84 7 SER B O 1
ATOM 4931 N N . SER B 1 8 ? -40.188 -13.641 2.385 1 58.22 8 SER B N 1
ATOM 4932 C CA . SER B 1 8 ? -41.062 -13.297 1.273 1 58.22 8 SER B CA 1
ATOM 4933 C C . SER B 1 8 ? -40.312 -13.273 -0.047 1 58.22 8 SER B C 1
ATOM 4935 O O . SER B 1 8 ? -39.312 -12.57 -0.177 1 58.22 8 SER B O 1
ATOM 4937 N N . TYR B 1 9 ? -40.312 -14.383 -0.664 1 64.44 9 TYR B N 1
ATOM 4938 C CA . TYR B 1 9 ? -39.719 -14.422 -1.994 1 64.44 9 TYR B CA 1
ATOM 4939 C C . TYR B 1 9 ? -40.781 -14.266 -3.074 1 64.44 9 TYR B C 1
ATOM 4941 O O . TYR B 1 9 ? -41.938 -14.578 -2.848 1 64.44 9 TYR B O 1
ATOM 4949 N N . LYS B 1 10 ? -40.438 -13.445 -4.125 1 65.81 10 LYS B N 1
ATOM 4950 C CA . LYS B 1 10 ? -41.25 -13.352 -5.332 1 65.81 10 LYS B CA 1
ATOM 4951 C C . LYS B 1 10 ? -40.688 -14.234 -6.445 1 65.81 10 LYS B C 1
ATOM 4953 O O . LYS B 1 10 ? -39.5 -14.172 -6.742 1 65.81 10 LYS B O 1
ATOM 4958 N N . SER B 1 11 ? -41.469 -15.242 -6.941 1 66.69 11 SER B N 1
ATOM 4959 C CA . SER B 1 11 ? -41.031 -16.062 -8.07 1 66.69 11 SER B CA 1
ATOM 4960 C C . SER B 1 11 ? -41.188 -15.305 -9.391 1 66.69 11 SER B C 1
ATOM 4962 O O . SER B 1 11 ? -42.188 -14.656 -9.633 1 66.69 11 SER B O 1
ATOM 4964 N N . CYS B 1 12 ? -40.094 -15.312 -10.258 1 67.88 12 CYS B N 1
ATOM 4965 C CA . CYS B 1 12 ? -40.125 -14.789 -11.625 1 67.88 12 CYS B CA 1
ATOM 4966 C C . CYS B 1 12 ? -39.875 -15.898 -12.641 1 67.88 12 CYS B C 1
ATOM 4968 O O . CYS B 1 12 ? -39.375 -15.641 -13.734 1 67.88 12 CYS B O 1
ATOM 4970 N N . SER B 1 13 ? -40.094 -17.188 -12.305 1 68.12 13 SER B N 1
ATOM 4971 C CA . SER B 1 13 ? -39.781 -18.375 -13.102 1 68.12 13 SER B CA 1
ATOM 4972 C C . SER B 1 13 ? -40.656 -18.422 -14.359 1 68.12 13 SER B C 1
ATOM 4974 O O . SER B 1 13 ? -41.812 -18.062 -14.336 1 68.12 13 SER B O 1
ATOM 4976 N N . GLN B 1 14 ? -39.906 -18.578 -15.523 1 66.19 14 GLN B N 1
ATOM 4977 C CA . GLN B 1 14 ? -40.594 -18.75 -16.797 1 66.19 14 GLN B CA 1
ATOM 4978 C C . GLN B 1 14 ? -39.969 -19.875 -17.625 1 66.19 14 GLN B C 1
ATOM 4980 O O . GLN B 1 14 ? -38.75 -20.047 -17.609 1 66.19 14 GLN B O 1
ATOM 4985 N N . ASP B 1 15 ? -40.75 -20.516 -18.406 1 64.12 15 ASP B N 1
ATOM 4986 C CA . ASP B 1 15 ? -40.375 -21.484 -19.438 1 64.12 15 ASP B CA 1
ATOM 4987 C C . ASP B 1 15 ? -39.344 -22.484 -18.891 1 64.12 15 ASP B C 1
ATOM 4989 O O . ASP B 1 15 ? -38.344 -22.766 -19.547 1 64.12 15 ASP B O 1
ATOM 4993 N N . GLY B 1 16 ? -39.531 -22.906 -17.609 1 63.12 16 GLY B N 1
ATOM 4994 C CA . GLY B 1 16 ? -38.688 -23.953 -17.062 1 63.12 16 GLY B CA 1
ATOM 4995 C C . GLY B 1 16 ? -37.469 -23.406 -16.344 1 63.12 16 GLY B C 1
ATOM 4996 O O . GLY B 1 16 ? -36.719 -24.156 -15.711 1 63.12 16 GLY B O 1
ATOM 4997 N N . ASN B 1 17 ? -37.406 -22.125 -16.5 1 75.31 17 ASN B N 1
ATOM 4998 C CA . ASN B 1 17 ? -36.312 -21.469 -15.781 1 75.31 17 ASN B CA 1
ATOM 4999 C C . ASN B 1 17 ? -36.75 -21.078 -14.367 1 75.31 17 ASN B C 1
ATOM 5001 O O . ASN B 1 17 ? -37.938 -20.797 -14.125 1 75.31 17 ASN B O 1
ATOM 5005 N N . VAL B 1 18 ? -35.969 -21.328 -13.484 1 79 18 VAL B N 1
ATOM 5006 C CA . VAL B 1 18 ? -36.219 -20.938 -12.102 1 79 18 VAL B CA 1
ATOM 5007 C C . VAL B 1 18 ? -35.75 -19.5 -11.875 1 79 18 VAL B C 1
ATOM 5009 O O . VAL B 1 18 ? -34.625 -19.141 -12.266 1 79 18 VAL B O 1
ATOM 5012 N N . CYS B 1 19 ? -36.594 -18.672 -11.398 1 83.75 19 CYS B N 1
ATOM 5013 C CA . CYS B 1 19 ? -36.281 -17.312 -11.008 1 83.75 19 CYS B CA 1
ATOM 5014 C C . CYS B 1 19 ? -36.969 -16.938 -9.703 1 83.75 19 CYS B C 1
ATOM 5016 O O . CYS B 1 19 ? -38.188 -17.016 -9.594 1 83.75 19 CYS B O 1
ATOM 5018 N N . VAL B 1 20 ? -36.125 -16.641 -8.656 1 82.88 20 VAL B N 1
ATOM 5019 C CA . VAL B 1 20 ? -36.625 -16.297 -7.336 1 82.88 20 VAL B CA 1
ATOM 5020 C C . VAL B 1 20 ? -35.938 -15.039 -6.828 1 82.88 20 VAL B C 1
ATOM 5022 O O . VAL B 1 20 ? -34.688 -14.914 -6.957 1 82.88 20 VAL B O 1
ATOM 5025 N N . THR B 1 21 ? -36.688 -14.102 -6.281 1 87.94 21 THR B N 1
ATOM 5026 C CA . THR B 1 21 ? -36.125 -12.875 -5.723 1 87.94 21 THR B CA 1
ATOM 5027 C C . THR B 1 21 ? -36.531 -12.703 -4.266 1 87.94 21 THR B C 1
ATOM 5029 O O . THR B 1 21 ? -37.719 -12.836 -3.938 1 87.94 21 THR B O 1
ATOM 5032 N N . TRP B 1 22 ? -35.656 -12.484 -3.396 1 81.56 22 TRP B N 1
ATOM 5033 C CA . TRP B 1 22 ? -35.906 -12.055 -2.023 1 81.56 22 TRP B CA 1
ATOM 5034 C C . TRP B 1 22 ? -35.719 -10.547 -1.892 1 81.56 22 TRP B C 1
ATOM 5036 O O . TRP B 1 22 ? -34.594 -10.023 -2.105 1 81.56 22 TRP B O 1
ATOM 5046 N N . GLU B 1 23 ? -36.688 -9.805 -1.417 1 80.5 23 GLU B N 1
ATOM 5047 C CA . GLU B 1 23 ? -36.719 -8.344 -1.41 1 80.5 23 GLU B CA 1
ATOM 5048 C C . GLU B 1 23 ? -35.531 -7.789 -0.6 1 80.5 23 GLU B C 1
ATOM 5050 O O . GLU B 1 23 ? -35.344 -8.164 0.559 1 80.5 23 GLU B O 1
ATOM 5055 N N . ASN B 1 24 ? -34.781 -6.977 -1.214 1 79 24 ASN B N 1
ATOM 5056 C CA . ASN B 1 24 ? -33.625 -6.262 -0.641 1 79 24 ASN B CA 1
ATOM 5057 C C . ASN B 1 24 ? -32.562 -7.227 -0.124 1 79 24 ASN B C 1
ATOM 5059 O O . ASN B 1 24 ? -31.938 -6.965 0.898 1 79 24 ASN B O 1
ATOM 5063 N N . ASP B 1 25 ? -32.562 -8.359 -0.843 1 84.94 25 ASP B N 1
ATOM 5064 C CA . ASP B 1 25 ? -31.562 -9.328 -0.417 1 84.94 25 ASP B CA 1
ATOM 5065 C C . ASP B 1 25 ? -30.828 -9.938 -1.619 1 84.94 25 ASP B C 1
ATOM 5067 O O . ASP B 1 25 ? -29.766 -9.453 -2.018 1 84.94 25 ASP B O 1
ATOM 5071 N N . ARG B 1 26 ? -31.5 -10.922 -2.303 1 90.94 26 ARG B N 1
ATOM 5072 C CA . ARG B 1 26 ? -30.797 -11.562 -3.408 1 90.94 26 ARG B CA 1
ATOM 5073 C C . ARG B 1 26 ? -31.781 -12.109 -4.438 1 90.94 26 ARG B C 1
ATOM 5075 O O . ARG B 1 26 ? -33 -12.141 -4.195 1 90.94 26 ARG B O 1
ATOM 5082 N N . LYS B 1 27 ? -31.297 -12.461 -5.602 1 91 27 LYS B N 1
ATOM 5083 C CA . LYS B 1 27 ? -32.062 -13.039 -6.723 1 91 27 LYS B CA 1
ATOM 5084 C C . LYS B 1 27 ? -31.359 -14.281 -7.266 1 91 27 LYS B C 1
ATOM 5086 O O . LYS B 1 27 ? -30.125 -14.32 -7.363 1 91 27 LYS B O 1
ATOM 5091 N N . LEU B 1 28 ? -32.125 -15.398 -7.559 1 91.62 28 LEU B N 1
ATOM 5092 C CA . LEU B 1 28 ? -31.641 -16.625 -8.172 1 91.62 28 LEU B CA 1
ATOM 5093 C C . LEU B 1 28 ? -32.281 -16.844 -9.531 1 91.62 28 LEU B C 1
ATOM 5095 O O . LEU B 1 28 ? -33.5 -16.781 -9.656 1 91.62 28 LEU B O 1
ATOM 5099 N N . VAL B 1 29 ? -31.5 -17.031 -10.555 1 91 29 VAL B N 1
ATOM 5100 C CA . VAL B 1 29 ? -31.953 -17.438 -11.875 1 91 29 VAL B CA 1
ATOM 5101 C C . VAL B 1 29 ? -31.266 -18.734 -12.297 1 91 29 VAL B C 1
ATOM 5103 O O . VAL B 1 29 ? -30.031 -18.828 -12.234 1 91 29 VAL B O 1
ATOM 5106 N N . MET B 1 30 ? -31.938 -19.75 -12.641 1 90.38 30 MET B N 1
ATOM 5107 C CA . MET B 1 30 ? -31.391 -21 -13.156 1 90.38 30 MET B CA 1
ATOM 5108 C C . MET B 1 30 ? -32 -21.359 -14.508 1 90.38 30 MET B C 1
ATOM 5110 O O . MET B 1 30 ? -33.25 -21.406 -14.641 1 90.38 30 MET B O 1
ATOM 5114 N N . THR B 1 31 ? -31.188 -21.578 -15.445 1 91.62 31 THR B N 1
ATOM 5115 C CA . THR B 1 31 ? -31.625 -21.969 -16.766 1 91.62 31 THR B CA 1
ATOM 5116 C C . THR B 1 31 ? -31.078 -23.344 -17.141 1 91.62 31 THR B C 1
ATOM 5118 O O . THR B 1 31 ? -29.969 -23.703 -16.75 1 91.62 31 THR B O 1
ATOM 5121 N N . THR B 1 32 ? -31.828 -24.094 -17.875 1 89.19 32 THR B N 1
ATOM 5122 C CA . THR B 1 32 ? -31.422 -25.422 -18.312 1 89.19 32 THR B CA 1
ATOM 5123 C C . THR B 1 32 ? -31.047 -25.422 -19.797 1 89.19 32 THR B C 1
ATOM 5125 O O . THR B 1 32 ? -31.781 -24.875 -20.625 1 89.19 32 THR B O 1
ATOM 5128 N N . ARG B 1 33 ? -29.875 -25.953 -20.109 1 88.56 33 ARG B N 1
ATOM 5129 C CA . ARG B 1 33 ? -29.406 -26.141 -21.484 1 88.56 33 ARG B CA 1
ATOM 5130 C C . ARG B 1 33 ? -29.156 -27.625 -21.766 1 88.56 33 ARG B C 1
ATOM 5132 O O . ARG B 1 33 ? -28.438 -28.297 -21.031 1 88.56 33 ARG B O 1
ATOM 5139 N N . LYS B 1 34 ? -29.828 -28.141 -22.812 1 90.62 34 LYS B N 1
ATOM 5140 C CA . LYS B 1 34 ? -29.641 -29.531 -23.219 1 90.62 34 LYS B CA 1
ATOM 5141 C C . LYS B 1 34 ? -28.953 -29.625 -24.578 1 90.62 34 LYS B C 1
ATOM 5143 O O . LYS B 1 34 ? -29.359 -28.969 -25.531 1 90.62 34 LYS B O 1
ATOM 5148 N N . GLU B 1 35 ? -27.922 -30.312 -24.609 1 90.12 35 GLU B N 1
ATOM 5149 C CA . GLU B 1 35 ? -27.172 -30.609 -25.828 1 90.12 35 GLU B CA 1
ATOM 5150 C C . GLU B 1 35 ? -26.797 -32.094 -25.922 1 90.12 35 GLU B C 1
ATOM 5152 O O . GLU B 1 35 ? -25.875 -32.531 -25.25 1 90.12 35 GLU B O 1
ATOM 5157 N N . ASN B 1 36 ? -27.391 -32.812 -26.859 1 85.5 36 ASN B N 1
ATOM 5158 C CA . ASN B 1 36 ? -27.172 -34.25 -27 1 85.5 36 ASN B CA 1
ATOM 5159 C C . ASN B 1 36 ? -27.391 -35 -25.688 1 85.5 36 ASN B C 1
ATOM 5161 O O . ASN B 1 36 ? -28.469 -34.875 -25.094 1 85.5 36 ASN B O 1
ATOM 5165 N N . ASP B 1 37 ? -26.344 -35.594 -25.172 1 90 37 ASP B N 1
ATOM 5166 C CA . ASP B 1 37 ? -26.5 -36.406 -23.984 1 90 37 ASP B CA 1
ATOM 5167 C C . ASP B 1 37 ? -26.031 -35.688 -22.734 1 90 37 ASP B C 1
ATOM 5169 O O . ASP B 1 37 ? -25.766 -36.281 -21.703 1 90 37 ASP B O 1
ATOM 5173 N N . VAL B 1 38 ? -25.953 -34.312 -22.844 1 96 38 VAL B N 1
ATOM 5174 C CA . VAL B 1 38 ? -25.5 -33.531 -21.703 1 96 38 VAL B CA 1
ATOM 5175 C C . VAL B 1 38 ? -26.562 -32.5 -21.328 1 96 38 VAL B C 1
ATOM 5177 O O . VAL B 1 38 ? -27.141 -31.844 -22.203 1 96 38 VAL B O 1
ATOM 5180 N N . THR B 1 39 ? -26.969 -32.406 -20.094 1 93.44 39 THR B N 1
ATOM 5181 C CA . THR B 1 39 ? -27.844 -31.391 -19.531 1 93.44 39 THR B CA 1
ATOM 5182 C C . THR B 1 39 ? -27.062 -30.453 -18.625 1 93.44 39 THR B C 1
ATOM 5184 O O . THR B 1 39 ? -26.375 -30.891 -17.703 1 93.44 39 THR B O 1
ATOM 5187 N N . CYS B 1 40 ? -27.172 -29.203 -18.891 1 95.5 40 CYS B N 1
ATOM 5188 C CA . CYS B 1 40 ? -26.469 -28.203 -18.062 1 95.5 40 CYS B CA 1
ATOM 5189 C C . CYS B 1 40 ? -27.469 -27.297 -17.375 1 95.5 40 CYS B C 1
ATOM 5191 O O . CYS B 1 40 ? -28.516 -26.969 -17.922 1 95.5 40 CYS B O 1
ATOM 5193 N N . TYR B 1 41 ? -27.188 -26.922 -16.203 1 92.06 41 TYR B N 1
ATOM 5194 C CA . TYR B 1 41 ? -27.891 -25.906 -15.438 1 92.06 41 TYR B CA 1
ATOM 5195 C C . TYR B 1 41 ? -27 -24.688 -15.211 1 92.06 41 TYR B C 1
ATOM 5197 O O . TYR B 1 41 ? -25.953 -24.781 -14.562 1 92.06 41 TYR B O 1
ATOM 5205 N N . ASP B 1 42 ? -27.375 -23.609 -15.773 1 94.94 42 ASP B N 1
ATOM 5206 C CA . ASP B 1 42 ? -26.703 -22.344 -15.539 1 94.94 42 ASP B CA 1
ATOM 5207 C C . ASP B 1 42 ? -27.344 -21.578 -14.383 1 94.94 42 ASP B C 1
ATOM 5209 O O . ASP B 1 42 ? -28.516 -21.203 -14.461 1 94.94 42 ASP B O 1
ATOM 5213 N N . VAL B 1 43 ? -26.547 -21.391 -13.344 1 94.62 43 VAL B N 1
ATOM 5214 C CA . VAL B 1 43 ? -27.062 -20.812 -12.109 1 94.62 43 VAL B CA 1
ATOM 5215 C C . VAL B 1 43 ? -26.469 -19.422 -11.898 1 94.62 43 VAL B C 1
ATOM 5217 O O . VAL B 1 43 ? -25.25 -19.25 -12.008 1 94.62 43 VAL B O 1
ATOM 5220 N N . SER B 1 44 ? -27.344 -18.422 -11.586 1 95.62 44 SER B N 1
ATOM 5221 C CA . SER B 1 44 ? -26.891 -17.062 -11.32 1 95.62 44 SER B CA 1
ATOM 5222 C C . SER B 1 44 ? -27.516 -16.516 -10.039 1 95.62 44 SER B C 1
ATOM 5224 O O . SER B 1 44 ? -28.734 -16.359 -9.953 1 95.62 44 SER B O 1
ATOM 5226 N N . TRP B 1 45 ? -26.688 -16.328 -9.023 1 94.62 45 TRP B N 1
ATOM 5227 C CA . TRP B 1 45 ? -27.078 -15.57 -7.832 1 94.62 45 TRP B CA 1
ATOM 5228 C C . TRP B 1 45 ? -26.656 -14.117 -7.945 1 94.62 45 TRP B C 1
ATOM 5230 O O . TRP B 1 45 ? -25.547 -13.82 -8.406 1 94.62 45 TRP B O 1
ATOM 5240 N N . SER B 1 46 ? -27.5 -13.156 -7.547 1 95.12 46 SER B N 1
ATOM 5241 C CA . SER B 1 46 ? -27.156 -11.734 -7.531 1 95.12 46 SER B CA 1
ATOM 5242 C C . SER B 1 46 ? -27.547 -11.094 -6.199 1 95.12 46 SER B C 1
ATOM 5244 O O . SER B 1 46 ? -28.609 -11.367 -5.652 1 95.12 46 SER B O 1
ATOM 5246 N N . ALA B 1 47 ? -26.625 -10.344 -5.672 1 93.44 47 ALA B N 1
ATOM 5247 C CA . ALA B 1 47 ? -26.938 -9.539 -4.496 1 93.44 47 ALA B CA 1
ATOM 5248 C C . ALA B 1 47 ? -27.797 -8.336 -4.867 1 93.44 47 ALA B C 1
ATOM 5250 O O . ALA B 1 47 ? -27.656 -7.773 -5.957 1 93.44 47 ALA B O 1
ATOM 5251 N N . LEU B 1 48 ? -28.703 -7.859 -3.924 1 89 48 LEU B N 1
ATOM 5252 C CA . LEU B 1 48 ? -29.578 -6.738 -4.215 1 89 48 LEU B CA 1
ATOM 5253 C C . LEU B 1 48 ? -29.469 -5.664 -3.139 1 89 48 LEU B C 1
ATOM 5255 O O . LEU B 1 48 ? -30.062 -4.59 -3.266 1 89 48 LEU B O 1
ATOM 5259 N N . SER B 1 49 ? -28.688 -5.844 -2.125 1 83.44 49 SER B N 1
ATOM 5260 C CA . SER B 1 49 ? -28.734 -4.957 -0.966 1 83.44 49 SER B CA 1
ATOM 5261 C C . SER B 1 49 ? -27.469 -4.129 -0.846 1 83.44 49 SER B C 1
ATOM 5263 O O . SER B 1 49 ? -27.516 -2.902 -0.763 1 83.44 49 SER B O 1
ATOM 5265 N N . CYS B 1 50 ? -26.359 -4.871 -0.728 1 87.75 50 CYS B N 1
ATOM 5266 C CA . CYS B 1 50 ? -25.125 -4.164 -0.397 1 87.75 50 CYS B CA 1
ATOM 5267 C C . CYS B 1 50 ? -23.938 -4.777 -1.128 1 87.75 50 CYS B C 1
ATOM 5269 O O . CYS B 1 50 ? -23.969 -5.957 -1.484 1 87.75 50 CYS B O 1
ATOM 5271 N N . VAL B 1 51 ? -22.922 -3.998 -1.211 1 86.69 51 VAL B N 1
ATOM 5272 C CA . VAL B 1 51 ? -21.703 -4.426 -1.892 1 86.69 51 VAL B CA 1
ATOM 5273 C C . VAL B 1 51 ? -20.969 -5.453 -1.036 1 86.69 51 VAL B C 1
ATOM 5275 O O . VAL B 1 51 ? -20.188 -6.25 -1.553 1 86.69 51 VAL B O 1
ATOM 5278 N N . SER B 1 52 ? -21.281 -5.531 0.213 1 85.38 52 SER B N 1
ATOM 5279 C CA . SER B 1 52 ? -20.578 -6.434 1.119 1 85.38 52 SER B CA 1
ATOM 5280 C C . SER B 1 52 ? -21.328 -7.738 1.301 1 85.38 52 SER B C 1
ATOM 5282 O O . SER B 1 52 ? -20.938 -8.586 2.109 1 85.38 52 SER B O 1
ATOM 5284 N N . GLN B 1 53 ? -22.375 -7.902 0.562 1 89.62 53 GLN B N 1
ATOM 5285 C CA . GLN B 1 53 ? -23.172 -9.117 0.682 1 89.62 53 GLN B CA 1
ATOM 5286 C C . GLN B 1 53 ? -22.391 -10.336 0.177 1 89.62 53 GLN B C 1
ATOM 5288 O O . GLN B 1 53 ? -21.641 -10.234 -0.785 1 89.62 53 GLN B O 1
ATOM 5293 N N . GLU B 1 54 ? -22.594 -11.484 0.833 1 92.88 54 GLU B N 1
ATOM 5294 C CA . GLU B 1 54 ? -22.047 -12.766 0.41 1 92.88 54 GLU B CA 1
ATOM 5295 C C . GLU B 1 54 ? -23.109 -13.648 -0.224 1 92.88 54 GLU B C 1
ATOM 5297 O O . GLU B 1 54 ? -24.219 -13.75 0.289 1 92.88 54 GLU B O 1
ATOM 5302 N N . LEU B 1 55 ? -22.875 -14.195 -1.379 1 94.88 55 LEU B N 1
ATOM 5303 C CA . LEU B 1 55 ? -23.703 -15.219 -2.014 1 94.88 55 LEU B CA 1
ATOM 5304 C C . LEU B 1 55 ? -23 -16.578 -1.965 1 94.88 55 LEU B C 1
ATOM 5306 O O . LEU B 1 55 ? -21.891 -16.719 -2.453 1 94.88 55 LEU B O 1
ATOM 5310 N N . LYS B 1 56 ? -23.641 -17.562 -1.333 1 94.5 56 LYS B N 1
ATOM 5311 C CA . LYS B 1 56 ? -23.016 -18.875 -1.147 1 94.5 56 LYS B CA 1
ATOM 5312 C C . LYS B 1 56 ? -23.922 -20 -1.636 1 94.5 56 LYS B C 1
ATOM 5314 O O . LYS B 1 56 ? -25.141 -19.938 -1.461 1 94.5 56 LYS B O 1
ATOM 5319 N N . ASP B 1 57 ? -23.375 -20.906 -2.324 1 94.56 57 ASP B N 1
ATOM 5320 C CA . ASP B 1 57 ? -24.031 -22.141 -2.758 1 94.56 57 ASP B CA 1
ATOM 5321 C C . ASP B 1 57 ? -23.125 -23.344 -2.594 1 94.56 57 ASP B C 1
ATOM 5323 O O . ASP B 1 57 ? -21.891 -23.219 -2.695 1 94.56 57 ASP B O 1
ATOM 5327 N N . CYS B 1 58 ? -23.688 -24.484 -2.275 1 94.94 58 CYS B N 1
ATOM 5328 C CA . CYS B 1 58 ? -22.906 -25.688 -1.999 1 94.94 58 CYS B CA 1
ATOM 5329 C C . CYS B 1 58 ? -23.453 -26.875 -2.768 1 94.94 58 CYS B C 1
ATOM 5331 O O . CYS B 1 58 ? -24.656 -27.016 -2.938 1 94.94 58 CYS B O 1
ATOM 5333 N N . LEU B 1 59 ? -22.594 -27.641 -3.254 1 94.69 59 LEU B N 1
ATOM 5334 C CA . LEU B 1 59 ? -22.922 -28.906 -3.895 1 94.69 59 LEU B CA 1
ATOM 5335 C C . LEU B 1 59 ? -22.438 -30.094 -3.049 1 94.69 59 LEU B C 1
ATOM 5337 O O . LEU B 1 59 ? -21.359 -30.016 -2.439 1 94.69 59 LEU B O 1
ATOM 5341 N N . ASN B 1 60 ? -23.188 -31.156 -3.035 1 91.69 60 ASN B N 1
ATOM 5342 C CA . ASN B 1 60 ? -22.719 -32.375 -2.412 1 91.69 60 ASN B CA 1
ATOM 5343 C C . ASN B 1 60 ? -21.641 -33.062 -3.262 1 91.69 60 ASN B C 1
ATOM 5345 O O . ASN B 1 60 ? -21.812 -33.219 -4.473 1 91.69 60 ASN B O 1
ATOM 5349 N N . MET B 1 61 ? -20.641 -33.438 -2.668 1 94.12 61 MET B N 1
ATOM 5350 C CA . MET B 1 61 ? -19.547 -34.094 -3.396 1 94.12 61 MET B CA 1
ATOM 5351 C C . MET B 1 61 ? -19.844 -35.562 -3.607 1 94.12 61 MET B C 1
ATOM 5353 O O . MET B 1 61 ? -19.125 -36.438 -3.111 1 94.12 61 MET B O 1
ATOM 5357 N N . SER B 1 62 ? -20.766 -35.812 -4.422 1 91.5 62 SER B N 1
ATOM 5358 C CA . SER B 1 62 ? -21.094 -37.188 -4.797 1 91.5 62 SER B CA 1
ATOM 5359 C C . SER B 1 62 ? -20.047 -37.75 -5.75 1 91.5 62 SER B C 1
ATOM 5361 O O . SER B 1 62 ? -19.547 -37.062 -6.629 1 91.5 62 SER B O 1
ATOM 5363 N N . GLY B 1 63 ? -19.734 -39.094 -5.531 1 95.75 63 GLY B N 1
ATOM 5364 C CA . GLY B 1 63 ? -18.719 -39.719 -6.355 1 95.75 63 GLY B CA 1
ATOM 5365 C C . GLY B 1 63 ? -17.312 -39.312 -5.988 1 95.75 63 GLY B C 1
ATOM 5366 O O . GLY B 1 63 ? -17.031 -39 -4.824 1 95.75 63 GLY B O 1
ATOM 5367 N N . HIS B 1 64 ? -16.422 -39.438 -6.98 1 97.75 64 HIS B N 1
ATOM 5368 C CA . HIS B 1 64 ? -15.023 -39.031 -6.852 1 97.75 64 HIS B CA 1
ATOM 5369 C C . HIS B 1 64 ? -14.742 -37.75 -7.637 1 97.75 64 HIS B C 1
ATOM 5371 O O . HIS B 1 64 ? -15.039 -37.688 -8.828 1 97.75 64 HIS B O 1
ATOM 5377 N N . TRP B 1 65 ? -14.188 -36.75 -6.941 1 97.75 65 TRP B N 1
ATOM 5378 C CA . TRP B 1 65 ? -14.047 -35.438 -7.539 1 97.75 65 TRP B CA 1
ATOM 5379 C C . TRP B 1 65 ? -12.609 -35.188 -8.008 1 97.75 65 TRP B C 1
ATOM 5381 O O . TRP B 1 65 ? -11.664 -35.688 -7.387 1 97.75 65 TRP B O 1
ATOM 5391 N N . TYR B 1 66 ? -12.438 -34.406 -9.117 1 98.19 66 TYR B N 1
ATOM 5392 C CA . TYR B 1 66 ? -11.164 -34.094 -9.75 1 98.19 66 TYR B CA 1
ATOM 5393 C C . TYR B 1 66 ? -11.141 -32.656 -10.242 1 98.19 66 TYR B C 1
ATOM 5395 O O . TYR B 1 66 ? -12.172 -31.984 -10.281 1 98.19 66 TYR B O 1
ATOM 5403 N N . GLY B 1 67 ? -9.938 -32.219 -10.625 1 97.56 67 GLY B N 1
ATOM 5404 C CA . GLY B 1 67 ? -9.758 -30.906 -11.258 1 97.56 67 GLY B CA 1
ATOM 5405 C C . GLY B 1 67 ? -9.336 -29.828 -10.281 1 97.56 67 GLY B C 1
ATOM 5406 O O . GLY B 1 67 ? -8.625 -30.094 -9.312 1 97.56 67 GLY B O 1
ATOM 5407 N N . GLY B 1 68 ? -9.586 -28.609 -10.641 1 96.75 68 GLY B N 1
ATOM 5408 C CA . GLY B 1 68 ? -9.43 -27.469 -9.742 1 96.75 68 GLY B CA 1
ATOM 5409 C C . GLY B 1 68 ? -8.039 -26.875 -9.781 1 96.75 68 GLY B C 1
ATOM 5410 O O . GLY B 1 68 ? -7.781 -25.938 -10.555 1 96.75 68 GLY B O 1
ATOM 5411 N N . PHE B 1 69 ? -7.133 -27.484 -8.914 1 95.81 69 PHE B N 1
ATOM 5412 C CA . PHE B 1 69 ? -5.91 -26.734 -8.648 1 95.81 69 PHE B CA 1
ATOM 5413 C C . PHE B 1 69 ? -4.77 -27.688 -8.289 1 95.81 69 PHE B C 1
ATOM 5415 O O . PHE B 1 69 ? -5.004 -28.797 -7.812 1 95.81 69 PHE B O 1
ATOM 5422 N N . GLN B 1 70 ? -3.543 -27.141 -8.586 1 95.62 70 GLN B N 1
ATOM 5423 C CA . GLN B 1 70 ? -2.348 -27.734 -7.996 1 95.62 70 GLN B CA 1
ATOM 5424 C C . GLN B 1 70 ? -2.346 -27.562 -6.477 1 95.62 70 GLN B C 1
ATOM 5426 O O . GLN B 1 70 ? -2.75 -26.516 -5.965 1 95.62 70 GLN B O 1
ATOM 5431 N N . ASP B 1 71 ? -1.886 -28.594 -5.789 1 92.25 71 ASP B N 1
ATOM 5432 C CA . ASP B 1 71 ? -1.913 -28.547 -4.328 1 92.25 71 ASP B CA 1
ATOM 5433 C C . ASP B 1 71 ? -0.63 -29.109 -3.736 1 92.25 71 ASP B C 1
ATOM 5435 O O . ASP B 1 71 ? 0.038 -29.938 -4.371 1 92.25 71 ASP B O 1
ATOM 5439 N N . TRP B 1 72 ? -0.315 -28.641 -2.592 1 92.44 72 TRP B N 1
ATOM 5440 C CA . TRP B 1 72 ? 0.811 -29.188 -1.838 1 92.44 72 TRP B CA 1
ATOM 5441 C C . TRP B 1 72 ? 0.586 -30.656 -1.513 1 92.44 72 TRP B C 1
ATOM 5443 O O . TRP B 1 72 ? 1.502 -31.469 -1.642 1 92.44 72 TRP B O 1
ATOM 5453 N N . ASN B 1 73 ? -0.619 -30.922 -1.053 1 91.62 73 ASN B N 1
ATOM 5454 C CA . ASN B 1 73 ? -1.061 -32.312 -0.888 1 91.62 73 ASN B CA 1
ATOM 5455 C C . ASN B 1 73 ? -1.94 -32.75 -2.051 1 91.62 73 ASN B C 1
ATOM 5457 O O . ASN B 1 73 ? -3.168 -32.688 -1.963 1 91.62 73 ASN B O 1
ATOM 5461 N N . GLN B 1 74 ? -1.391 -33.156 -3.1 1 91.19 74 GLN B N 1
ATOM 5462 C CA . GLN B 1 74 ? -2.141 -33.438 -4.32 1 91.19 74 GLN B CA 1
ATOM 5463 C C . GLN B 1 74 ? -2.883 -34.75 -4.211 1 91.19 74 GLN B C 1
ATOM 5465 O O . GLN B 1 74 ? -2.318 -35.812 -4.492 1 91.19 74 GLN B O 1
ATOM 5470 N N . TYR B 1 75 ? -4.109 -34.688 -3.91 1 93.12 75 TYR B N 1
ATOM 5471 C CA . TYR B 1 75 ? -4.926 -35.875 -3.807 1 93.12 75 TYR B CA 1
ATOM 5472 C C . TYR B 1 75 ? -5.621 -36.188 -5.125 1 93.12 75 TYR B C 1
ATOM 5474 O O . TYR B 1 75 ? -6.004 -35.281 -5.859 1 93.12 75 TYR B O 1
ATOM 5482 N N . TRP B 1 76 ? -5.836 -37.375 -5.418 1 96.12 76 TRP B N 1
ATOM 5483 C CA . TRP B 1 76 ? -6.602 -37.906 -6.535 1 96.12 76 TRP B CA 1
ATOM 5484 C C . TRP B 1 76 ? -7.355 -39.188 -6.125 1 96.12 76 TRP B C 1
ATOM 5486 O O . TRP B 1 76 ? -6.746 -40.219 -5.844 1 96.12 76 TRP B O 1
ATOM 5496 N N . PRO B 1 77 ? -8.703 -39.312 -6.023 1 96.94 77 PRO B N 1
ATOM 5497 C CA . PRO B 1 77 ? -9.57 -38.156 -6.133 1 96.94 77 PRO B CA 1
ATOM 5498 C C . PRO B 1 77 ? -9.383 -37.156 -4.977 1 96.94 77 PRO B C 1
ATOM 5500 O O . PRO B 1 77 ? -8.594 -37.406 -4.066 1 96.94 77 PRO B O 1
ATOM 5503 N N . MET B 1 78 ? -10.008 -36.094 -5.043 1 93.94 78 MET B N 1
ATOM 5504 C CA . MET B 1 78 ? -9.727 -35 -4.105 1 93.94 78 MET B CA 1
ATOM 5505 C C . MET B 1 78 ? -10.727 -35.031 -2.949 1 93.94 78 MET B C 1
ATOM 5507 O O . MET B 1 78 ? -10.742 -34.094 -2.135 1 93.94 78 MET B O 1
ATOM 5511 N N . ASN B 1 79 ? -11.523 -36 -2.773 1 93.5 79 ASN B N 1
ATOM 5512 C CA . ASN B 1 79 ? -12.625 -36.031 -1.819 1 93.5 79 ASN B CA 1
ATOM 5513 C C . ASN B 1 79 ? -12.125 -35.906 -0.383 1 93.5 79 ASN B C 1
ATOM 5515 O O . ASN B 1 79 ? -12.859 -35.438 0.49 1 93.5 79 ASN B O 1
ATOM 5519 N N . ILE B 1 80 ? -10.945 -36.25 -0.13 1 90.62 80 ILE B N 1
ATOM 5520 C CA . ILE B 1 80 ? -10.477 -36.281 1.25 1 90.62 80 ILE B CA 1
ATOM 5521 C C . ILE B 1 80 ? -9.836 -34.938 1.619 1 90.62 80 ILE B C 1
ATOM 5523 O O . ILE B 1 80 ? -9.438 -34.75 2.768 1 90.62 80 ILE B O 1
ATOM 5527 N N . ILE B 1 81 ? -9.68 -34.062 0.677 1 90.38 81 ILE B N 1
ATOM 5528 C CA . ILE B 1 81 ? -9.141 -32.719 0.959 1 90.38 81 ILE B CA 1
ATOM 5529 C C . ILE B 1 81 ? -10.031 -32 1.971 1 90.38 81 ILE B C 1
ATOM 5531 O O . ILE B 1 81 ? -11.258 -32.094 1.899 1 90.38 81 ILE B O 1
ATOM 5535 N N . GLN B 1 82 ? -9.469 -31.406 2.934 1 90.62 82 GLN B N 1
ATOM 5536 C CA . GLN B 1 82 ? -10.172 -30.5 3.828 1 90.62 82 GLN B CA 1
ATOM 5537 C C . GLN B 1 82 ? -9.688 -29.062 3.639 1 90.62 82 GLN B C 1
ATOM 5539 O O . GLN B 1 82 ? -8.664 -28.656 4.199 1 90.62 82 GLN B O 1
ATOM 5544 N N . GLN B 1 83 ? -10.414 -28.344 2.881 1 90.81 83 GLN B N 1
ATOM 5545 C CA . GLN B 1 83 ? -10.055 -26.969 2.561 1 90.81 83 GLN B CA 1
ATOM 5546 C C . GLN B 1 83 ? -11.109 -25.984 3.086 1 90.81 83 GLN B C 1
ATOM 5548 O O . GLN B 1 83 ? -12.273 -26.062 2.703 1 90.81 83 GLN B O 1
ATOM 5553 N N . LYS B 1 84 ? -10.703 -25.109 4.027 1 93 84 LYS B N 1
ATOM 5554 C CA . LYS B 1 84 ? -11.594 -24.062 4.512 1 93 84 LYS B CA 1
ATOM 5555 C C . LYS B 1 84 ? -11.875 -23.031 3.42 1 93 84 LYS B C 1
ATOM 5557 O O . LYS B 1 84 ? -11.117 -22.922 2.453 1 93 84 LYS B O 1
ATOM 5562 N N . LEU B 1 85 ? -12.945 -22.375 3.627 1 94.81 85 LEU B N 1
ATOM 5563 C CA . LEU B 1 85 ? -13.32 -21.328 2.682 1 94.81 85 LEU B CA 1
ATOM 5564 C C . LEU B 1 85 ? -12.211 -20.297 2.549 1 94.81 85 LEU B C 1
ATOM 5566 O O . LEU B 1 85 ? -11.812 -19.672 3.537 1 94.81 85 LEU B O 1
ATOM 5570 N N . ALA B 1 86 ? -11.672 -20.156 1.352 1 95.12 86 ALA B N 1
ATOM 5571 C CA . ALA B 1 86 ? -10.578 -19.234 1.063 1 95.12 86 ALA B CA 1
ATOM 5572 C C . ALA B 1 86 ? -10.68 -18.688 -0.359 1 95.12 86 ALA B C 1
ATOM 5574 O O . ALA B 1 86 ? -11.305 -19.297 -1.223 1 95.12 86 ALA B O 1
ATOM 5575 N N . PRO B 1 87 ? -10.102 -17.453 -0.536 1 96.12 87 PRO B N 1
ATOM 5576 C CA . PRO B 1 87 ? -10.117 -16.922 -1.903 1 96.12 87 PRO B CA 1
ATOM 5577 C C . PRO B 1 87 ? -9.469 -17.875 -2.908 1 96.12 87 PRO B C 1
ATOM 5579 O O . PRO B 1 87 ? -8.414 -18.453 -2.625 1 96.12 87 PRO B O 1
ATOM 5582 N N . TYR B 1 88 ? -10.125 -18.078 -4.023 1 97.06 88 TYR B N 1
ATOM 5583 C CA . TYR B 1 88 ? -9.625 -18.969 -5.062 1 97.06 88 TYR B CA 1
ATOM 5584 C C . TYR B 1 88 ? -8.805 -18.203 -6.094 1 97.06 88 TYR B C 1
ATOM 5586 O O . TYR B 1 88 ? -9.32 -17.844 -7.156 1 97.06 88 TYR B O 1
ATOM 5594 N N . VAL B 1 89 ? -7.539 -18.031 -5.816 1 96.88 89 VAL B N 1
ATOM 5595 C CA . VAL B 1 89 ? -6.57 -17.359 -6.68 1 96.88 89 VAL B CA 1
ATOM 5596 C C . VAL B 1 89 ? -5.266 -18.156 -6.703 1 96.88 89 VAL B C 1
ATOM 5598 O O . VAL B 1 89 ? -4.977 -18.922 -5.777 1 96.88 89 VAL B O 1
ATOM 5601 N N . ALA B 1 90 ? -4.555 -17.953 -7.754 1 96.88 90 ALA B N 1
ATOM 5602 C CA . ALA B 1 90 ? -3.283 -18.656 -7.895 1 96.88 90 ALA B CA 1
ATOM 5603 C C . ALA B 1 90 ? -2.293 -18.234 -6.816 1 96.88 90 ALA B C 1
ATOM 5605 O O . ALA B 1 90 ? -1.996 -17.047 -6.672 1 96.88 90 ALA B O 1
ATOM 5606 N N . SER B 1 91 ? -1.826 -19.188 -6.07 1 95.19 91 SER B N 1
ATOM 5607 C CA . SER B 1 91 ? -0.841 -18.938 -5.023 1 95.19 91 SER B CA 1
ATOM 5608 C C . SER B 1 91 ? 0.314 -19.922 -5.102 1 95.19 91 SER B C 1
ATOM 5610 O O . SER B 1 91 ? 0.238 -20.922 -5.824 1 95.19 91 SER B O 1
ATOM 5612 N N . ASP B 1 92 ? 1.354 -19.547 -4.371 1 91.19 92 ASP B N 1
ATOM 5613 C CA . ASP B 1 92 ? 2.459 -20.484 -4.164 1 91.19 92 ASP B CA 1
ATOM 5614 C C . ASP B 1 92 ? 2.07 -21.594 -3.188 1 91.19 92 ASP B C 1
ATOM 5616 O O . ASP B 1 92 ? 1.575 -21.312 -2.092 1 91.19 92 ASP B O 1
ATOM 5620 N N . SER B 1 93 ? 2.135 -22.766 -3.562 1 79.69 93 SER B N 1
ATOM 5621 C CA . SER B 1 93 ? 1.675 -23.875 -2.734 1 79.69 93 SER B CA 1
ATOM 5622 C C . SER B 1 93 ? 2.367 -23.875 -1.376 1 79.69 93 SER B C 1
ATOM 5624 O O . SER B 1 93 ? 1.849 -24.438 -0.411 1 79.69 93 SER B O 1
ATOM 5626 N N . TYR B 1 94 ? 3.518 -23.266 -1.311 1 79.38 94 TYR B N 1
ATOM 5627 C CA . TYR B 1 94 ? 4.195 -23.172 -0.023 1 79.38 94 TYR B CA 1
ATOM 5628 C C . TYR B 1 94 ? 3.457 -22.234 0.916 1 79.38 94 TYR B C 1
ATOM 5630 O O . TYR B 1 94 ? 3.689 -22.234 2.127 1 79.38 94 TYR B O 1
ATOM 5638 N N . ALA B 1 95 ? 2.506 -21.531 0.302 1 74.19 95 ALA B N 1
ATOM 5639 C CA . ALA B 1 95 ? 1.65 -20.672 1.112 1 74.19 95 ALA B CA 1
ATOM 5640 C C . ALA B 1 95 ? 0.491 -21.453 1.717 1 74.19 95 ALA B C 1
ATOM 5642 O O . ALA B 1 95 ? -0.266 -20.938 2.535 1 74.19 95 ALA B O 1
ATOM 5643 N N . LYS B 1 96 ? 0.43 -22.734 1.364 1 69.19 96 LYS B N 1
ATOM 5644 C CA . LYS B 1 96 ? -0.614 -23.641 1.825 1 69.19 96 LYS B CA 1
ATOM 5645 C C . LYS B 1 96 ? -1.997 -23.156 1.412 1 69.19 96 LYS B C 1
ATOM 5647 O O . LYS B 1 96 ? -2.928 -23.156 2.219 1 69.19 96 LYS B O 1
ATOM 5652 N N . MET B 1 97 ? -2.018 -22.672 0.224 1 82.81 97 MET B N 1
ATOM 5653 C CA . MET B 1 97 ? -3.225 -22.234 -0.472 1 82.81 97 MET B CA 1
ATOM 5654 C C . MET B 1 97 ? -3.348 -22.922 -1.828 1 82.81 97 MET B C 1
ATOM 5656 O O . MET B 1 97 ? -2.641 -23.891 -2.105 1 82.81 97 MET B O 1
ATOM 5660 N N . TYR B 1 98 ? -4.43 -22.5 -2.486 1 91.75 98 TYR B N 1
ATOM 5661 C CA . TYR B 1 98 ? -4.57 -23.047 -3.832 1 91.75 98 TYR B CA 1
ATOM 5662 C C . TYR B 1 98 ? -3.346 -22.719 -4.68 1 91.75 98 TYR B C 1
ATOM 5664 O O . TYR B 1 98 ? -2.848 -21.594 -4.66 1 91.75 98 TYR B O 1
ATOM 5672 N N . GLY B 1 99 ? -2.828 -23.703 -5.363 1 92.94 99 GLY B N 1
ATOM 5673 C CA . GLY B 1 99 ? -1.537 -23.594 -6.027 1 92.94 99 GLY B CA 1
ATOM 5674 C C . GLY B 1 99 ? -1.581 -22.75 -7.285 1 92.94 99 GLY B C 1
ATOM 5675 O O . GLY B 1 99 ? -2.59 -22.094 -7.562 1 92.94 99 GLY B O 1
ATOM 5676 N N . GLY B 1 100 ? -0.418 -22.656 -7.949 1 95.88 100 GLY B N 1
ATOM 5677 C CA . GLY B 1 100 ? -0.154 -21.656 -8.969 1 95.88 100 GLY B CA 1
ATOM 5678 C C . GLY B 1 100 ? -0.778 -22 -10.312 1 95.88 100 GLY B C 1
ATOM 5679 O O . GLY B 1 100 ? -0.844 -21.156 -11.203 1 95.88 100 GLY B O 1
ATOM 5680 N N . VAL B 1 101 ? -1.182 -23.219 -10.5 1 97.88 101 VAL B N 1
ATOM 5681 C CA . VAL B 1 101 ? -1.946 -23.625 -11.672 1 97.88 101 VAL B CA 1
ATOM 5682 C C . VAL B 1 101 ? -3.348 -24.062 -11.25 1 97.88 101 VAL B C 1
ATOM 5684 O O . VAL B 1 101 ? -3.504 -25.016 -10.492 1 97.88 101 VAL B O 1
ATOM 5687 N N . LEU B 1 102 ? -4.301 -23.297 -11.68 1 97.56 102 LEU B N 1
ATOM 5688 C CA . LEU B 1 102 ? -5.66 -23.594 -11.234 1 97.56 102 LEU B CA 1
ATOM 5689 C C . LEU B 1 102 ? -6.68 -23.156 -12.281 1 97.56 102 LEU B C 1
ATOM 5691 O O . LEU B 1 102 ? -6.391 -22.297 -13.117 1 97.56 102 LEU B O 1
ATOM 5695 N N . GLU B 1 103 ? -7.789 -23.812 -12.281 1 98.25 103 GLU B N 1
ATOM 5696 C CA . GLU B 1 103 ? -8.953 -23.484 -13.102 1 98.25 103 GLU B CA 1
ATOM 5697 C C . GLU B 1 103 ? -10.25 -23.672 -12.312 1 98.25 103 GLU B C 1
ATOM 5699 O O . GLU B 1 103 ? -10.336 -24.547 -11.453 1 98.25 103 GLU B O 1
ATOM 5704 N N . ARG B 1 104 ? -11.188 -22.859 -12.641 1 98.31 104 ARG B N 1
ATOM 5705 C CA . ARG B 1 104 ? -12.5 -22.953 -12 1 98.31 104 ARG B CA 1
ATOM 5706 C C . ARG B 1 104 ? -13.336 -24.047 -12.633 1 98.31 104 ARG B C 1
ATOM 5708 O O . ARG B 1 104 ? -14.484 -23.812 -13.023 1 98.31 104 ARG B O 1
ATOM 5715 N N . TYR B 1 105 ? -12.781 -25.219 -12.68 1 98.5 105 TYR B N 1
ATOM 5716 C CA . TYR B 1 105 ? -13.367 -26.391 -13.312 1 98.5 105 TYR B CA 1
ATOM 5717 C C . TYR B 1 105 ? -13.195 -27.625 -12.438 1 98.5 105 TYR B C 1
ATOM 5719 O O . TYR B 1 105 ? -12.078 -27.969 -12.055 1 98.5 105 TYR B O 1
ATOM 5727 N N . PHE B 1 106 ? -14.305 -28.266 -12.172 1 98.5 106 PHE B N 1
ATOM 5728 C CA . PHE B 1 106 ? -14.32 -29.469 -11.352 1 98.5 106 PHE B CA 1
ATOM 5729 C C . PHE B 1 106 ? -15.188 -30.562 -11.984 1 98.5 106 PHE B C 1
ATOM 5731 O O . PHE B 1 106 ? -16.125 -30.25 -12.734 1 98.5 106 PHE B O 1
ATOM 5738 N N . LEU B 1 107 ? -14.758 -31.766 -11.672 1 98 107 LEU B N 1
ATOM 5739 C CA . LEU B 1 107 ? -15.367 -32.938 -12.305 1 98 107 LEU B CA 1
ATOM 5740 C C . LEU B 1 107 ? -15.641 -34.031 -11.273 1 98 107 LEU B C 1
ATOM 5742 O O . LEU B 1 107 ? -14.859 -34.219 -10.336 1 98 107 LEU B O 1
ATOM 5746 N N . SER B 1 108 ? -16.75 -34.781 -11.469 1 97.69 108 SER B N 1
ATOM 5747 C CA . SER B 1 108 ? -17.109 -35.875 -10.578 1 97.69 108 SER B CA 1
ATOM 5748 C C . SER B 1 108 ? -17.359 -37.156 -11.359 1 97.69 108 SER B C 1
ATOM 5750 O O . SER B 1 108 ? -17.922 -37.125 -12.461 1 97.69 108 SER B O 1
ATOM 5752 N N . SER B 1 109 ? -17.016 -38.281 -10.797 1 98.06 109 SER B N 1
ATOM 5753 C CA . SER B 1 109 ? -17.266 -39.594 -11.398 1 98.06 109 SER B CA 1
ATOM 5754 C C . SER B 1 109 ? -18.75 -39.906 -11.453 1 98.06 109 SER B C 1
ATOM 5756 O O . SER B 1 109 ? -19.172 -40.812 -12.148 1 98.06 109 SER B O 1
ATOM 5758 N N . ALA B 1 110 ? -19.547 -39.094 -10.742 1 95.44 110 ALA B N 1
ATOM 5759 C CA . ALA B 1 110 ? -21 -39.25 -10.781 1 95.44 110 ALA B CA 1
ATOM 5760 C C . ALA B 1 110 ? -21.578 -38.656 -12.062 1 95.44 110 ALA B C 1
ATOM 5762 O O . ALA B 1 110 ? -22.797 -38.719 -12.289 1 95.44 110 ALA B O 1
ATOM 5763 N N . GLY B 1 111 ? -20.75 -38.062 -12.859 1 95.31 111 GLY B N 1
ATOM 5764 C CA . GLY B 1 111 ? -21.172 -37.562 -14.156 1 95.31 111 GLY B CA 1
ATOM 5765 C C . GLY B 1 111 ? -21.438 -36.062 -14.172 1 95.31 111 GLY B C 1
ATOM 5766 O O . GLY B 1 111 ? -22.125 -35.562 -15.055 1 95.31 111 GLY B O 1
ATOM 5767 N N . TYR B 1 112 ? -20.828 -35.375 -13.18 1 95.44 112 TYR B N 1
ATOM 5768 C CA . TYR B 1 112 ? -21.047 -33.938 -13.07 1 95.44 112 TYR B CA 1
ATOM 5769 C C . TYR B 1 112 ? -19.781 -33.188 -13.422 1 95.44 112 TYR B C 1
ATOM 5771 O O . TYR B 1 112 ? -18.672 -33.594 -13.062 1 95.44 112 TYR B O 1
ATOM 5779 N N . GLY B 1 113 ? -19.906 -32.031 -14.148 1 97.94 113 GLY B N 1
ATOM 5780 C CA . GLY B 1 113 ? -18.891 -31.016 -14.312 1 97.94 113 GLY B CA 1
ATOM 5781 C C . GLY B 1 113 ? -19.328 -29.641 -13.836 1 97.94 113 GLY B C 1
ATOM 5782 O O . GLY B 1 113 ? -20.484 -29.25 -14.047 1 97.94 113 GLY B O 1
ATOM 5783 N N . VAL B 1 114 ? -18.5 -28.953 -13.133 1 98.31 114 VAL B N 1
ATOM 5784 C CA . VAL B 1 114 ? -18.812 -27.625 -12.602 1 98.31 114 VAL B CA 1
ATOM 5785 C C . VAL B 1 114 ? -17.828 -26.609 -13.164 1 98.31 114 VAL B C 1
ATOM 5787 O O . VAL B 1 114 ? -16.609 -26.828 -13.125 1 98.31 114 VAL B O 1
ATOM 5790 N N . PHE B 1 115 ? -18.297 -25.547 -13.719 1 98.69 115 PHE B N 1
ATOM 5791 C CA . PHE B 1 115 ? -17.5 -24.422 -14.172 1 98.69 115 PHE B CA 1
ATOM 5792 C C . PHE B 1 115 ? -18 -23.125 -13.562 1 98.69 115 PHE B C 1
ATOM 5794 O O . PHE B 1 115 ? -19.203 -22.828 -13.602 1 98.69 115 PHE B O 1
ATOM 5801 N N . ILE B 1 116 ? -17.125 -22.359 -12.969 1 98.5 116 ILE B N 1
ATOM 5802 C CA . ILE B 1 116 ? -17.5 -21.125 -12.305 1 98.5 116 ILE B CA 1
ATOM 5803 C C . ILE B 1 116 ? -16.953 -19.922 -13.094 1 98.5 116 ILE B C 1
ATOM 5805 O O . ILE B 1 116 ? -15.797 -19.938 -13.516 1 98.5 116 ILE B O 1
ATOM 5809 N N . ASP B 1 117 ? -17.688 -18.906 -13.203 1 97.44 117 ASP B N 1
ATOM 5810 C CA . ASP B 1 117 ? -17.359 -17.734 -14.016 1 97.44 117 ASP B CA 1
ATOM 5811 C C . ASP B 1 117 ? -16.141 -17.016 -13.461 1 97.44 117 ASP B C 1
ATOM 5813 O O . ASP B 1 117 ? -15.992 -16.875 -12.25 1 97.44 117 ASP B O 1
ATOM 5817 N N . GLN B 1 118 ? -15.367 -16.453 -14.367 1 95 118 GLN B N 1
ATOM 5818 C CA . GLN B 1 118 ? -14.07 -15.867 -14.031 1 95 118 GLN B CA 1
ATOM 5819 C C . GLN B 1 118 ? -14.234 -14.562 -13.266 1 95 118 GLN B C 1
ATOM 5821 O O . GLN B 1 118 ? -13.32 -14.125 -12.562 1 95 118 GLN B O 1
ATOM 5826 N N . ASP B 1 119 ? -15.344 -13.906 -13.383 1 93.31 119 ASP B N 1
ATOM 5827 C CA . ASP B 1 119 ? -15.508 -12.586 -12.789 1 93.31 119 ASP B CA 1
ATOM 5828 C C . ASP B 1 119 ? -16.094 -12.68 -11.391 1 93.31 119 ASP B C 1
ATOM 5830 O O . ASP B 1 119 ? -16.234 -11.664 -10.695 1 93.31 119 ASP B O 1
ATOM 5834 N N . VAL B 1 120 ? -16.438 -13.875 -10.953 1 97.06 120 VAL B N 1
ATOM 5835 C CA . VAL B 1 120 ? -16.938 -14.102 -9.602 1 97.06 120 VAL B CA 1
ATOM 5836 C C . VAL B 1 120 ? -15.812 -13.883 -8.594 1 97.06 120 VAL B C 1
ATOM 5838 O O . VAL B 1 120 ? -14.719 -14.438 -8.742 1 97.06 120 VAL B O 1
ATOM 5841 N N . PRO B 1 121 ? -15.984 -12.977 -7.617 1 97.25 121 PRO B N 1
ATOM 5842 C CA . PRO B 1 121 ? -15.039 -12.969 -6.504 1 97.25 121 PRO B CA 1
ATOM 5843 C C . PRO B 1 121 ? -15.117 -14.227 -5.645 1 97.25 121 PRO B C 1
ATOM 5845 O O . PRO B 1 121 ? -15.672 -14.195 -4.543 1 97.25 121 PRO B O 1
ATOM 5848 N N . LEU B 1 122 ? -14.461 -15.211 -6.016 1 98.06 122 LEU B N 1
ATOM 5849 C CA . LEU B 1 122 ? -14.734 -16.594 -5.645 1 98.06 122 LEU B CA 1
ATOM 5850 C C . LEU B 1 122 ? -13.914 -17 -4.426 1 98.06 122 LEU B C 1
ATOM 5852 O O . LEU B 1 122 ? -12.688 -16.812 -4.402 1 98.06 122 LEU B O 1
ATOM 5856 N N . HIS B 1 123 ? -14.617 -17.469 -3.477 1 97.56 123 HIS B N 1
ATOM 5857 C CA . HIS B 1 123 ? -14.062 -18.25 -2.379 1 97.56 123 HIS B CA 1
ATOM 5858 C C . HIS B 1 123 ? -14.57 -19.688 -2.412 1 97.56 123 HIS B C 1
ATOM 5860 O O . HIS B 1 123 ? -15.734 -19.922 -2.736 1 97.56 123 HIS B O 1
ATOM 5866 N N . LEU B 1 124 ? -13.656 -20.625 -2.133 1 97.06 124 LEU B N 1
ATOM 5867 C CA . LEU B 1 124 ? -14.039 -22.031 -2.215 1 97.06 124 LEU B CA 1
ATOM 5868 C C . LEU B 1 124 ? -13.688 -22.766 -0.924 1 97.06 124 LEU B C 1
ATOM 5870 O O . LEU B 1 124 ? -12.68 -22.453 -0.281 1 97.06 124 LEU B O 1
ATOM 5874 N N . SER B 1 125 ? -14.531 -23.672 -0.591 1 95.69 125 SER B N 1
ATOM 5875 C CA . SER B 1 125 ? -14.227 -24.672 0.42 1 95.69 125 SER B CA 1
ATOM 5876 C C . SER B 1 125 ? -14.547 -26.078 -0.084 1 95.69 125 SER B C 1
ATOM 5878 O O . SER B 1 125 ? -15.422 -26.25 -0.933 1 95.69 125 SER B O 1
ATOM 5880 N N . MET B 1 126 ? -13.797 -27 0.303 1 94.12 126 MET B N 1
ATOM 5881 C CA . MET B 1 126 ? -13.992 -28.406 -0.039 1 94.12 126 MET B CA 1
ATOM 5882 C C . MET B 1 126 ? -13.938 -29.281 1.209 1 94.12 126 MET B C 1
ATOM 5884 O O . MET B 1 126 ? -12.945 -29.281 1.937 1 94.12 126 MET B O 1
ATOM 5888 N N . ASN B 1 127 ? -15.008 -30 1.414 1 94.62 127 ASN B N 1
ATOM 5889 C CA . ASN B 1 127 ? -15.117 -30.953 2.508 1 94.62 127 ASN B CA 1
ATOM 5890 C C . ASN B 1 127 ? -14.711 -30.328 3.842 1 94.62 127 ASN B C 1
ATOM 5892 O O . ASN B 1 127 ? -14.031 -30.969 4.648 1 94.62 127 ASN B O 1
ATOM 5896 N N . GLU B 1 128 ? -15 -29.078 3.973 1 91.88 128 GLU B N 1
ATOM 5897 C CA . GLU B 1 128 ? -14.68 -28.391 5.215 1 91.88 128 GLU B CA 1
ATOM 5898 C C . GLU B 1 128 ? -15.359 -29.047 6.41 1 91.88 128 GLU B C 1
ATOM 5900 O O . GLU B 1 128 ? -16.578 -29.266 6.398 1 91.88 128 GLU B O 1
ATOM 5905 N N . ASN B 1 129 ? -14.633 -29.422 7.391 1 91.88 129 ASN B N 1
ATOM 5906 C CA . ASN B 1 129 ? -15.133 -30.078 8.594 1 91.88 129 ASN B CA 1
ATOM 5907 C C . ASN B 1 129 ? -15.883 -31.375 8.258 1 91.88 129 ASN B C 1
ATOM 5909 O O . ASN B 1 129 ? -16.906 -31.672 8.867 1 91.88 129 ASN B O 1
ATOM 5913 N N . ASN B 1 130 ? -15.516 -32 7.191 1 91.81 130 ASN B N 1
ATOM 5914 C CA . ASN B 1 130 ? -16.047 -33.281 6.766 1 91.81 130 ASN B CA 1
ATOM 5915 C C . ASN B 1 130 ? -17.516 -33.188 6.348 1 91.81 130 ASN B C 1
ATOM 5917 O O . ASN B 1 130 ? -18.312 -34.094 6.617 1 91.81 130 ASN B O 1
ATOM 5921 N N . THR B 1 131 ? -17.812 -32.125 5.766 1 91.69 131 THR B N 1
ATOM 5922 C CA . THR B 1 131 ? -19.188 -31.891 5.352 1 91.69 131 THR B CA 1
ATOM 5923 C C . THR B 1 131 ? -19.5 -32.656 4.059 1 91.69 131 THR B C 1
ATOM 5925 O O . THR B 1 131 ? -20.672 -32.812 3.695 1 91.69 131 THR B O 1
ATOM 5928 N N . ARG B 1 132 ? -18.469 -33 3.285 1 94.69 132 ARG B N 1
ATOM 5929 C CA . ARG B 1 132 ? -18.594 -33.625 1.961 1 94.69 132 ARG B CA 1
ATOM 5930 C C . ARG B 1 132 ? -19.297 -32.656 0.998 1 94.69 132 ARG B C 1
ATOM 5932 O O . ARG B 1 132 ? -20.125 -33.094 0.187 1 94.69 132 ARG B O 1
ATOM 5939 N N . GLN B 1 133 ? -18.984 -31.375 1.246 1 94.56 133 GLN B N 1
ATOM 5940 C CA . GLN B 1 133 ? -19.562 -30.359 0.376 1 94.56 133 GLN B CA 1
ATOM 5941 C C . GLN B 1 133 ? -18.484 -29.562 -0.336 1 94.56 133 GLN B C 1
ATOM 5943 O O . GLN B 1 133 ? -17.391 -29.359 0.202 1 94.56 133 GLN B O 1
ATOM 5948 N N . PHE B 1 134 ? -18.797 -29.234 -1.552 1 96.25 134 PHE B N 1
ATOM 5949 C CA . PHE B 1 134 ? -18.094 -28.234 -2.352 1 96.25 134 PHE B CA 1
ATOM 5950 C C . PHE B 1 134 ? -18.844 -26.906 -2.354 1 96.25 134 PHE B C 1
ATOM 5952 O O . PHE B 1 134 ? -19.938 -26.812 -2.936 1 96.25 134 PHE B O 1
ATOM 5959 N N . CYS B 1 135 ? -18.25 -25.891 -1.658 1 96.62 135 CYS B N 1
ATOM 5960 C CA . CYS B 1 135 ? -19 -24.656 -1.503 1 96.62 135 CYS B CA 1
ATOM 5961 C C . CYS B 1 135 ? -18.312 -23.516 -2.254 1 96.62 135 CYS B C 1
ATOM 5963 O O . CYS B 1 135 ? -17.094 -23.344 -2.178 1 96.62 135 CYS B O 1
ATOM 5965 N N . MET B 1 136 ? -19.141 -22.75 -2.998 1 98.19 136 MET B N 1
ATOM 5966 C CA . MET B 1 136 ? -18.75 -21.547 -3.723 1 98.19 136 MET B CA 1
ATOM 5967 C C . MET B 1 136 ? -19.344 -20.312 -3.072 1 98.19 136 MET B C 1
ATOM 5969 O O . MET B 1 136 ? -20.531 -20.266 -2.785 1 98.19 136 MET B O 1
ATOM 5973 N N . SER B 1 137 ? -18.469 -19.406 -2.779 1 97.94 137 SER B N 1
ATOM 5974 C CA . SER B 1 137 ? -18.906 -18.156 -2.191 1 97.94 137 SER B CA 1
ATOM 5975 C C . SER B 1 137 ? -18.391 -16.953 -2.992 1 97.94 137 SER B C 1
ATOM 5977 O O . SER B 1 137 ? -17.203 -16.891 -3.316 1 97.94 137 SER B O 1
ATOM 5979 N N . ALA B 1 138 ? -19.328 -16.062 -3.379 1 97.94 138 ALA B N 1
ATOM 5980 C CA . ALA B 1 138 ? -18.984 -14.797 -4.016 1 97.94 138 ALA B CA 1
ATOM 5981 C C . ALA B 1 138 ? -19.031 -13.648 -3.012 1 97.94 138 ALA B C 1
ATOM 5983 O O . ALA B 1 138 ? -20.094 -13.32 -2.48 1 97.94 138 ALA B O 1
ATOM 5984 N N . LYS B 1 139 ? -17.922 -13.023 -2.781 1 95.5 139 LYS B N 1
ATOM 5985 C CA . LYS B 1 139 ? -17.875 -11.883 -1.869 1 95.5 139 LYS B CA 1
ATOM 5986 C C . LYS B 1 139 ? -16.625 -11.047 -2.088 1 95.5 139 LYS B C 1
ATOM 5988 O O . LYS B 1 139 ? -15.547 -11.586 -2.352 1 95.5 139 LYS B O 1
ATOM 5993 N N . TYR B 1 140 ? -16.828 -9.789 -2.059 1 91.88 140 TYR B N 1
ATOM 5994 C CA . TYR B 1 140 ? -15.695 -8.859 -2.057 1 91.88 140 TYR B CA 1
ATOM 5995 C C . TYR B 1 140 ? -15.102 -8.727 -0.659 1 91.88 140 TYR B C 1
ATOM 5997 O O . TYR B 1 140 ? -15.812 -8.859 0.339 1 91.88 140 TYR B O 1
ATOM 6005 N N . THR B 1 141 ? -13.844 -8.617 -0.636 1 89.06 141 THR B N 1
ATOM 6006 C CA . THR B 1 141 ? -13.102 -8.375 0.597 1 89.06 141 THR B CA 1
ATOM 6007 C C . THR B 1 141 ? -12.094 -7.246 0.404 1 89.06 141 THR B C 1
ATOM 6009 O O . THR B 1 141 ? -12.008 -6.66 -0.677 1 89.06 141 THR B O 1
ATOM 6012 N N . GLN B 1 142 ? -11.383 -6.898 1.452 1 86.56 142 GLN B N 1
ATOM 6013 C CA . GLN B 1 142 ? -10.312 -5.91 1.323 1 86.56 142 GLN B CA 1
ATOM 6014 C C . GLN B 1 142 ? -9.258 -6.367 0.324 1 86.56 142 GLN B C 1
ATOM 6016 O O . GLN B 1 142 ? -8.695 -5.551 -0.411 1 86.56 142 GLN B O 1
ATOM 6021 N N . TYR B 1 143 ? -8.969 -7.59 0.348 1 90.94 143 TYR B N 1
ATOM 6022 C CA . TYR B 1 143 ? -8.117 -8.289 -0.605 1 90.94 143 TYR B CA 1
ATOM 6023 C C . TYR B 1 143 ? -8.328 -9.797 -0.517 1 90.94 143 TYR B C 1
ATOM 6025 O O . TYR B 1 143 ? -8.797 -10.305 0.502 1 90.94 143 TYR B O 1
ATOM 6033 N N . PRO B 1 144 ? -8.047 -10.609 -1.564 1 94.19 144 PRO B N 1
ATOM 6034 C CA . PRO B 1 144 ? -7.496 -10.156 -2.844 1 94.19 144 PRO B CA 1
ATOM 6035 C C . PRO B 1 144 ? -8.57 -9.656 -3.805 1 94.19 144 PRO B C 1
ATOM 6037 O O . PRO B 1 144 ? -8.258 -9.039 -4.824 1 94.19 144 PRO B O 1
ATOM 6040 N N . TYR B 1 145 ? -9.883 -9.945 -3.545 1 94.69 145 TYR B N 1
ATOM 6041 C CA . TYR B 1 145 ? -10.953 -9.484 -4.422 1 94.69 145 TYR B CA 1
ATOM 6042 C C . TYR B 1 145 ? -11.422 -8.086 -4.027 1 94.69 145 TYR B C 1
ATOM 6044 O O . TYR B 1 145 ? -12.406 -7.938 -3.303 1 94.69 145 TYR B O 1
ATOM 6052 N N . ILE B 1 146 ? -10.789 -7.129 -4.566 1 88.06 146 ILE B N 1
ATOM 6053 C CA . ILE B 1 146 ? -11.086 -5.734 -4.25 1 88.06 146 ILE B CA 1
ATOM 6054 C C . ILE B 1 146 ? -12.227 -5.238 -5.129 1 88.06 146 ILE B C 1
ATOM 6056 O O . ILE B 1 146 ? -12.25 -5.488 -6.336 1 88.06 146 ILE B O 1
ATOM 6060 N N . ASN B 1 147 ? -13.156 -4.578 -4.551 1 88.44 147 ASN B N 1
ATOM 6061 C CA . ASN B 1 147 ? -14.305 -4.027 -5.273 1 88.44 147 ASN B CA 1
ATOM 6062 C C . ASN B 1 147 ? -14.023 -2.609 -5.762 1 88.44 147 ASN B C 1
ATOM 6064 O O . ASN B 1 147 ? -14.516 -1.641 -5.18 1 88.44 147 ASN B O 1
ATOM 6068 N N . TYR B 1 148 ? -13.414 -2.416 -6.816 1 80.75 148 TYR B N 1
ATOM 6069 C CA . TYR B 1 148 ? -12.953 -1.12 -7.305 1 80.75 148 TYR B CA 1
ATOM 6070 C C . TYR B 1 148 ? -14.117 -0.293 -7.836 1 80.75 148 TYR B C 1
ATOM 6072 O O . TYR B 1 148 ? -14.062 0.939 -7.836 1 80.75 148 TYR B O 1
ATOM 6080 N N . ASP B 1 149 ? -15.188 -0.88 -8.242 1 82.75 149 ASP B N 1
ATOM 6081 C CA . ASP B 1 149 ? -16.266 -0.128 -8.891 1 82.75 149 ASP B CA 1
ATOM 6082 C C . ASP B 1 149 ? -17.531 -0.163 -8.055 1 82.75 149 ASP B C 1
ATOM 6084 O O . ASP B 1 149 ? -18.609 0.228 -8.523 1 82.75 149 ASP B O 1
ATOM 6088 N N . ASN B 1 150 ? -17.453 -0.718 -6.902 1 83.94 150 ASN B N 1
ATOM 6089 C CA . ASN B 1 150 ? -18.562 -0.753 -5.965 1 83.94 150 ASN B CA 1
ATOM 6090 C C . ASN B 1 150 ? -19.75 -1.528 -6.535 1 83.94 150 ASN B C 1
ATOM 6092 O O . ASN B 1 150 ? -20.906 -1.115 -6.379 1 83.94 150 ASN B O 1
ATOM 6096 N N . SER B 1 151 ? -19.438 -2.592 -7.184 1 89.69 151 SER B N 1
ATOM 6097 C CA . SER B 1 151 ? -20.469 -3.438 -7.754 1 89.69 151 SER B CA 1
ATOM 6098 C C . SER B 1 151 ? -20.984 -4.449 -6.734 1 89.69 151 SER B C 1
ATOM 6100 O O . SER B 1 151 ? -20.25 -4.852 -5.832 1 89.69 151 SER B O 1
ATOM 6102 N N . LEU B 1 152 ? -22.234 -4.809 -6.941 1 92.56 152 LEU B N 1
ATOM 6103 C CA . LEU B 1 152 ? -22.781 -5.895 -6.133 1 92.56 152 LEU B CA 1
ATOM 6104 C C . LEU B 1 152 ? -22.234 -7.242 -6.586 1 92.56 152 LEU B C 1
ATOM 6106 O O . LEU B 1 152 ? -22.031 -7.461 -7.781 1 92.56 152 LEU B O 1
ATOM 6110 N N . PRO B 1 153 ? -22.016 -8.188 -5.66 1 94.31 153 PRO B N 1
ATOM 6111 C CA . PRO B 1 153 ? -21.453 -9.484 -6.062 1 94.31 153 PRO B CA 1
ATOM 6112 C C . PRO B 1 153 ? -22.469 -10.359 -6.789 1 94.31 153 PRO B C 1
ATOM 6114 O O . PRO B 1 153 ? -23.672 -10.188 -6.617 1 94.31 153 PRO B O 1
ATOM 6117 N N . TYR B 1 154 ? -22.016 -11.258 -7.559 1 96 154 TYR B N 1
ATOM 6118 C CA . TYR B 1 154 ? -22.781 -12.297 -8.234 1 96 154 TYR B CA 1
ATOM 6119 C C . TYR B 1 154 ? -22.047 -13.625 -8.219 1 96 154 TYR B C 1
ATOM 6121 O O . TYR B 1 154 ? -20.812 -13.648 -8.203 1 96 154 TYR B O 1
ATOM 6129 N N . LEU B 1 155 ? -22.703 -14.68 -8.148 1 98 155 LEU B N 1
ATOM 6130 C CA . LEU B 1 155 ? -22.188 -16.047 -8.219 1 98 155 LEU B CA 1
ATOM 6131 C C . LEU B 1 155 ? -22.781 -16.797 -9.406 1 98 155 LEU B C 1
ATOM 6133 O O . LEU B 1 155 ? -23.922 -17.25 -9.344 1 98 155 LEU B O 1
ATOM 6137 N N . ASN B 1 156 ? -22.047 -16.828 -10.477 1 98.12 156 ASN B N 1
ATOM 6138 C CA . ASN B 1 156 ? -22.453 -17.516 -11.703 1 98.12 156 ASN B CA 1
ATOM 6139 C C . ASN B 1 156 ? -21.656 -18.781 -11.922 1 98.12 156 ASN B C 1
ATOM 6141 O O . ASN B 1 156 ? -20.422 -18.75 -11.922 1 98.12 156 ASN B O 1
ATOM 6145 N N . TYR B 1 157 ? -22.328 -19.875 -12.078 1 98.06 157 TYR B N 1
ATOM 6146 C CA . TYR B 1 157 ? -21.672 -21.141 -12.391 1 98.06 157 TYR B CA 1
ATOM 6147 C C . TYR B 1 157 ? -22.578 -22.047 -13.188 1 98.06 157 TYR B C 1
ATOM 6149 O O . TYR B 1 157 ? -23.781 -21.797 -13.297 1 98.06 157 TYR B O 1
ATOM 6157 N N . SER B 1 158 ? -22 -23.047 -13.844 1 97.5 158 SER B N 1
ATOM 6158 C CA . SER B 1 158 ? -22.719 -24.062 -14.602 1 97.5 158 SER B CA 1
ATOM 6159 C C . SER B 1 158 ? -22.438 -25.453 -14.055 1 97.5 158 SER B C 1
ATOM 6161 O O . SER B 1 158 ? -21.297 -25.766 -13.68 1 97.5 158 SER B O 1
ATOM 6163 N N . VAL B 1 159 ? -23.469 -26.234 -13.953 1 96.94 159 VAL B N 1
ATOM 6164 C CA . VAL B 1 159 ? -23.359 -27.656 -13.641 1 96.94 159 VAL B CA 1
ATOM 6165 C C . VAL B 1 159 ? -23.922 -28.484 -14.805 1 96.94 159 VAL B C 1
ATOM 6167 O O . VAL B 1 159 ? -25.094 -28.312 -15.18 1 96.94 159 VAL B O 1
ATOM 6170 N N . CYS B 1 160 ? -23.094 -29.281 -15.328 1 97.44 160 CYS B N 1
ATOM 6171 C CA . CYS B 1 160 ? -23.531 -30.125 -16.438 1 97.44 160 CYS B CA 1
ATOM 6172 C C . CYS B 1 160 ? -23.484 -31.594 -16.031 1 97.44 160 CYS B C 1
ATOM 6174 O O . CYS B 1 160 ? -22.625 -32 -15.242 1 97.44 160 CYS B O 1
ATOM 6176 N N . TYR B 1 161 ? -24.391 -32.344 -16.578 1 96.12 161 TYR B N 1
ATOM 6177 C CA . TYR B 1 161 ? -24.516 -33.781 -16.25 1 96.12 161 TYR B CA 1
ATOM 6178 C C . TYR B 1 161 ? -24.531 -34.625 -17.5 1 96.12 161 TYR B C 1
ATOM 6180 O O . TYR B 1 161 ? -25.141 -34.25 -18.516 1 96.12 161 TYR B O 1
ATOM 6188 N N . ALA B 1 162 ? -23.828 -35.719 -17.5 1 97 162 ALA B N 1
ATOM 6189 C CA . ALA B 1 162 ? -23.891 -36.812 -18.453 1 97 162 ALA B CA 1
ATOM 6190 C C . ALA B 1 162 ? -23.828 -38.156 -17.75 1 97 162 ALA B C 1
ATOM 6192 O O . ALA B 1 162 ? -23.594 -38.219 -16.547 1 97 162 ALA B O 1
ATOM 6193 N N . ASN B 1 163 ? -24 -39.219 -18.5 1 94.56 163 ASN B N 1
ATOM 6194 C CA . ASN B 1 163 ? -24.188 -40.531 -17.891 1 94.56 163 ASN B CA 1
ATOM 6195 C C . ASN B 1 163 ? -22.844 -41.156 -17.469 1 94.56 163 ASN B C 1
ATOM 6197 O O . ASN B 1 163 ? -22.812 -42.188 -16.812 1 94.56 163 ASN B O 1
ATOM 6201 N N . ASN B 1 164 ? -21.719 -40.5 -17.766 1 94.12 164 ASN B N 1
ATOM 6202 C CA . ASN B 1 164 ? -20.453 -40.938 -17.203 1 94.12 164 ASN B CA 1
ATOM 6203 C C . ASN B 1 164 ? -19.438 -39.781 -17.203 1 94.12 164 ASN B C 1
ATOM 6205 O O . ASN B 1 164 ? -19.672 -38.75 -17.828 1 94.12 164 ASN B O 1
ATOM 6209 N N . ILE B 1 165 ? -18.328 -40.031 -16.594 1 97.38 165 ILE B N 1
ATOM 6210 C CA . ILE B 1 165 ? -17.328 -39 -16.312 1 97.38 165 ILE B CA 1
ATOM 6211 C C . ILE B 1 165 ? -16.641 -38.562 -17.594 1 97.38 165 ILE B C 1
ATOM 6213 O O . ILE B 1 165 ? -16.328 -37.406 -17.781 1 97.38 165 ILE B O 1
ATOM 6217 N N . ARG B 1 166 ? -16.438 -39.469 -18.547 1 97.62 166 ARG B N 1
ATOM 6218 C CA . ARG B 1 166 ? -15.75 -39.156 -19.797 1 97.62 166 ARG B CA 1
ATOM 6219 C C . ARG B 1 166 ? -16.594 -38.25 -20.688 1 97.62 166 ARG B C 1
ATOM 6221 O O . ARG B 1 166 ? -16.094 -37.281 -21.25 1 97.62 166 ARG B O 1
ATOM 6228 N N . LYS B 1 167 ? -17.844 -38.531 -20.766 1 96.44 167 LYS B N 1
ATOM 6229 C CA . LYS B 1 167 ? -18.766 -37.75 -21.594 1 96.44 167 LYS B CA 1
ATOM 6230 C C . LYS B 1 167 ? -18.906 -36.344 -21.078 1 96.44 167 LYS B C 1
ATOM 6232 O O . LYS B 1 167 ? -18.891 -35.375 -21.859 1 96.44 167 LYS B O 1
ATOM 6237 N N . VAL B 1 168 ? -19.109 -36.25 -19.828 1 97.38 168 VAL B N 1
ATOM 6238 C CA . VAL B 1 168 ? -19.281 -34.906 -19.281 1 97.38 168 VAL B CA 1
ATOM 6239 C C . VAL B 1 168 ? -17.984 -34.125 -19.422 1 97.38 168 VAL B C 1
ATOM 6241 O O . VAL B 1 168 ? -18 -32.938 -19.703 1 97.38 168 VAL B O 1
ATOM 6244 N N . HIS B 1 169 ? -16.781 -34.75 -19.203 1 98.12 169 HIS B N 1
ATOM 6245 C CA . HIS B 1 169 ? -15.516 -34.031 -19.375 1 98.12 169 HIS B CA 1
ATOM 6246 C C . HIS B 1 169 ? -15.352 -33.562 -20.812 1 98.12 169 HIS B C 1
ATOM 6248 O O . HIS B 1 169 ? -14.914 -32.438 -21.031 1 98.12 169 HIS B O 1
ATOM 6254 N N . ASP B 1 170 ? -15.656 -34.406 -21.75 1 97.12 170 ASP B N 1
ATOM 6255 C CA . ASP B 1 170 ? -15.523 -34.031 -23.156 1 97.12 170 ASP B CA 1
ATOM 6256 C C . ASP B 1 170 ? -16.344 -32.781 -23.469 1 97.12 170 ASP B C 1
ATOM 6258 O O . ASP B 1 170 ? -15.867 -31.875 -24.156 1 97.12 170 ASP B O 1
ATOM 6262 N N . TYR B 1 171 ? -17.516 -32.812 -22.938 1 97.06 171 TYR B N 1
ATOM 6263 C CA . TYR B 1 171 ? -18.391 -31.672 -23.156 1 97.06 171 TYR B CA 1
ATOM 6264 C C . TYR B 1 171 ? -17.828 -30.422 -22.484 1 97.06 171 TYR B C 1
ATOM 6266 O O . TYR B 1 171 ? -17.75 -29.359 -23.094 1 97.06 171 TYR B O 1
ATOM 6274 N N . MET B 1 172 ? -17.5 -30.531 -21.203 1 97.81 172 MET B N 1
ATOM 6275 C CA . MET B 1 172 ? -17.016 -29.406 -20.406 1 97.81 172 MET B CA 1
ATOM 6276 C C . MET B 1 172 ? -15.742 -28.828 -21.016 1 97.81 172 MET B C 1
ATOM 6278 O O . MET B 1 172 ? -15.594 -27.609 -21.109 1 97.81 172 MET B O 1
ATOM 6282 N N . SER B 1 173 ? -14.805 -29.703 -21.344 1 97.62 173 SER B N 1
ATOM 6283 C CA . SER B 1 173 ? -13.539 -29.281 -21.953 1 97.62 173 SER B CA 1
ATOM 6284 C C . SER B 1 173 ? -13.766 -28.5 -23.234 1 97.62 173 SER B C 1
ATOM 6286 O O . SER B 1 173 ? -13.148 -27.469 -23.469 1 97.62 173 SER B O 1
ATOM 6288 N N . LYS B 1 174 ? -14.633 -28.953 -24.047 1 96.5 174 LYS B N 1
ATOM 6289 C CA . LYS B 1 174 ? -14.945 -28.297 -25.312 1 96.5 174 LYS B CA 1
ATOM 6290 C C . LYS B 1 174 ? -15.609 -26.938 -25.094 1 96.5 174 LYS B C 1
ATOM 6292 O O . LYS B 1 174 ? -15.344 -25.984 -25.812 1 96.5 174 LYS B O 1
ATOM 6297 N N . THR B 1 175 ? -16.391 -26.891 -24.109 1 96.44 175 THR B N 1
ATOM 6298 C CA . THR B 1 175 ? -17.234 -25.719 -23.891 1 96.44 175 THR B CA 1
ATOM 6299 C C . THR B 1 175 ? -16.469 -24.625 -23.156 1 96.44 175 THR B C 1
ATOM 6301 O O . THR B 1 175 ? -16.625 -23.438 -23.453 1 96.44 175 THR B O 1
ATOM 6304 N N . TYR B 1 176 ? -15.633 -25.031 -22.172 1 97.19 176 TYR B N 1
ATOM 6305 C CA . TYR B 1 176 ? -15.18 -24.016 -21.219 1 97.19 176 TYR B CA 1
ATOM 6306 C C . TYR B 1 176 ? -13.664 -23.875 -21.25 1 97.19 176 TYR B C 1
ATOM 6308 O O . TYR B 1 176 ? -13.117 -22.906 -20.719 1 97.19 176 TYR B O 1
ATOM 6316 N N . ILE B 1 177 ? -12.922 -24.812 -21.812 1 97.62 177 ILE B N 1
ATOM 6317 C CA . ILE B 1 177 ? -11.469 -24.797 -21.719 1 97.62 177 ILE B CA 1
ATOM 6318 C C . ILE B 1 177 ? -10.867 -24.594 -23.109 1 97.62 177 ILE B C 1
ATOM 6320 O O . ILE B 1 177 ? -11.047 -25.406 -24 1 97.62 177 ILE B O 1
ATOM 6324 N N . PRO B 1 178 ? -10.172 -23.5 -23.281 1 97.31 178 PRO B N 1
ATOM 6325 C CA . PRO B 1 178 ? -9.492 -23.312 -24.578 1 97.31 178 PRO B CA 1
ATOM 6326 C C . PRO B 1 178 ? -8.422 -24.359 -24.828 1 97.31 178 PRO B C 1
ATOM 6328 O O . PRO B 1 178 ? -7.727 -24.781 -23.906 1 97.31 178 PRO B O 1
ATOM 6331 N N . ARG B 1 179 ? -8.289 -24.766 -26.047 1 98 179 ARG B N 1
ATOM 6332 C CA . ARG B 1 179 ? -7.266 -25.719 -26.438 1 98 179 ARG B CA 1
ATOM 6333 C C . ARG B 1 179 ? -5.949 -25.016 -26.766 1 98 179 ARG B C 1
ATOM 6335 O O . ARG B 1 179 ? -5.945 -23.859 -27.188 1 98 179 ARG B O 1
ATOM 6342 N N . PRO B 1 180 ? -4.871 -25.75 -26.516 1 98.56 180 PRO B N 1
ATOM 6343 C CA . PRO B 1 180 ? -3.602 -25.141 -26.922 1 98.56 180 PRO B CA 1
ATOM 6344 C C . PRO B 1 180 ? -3.559 -24.797 -28.406 1 98.56 180 PRO B C 1
ATOM 6346 O O . PRO B 1 180 ? -4.074 -25.562 -29.234 1 98.56 180 PRO B O 1
ATOM 6349 N N . GLU B 1 181 ? -2.906 -23.688 -28.703 1 98.44 181 GLU B N 1
ATOM 6350 C CA . GLU B 1 181 ? -2.889 -23.188 -30.078 1 98.44 181 GLU B CA 1
ATOM 6351 C C . GLU B 1 181 ? -1.81 -23.891 -30.891 1 98.44 181 GLU B C 1
ATOM 6353 O O . GLU B 1 181 ? -1.821 -23.844 -32.125 1 98.44 181 GLU B O 1
ATOM 6358 N N . ASN B 1 182 ? -0.879 -24.484 -30.234 1 98.5 182 ASN B N 1
ATOM 6359 C CA . ASN B 1 182 ? 0.257 -25.219 -30.781 1 98.5 182 ASN B CA 1
ATOM 6360 C C . ASN B 1 182 ? 0.908 -26.094 -29.719 1 98.5 182 ASN B C 1
ATOM 6362 O O . ASN B 1 182 ? 0.31 -26.359 -28.672 1 98.5 182 ASN B O 1
ATOM 6366 N N . ILE B 1 183 ? 1.98 -26.688 -30.016 1 98.69 183 ILE B N 1
ATOM 6367 C CA . ILE B 1 183 ? 2.717 -27.453 -29.016 1 98.69 183 ILE B CA 1
ATOM 6368 C C . ILE B 1 183 ? 4.062 -26.781 -28.75 1 98.69 183 ILE B C 1
ATOM 6370 O O . ILE B 1 183 ? 4.559 -26.016 -29.562 1 98.69 183 ILE B O 1
ATOM 6374 N N . PRO B 1 184 ? 4.688 -27 -27.641 1 98.69 184 PRO B N 1
ATOM 6375 C CA . PRO B 1 184 ? 6.055 -26.547 -27.391 1 98.69 184 PRO B CA 1
ATOM 6376 C C . PRO B 1 184 ? 7.074 -27.203 -28.328 1 98.69 184 PRO B C 1
ATOM 6378 O O . PRO B 1 184 ? 6.719 -28.094 -29.109 1 98.69 184 PRO B O 1
ATOM 6381 N N . ASP B 1 185 ? 8.305 -26.734 -28.266 1 98.69 185 ASP B N 1
ATOM 6382 C CA . ASP B 1 185 ? 9.398 -27.297 -29.047 1 98.69 185 ASP B CA 1
ATOM 6383 C C . ASP B 1 185 ? 9.508 -28.797 -28.828 1 98.69 185 ASP B C 1
ATOM 6385 O O . ASP B 1 185 ? 9.586 -29.266 -27.688 1 98.69 185 ASP B O 1
ATOM 6389 N N . GLU B 1 186 ? 9.586 -29.578 -29.844 1 98.5 186 GLU B N 1
ATOM 6390 C CA . GLU B 1 186 ? 9.57 -31.031 -29.797 1 98.5 186 GLU B CA 1
ATOM 6391 C C . GLU B 1 186 ? 10.812 -31.562 -29.094 1 98.5 186 GLU B C 1
ATOM 6393 O O . GLU B 1 186 ? 10.766 -32.656 -28.484 1 98.5 186 GLU B O 1
ATOM 6398 N N . LYS B 1 187 ? 11.875 -30.797 -29.141 1 98.19 187 LYS B N 1
ATOM 6399 C CA . LYS B 1 187 ? 13.109 -31.234 -28.5 1 98.19 187 LYS B CA 1
ATOM 6400 C C . LYS B 1 187 ? 12.922 -31.375 -26.984 1 98.19 187 LYS B C 1
ATOM 6402 O O . LYS B 1 187 ? 13.586 -32.188 -26.344 1 98.19 187 LYS B O 1
ATOM 6407 N N . LEU B 1 188 ? 12 -30.594 -26.484 1 98.5 188 LEU B N 1
ATOM 6408 C CA . LEU B 1 188 ? 11.773 -30.641 -25.047 1 98.5 188 LEU B CA 1
ATOM 6409 C C . LEU B 1 188 ? 10.984 -31.891 -24.656 1 98.5 188 LEU B C 1
ATOM 6411 O O . LEU B 1 188 ? 11.031 -32.344 -23.516 1 98.5 188 LEU B O 1
ATOM 6415 N N . PHE B 1 189 ? 10.242 -32.469 -25.625 1 98.62 189 PHE B N 1
ATOM 6416 C CA . PHE B 1 189 ? 9.555 -33.719 -25.391 1 98.62 189 PHE B CA 1
ATOM 6417 C C . PHE B 1 189 ? 10.539 -34.875 -25.453 1 98.62 189 PHE B C 1
ATOM 6419 O O . PHE B 1 189 ? 10.297 -35.938 -24.859 1 98.62 189 PHE B O 1
ATOM 6426 N N . LYS B 1 190 ? 11.617 -34.656 -26.125 1 98.5 190 LYS B N 1
ATOM 6427 C CA . LYS B 1 190 ? 12.492 -35.781 -26.484 1 98.5 190 LYS B CA 1
ATOM 6428 C C . LYS B 1 190 ? 13.625 -35.938 -25.484 1 98.5 190 LYS B C 1
ATOM 6430 O O . LYS B 1 190 ? 13.914 -37.062 -25.031 1 98.5 190 LYS B O 1
ATOM 6435 N N . SER B 1 191 ? 14.297 -34.812 -25.234 1 98.19 191 SER B N 1
ATOM 6436 C CA . SER B 1 191 ? 15.523 -34.875 -24.453 1 98.19 191 SER B CA 1
ATOM 6437 C C . SER B 1 191 ? 15.391 -34.031 -23.172 1 98.19 191 SER B C 1
ATOM 6439 O O . SER B 1 191 ? 14.688 -33.031 -23.141 1 98.19 191 SER B O 1
ATOM 6441 N N . PRO B 1 192 ? 16.094 -34.406 -22.156 1 98.5 192 PRO B N 1
ATOM 6442 C CA . PRO B 1 192 ? 15.969 -33.75 -20.859 1 98.5 192 PRO B CA 1
ATOM 6443 C C . PRO B 1 192 ? 16.469 -32.312 -20.875 1 98.5 192 PRO B C 1
ATOM 6445 O O . PRO B 1 192 ? 17.391 -31.984 -21.625 1 98.5 192 PRO B O 1
ATOM 6448 N N . ILE B 1 193 ? 15.812 -31.516 -20.047 1 98.69 193 ILE B N 1
ATOM 6449 C CA . ILE B 1 193 ? 16.328 -30.219 -19.625 1 98.69 193 ILE B CA 1
ATOM 6450 C C . ILE B 1 193 ? 17.266 -30.391 -18.438 1 98.69 193 ILE B C 1
ATOM 6452 O O . ILE B 1 193 ? 16.984 -31.156 -17.516 1 98.69 193 ILE B O 1
ATOM 6456 N N . TRP B 1 194 ? 18.422 -29.75 -18.469 1 98.81 194 TRP B N 1
ATOM 6457 C CA . TRP B 1 194 ? 19.375 -29.828 -17.359 1 98.81 194 TRP B CA 1
ATOM 6458 C C . TRP B 1 194 ? 19.5 -28.469 -16.656 1 98.81 194 TRP B C 1
ATOM 6460 O O . TRP B 1 194 ? 20.062 -27.531 -17.219 1 98.81 194 TRP B O 1
ATOM 6470 N N . SER B 1 195 ? 18.984 -28.344 -15.445 1 98.56 195 SER B N 1
ATOM 6471 C CA . SER B 1 195 ? 18.969 -27.109 -14.672 1 98.56 195 SER B CA 1
ATOM 6472 C C . SER B 1 195 ? 20.094 -27.078 -13.641 1 98.56 195 SER B C 1
ATOM 6474 O O . SER B 1 195 ? 20.438 -28.109 -13.062 1 98.56 195 SER B O 1
ATOM 6476 N N . THR B 1 196 ? 20.641 -25.938 -13.367 1 98.38 196 THR B N 1
ATOM 6477 C CA . THR B 1 196 ? 21.688 -25.812 -12.367 1 98.38 196 THR B CA 1
ATOM 6478 C C . THR B 1 196 ? 21.094 -25.594 -10.977 1 98.38 196 THR B C 1
ATOM 6480 O O . THR B 1 196 ? 21.828 -25.562 -9.984 1 98.38 196 THR B O 1
ATOM 6483 N N . TRP B 1 197 ? 19.844 -25.5 -10.797 1 97.62 197 TRP B N 1
ATOM 6484 C CA . TRP B 1 197 ? 19.188 -25.016 -9.586 1 97.62 197 TRP B CA 1
ATOM 6485 C C . TRP B 1 197 ? 19.469 -25.938 -8.406 1 97.62 197 TRP B C 1
ATOM 6487 O O . TRP B 1 197 ? 20.203 -25.578 -7.488 1 97.62 197 TRP B O 1
ATOM 6497 N N . ALA B 1 198 ? 19.062 -27.141 -8.469 1 96.75 198 ALA B N 1
ATOM 6498 C CA . ALA B 1 198 ? 19.125 -28.016 -7.301 1 96.75 198 ALA B CA 1
ATOM 6499 C C . ALA B 1 198 ? 20.562 -28.422 -6.988 1 96.75 198 ALA B C 1
ATOM 6501 O O . ALA B 1 198 ? 20.922 -28.609 -5.824 1 96.75 198 ALA B O 1
ATOM 6502 N N . MET B 1 199 ? 21.328 -28.5 -8.023 1 95.69 199 MET B N 1
ATOM 6503 C CA . MET B 1 199 ? 22.719 -28.938 -7.871 1 95.69 199 MET B CA 1
ATOM 6504 C C . MET B 1 199 ? 23.578 -27.844 -7.277 1 95.69 199 MET B C 1
ATOM 6506 O O . MET B 1 199 ? 24.406 -28.094 -6.398 1 95.69 199 MET B O 1
ATOM 6510 N N . TYR B 1 200 ? 23.344 -26.562 -7.773 1 96.06 200 TYR B N 1
ATOM 6511 C CA . TYR B 1 200 ? 24.312 -25.531 -7.441 1 96.06 200 TYR B CA 1
ATOM 6512 C C . TYR B 1 200 ? 23.641 -24.406 -6.641 1 96.06 200 TYR B C 1
ATOM 6514 O O . TYR B 1 200 ? 24.328 -23.594 -6.02 1 96.06 200 TYR B O 1
ATOM 6522 N N . LYS B 1 201 ? 22.344 -24.359 -6.645 1 96.31 201 LYS B N 1
ATOM 6523 C CA . LYS B 1 201 ? 21.641 -23.234 -6.039 1 96.31 201 LYS B CA 1
ATOM 6524 C C . LYS B 1 201 ? 22.188 -21.906 -6.559 1 96.31 201 LYS B C 1
ATOM 6526 O O . LYS B 1 201 ? 22.266 -21.688 -7.77 1 96.31 201 LYS B O 1
ATOM 6531 N N . LYS B 1 202 ? 22.578 -21.047 -5.688 1 94.94 202 LYS B N 1
ATOM 6532 C CA . LYS B 1 202 ? 23.109 -19.75 -6.105 1 94.94 202 LYS B CA 1
ATOM 6533 C C . LYS B 1 202 ? 24.594 -19.828 -6.438 1 94.94 202 LYS B C 1
ATOM 6535 O O . LYS B 1 202 ? 25.141 -18.922 -7.047 1 94.94 202 LYS B O 1
ATOM 6540 N N . ASP B 1 203 ? 25.188 -20.922 -6.078 1 94.31 203 ASP B N 1
ATOM 6541 C CA . ASP B 1 203 ? 26.641 -21.062 -6.234 1 94.31 203 ASP B CA 1
ATOM 6542 C C . ASP B 1 203 ? 27 -21.609 -7.613 1 94.31 203 ASP B C 1
ATOM 6544 O O . ASP B 1 203 ? 27.531 -22.719 -7.727 1 94.31 203 ASP B O 1
ATOM 6548 N N . ILE B 1 204 ? 26.734 -20.891 -8.625 1 97.12 204 ILE B N 1
ATOM 6549 C CA . ILE B 1 204 ? 27 -21.266 -10.008 1 97.12 204 ILE B CA 1
ATOM 6550 C C . ILE B 1 204 ? 27.875 -20.188 -10.672 1 97.12 204 ILE B C 1
ATOM 6552 O O . ILE B 1 204 ? 27.703 -19 -10.398 1 97.12 204 ILE B O 1
ATOM 6556 N N . ASN B 1 205 ? 28.812 -20.562 -11.398 1 98.06 205 ASN B N 1
ATOM 6557 C CA . ASN B 1 205 ? 29.656 -19.672 -12.188 1 98.06 205 ASN B CA 1
ATOM 6558 C C . ASN B 1 205 ? 30 -20.266 -13.555 1 98.06 205 ASN B C 1
ATOM 6560 O O . ASN B 1 205 ? 29.5 -21.344 -13.898 1 98.06 205 ASN B O 1
ATOM 6564 N N . GLU B 1 206 ? 30.734 -19.562 -14.312 1 98.31 206 GLU B N 1
ATOM 6565 C CA . GLU B 1 206 ? 31.078 -19.953 -15.672 1 98.31 206 GLU B CA 1
ATOM 6566 C C . GLU B 1 206 ? 31.734 -21.328 -15.703 1 98.31 206 GLU B C 1
ATOM 6568 O O . GLU B 1 206 ? 31.344 -22.203 -16.484 1 98.31 206 GLU B O 1
ATOM 6573 N N . THR B 1 207 ? 32.656 -21.578 -14.859 1 98 207 THR B N 1
ATOM 6574 C CA . THR B 1 207 ? 33.375 -22.828 -14.805 1 98 207 THR B CA 1
ATOM 6575 C C . THR B 1 207 ? 32.469 -23.984 -14.453 1 98 207 THR B C 1
ATOM 6577 O O . THR B 1 207 ? 32.5 -25.031 -15.094 1 98 207 THR B O 1
ATOM 6580 N N . GLN B 1 208 ? 31.688 -23.797 -13.5 1 97.81 208 GLN B N 1
ATOM 6581 C CA . GLN B 1 208 ? 30.766 -24.844 -13.039 1 97.81 208 GLN B CA 1
ATOM 6582 C C . GLN B 1 208 ? 29.766 -25.203 -14.125 1 97.81 208 GLN B C 1
ATOM 6584 O O . GLN B 1 208 ? 29.422 -26.391 -14.305 1 97.81 208 GLN B O 1
ATOM 6589 N N . LEU B 1 209 ? 29.281 -24.203 -14.781 1 98.56 209 LEU B N 1
ATOM 6590 C CA . LEU B 1 209 ? 28.312 -24.453 -15.836 1 98.56 209 LEU B CA 1
ATOM 6591 C C . LEU B 1 209 ? 28.938 -25.281 -16.953 1 98.56 209 LEU B C 1
ATOM 6593 O O . LEU B 1 209 ? 28.312 -26.219 -17.453 1 98.56 209 LEU B O 1
ATOM 6597 N N . GLU B 1 210 ? 30.125 -24.922 -17.359 1 98.31 210 GLU B N 1
ATOM 6598 C CA . GLU B 1 210 ? 30.812 -25.656 -18.422 1 98.31 210 GLU B CA 1
ATOM 6599 C C . GLU B 1 210 ? 31.172 -27.062 -17.984 1 98.31 210 GLU B C 1
ATOM 6601 O O . GLU B 1 210 ? 31.062 -28.016 -18.766 1 98.31 210 GLU B O 1
ATOM 6606 N N . GLU B 1 211 ? 3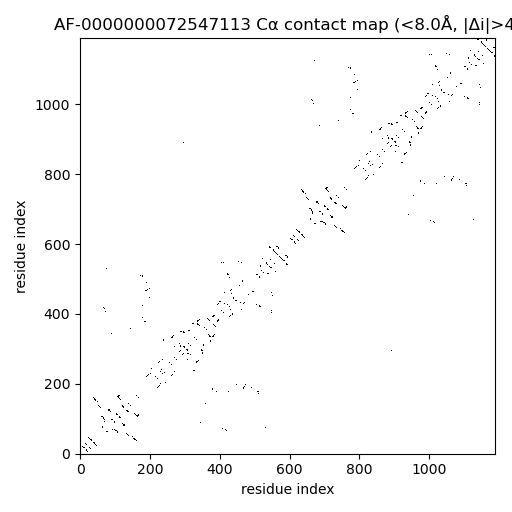1.578 -27.188 -16.75 1 98.12 211 GLU B N 1
ATOM 6607 C CA . GLU B 1 211 ? 31.859 -28.516 -16.203 1 98.12 211 GLU B CA 1
ATOM 6608 C C . GLU B 1 211 ? 30.609 -29.391 -16.188 1 98.12 211 GLU B C 1
ATOM 6610 O O . GLU B 1 211 ? 30.672 -30.578 -16.469 1 98.12 211 GLU B O 1
ATOM 6615 N N . PHE B 1 212 ? 29.578 -28.797 -15.789 1 98.44 212 PHE B N 1
ATOM 6616 C CA . PHE B 1 212 ? 28.297 -29.516 -15.773 1 98.44 212 PHE B CA 1
ATOM 6617 C C . PHE B 1 212 ? 27.953 -30.031 -17.156 1 98.44 212 PHE B C 1
ATOM 6619 O O . PHE B 1 212 ? 27.547 -31.188 -17.312 1 98.44 212 PHE B O 1
ATOM 6626 N N . ALA B 1 213 ? 28.094 -29.203 -18.188 1 98.69 213 ALA B N 1
ATOM 6627 C CA . ALA B 1 213 ? 27.859 -29.594 -19.578 1 98.69 213 ALA B CA 1
ATOM 6628 C C . ALA B 1 213 ? 28.781 -30.719 -20 1 98.69 213 ALA B C 1
ATOM 6630 O O . ALA B 1 213 ? 28.344 -31.688 -20.625 1 98.69 213 ALA B O 1
ATOM 6631 N N . ASP B 1 214 ? 30.031 -30.609 -19.625 1 98.56 214 ASP B N 1
ATOM 6632 C CA . ASP B 1 214 ? 31.016 -31.641 -19.953 1 98.56 214 ASP B CA 1
ATOM 6633 C C . ASP B 1 214 ? 30.641 -32.969 -19.312 1 98.56 214 ASP B C 1
ATOM 6635 O O . ASP B 1 214 ? 30.797 -34.031 -19.938 1 98.56 214 ASP B O 1
ATOM 6639 N N . ASP B 1 215 ? 30.219 -32.906 -18.109 1 98.25 215 ASP B N 1
ATOM 6640 C CA . ASP B 1 215 ? 29.828 -34.094 -17.391 1 98.25 215 ASP B CA 1
ATOM 6641 C C . ASP B 1 215 ? 28.625 -34.781 -18.062 1 98.25 215 ASP B C 1
ATOM 6643 O O . ASP B 1 215 ? 28.547 -36 -18.141 1 98.25 215 ASP B O 1
ATOM 6647 N N . ILE B 1 216 ? 27.656 -34 -18.516 1 98.62 216 ILE B N 1
ATOM 6648 C CA . ILE B 1 216 ? 26.5 -34.531 -19.203 1 98.62 216 ILE B CA 1
ATOM 6649 C C . ILE B 1 216 ? 26.953 -35.312 -20.438 1 98.62 216 ILE B C 1
ATOM 6651 O O . ILE B 1 216 ? 26.516 -36.438 -20.656 1 98.62 216 ILE B O 1
ATOM 6655 N N . ILE B 1 217 ? 27.844 -34.719 -21.172 1 98.19 217 ILE B N 1
ATOM 6656 C CA . ILE B 1 217 ? 28.328 -35.312 -22.406 1 98.19 217 ILE B CA 1
ATOM 6657 C C . ILE B 1 217 ? 29.172 -36.562 -22.078 1 98.19 217 ILE B C 1
ATOM 6659 O O . ILE B 1 217 ? 29 -37.594 -22.703 1 98.19 217 ILE B O 1
ATOM 6663 N N . SER B 1 218 ? 30.062 -36.438 -21.109 1 97.56 218 SER B N 1
ATOM 6664 C CA . SER B 1 218 ? 31 -37.531 -20.797 1 97.56 218 SER B CA 1
ATOM 6665 C C . SER B 1 218 ? 30.266 -38.719 -20.234 1 97.56 218 SER B C 1
ATOM 6667 O O . SER B 1 218 ? 30.734 -39.844 -20.359 1 97.56 218 SER B O 1
ATOM 6669 N N . ASN B 1 219 ? 29.125 -38.5 -19.609 1 97.62 219 ASN B N 1
ATOM 6670 C CA . ASN B 1 219 ? 28.328 -39.594 -19.062 1 97.62 219 ASN B CA 1
ATOM 6671 C C . ASN B 1 219 ? 27.297 -40.094 -20.078 1 97.62 219 ASN B C 1
ATOM 6673 O O . ASN B 1 219 ? 26.453 -40.938 -19.75 1 97.62 219 ASN B O 1
ATOM 6677 N N . ASN B 1 220 ? 27.312 -39.5 -21.297 1 97.25 220 ASN B N 1
ATOM 6678 C CA . ASN B 1 220 ? 26.531 -39.938 -22.453 1 97.25 220 ASN B CA 1
ATOM 6679 C C . ASN B 1 220 ? 25.031 -39.719 -22.219 1 97.25 220 ASN B C 1
ATOM 6681 O O . ASN B 1 220 ? 24.219 -40.594 -22.531 1 97.25 220 ASN B O 1
ATOM 6685 N N . PHE B 1 221 ? 24.703 -38.719 -21.594 1 98.31 221 PHE B N 1
ATOM 6686 C CA . PHE B 1 221 ? 23.297 -38.344 -21.453 1 98.31 221 PHE B CA 1
ATOM 6687 C C . PHE B 1 221 ? 22.875 -37.375 -22.547 1 98.31 221 PHE B C 1
ATOM 6689 O O . PHE B 1 221 ? 23.641 -36.469 -22.922 1 98.31 221 PHE B O 1
ATOM 6696 N N . PRO B 1 222 ? 21.688 -37.594 -23.141 1 97.81 222 PRO B N 1
ATOM 6697 C CA . PRO B 1 222 ? 21.172 -36.594 -24.094 1 97.81 222 PRO B CA 1
ATOM 6698 C C . PRO B 1 222 ? 20.703 -35.312 -23.422 1 97.81 222 PRO B C 1
ATOM 6700 O O . PRO B 1 222 ? 20.594 -35.281 -22.188 1 97.81 222 PRO B O 1
ATOM 6703 N N . HIS B 1 223 ? 20.531 -34.281 -24.203 1 97.06 223 HIS B N 1
ATOM 6704 C CA . HIS B 1 223 ? 20.109 -33 -23.672 1 97.06 223 HIS B CA 1
ATOM 6705 C C . HIS B 1 223 ? 19.312 -32.188 -24.703 1 97.06 223 HIS B C 1
ATOM 6707 O O . HIS B 1 223 ? 19.562 -32.312 -25.906 1 97.06 223 HIS B O 1
ATOM 6713 N N . SER B 1 224 ? 18.344 -31.453 -24.172 1 95.56 224 SER B N 1
ATOM 6714 C CA . SER B 1 224 ? 17.672 -30.438 -25 1 95.56 224 SER B CA 1
ATOM 6715 C C . SER B 1 224 ? 18.25 -29.062 -24.75 1 95.56 224 SER B C 1
ATOM 6717 O O . SER B 1 224 ? 18.484 -28.312 -25.703 1 95.56 224 SER B O 1
ATOM 6719 N N . GLN B 1 225 ? 18.438 -28.75 -23.562 1 98.12 225 GLN B N 1
ATOM 6720 C CA . GLN B 1 225 ? 18.969 -27.453 -23.188 1 98.12 225 GLN B CA 1
ATOM 6721 C C . GLN B 1 225 ? 19.578 -27.484 -21.781 1 98.12 225 GLN B C 1
ATOM 6723 O O . GLN B 1 225 ? 19.297 -28.406 -21 1 98.12 225 GLN B O 1
ATOM 6728 N N . ILE B 1 226 ? 20.469 -26.578 -21.5 1 98.75 226 ILE B N 1
ATOM 6729 C CA . ILE B 1 226 ? 21.031 -26.344 -20.188 1 98.75 226 ILE B CA 1
ATOM 6730 C C . ILE B 1 226 ? 20.531 -25 -19.625 1 98.75 226 ILE B C 1
ATOM 6732 O O . ILE B 1 226 ? 20.516 -24 -20.344 1 98.75 226 ILE B O 1
ATOM 6736 N N . GLU B 1 227 ? 20.016 -25.047 -18.422 1 98.69 227 GLU B N 1
ATOM 6737 C CA . GLU B 1 227 ? 19.328 -23.891 -17.828 1 98.69 227 GLU B CA 1
ATOM 6738 C C . GLU B 1 227 ? 20.156 -23.281 -16.703 1 98.69 227 GLU B C 1
ATOM 6740 O O . GLU B 1 227 ? 20.375 -23.922 -15.664 1 98.69 227 GLU B O 1
ATOM 6745 N N . LEU B 1 228 ? 20.625 -22.078 -16.953 1 98.69 228 LEU B N 1
ATOM 6746 C CA . LEU B 1 228 ? 21.312 -21.312 -15.922 1 98.69 228 LEU B CA 1
ATOM 6747 C C . LEU B 1 228 ? 20.312 -20.672 -14.977 1 98.69 228 LEU B C 1
ATOM 6749 O O . LEU B 1 228 ? 19.531 -19.797 -15.375 1 98.69 228 LEU B O 1
ATOM 6753 N N . ASP B 1 229 ? 20.375 -20.984 -13.758 1 97.31 229 ASP B N 1
ATOM 6754 C CA . ASP B 1 229 ? 19.344 -20.594 -12.82 1 97.31 229 ASP B CA 1
ATOM 6755 C C . ASP B 1 229 ? 19.828 -19.469 -11.898 1 97.31 229 ASP B C 1
ATOM 6757 O O . ASP B 1 229 ? 20.406 -18.484 -12.367 1 97.31 229 ASP B O 1
ATOM 6761 N N . ASP B 1 230 ? 19.828 -19.594 -10.672 1 95.38 230 ASP B N 1
ATOM 6762 C CA . ASP B 1 230 ? 19.75 -18.531 -9.68 1 95.38 230 ASP B CA 1
ATOM 6763 C C . ASP B 1 230 ? 21.047 -17.734 -9.609 1 95.38 230 ASP B C 1
ATOM 6765 O O . ASP B 1 230 ? 22.141 -18.312 -9.633 1 95.38 230 ASP B O 1
ATOM 6769 N N . GLU B 1 231 ? 20.953 -16.5 -9.484 1 96.56 231 GLU B N 1
ATOM 6770 C CA . GLU B 1 231 ? 21.938 -15.484 -9.125 1 96.56 231 GLU B CA 1
ATOM 6771 C C . GLU B 1 231 ? 23 -15.336 -10.219 1 96.56 231 GLU B C 1
ATOM 6773 O O . GLU B 1 231 ? 24.203 -15.344 -9.93 1 96.56 231 GLU B O 1
ATOM 6778 N N . TRP B 1 232 ? 22.562 -15.289 -11.438 1 97.94 232 TRP B N 1
ATOM 6779 C CA . TRP B 1 232 ? 23.453 -15.031 -12.562 1 97.94 232 TRP B CA 1
ATOM 6780 C C . TRP B 1 232 ? 23.672 -13.531 -12.758 1 97.94 232 TRP B C 1
ATOM 6782 O O . TRP B 1 232 ? 24.547 -13.117 -13.523 1 97.94 232 TRP B O 1
ATOM 6792 N N . THR B 1 233 ? 22.906 -12.664 -12.016 1 97.62 233 THR B N 1
ATOM 6793 C CA . THR B 1 233 ? 23 -11.211 -12.07 1 97.62 233 THR B CA 1
ATOM 6794 C C . THR B 1 233 ? 23.656 -10.664 -10.812 1 97.62 233 THR B C 1
ATOM 6796 O O . THR B 1 233 ? 23.766 -11.367 -9.805 1 97.62 233 THR B O 1
ATOM 6799 N N . VAL B 1 234 ? 24.094 -9.406 -10.859 1 95.56 234 VAL B N 1
ATOM 6800 C CA . VAL B 1 234 ? 24.672 -8.758 -9.688 1 95.56 234 VAL B CA 1
ATOM 6801 C C . VAL B 1 234 ? 23.578 -8.492 -8.656 1 95.56 234 VAL B C 1
ATOM 6803 O O . VAL B 1 234 ? 23.75 -8.797 -7.473 1 95.56 234 VAL B O 1
ATOM 6806 N N . ARG B 1 235 ? 22.531 -7.863 -9.07 1 96.88 235 ARG B N 1
ATOM 6807 C CA . ARG B 1 235 ? 21.344 -7.621 -8.25 1 96.88 235 ARG B CA 1
ATOM 6808 C C . ARG B 1 235 ? 20.109 -8.242 -8.891 1 96.88 235 ARG B C 1
ATOM 6810 O O . ARG B 1 235 ? 19.953 -8.234 -10.109 1 96.88 235 ARG B O 1
ATOM 6817 N N . TYR B 1 236 ? 19.234 -8.773 -8.023 1 98 236 TYR B N 1
ATOM 6818 C CA . TYR B 1 236 ? 18 -9.344 -8.555 1 98 236 TYR B CA 1
ATOM 6819 C C . TYR B 1 236 ? 17.109 -8.273 -9.172 1 98 236 TYR B C 1
ATOM 6821 O O . TYR B 1 236 ? 16.844 -7.238 -8.547 1 98 236 TYR B O 1
ATOM 6829 N N . GLY B 1 237 ? 16.719 -8.508 -10.32 1 97 237 GLY B N 1
ATOM 6830 C CA . GLY B 1 237 ? 15.945 -7.551 -11.094 1 97 237 GLY B CA 1
ATOM 6831 C C . GLY B 1 237 ? 16.688 -7.012 -12.297 1 97 237 GLY B C 1
ATOM 6832 O O . GLY B 1 237 ? 16.078 -6.641 -13.297 1 97 237 GLY B O 1
ATOM 6833 N N . ASP B 1 238 ? 17.984 -6.973 -12.117 1 96.44 238 ASP B N 1
ATOM 6834 C CA . ASP B 1 238 ? 18.797 -6.586 -13.266 1 96.44 238 ASP B CA 1
ATOM 6835 C C . ASP B 1 238 ? 18.906 -7.73 -14.273 1 96.44 238 ASP B C 1
ATOM 6837 O O . ASP B 1 238 ? 18.703 -8.891 -13.922 1 96.44 238 ASP B O 1
ATOM 6841 N N . MET B 1 239 ? 19.125 -7.398 -15.531 1 95.12 239 MET B N 1
ATOM 6842 C CA . MET B 1 239 ? 19.219 -8.414 -16.578 1 95.12 239 MET B CA 1
ATOM 6843 C C . MET B 1 239 ? 20.609 -8.383 -17.219 1 95.12 239 MET B C 1
ATOM 6845 O O . MET B 1 239 ? 20.719 -8.445 -18.453 1 95.12 239 MET B O 1
ATOM 6849 N N . GLY B 1 240 ? 21.625 -8.188 -16.375 1 95.75 240 GLY B N 1
ATOM 6850 C CA . GLY B 1 240 ? 23 -8.266 -16.781 1 95.75 240 GLY B CA 1
ATOM 6851 C C . GLY B 1 240 ? 23.812 -9.273 -15.992 1 95.75 240 GLY B C 1
ATOM 6852 O O . GLY B 1 240 ? 23.641 -9.391 -14.781 1 95.75 240 GLY B O 1
ATOM 6853 N N . PHE B 1 241 ? 24.688 -9.984 -16.688 1 98 241 PHE B N 1
ATOM 6854 C CA . PHE B 1 241 ? 25.484 -11.023 -16.047 1 98 241 PHE B CA 1
ATOM 6855 C C . PHE B 1 241 ? 26.406 -10.422 -14.984 1 98 241 PHE B C 1
ATOM 6857 O O . PHE B 1 241 ? 26.953 -9.336 -15.172 1 98 241 PHE B O 1
ATOM 6864 N N . ASP B 1 242 ? 26.516 -11.047 -13.875 1 97.94 242 ASP B N 1
ATOM 6865 C CA . ASP B 1 242 ? 27.562 -10.742 -12.914 1 97.94 242 ASP B CA 1
ATOM 6866 C C . ASP B 1 242 ? 28.938 -11.141 -13.461 1 97.94 242 ASP B C 1
ATOM 6868 O O . ASP B 1 242 ? 29.312 -12.312 -13.43 1 97.94 242 ASP B O 1
ATOM 6872 N N . LEU B 1 243 ? 29.766 -10.273 -13.773 1 97.88 243 LEU B N 1
ATOM 6873 C CA . LEU B 1 243 ? 31.016 -10.555 -14.461 1 97.88 243 LEU B CA 1
ATOM 6874 C C . LEU B 1 243 ? 32.031 -11.156 -13.5 1 97.88 243 LEU B C 1
ATOM 6876 O O . LEU B 1 243 ? 33.062 -11.711 -13.93 1 97.88 243 LEU B O 1
ATOM 6880 N N . ASN B 1 244 ? 31.781 -11.031 -12.203 1 97.88 244 ASN B N 1
ATOM 6881 C CA . ASN B 1 244 ? 32.625 -11.734 -11.25 1 97.88 244 ASN B CA 1
ATOM 6882 C C . ASN B 1 244 ? 32.406 -13.242 -11.312 1 97.88 244 ASN B C 1
ATOM 6884 O O . ASN B 1 244 ? 33.344 -14.016 -11.141 1 97.88 244 ASN B O 1
ATOM 6888 N N . LYS B 1 245 ? 31.203 -13.711 -11.594 1 98 245 LYS B N 1
ATOM 6889 C CA . LYS B 1 245 ? 30.859 -15.125 -11.688 1 98 245 LYS B CA 1
ATOM 6890 C C . LYS B 1 245 ? 31.031 -15.641 -13.117 1 98 245 LYS B C 1
ATOM 6892 O O . LYS B 1 245 ? 31.391 -16.797 -13.328 1 98 245 LYS B O 1
ATOM 6897 N N . PHE B 1 246 ? 30.703 -14.727 -14.016 1 98.62 246 PHE B N 1
ATOM 6898 C CA . PHE B 1 246 ? 30.75 -15.039 -15.445 1 98.62 246 PHE B CA 1
ATOM 6899 C C . PHE B 1 246 ? 31.594 -14.016 -16.203 1 98.62 246 PHE B C 1
ATOM 6901 O O . PHE B 1 246 ? 31.062 -13.125 -16.859 1 98.62 246 PHE B O 1
ATOM 6908 N N . PRO B 1 247 ? 32.844 -14.188 -16.25 1 98.12 247 PRO B N 1
ATOM 6909 C CA . PRO B 1 247 ? 33.75 -13.172 -16.781 1 98.12 247 PRO B CA 1
ATOM 6910 C C . PRO B 1 247 ? 33.562 -12.922 -18.281 1 98.12 247 PRO B C 1
ATOM 6912 O O . PRO B 1 247 ? 33.812 -11.812 -18.766 1 98.12 247 PRO B O 1
ATOM 6915 N N . ASP B 1 248 ? 33.156 -13.961 -19.047 1 98.06 248 ASP B N 1
ATOM 6916 C CA . ASP B 1 248 ? 32.875 -13.812 -20.469 1 98.06 248 ASP B CA 1
ATOM 6917 C C . ASP B 1 248 ? 31.641 -14.594 -20.875 1 98.06 248 ASP B C 1
ATOM 6919 O O . ASP B 1 248 ? 31.734 -15.609 -21.562 1 98.06 248 ASP B O 1
ATOM 6923 N N . PRO B 1 249 ? 30.5 -13.992 -20.594 1 98.19 249 PRO B N 1
ATOM 6924 C CA . PRO B 1 249 ? 29.25 -14.734 -20.797 1 98.19 249 PRO B CA 1
ATOM 6925 C C . PRO B 1 249 ? 29.016 -15.07 -22.266 1 98.19 249 PRO B C 1
ATOM 6927 O O . PRO B 1 249 ? 28.516 -16.156 -22.578 1 98.19 249 PRO B O 1
ATOM 6930 N N . ALA B 1 250 ? 29.344 -14.211 -23.141 1 98.25 250 ALA B N 1
ATOM 6931 C CA . ALA B 1 250 ? 29.156 -14.477 -24.562 1 98.25 250 ALA B CA 1
ATOM 6932 C C . ALA B 1 250 ? 29.984 -15.664 -25.016 1 98.25 250 ALA B C 1
ATOM 6934 O O . ALA B 1 250 ? 29.5 -16.531 -25.75 1 98.25 250 ALA B O 1
ATOM 6935 N N . ALA B 1 251 ? 31.25 -15.672 -24.641 1 98.5 251 ALA B N 1
ATOM 6936 C CA . ALA B 1 251 ? 32.125 -16.766 -25 1 98.5 251 ALA B CA 1
ATOM 6937 C C . ALA B 1 251 ? 31.672 -18.078 -24.344 1 98.5 251 ALA B C 1
ATOM 6939 O O . ALA B 1 251 ? 31.766 -19.141 -24.953 1 98.5 251 ALA B O 1
ATOM 6940 N N . MET B 1 252 ? 31.281 -17.984 -23.125 1 98.62 252 MET B N 1
ATOM 6941 C CA . MET B 1 252 ? 30.766 -19.156 -22.406 1 98.62 252 MET B CA 1
ATOM 6942 C C . MET B 1 252 ? 29.609 -19.797 -23.172 1 98.62 252 MET B C 1
ATOM 6944 O O . MET B 1 252 ? 29.609 -21.016 -23.406 1 98.62 252 MET B O 1
ATOM 6948 N N . VAL B 1 253 ? 28.641 -18.984 -23.594 1 98.75 253 VAL B N 1
ATOM 6949 C CA . VAL B 1 253 ? 27.469 -19.5 -24.266 1 98.75 253 VAL B CA 1
ATOM 6950 C C . VAL B 1 253 ? 27.859 -20.078 -25.625 1 98.75 253 VAL B C 1
ATOM 6952 O O . VAL B 1 253 ? 27.344 -21.125 -26.047 1 98.75 253 VAL B O 1
ATOM 6955 N N . ARG B 1 254 ? 28.781 -19.453 -26.281 1 98.38 254 ARG B N 1
ATOM 6956 C CA . ARG B 1 254 ? 29.281 -19.969 -27.547 1 98.38 254 ARG B CA 1
ATOM 6957 C C . ARG B 1 254 ? 29.922 -21.344 -27.359 1 98.38 254 ARG B C 1
ATOM 6959 O O . ARG B 1 254 ? 29.703 -22.25 -28.172 1 98.38 254 ARG B O 1
ATOM 6966 N N . ARG B 1 255 ? 30.719 -21.5 -26.344 1 98.5 255 ARG B N 1
ATOM 6967 C CA . ARG B 1 255 ? 31.344 -22.797 -26.062 1 98.5 255 ARG B CA 1
ATOM 6968 C C . ARG B 1 255 ? 30.297 -23.859 -25.766 1 98.5 255 ARG B C 1
ATOM 6970 O O . ARG B 1 255 ? 30.422 -25 -26.203 1 98.5 255 ARG B O 1
ATOM 6977 N N . LEU B 1 256 ? 29.312 -23.5 -25.078 1 98.75 256 LEU B N 1
ATOM 6978 C CA . LEU B 1 256 ? 28.234 -24.422 -24.766 1 98.75 256 LEU B CA 1
ATOM 6979 C C . LEU B 1 256 ? 27.438 -24.781 -26.031 1 98.75 256 LEU B C 1
ATOM 6981 O O . LEU B 1 256 ? 27.062 -25.938 -26.219 1 98.75 256 LEU B O 1
ATOM 6985 N N . ASN B 1 257 ? 27.234 -23.75 -26.906 1 98.5 257 ASN B N 1
ATOM 6986 C CA . ASN B 1 257 ? 26.578 -24 -28.172 1 98.5 257 ASN B CA 1
ATOM 6987 C C . ASN B 1 257 ? 27.391 -24.969 -29.047 1 98.5 257 ASN B C 1
ATOM 6989 O O . ASN B 1 257 ? 26.812 -25.844 -29.703 1 98.5 257 ASN B O 1
ATOM 6993 N N . ASN B 1 258 ? 28.625 -24.766 -29.016 1 98.12 258 ASN B N 1
ATOM 6994 C CA . ASN B 1 258 ? 29.516 -25.625 -29.797 1 98.12 258 ASN B CA 1
ATOM 6995 C C . ASN B 1 258 ? 29.453 -27.062 -29.312 1 98.12 258 ASN B C 1
ATOM 6997 O O . ASN B 1 258 ? 29.719 -27.984 -30.094 1 98.12 258 ASN B O 1
ATOM 7001 N N . LYS B 1 259 ? 29.109 -27.203 -28.078 1 97.38 259 LYS B N 1
ATOM 7002 C CA . LYS B 1 259 ? 28.953 -28.531 -27.5 1 97.38 259 LYS B CA 1
ATOM 7003 C C . LYS B 1 259 ? 27.562 -29.078 -27.75 1 97.38 259 LYS B C 1
ATOM 7005 O O . LYS B 1 259 ? 27.234 -30.203 -27.344 1 97.38 259 LYS B O 1
ATOM 7010 N N . GLY B 1 260 ? 26.688 -28.25 -28.344 1 97.19 260 GLY B N 1
ATOM 7011 C CA . GLY B 1 260 ? 25.359 -28.703 -28.75 1 97.19 260 GLY B CA 1
ATOM 7012 C C . GLY B 1 260 ? 24.266 -28.25 -27.797 1 97.19 260 GLY B C 1
ATOM 7013 O O . GLY B 1 260 ? 23.094 -28.562 -28.016 1 97.19 260 GLY B O 1
ATOM 7014 N N . PHE B 1 261 ? 24.578 -27.5 -26.797 1 98.31 261 PHE B N 1
ATOM 7015 C CA . PHE B 1 261 ? 23.578 -27.094 -25.812 1 98.31 261 PHE B CA 1
ATOM 7016 C C . PHE B 1 261 ? 22.891 -25.812 -26.266 1 98.31 261 PHE B C 1
ATOM 7018 O O . PHE B 1 261 ? 23.531 -24.875 -26.734 1 98.31 261 PHE B O 1
ATOM 7025 N N . ARG B 1 262 ? 21.578 -25.766 -26.188 1 98.44 262 ARG B N 1
ATOM 7026 C CA . ARG B 1 262 ? 20.844 -24.516 -26.062 1 98.44 262 ARG B CA 1
ATOM 7027 C C . ARG B 1 262 ? 20.906 -24 -24.625 1 98.44 262 ARG B C 1
ATOM 7029 O O . ARG B 1 262 ? 20.703 -24.766 -23.672 1 98.44 262 ARG B O 1
ATOM 7036 N N . VAL B 1 263 ? 21.203 -22.703 -24.422 1 98.75 263 VAL B N 1
ATOM 7037 C CA . VAL B 1 263 ? 21.344 -22.156 -23.078 1 98.75 263 VAL B CA 1
ATOM 7038 C C . VAL B 1 263 ? 20.109 -21.312 -22.75 1 98.75 263 VAL B C 1
ATOM 7040 O O . VAL B 1 263 ? 19.734 -20.422 -23.516 1 98.75 263 VAL B O 1
ATOM 7043 N N . THR B 1 264 ? 19.438 -21.625 -21.672 1 98.75 264 THR B N 1
ATOM 7044 C CA . THR B 1 264 ? 18.312 -20.844 -21.172 1 98.75 264 THR B CA 1
ATOM 7045 C C . THR B 1 264 ? 18.625 -20.25 -19.797 1 98.75 264 THR B C 1
ATOM 7047 O O . THR B 1 264 ? 19.531 -20.719 -19.109 1 98.75 264 THR B O 1
ATOM 7050 N N . ILE B 1 265 ? 17.906 -19.188 -19.391 1 98.38 265 ILE B N 1
ATOM 7051 C CA . ILE B 1 265 ? 18.203 -18.5 -18.141 1 98.38 265 ILE B CA 1
ATOM 7052 C C . ILE B 1 265 ? 16.922 -18.328 -17.328 1 98.38 265 ILE B C 1
ATOM 7054 O O . ILE B 1 265 ? 15.844 -18.141 -17.891 1 98.38 265 ILE B O 1
ATOM 7058 N N . TRP B 1 266 ? 17.141 -18.375 -16 1 98.56 266 TRP B N 1
ATOM 7059 C CA . TRP B 1 266 ? 16.062 -18.188 -15.039 1 98.56 266 TRP B CA 1
ATOM 7060 C C . TRP B 1 266 ? 15.711 -16.703 -14.914 1 98.56 266 TRP B C 1
ATOM 7062 O O . TRP B 1 266 ? 16.594 -15.852 -14.805 1 98.56 266 TRP B O 1
ATOM 7072 N N . VAL B 1 267 ? 14.383 -16.359 -14.945 1 98.62 267 VAL B N 1
ATOM 7073 C CA . VAL B 1 267 ? 13.938 -14.984 -14.789 1 98.62 267 VAL B CA 1
ATOM 7074 C C . VAL B 1 267 ? 12.719 -14.93 -13.867 1 98.62 267 VAL B C 1
ATOM 7076 O O . VAL B 1 267 ? 12.078 -15.953 -13.625 1 98.62 267 VAL B O 1
ATOM 7079 N N . HIS B 1 268 ? 12.406 -13.734 -13.352 1 98.56 268 HIS B N 1
ATOM 7080 C CA . HIS B 1 268 ? 11.344 -13.484 -12.391 1 98.56 268 HIS B CA 1
ATOM 7081 C C . HIS B 1 268 ? 10.828 -12.055 -12.508 1 98.56 268 HIS B C 1
ATOM 7083 O O . HIS B 1 268 ? 11.445 -11.219 -13.172 1 98.56 268 HIS B O 1
ATOM 7089 N N . PRO B 1 269 ? 9.703 -11.719 -11.875 1 98.75 269 PRO B N 1
ATOM 7090 C CA . PRO B 1 269 ? 9.094 -10.406 -12.062 1 98.75 269 PRO B CA 1
ATOM 7091 C C . PRO B 1 269 ? 9.508 -9.398 -10.992 1 98.75 269 PRO B C 1
ATOM 7093 O O . PRO B 1 269 ? 8.961 -8.297 -10.922 1 98.75 269 PRO B O 1
ATOM 7096 N N . PHE B 1 270 ? 10.477 -9.695 -10.164 1 98.81 270 PHE B N 1
ATOM 7097 C CA . PHE B 1 270 ? 10.797 -8.875 -9.008 1 98.81 270 PHE B CA 1
ATOM 7098 C C . PHE B 1 270 ? 12.008 -7.992 -9.289 1 98.81 270 PHE B C 1
ATOM 7100 O O . PHE B 1 270 ? 12.914 -8.391 -10.031 1 98.81 270 PHE B O 1
ATOM 7107 N N . PHE B 1 271 ? 12.062 -6.855 -8.75 1 98.75 271 PHE B N 1
ATOM 7108 C CA . PHE B 1 271 ? 13.18 -5.914 -8.781 1 98.75 271 PHE B CA 1
ATOM 7109 C C . PHE B 1 271 ? 13.547 -5.461 -7.371 1 98.75 271 PHE B C 1
ATOM 7111 O O . PHE B 1 271 ? 12.844 -4.633 -6.777 1 98.75 271 PHE B O 1
ATOM 7118 N N . ASN B 1 272 ? 14.625 -6.016 -6.852 1 98 272 ASN B N 1
ATOM 7119 C CA . ASN B 1 272 ? 15.055 -5.574 -5.527 1 98 272 ASN B CA 1
ATOM 7120 C C . ASN B 1 272 ? 15.359 -4.082 -5.512 1 98 272 ASN B C 1
ATOM 7122 O O . ASN B 1 272 ? 15.859 -3.533 -6.496 1 98 272 ASN B O 1
ATOM 7126 N N . GLU B 1 273 ? 15.102 -3.426 -4.391 1 95.06 273 GLU B N 1
ATOM 7127 C CA . GLU B 1 273 ? 15.164 -1.972 -4.281 1 95.06 273 GLU B CA 1
ATOM 7128 C C . GLU B 1 273 ? 16.562 -1.454 -4.59 1 95.06 273 GLU B C 1
ATOM 7130 O O . GLU B 1 273 ? 16.734 -0.3 -4.988 1 95.06 273 GLU B O 1
ATOM 7135 N N . ASP B 1 274 ? 17.562 -2.277 -4.418 1 93.69 274 ASP B N 1
ATOM 7136 C CA . ASP B 1 274 ? 18.938 -1.845 -4.629 1 93.69 274 ASP B CA 1
ATOM 7137 C C . ASP B 1 274 ? 19.375 -2.072 -6.074 1 93.69 274 ASP B C 1
ATOM 7139 O O . ASP B 1 274 ? 20.516 -1.771 -6.445 1 93.69 274 ASP B O 1
ATOM 7143 N N . SER B 1 275 ? 18.516 -2.604 -6.93 1 96.94 275 SER B N 1
ATOM 7144 C CA . SER B 1 275 ? 18.859 -2.846 -8.328 1 96.94 275 SER B CA 1
ATOM 7145 C C . SER B 1 275 ? 18.688 -1.584 -9.164 1 96.94 275 SER B C 1
ATOM 7147 O O . SER B 1 275 ? 17.922 -0.693 -8.805 1 96.94 275 SER B O 1
ATOM 7149 N N . THR B 1 276 ? 19.438 -1.465 -10.266 1 96.5 276 THR B N 1
ATOM 7150 C CA . THR B 1 276 ? 19.312 -0.356 -11.211 1 96.5 276 THR B CA 1
ATOM 7151 C C . THR B 1 276 ? 17.953 -0.399 -11.914 1 96.5 276 THR B C 1
ATOM 7153 O O . THR B 1 276 ? 17.359 0.644 -12.172 1 96.5 276 THR B O 1
ATOM 7156 N N . SER B 1 277 ? 17.516 -1.567 -12.156 1 97.75 277 SER B N 1
ATOM 7157 C CA . SER B 1 277 ? 16.25 -1.756 -12.859 1 97.75 277 SER B CA 1
ATOM 7158 C C . SER B 1 277 ? 15.07 -1.31 -12 1 97.75 277 SER B C 1
ATOM 7160 O O . SER B 1 277 ? 14.055 -0.848 -12.531 1 97.75 277 SER B O 1
ATOM 7162 N N . PHE B 1 278 ? 15.203 -1.413 -10.688 1 97.88 278 PHE B N 1
ATOM 7163 C CA . PHE B 1 278 ? 14.156 -0.933 -9.797 1 97.88 278 PHE B CA 1
ATOM 7164 C C . PHE B 1 278 ? 13.93 0.563 -9.984 1 97.88 278 PHE B C 1
ATOM 7166 O O . PHE B 1 278 ? 12.789 1.013 -10.125 1 97.88 278 PHE B O 1
ATOM 7173 N N . LYS B 1 279 ? 14.969 1.288 -9.961 1 95.19 279 LYS B N 1
ATOM 7174 C CA . LYS B 1 279 ? 14.906 2.74 -10.094 1 95.19 279 LYS B CA 1
ATOM 7175 C C . LYS B 1 279 ? 14.305 3.141 -11.438 1 95.19 279 LYS B C 1
ATOM 7177 O O . LYS B 1 279 ? 13.438 4.016 -11.5 1 95.19 279 LYS B O 1
ATOM 7182 N N . GLU B 1 280 ? 14.789 2.486 -12.469 1 97.62 280 GLU B N 1
ATOM 7183 C CA . GLU B 1 280 ? 14.273 2.783 -13.805 1 97.62 280 GLU B CA 1
ATOM 7184 C C . GLU B 1 280 ? 12.789 2.467 -13.906 1 97.62 280 GLU B C 1
ATOM 7186 O O . GLU B 1 280 ? 12.008 3.27 -14.43 1 97.62 280 GLU B O 1
ATOM 7191 N N . ALA B 1 281 ? 12.406 1.277 -13.406 1 98.31 281 ALA B N 1
ATOM 7192 C CA . ALA B 1 281 ? 11.023 0.826 -13.492 1 98.31 281 ALA B CA 1
ATOM 7193 C C . ALA B 1 281 ? 10.094 1.732 -12.688 1 98.31 281 ALA B C 1
ATOM 7195 O O . ALA B 1 281 ? 8.977 2.033 -13.117 1 98.31 281 ALA B O 1
ATOM 7196 N N . TYR B 1 282 ? 10.562 2.131 -11.578 1 95.94 282 TYR B N 1
ATOM 7197 C CA . TYR B 1 282 ? 9.805 3.053 -10.742 1 95.94 282 TYR B CA 1
ATOM 7198 C C . TYR B 1 282 ? 9.578 4.379 -11.461 1 95.94 282 TYR B C 1
ATOM 7200 O O . TYR B 1 282 ? 8.453 4.879 -11.516 1 95.94 282 TYR B O 1
ATOM 7208 N N . GLU B 1 283 ? 10.602 4.934 -11.977 1 96.75 283 GLU B N 1
ATOM 7209 C CA . GLU B 1 283 ? 10.531 6.234 -12.633 1 96.75 283 GLU B CA 1
ATOM 7210 C C . GLU B 1 283 ? 9.594 6.195 -13.836 1 96.75 283 GLU B C 1
ATOM 7212 O O . GLU B 1 283 ? 8.93 7.184 -14.141 1 96.75 283 GLU B O 1
ATOM 7217 N N . LYS B 1 284 ? 9.523 5.074 -14.43 1 98.06 284 LYS B N 1
ATOM 7218 C CA . LYS B 1 284 ? 8.703 4.934 -15.633 1 98.06 284 LYS B CA 1
ATOM 7219 C C . LYS B 1 284 ? 7.316 4.395 -15.297 1 98.06 284 LYS B C 1
ATOM 7221 O O . LYS B 1 284 ? 6.496 4.18 -16.188 1 98.06 284 LYS B O 1
ATOM 7226 N N . ARG B 1 285 ? 7.07 4.051 -14.031 1 97.44 285 ARG B N 1
ATOM 7227 C CA . ARG B 1 285 ? 5.801 3.529 -13.539 1 97.44 285 ARG B CA 1
ATOM 7228 C C . ARG B 1 285 ? 5.523 2.141 -14.102 1 97.44 285 ARG B C 1
ATOM 7230 O O . ARG B 1 285 ? 4.398 1.845 -14.508 1 97.44 285 ARG B O 1
ATOM 7237 N N . TYR B 1 286 ? 6.578 1.292 -14.172 1 98.81 286 TYR B N 1
ATOM 7238 C CA . TYR B 1 286 ? 6.449 -0.053 -14.719 1 98.81 286 TYR B CA 1
ATOM 7239 C C . TYR B 1 286 ? 6.199 -1.071 -13.617 1 98.81 286 TYR B C 1
ATOM 7241 O O . TYR B 1 286 ? 6.012 -2.26 -13.891 1 98.81 286 TYR B O 1
ATOM 7249 N N . LEU B 1 287 ? 6.176 -0.652 -12.367 1 98.81 287 LEU B N 1
ATOM 7250 C CA . LEU B 1 287 ? 5.945 -1.534 -11.227 1 98.81 287 LEU B CA 1
ATOM 7251 C C . LEU B 1 287 ? 4.5 -1.437 -10.75 1 98.81 287 LEU B C 1
ATOM 7253 O O . LEU B 1 287 ? 3.83 -0.428 -10.992 1 98.81 287 LEU B O 1
ATOM 7257 N N . VAL B 1 288 ? 4.023 -2.512 -10.109 1 98.69 288 VAL B N 1
ATOM 7258 C CA . VAL B 1 288 ? 2.787 -2.404 -9.344 1 98.69 288 VAL B CA 1
ATOM 7259 C C . VAL B 1 288 ? 2.914 -1.279 -8.312 1 98.69 288 VAL B C 1
ATOM 7261 O O . VAL B 1 288 ? 3.949 -1.14 -7.664 1 98.69 288 VAL B O 1
ATOM 7264 N N . ARG B 1 289 ? 1.822 -0.501 -8.219 1 98.06 289 ARG B N 1
ATOM 7265 C CA . ARG B 1 289 ? 1.906 0.719 -7.422 1 98.06 289 ARG B CA 1
ATOM 7266 C C . ARG B 1 289 ? 0.985 0.646 -6.207 1 98.06 289 ARG B C 1
ATOM 7268 O O . ARG B 1 289 ? 0.059 -0.166 -6.172 1 98.06 289 ARG B O 1
ATOM 7275 N N . GLN B 1 290 ? 1.316 1.485 -5.227 1 97.25 290 GLN B N 1
ATOM 7276 C CA . GLN B 1 290 ? 0.377 1.689 -4.133 1 97.25 290 GLN B CA 1
ATOM 7277 C C . GLN B 1 290 ? -0.94 2.271 -4.637 1 97.25 290 GLN B C 1
ATOM 7279 O O . GLN B 1 290 ? -0.974 2.932 -5.676 1 97.25 290 GLN B O 1
ATOM 7284 N N . LEU B 1 291 ? -2.01 2.02 -3.883 1 94.69 291 LEU B N 1
ATOM 7285 C CA . LEU B 1 291 ? -3.34 2.41 -4.336 1 94.69 291 LEU B CA 1
ATOM 7286 C C . LEU B 1 291 ? -3.404 3.91 -4.602 1 94.69 291 LEU B C 1
ATOM 7288 O O . LEU B 1 291 ? -3.078 4.715 -3.727 1 94.69 291 LEU B O 1
ATOM 7292 N N . ASP B 1 292 ? -3.822 4.297 -5.816 1 92.81 292 ASP B N 1
ATOM 7293 C CA . ASP B 1 292 ? -3.998 5.676 -6.262 1 92.81 292 ASP B CA 1
ATOM 7294 C C . ASP B 1 292 ? -2.734 6.496 -6.02 1 92.81 292 ASP B C 1
ATOM 7296 O O . ASP B 1 292 ? -2.805 7.625 -5.535 1 92.81 292 ASP B O 1
ATOM 7300 N N . SER B 1 293 ? -1.566 5.918 -6.266 1 95.69 293 SER B N 1
ATOM 7301 C CA . SER B 1 293 ? -0.253 6.527 -6.078 1 95.69 293 SER B CA 1
ATOM 7302 C C . SER B 1 293 ? 0.687 6.172 -7.227 1 95.69 293 SER B C 1
ATOM 7304 O O . SER B 1 293 ? 0.496 5.16 -7.902 1 95.69 293 SER B O 1
ATOM 7306 N N . ASN B 1 294 ? 1.648 7.02 -7.457 1 95.44 294 ASN B N 1
ATOM 7307 C CA . ASN B 1 294 ? 2.678 6.703 -8.445 1 95.44 294 ASN B CA 1
ATOM 7308 C C . ASN B 1 294 ? 3.83 5.922 -7.82 1 95.44 294 ASN B C 1
ATOM 7310 O O . ASN B 1 294 ? 4.715 5.441 -8.531 1 95.44 294 ASN B O 1
ATOM 7314 N N . LEU B 1 295 ? 3.816 5.773 -6.562 1 97.62 295 LEU B N 1
ATOM 7315 C CA . LEU B 1 295 ? 4.895 5.094 -5.855 1 97.62 295 LEU B CA 1
ATOM 7316 C C . LEU B 1 295 ? 4.719 3.582 -5.922 1 97.62 295 LEU B C 1
ATOM 7318 O O . LEU B 1 295 ? 3.592 3.082 -5.887 1 97.62 295 LEU B O 1
ATOM 7322 N N . PRO B 1 296 ? 5.809 2.828 -5.98 1 98.06 296 PRO B N 1
ATOM 7323 C CA . PRO B 1 296 ? 5.688 1.369 -6.023 1 98.06 296 PRO B CA 1
ATOM 7324 C C . PRO B 1 296 ? 5.129 0.784 -4.73 1 98.06 296 PRO B C 1
ATOM 7326 O O . PRO B 1 296 ? 5.445 1.271 -3.641 1 98.06 296 PRO B O 1
ATOM 7329 N N . ALA B 1 297 ? 4.246 -0.202 -4.816 1 98.38 297 ALA B N 1
ATOM 7330 C CA . ALA B 1 297 ? 3.91 -1.07 -3.691 1 98.38 297 ALA B CA 1
ATOM 7331 C C . ALA B 1 297 ? 4.977 -2.145 -3.492 1 98.38 297 ALA B C 1
ATOM 7333 O O . ALA B 1 297 ? 5.238 -2.941 -4.395 1 98.38 297 ALA B O 1
ATOM 7334 N N . LEU B 1 298 ? 5.59 -2.199 -2.359 1 98.25 298 LEU B N 1
ATOM 7335 C CA . LEU B 1 298 ? 6.723 -3.088 -2.115 1 98.25 298 LEU B CA 1
ATOM 7336 C C . LEU B 1 298 ? 6.246 -4.508 -1.822 1 98.25 298 LEU B C 1
ATOM 7338 O O . LEU B 1 298 ? 5.145 -4.703 -1.303 1 98.25 298 LEU B O 1
ATOM 7342 N N . VAL B 1 299 ? 7.055 -5.445 -2.172 1 98.19 299 VAL B N 1
ATOM 7343 C CA . VAL B 1 299 ? 6.812 -6.852 -1.875 1 98.19 299 VAL B CA 1
ATOM 7344 C C . VAL B 1 299 ? 8.094 -7.5 -1.349 1 98.19 299 VAL B C 1
ATOM 7346 O O . VAL B 1 299 ? 9.18 -6.934 -1.48 1 98.19 299 VAL B O 1
ATOM 7349 N N . SER B 1 300 ? 7.887 -8.633 -0.667 1 96.69 300 SER B N 1
ATOM 7350 C CA . SER B 1 300 ? 8.984 -9.516 -0.305 1 96.69 300 SER B CA 1
ATOM 7351 C C . SER B 1 300 ? 8.883 -10.852 -1.034 1 96.69 300 SER B C 1
ATOM 7353 O O . SER B 1 300 ? 7.781 -11.359 -1.255 1 96.69 300 SER B O 1
ATOM 7355 N N . TRP B 1 301 ? 9.992 -11.344 -1.452 1 96.44 301 TRP B N 1
ATOM 7356 C CA . TRP B 1 301 ? 10.062 -12.641 -2.117 1 96.44 301 TRP B CA 1
ATOM 7357 C C . TRP B 1 301 ? 11.305 -13.406 -1.688 1 96.44 301 TRP B C 1
ATOM 7359 O O . TRP B 1 301 ? 12.078 -12.938 -0.849 1 96.44 301 TRP B O 1
ATOM 7369 N N . TRP B 1 302 ? 11.555 -14.609 -2.133 1 94.19 302 TRP B N 1
ATOM 7370 C CA . TRP B 1 302 ? 12.508 -15.531 -1.53 1 94.19 302 TRP B CA 1
ATOM 7371 C C . TRP B 1 302 ? 13.938 -15.055 -1.729 1 94.19 302 TRP B C 1
ATOM 7373 O O . TRP B 1 302 ? 14.875 -15.594 -1.131 1 94.19 302 TRP B O 1
ATOM 7383 N N . ARG B 1 303 ? 14.117 -13.984 -2.609 1 96.31 303 ARG B N 1
ATOM 7384 C CA . ARG B 1 303 ? 15.461 -13.469 -2.816 1 96.31 303 ARG B CA 1
ATOM 7385 C C . ARG B 1 303 ? 15.531 -11.977 -2.502 1 96.31 303 ARG B C 1
ATOM 7387 O O . ARG B 1 303 ? 16.469 -11.297 -2.898 1 96.31 303 ARG B O 1
ATOM 7394 N N . GLY B 1 304 ? 14.508 -11.445 -1.794 1 95.25 304 GLY B N 1
ATOM 7395 C CA . GLY B 1 304 ? 14.547 -10.023 -1.508 1 95.25 304 GLY B CA 1
ATOM 7396 C C . GLY B 1 304 ? 13.492 -9.586 -0.501 1 95.25 304 GLY B C 1
ATOM 7397 O O . GLY B 1 304 ? 12.32 -9.945 -0.625 1 95.25 304 GLY B O 1
ATOM 7398 N N . LYS B 1 305 ? 13.945 -8.758 0.429 1 93.62 305 LYS B N 1
ATOM 7399 C CA . LYS B 1 305 ? 13.047 -8.297 1.482 1 93.62 305 LYS B CA 1
ATOM 7400 C C . LYS B 1 305 ? 12.25 -7.078 1.027 1 93.62 305 LYS B C 1
ATOM 7402 O O . LYS B 1 305 ? 11.125 -6.859 1.483 1 93.62 305 LYS B O 1
ATOM 7407 N N . LEU B 1 306 ? 12.828 -6.234 0.237 1 95.94 306 LEU B N 1
ATOM 7408 C CA . LEU B 1 306 ? 12.227 -5.035 -0.334 1 95.94 306 LEU B CA 1
ATOM 7409 C C . LEU B 1 306 ? 12.375 -5.023 -1.852 1 95.94 306 LEU B C 1
ATOM 7411 O O . LEU B 1 306 ? 13.477 -4.844 -2.369 1 95.94 306 LEU B O 1
ATOM 7415 N N . ALA B 1 307 ? 11.242 -5.211 -2.527 1 98.31 307 ALA B N 1
ATOM 7416 C CA . ALA B 1 307 ? 11.297 -5.289 -3.984 1 98.31 307 ALA B CA 1
ATOM 7417 C C . ALA B 1 307 ? 10.016 -4.75 -4.609 1 98.31 307 ALA B C 1
ATOM 7419 O O . ALA B 1 307 ? 9 -4.59 -3.926 1 98.31 307 ALA B O 1
ATOM 7420 N N . GLY B 1 308 ? 10.141 -4.25 -5.805 1 98.56 308 GLY B N 1
ATOM 7421 C CA . GLY B 1 308 ? 8.969 -4.051 -6.641 1 98.56 308 GLY B CA 1
ATOM 7422 C C . GLY B 1 308 ? 8.633 -5.258 -7.496 1 98.56 308 GLY B C 1
ATOM 7423 O O . GLY B 1 308 ? 9.43 -6.195 -7.594 1 98.56 308 GLY B O 1
ATOM 7424 N N . ILE B 1 309 ? 7.527 -5.25 -8.031 1 98.88 309 ILE B N 1
ATOM 7425 C CA . ILE B 1 309 ? 7.105 -6.324 -8.93 1 98.88 309 ILE B CA 1
ATOM 7426 C C . ILE B 1 309 ? 6.555 -5.727 -10.219 1 98.88 309 ILE B C 1
ATOM 7428 O O . ILE B 1 309 ? 5.887 -4.691 -10.195 1 98.88 309 ILE B O 1
ATOM 7432 N N . LEU B 1 310 ? 6.777 -6.336 -11.32 1 98.94 310 LEU B N 1
ATOM 7433 C CA . LEU B 1 310 ? 6.426 -5.844 -12.648 1 98.94 310 LEU B CA 1
ATOM 7434 C C . LEU B 1 310 ? 4.914 -5.707 -12.797 1 98.94 310 LEU B C 1
ATOM 7436 O O . LEU B 1 310 ? 4.168 -6.613 -12.422 1 98.94 310 LEU B O 1
ATOM 7440 N N . ASP B 1 311 ? 4.438 -4.578 -13.273 1 98.81 311 ASP B N 1
ATOM 7441 C CA . ASP B 1 311 ? 3.039 -4.441 -13.664 1 98.81 311 ASP B CA 1
ATOM 7442 C C . ASP B 1 311 ? 2.799 -5.043 -15.047 1 98.81 311 ASP B C 1
ATOM 7444 O O . ASP B 1 311 ? 2.877 -4.34 -16.062 1 98.81 311 ASP B O 1
ATOM 7448 N N . VAL B 1 312 ? 2.377 -6.258 -15.023 1 98.81 312 VAL B N 1
ATOM 7449 C CA . VAL B 1 312 ? 2.225 -6.98 -16.281 1 98.81 312 VAL B CA 1
ATOM 7450 C C . VAL B 1 312 ? 0.949 -6.527 -16.984 1 98.81 312 VAL B C 1
ATOM 7452 O O . VAL B 1 312 ? 0.666 -6.957 -18.109 1 98.81 312 VAL B O 1
ATOM 7455 N N . THR B 1 313 ? 0.163 -5.656 -16.406 1 98.38 313 THR B N 1
ATOM 7456 C CA . THR B 1 313 ? -1.015 -5.098 -17.062 1 98.38 313 THR B CA 1
ATOM 7457 C C . THR B 1 313 ? -0.643 -3.863 -17.875 1 98.38 313 THR B C 1
ATOM 7459 O O . THR B 1 313 ? -1.457 -3.359 -18.656 1 98.38 313 THR B O 1
ATOM 7462 N N . ASN B 1 314 ? 0.54 -3.346 -17.656 1 98.56 314 ASN B N 1
ATOM 7463 C CA . ASN B 1 314 ? 1.057 -2.197 -18.391 1 98.56 314 ASN B CA 1
ATOM 7464 C C . ASN B 1 314 ? 1.786 -2.625 -19.656 1 98.56 314 ASN B C 1
ATOM 7466 O O . ASN B 1 314 ? 2.869 -3.207 -19.594 1 98.56 314 ASN B O 1
ATOM 7470 N N . PRO B 1 315 ? 1.268 -2.326 -20.828 1 98.56 315 PRO B N 1
ATOM 7471 C CA . PRO B 1 315 ? 1.91 -2.779 -22.062 1 98.56 315 PRO B CA 1
ATOM 7472 C C . PRO B 1 315 ? 3.326 -2.232 -22.219 1 98.56 315 PRO B C 1
ATOM 7474 O O . PRO B 1 315 ? 4.191 -2.908 -22.781 1 98.56 315 PRO B O 1
ATOM 7477 N N . GLU B 1 316 ? 3.562 -1.034 -21.703 1 98.75 316 GLU B N 1
ATOM 7478 C CA . GLU B 1 316 ? 4.906 -0.467 -21.797 1 98.75 316 GLU B CA 1
ATOM 7479 C C . GLU B 1 316 ? 5.883 -1.215 -20.891 1 98.75 316 GLU B C 1
ATOM 7481 O O . GLU B 1 316 ? 7.039 -1.43 -21.266 1 98.75 316 GLU B O 1
ATOM 7486 N N . ALA B 1 317 ? 5.395 -1.573 -19.734 1 98.81 317 ALA B N 1
ATOM 7487 C CA . ALA B 1 317 ? 6.23 -2.35 -18.828 1 98.81 317 ALA B CA 1
ATOM 7488 C C . ALA B 1 317 ? 6.566 -3.717 -19.406 1 98.81 317 ALA B C 1
ATOM 7490 O O . ALA B 1 317 ? 7.707 -4.172 -19.328 1 98.81 317 ALA B O 1
ATOM 7491 N N . VAL B 1 318 ? 5.566 -4.359 -20.016 1 98.88 318 VAL B N 1
ATOM 7492 C CA . VAL B 1 318 ? 5.746 -5.664 -20.641 1 98.88 318 VAL B CA 1
ATOM 7493 C C . VAL B 1 318 ? 6.762 -5.555 -21.781 1 98.88 318 VAL B C 1
ATOM 7495 O O . VAL B 1 318 ? 7.684 -6.363 -21.875 1 98.88 318 VAL B O 1
ATOM 7498 N N . SER B 1 319 ? 6.582 -4.555 -22.609 1 98.81 319 SER B N 1
ATOM 7499 C CA . SER B 1 319 ? 7.504 -4.34 -23.719 1 98.81 319 SER B CA 1
ATOM 7500 C C . SER B 1 319 ? 8.93 -4.102 -23.219 1 98.81 319 SER B C 1
ATOM 7502 O O . SER B 1 319 ? 9.891 -4.586 -23.828 1 98.81 319 SER B O 1
ATOM 7504 N N . TRP B 1 320 ? 9 -3.262 -22.188 1 98.81 320 TRP B N 1
ATOM 7505 C CA . TRP B 1 320 ? 10.297 -2.967 -21.594 1 98.81 320 TRP B CA 1
ATOM 7506 C C . TRP B 1 320 ? 10.969 -4.242 -21.094 1 98.81 320 TRP B C 1
ATOM 7508 O O . TRP B 1 320 ? 12.148 -4.469 -21.359 1 98.81 320 TRP B O 1
ATOM 7518 N N . TYR B 1 321 ? 10.281 -5.082 -20.422 1 98.81 321 TYR B N 1
ATOM 7519 C CA . TYR B 1 321 ? 10.789 -6.348 -19.906 1 98.81 321 TYR B CA 1
ATOM 7520 C C . TYR B 1 321 ? 11.203 -7.277 -21.047 1 98.81 321 TYR B C 1
ATOM 7522 O O . TYR B 1 321 ? 12.289 -7.855 -21.016 1 98.81 321 TYR B O 1
ATOM 7530 N N . LEU B 1 322 ? 10.367 -7.453 -22.062 1 98.81 322 LEU B N 1
ATOM 7531 C CA . LEU B 1 322 ? 10.641 -8.312 -23.203 1 98.81 322 LEU B CA 1
ATOM 7532 C C . LEU B 1 322 ? 11.867 -7.832 -23.969 1 98.81 322 LEU B C 1
ATOM 7534 O O . LEU B 1 322 ? 12.625 -8.641 -24.5 1 98.81 322 LEU B O 1
ATOM 7538 N N . LYS B 1 323 ? 11.977 -6.562 -24.031 1 98.62 323 LYS B N 1
ATOM 7539 C CA . LYS B 1 323 ? 13.156 -6.016 -24.703 1 98.62 323 LYS B CA 1
ATOM 7540 C C . LYS B 1 323 ? 14.438 -6.43 -23.969 1 98.62 323 LYS B C 1
ATOM 7542 O O . LYS B 1 323 ? 15.453 -6.723 -24.609 1 98.62 323 LYS B O 1
ATOM 7547 N N . GLN B 1 324 ? 14.391 -6.418 -22.688 1 98 324 GLN B N 1
ATOM 7548 C CA . GLN B 1 324 ? 15.547 -6.863 -21.922 1 98 324 GLN B CA 1
ATOM 7549 C C . GLN B 1 324 ? 15.867 -8.328 -22.203 1 98 324 GLN B C 1
ATOM 7551 O O . GLN B 1 324 ? 17.031 -8.703 -22.328 1 98 324 GLN B O 1
ATOM 7556 N N . LEU B 1 325 ? 14.875 -9.172 -22.297 1 98.56 325 LEU B N 1
ATOM 7557 C CA . LEU B 1 325 ? 15.078 -10.578 -22.625 1 98.56 325 LEU B CA 1
ATOM 7558 C C . LEU B 1 325 ? 15.633 -10.727 -24.031 1 98.56 325 LEU B C 1
ATOM 7560 O O . LEU B 1 325 ? 16.516 -11.555 -24.266 1 98.56 325 LEU B O 1
ATOM 7564 N N . GLN B 1 326 ? 15.094 -9.93 -24.922 1 98.31 326 GLN B N 1
ATOM 7565 C CA . GLN B 1 326 ? 15.578 -9.961 -26.297 1 98.31 326 GLN B CA 1
ATOM 7566 C C . GLN B 1 326 ? 17.047 -9.57 -26.359 1 98.31 326 GLN B C 1
ATOM 7568 O O . GLN B 1 326 ? 17.797 -10.109 -27.172 1 98.31 326 GLN B O 1
ATOM 7573 N N . ASN B 1 327 ? 17.438 -8.609 -25.562 1 98.06 327 ASN B N 1
ATOM 7574 C CA . ASN B 1 327 ? 18.828 -8.211 -25.516 1 98.06 327 ASN B CA 1
ATOM 7575 C C . ASN B 1 327 ? 19.734 -9.375 -25.094 1 98.06 327 ASN B C 1
ATOM 7577 O O . ASN B 1 327 ? 20.844 -9.516 -25.578 1 98.06 327 ASN B O 1
ATOM 7581 N N . LEU B 1 328 ? 19.25 -10.18 -24.172 1 98.25 328 LEU B N 1
ATOM 7582 C CA . LEU B 1 328 ? 20.016 -11.359 -23.75 1 98.25 328 LEU B CA 1
ATOM 7583 C C . LEU B 1 328 ? 20.156 -12.352 -24.891 1 98.25 328 LEU B C 1
ATOM 7585 O O . LEU B 1 328 ? 21.219 -12.945 -25.062 1 98.25 328 LEU B O 1
ATOM 7589 N N . LYS B 1 329 ? 19.125 -12.531 -25.641 1 98.12 329 LYS B N 1
ATOM 7590 C CA . LYS B 1 329 ? 19.188 -13.414 -26.797 1 98.12 329 LYS B CA 1
ATOM 7591 C C . LYS B 1 329 ? 20.172 -12.898 -27.844 1 98.12 329 LYS B C 1
ATOM 7593 O O . LYS B 1 329 ? 21.016 -13.648 -28.328 1 98.12 329 LYS B O 1
ATOM 7598 N N . THR B 1 330 ? 20.109 -11.617 -28.094 1 97.69 330 THR B N 1
ATOM 7599 C CA . THR B 1 330 ? 20.891 -11 -29.156 1 97.69 330 THR B CA 1
ATOM 7600 C C . THR B 1 330 ? 22.359 -10.898 -28.766 1 97.69 330 THR B C 1
ATOM 7602 O O . THR B 1 330 ? 23.25 -11.164 -29.578 1 97.69 330 THR B O 1
ATOM 7605 N N . ASN B 1 331 ? 22.594 -10.562 -27.547 1 97.5 331 ASN B N 1
ATOM 7606 C CA . ASN B 1 331 ? 23.969 -10.242 -27.125 1 97.5 331 ASN B CA 1
ATOM 7607 C C . ASN B 1 331 ? 24.719 -11.492 -26.703 1 97.5 331 ASN B C 1
ATOM 7609 O O . ASN B 1 331 ? 25.953 -11.547 -26.797 1 97.5 331 ASN B O 1
ATOM 7613 N N . TYR B 1 332 ? 24 -12.484 -26.234 1 97.94 332 TYR B N 1
ATOM 7614 C CA . TYR B 1 332 ? 24.703 -13.609 -25.625 1 97.94 332 TYR B CA 1
ATOM 7615 C C . TYR B 1 332 ? 24.266 -14.93 -26.234 1 97.94 332 TYR B C 1
ATOM 7617 O O . TYR B 1 332 ? 24.781 -15.992 -25.891 1 97.94 332 TYR B O 1
ATOM 7625 N N . ASN B 1 333 ? 23.297 -14.922 -27.094 1 97.88 333 ASN B N 1
ATOM 7626 C CA . ASN B 1 333 ? 22.734 -16.109 -27.734 1 97.88 333 ASN B CA 1
ATOM 7627 C C . ASN B 1 333 ? 22 -17 -26.734 1 97.88 333 ASN B C 1
ATOM 7629 O O . ASN B 1 333 ? 22.062 -18.219 -26.828 1 97.88 333 ASN B O 1
ATOM 7633 N N . ILE B 1 334 ? 21.438 -16.375 -25.766 1 98.5 334 ILE B N 1
ATOM 7634 C CA . ILE B 1 334 ? 20.484 -17.078 -24.906 1 98.5 334 ILE B CA 1
ATOM 7635 C C . ILE B 1 334 ? 19.281 -17.531 -25.719 1 98.5 334 ILE B C 1
ATOM 7637 O O . ILE B 1 334 ? 18.703 -16.75 -26.469 1 98.5 334 ILE B O 1
ATOM 7641 N N . SER B 1 335 ? 18.922 -18.781 -25.531 1 98.06 335 SER B N 1
ATOM 7642 C CA . SER B 1 335 ? 17.953 -19.375 -26.453 1 98.06 335 SER B CA 1
ATOM 7643 C C . SER B 1 335 ? 16.531 -19.188 -25.922 1 98.06 335 SER B C 1
ATOM 7645 O O . SER B 1 335 ? 15.578 -19.172 -26.703 1 98.06 335 SER B O 1
ATOM 7647 N N . SER B 1 336 ? 16.312 -19.156 -24.625 1 98.62 336 SER B N 1
ATOM 7648 C CA . SER B 1 336 ? 14.984 -19.062 -24.031 1 98.62 336 SER B CA 1
ATOM 7649 C C . SER B 1 336 ? 15.078 -18.875 -22.516 1 98.62 336 SER B C 1
ATOM 7651 O O . SER B 1 336 ? 16.125 -18.484 -22 1 98.62 336 SER B O 1
ATOM 7653 N N . PHE B 1 337 ? 13.922 -19.062 -21.828 1 98.81 337 PHE B N 1
ATOM 7654 C CA . PHE B 1 337 ? 13.914 -18.625 -20.438 1 98.81 337 PHE B CA 1
ATOM 7655 C C . PHE B 1 337 ? 13.062 -19.547 -19.578 1 98.81 337 PHE B C 1
ATOM 7657 O O . PHE B 1 337 ? 12.141 -20.188 -20.078 1 98.81 337 PHE B O 1
ATOM 7664 N N . LYS B 1 338 ? 13.383 -19.594 -18.344 1 98.69 338 LYS B N 1
ATOM 7665 C CA . LYS B 1 338 ? 12.602 -20.234 -17.281 1 98.69 338 LYS B CA 1
ATOM 7666 C C . LYS B 1 338 ? 11.938 -19.188 -16.391 1 98.69 338 LYS B C 1
ATOM 7668 O O . LYS B 1 338 ? 12.617 -18.469 -15.656 1 98.69 338 LYS B O 1
ATOM 7673 N N . PHE B 1 339 ? 10.617 -19.125 -16.406 1 98.69 339 PHE B N 1
ATOM 7674 C CA . PHE B 1 339 ? 9.883 -18.078 -15.695 1 98.69 339 PHE B CA 1
ATOM 7675 C C . PHE B 1 339 ? 9.352 -18.594 -14.359 1 98.69 339 PHE B C 1
ATOM 7677 O O . PHE B 1 339 ? 8.562 -19.547 -14.328 1 98.69 339 PHE B O 1
ATOM 7684 N N . ASP B 1 340 ? 9.758 -17.953 -13.281 1 97.69 340 ASP B N 1
ATOM 7685 C CA . ASP B 1 340 ? 9.234 -18.266 -11.953 1 97.69 340 ASP B CA 1
ATOM 7686 C C . ASP B 1 340 ? 8.312 -17.156 -11.445 1 97.69 340 ASP B C 1
ATOM 7688 O O . ASP B 1 340 ? 8.289 -16.062 -12.008 1 97.69 340 ASP B O 1
ATOM 7692 N N . ALA B 1 341 ? 7.562 -17.5 -10.453 1 97.69 341 ALA B N 1
ATOM 7693 C CA . ALA B 1 341 ? 6.609 -16.594 -9.812 1 97.69 341 ALA B CA 1
ATOM 7694 C C . ALA B 1 341 ? 5.402 -16.344 -10.711 1 97.69 341 ALA B C 1
ATOM 7696 O O . ALA B 1 341 ? 4.996 -17.219 -11.477 1 97.69 341 ALA B O 1
ATOM 7697 N N . GLY B 1 342 ? 4.711 -15.305 -10.492 1 97.81 342 GLY B N 1
ATOM 7698 C CA . GLY B 1 342 ? 3.504 -15.008 -11.242 1 97.81 342 GLY B CA 1
ATOM 7699 C C . GLY B 1 342 ? 2.23 -15.266 -10.461 1 97.81 342 GLY B C 1
ATOM 7700 O O . GLY B 1 342 ? 1.135 -14.945 -10.93 1 97.81 342 GLY B O 1
ATOM 7701 N N . GLU B 1 343 ? 2.383 -15.766 -9.227 1 97.62 343 GLU B N 1
ATOM 7702 C CA . GLU B 1 343 ? 1.22 -16.016 -8.383 1 97.62 343 GLU B CA 1
ATOM 7703 C C . GLU B 1 343 ? 0.699 -14.727 -7.758 1 97.62 343 GLU B C 1
ATOM 7705 O O . GLU B 1 343 ? 1.463 -13.781 -7.543 1 97.62 343 GLU B O 1
ATOM 7710 N N . VAL B 1 344 ? -0.502 -14.766 -7.406 1 96.81 344 VAL B N 1
ATOM 7711 C CA . VAL B 1 344 ? -1.185 -13.594 -6.855 1 96.81 344 VAL B CA 1
ATOM 7712 C C . VAL B 1 344 ? -0.646 -13.297 -5.461 1 96.81 344 VAL B C 1
ATOM 7714 O O . VAL B 1 344 ? -0.586 -12.133 -5.051 1 96.81 344 VAL B O 1
ATOM 7717 N N . ASN B 1 345 ? -0.182 -14.32 -4.777 1 95.31 345 ASN B N 1
ATOM 7718 C CA . ASN B 1 345 ? 0.223 -14.117 -3.391 1 95.31 345 ASN B CA 1
ATOM 7719 C C . ASN B 1 345 ? 1.481 -13.258 -3.293 1 95.31 345 ASN B C 1
ATOM 7721 O O . ASN B 1 345 ? 1.837 -12.789 -2.211 1 95.31 345 ASN B O 1
ATOM 7725 N N . TRP B 1 346 ? 2.188 -13.047 -4.438 1 96.5 346 TRP B N 1
ATOM 7726 C CA . TRP B 1 346 ? 3.383 -12.211 -4.422 1 96.5 346 TRP B CA 1
ATOM 7727 C C . TRP B 1 346 ? 3.016 -10.734 -4.555 1 96.5 346 TRP B C 1
ATOM 7729 O O . TRP B 1 346 ? 3.854 -9.859 -4.328 1 96.5 346 TRP B O 1
ATOM 7739 N N . LEU B 1 347 ? 1.808 -10.453 -4.941 1 97 347 LEU B N 1
ATOM 7740 C CA . LEU B 1 347 ? 1.346 -9.07 -5.066 1 97 347 LEU B CA 1
ATOM 7741 C C . LEU B 1 347 ? 1.116 -8.453 -3.691 1 97 347 LEU B C 1
ATOM 7743 O O . LEU B 1 347 ? 0.886 -9.164 -2.713 1 97 347 LEU B O 1
ATOM 7747 N N . PRO B 1 348 ? 1.233 -7.082 -3.668 1 97.12 348 PRO B N 1
ATOM 7748 C CA . PRO B 1 348 ? 0.765 -6.438 -2.439 1 97.12 348 PRO B CA 1
ATOM 7749 C C . PRO B 1 348 ? -0.707 -6.719 -2.148 1 97.12 348 PRO B C 1
ATOM 7751 O O . PRO B 1 348 ? -1.479 -7 -3.07 1 97.12 348 PRO B O 1
ATOM 7754 N N . ASN B 1 349 ? -1.093 -6.633 -0.9 1 95.25 349 ASN B N 1
ATOM 7755 C CA . ASN B 1 349 ? -2.48 -6.895 -0.533 1 95.25 349 ASN B CA 1
ATOM 7756 C C . ASN B 1 349 ? -3.434 -5.914 -1.213 1 95.25 349 ASN B C 1
ATOM 7758 O O . ASN B 1 349 ? -4.496 -6.309 -1.694 1 95.25 349 ASN B O 1
ATOM 7762 N N . VAL B 1 350 ? -3.082 -4.684 -1.204 1 94.25 350 VAL B N 1
ATOM 7763 C CA . VAL B 1 350 ? -3.828 -3.629 -1.887 1 94.25 350 VAL B CA 1
ATOM 7764 C C . VAL B 1 350 ? -2.891 -2.842 -2.799 1 94.25 350 VAL B C 1
ATOM 7766 O O . VAL B 1 350 ? -1.786 -2.471 -2.395 1 94.25 350 VAL B O 1
ATOM 7769 N N . TYR B 1 351 ? -3.289 -2.641 -4.027 1 96.19 351 TYR B N 1
ATOM 7770 C CA . TYR B 1 351 ? -2.393 -2.051 -5.012 1 96.19 351 TYR B CA 1
ATOM 7771 C C . TYR B 1 351 ? -3.178 -1.415 -6.152 1 96.19 351 TYR B C 1
ATOM 7773 O O . TYR B 1 351 ? -4.41 -1.487 -6.184 1 96.19 351 TYR B O 1
ATOM 7781 N N . SER B 1 352 ? -2.426 -0.672 -6.992 1 95.5 352 SER B N 1
ATOM 7782 C CA . SER B 1 352 ? -2.91 -0.151 -8.266 1 95.5 352 SER B CA 1
ATOM 7783 C C . SER B 1 352 ? -2.029 -0.615 -9.422 1 95.5 352 SER B C 1
ATOM 7785 O O . SER B 1 352 ? -0.83 -0.835 -9.25 1 95.5 352 SER B O 1
ATOM 7787 N N . VAL B 1 353 ? -2.627 -0.826 -10.555 1 97.06 353 VAL B N 1
ATOM 7788 C CA . VAL B 1 353 ? -1.943 -1.233 -11.773 1 97.06 353 VAL B CA 1
ATOM 7789 C C . VAL B 1 353 ? -2.449 -0.402 -12.953 1 97.06 353 VAL B C 1
ATOM 7791 O O . VAL B 1 353 ? -3.35 0.427 -12.797 1 97.06 353 VAL B O 1
ATOM 7794 N N . ASN B 1 354 ? -1.801 -0.519 -14.07 1 97.31 354 ASN B N 1
ATOM 7795 C CA . ASN B 1 354 ? -2.166 0.244 -15.258 1 97.31 354 ASN B CA 1
ATOM 7796 C C . ASN B 1 354 ? -3.594 -0.059 -15.703 1 97.31 354 ASN B C 1
ATOM 7798 O O . ASN B 1 354 ? -4.352 0.853 -16.031 1 97.31 354 ASN B O 1
ATOM 7802 N N . SER B 1 355 ? -3.93 -1.318 -15.719 1 94.88 355 SER B N 1
ATOM 7803 C CA . SER B 1 355 ? -5.285 -1.76 -16.016 1 94.88 355 SER B CA 1
ATOM 7804 C C . SER B 1 355 ? -5.836 -2.664 -14.922 1 94.88 355 SER B C 1
ATOM 7806 O O . SER B 1 355 ? -5.289 -3.738 -14.664 1 94.88 355 SER B O 1
ATOM 7808 N N . THR B 1 356 ? -6.969 -2.205 -14.367 1 90.38 356 THR B N 1
ATOM 7809 C CA . THR B 1 356 ? -7.547 -2.93 -13.242 1 90.38 356 THR B CA 1
ATOM 7810 C C . THR B 1 356 ? -8.547 -3.975 -13.727 1 90.38 356 THR B C 1
ATOM 7812 O O . THR B 1 356 ? -9.328 -3.715 -14.648 1 90.38 356 THR B O 1
ATOM 7815 N N . TYR B 1 357 ? -8.43 -5.195 -13.078 1 88.5 357 TYR B N 1
ATOM 7816 C CA . TYR B 1 357 ? -9.359 -6.285 -13.375 1 88.5 357 TYR B CA 1
ATOM 7817 C C . TYR B 1 357 ? -10.031 -6.785 -12.102 1 88.5 357 TYR B C 1
ATOM 7819 O O . TYR B 1 357 ? -9.516 -6.602 -11 1 88.5 357 TYR B O 1
ATOM 7827 N N . ARG B 1 358 ? -11.133 -7.363 -12.281 1 88 358 ARG B N 1
ATOM 7828 C CA . ARG B 1 358 ? -11.898 -7.875 -11.148 1 88 358 ARG B CA 1
ATOM 7829 C C . ARG B 1 358 ? -11.242 -9.125 -10.562 1 88 358 ARG B C 1
ATOM 7831 O O . ARG B 1 358 ? -11.281 -9.336 -9.352 1 88 358 ARG B O 1
ATOM 7838 N N . ASN B 1 359 ? -10.727 -9.914 -11.438 1 94.31 359 ASN B N 1
ATOM 7839 C CA . ASN B 1 359 ? -10.078 -11.164 -11.031 1 94.31 359 ASN B CA 1
ATOM 7840 C C . ASN B 1 359 ? -8.57 -10.992 -10.883 1 94.31 359 ASN B C 1
ATOM 7842 O O . ASN B 1 359 ? -7.871 -10.758 -11.875 1 94.31 359 ASN B O 1
ATOM 7846 N N . PRO B 1 360 ? -8.047 -11.203 -9.68 1 95.56 360 PRO B N 1
ATOM 7847 C CA . PRO B 1 360 ? -6.609 -11.031 -9.461 1 95.56 360 PRO B CA 1
ATOM 7848 C C . PRO B 1 360 ? -5.766 -12.008 -10.273 1 95.56 360 PRO B C 1
ATOM 7850 O O . PRO B 1 360 ? -4.59 -11.75 -10.531 1 95.56 360 PRO B O 1
ATOM 7853 N N . ASP B 1 361 ? -6.312 -13.07 -10.742 1 97.19 361 ASP B N 1
ATOM 7854 C CA . ASP B 1 361 ? -5.582 -14.07 -11.516 1 97.19 361 ASP B CA 1
ATOM 7855 C C . ASP B 1 361 ? -5.148 -13.516 -12.867 1 97.19 361 ASP B C 1
ATOM 7857 O O . ASP B 1 361 ? -4.352 -14.133 -13.578 1 97.19 361 ASP B O 1
ATOM 7861 N N . VAL B 1 362 ? -5.641 -12.359 -13.18 1 96.94 362 VAL B N 1
ATOM 7862 C CA . VAL B 1 362 ? -5.199 -11.727 -14.414 1 96.94 362 VAL B CA 1
ATOM 7863 C C . VAL B 1 362 ? -3.688 -11.516 -14.383 1 96.94 362 VAL B C 1
ATOM 7865 O O . VAL B 1 362 ? -3.016 -11.609 -15.414 1 96.94 362 VAL B O 1
ATOM 7868 N N . TYR B 1 363 ? -3.217 -11.219 -13.211 1 98 363 TYR B N 1
ATOM 7869 C CA . TYR B 1 363 ? -1.768 -11.078 -13.125 1 98 363 TYR B CA 1
ATOM 7870 C C . TYR B 1 363 ? -1.067 -12.352 -13.578 1 98 363 TYR B C 1
ATOM 7872 O O . TYR B 1 363 ? -0.115 -12.297 -14.359 1 98 363 TYR B O 1
ATOM 7880 N N . THR B 1 364 ? -1.505 -13.469 -13.078 1 98.38 364 THR B N 1
ATOM 7881 C CA . THR B 1 364 ? -0.959 -14.773 -13.438 1 98.38 364 THR B CA 1
ATOM 7882 C C . THR B 1 364 ? -1.098 -15.016 -14.938 1 98.38 364 THR B C 1
ATOM 7884 O O . THR B 1 364 ? -0.159 -15.492 -15.586 1 98.38 364 THR B O 1
ATOM 7887 N N . GLN B 1 365 ? -2.215 -14.688 -15.43 1 98.44 365 GLN B N 1
ATOM 7888 C CA . GLN B 1 365 ? -2.484 -14.844 -16.859 1 98.44 365 GLN B CA 1
ATOM 7889 C C . GLN B 1 365 ? -1.508 -14.023 -17.688 1 98.44 365 GLN B C 1
ATOM 7891 O O . GLN B 1 365 ? -0.891 -14.547 -18.625 1 98.44 365 GLN B O 1
ATOM 7896 N N . LYS B 1 366 ? -1.355 -12.82 -17.312 1 98.69 366 LYS B N 1
ATOM 7897 C CA . LYS B 1 366 ? -0.534 -11.906 -18.094 1 98.69 366 LYS B CA 1
ATOM 7898 C C . LYS B 1 366 ? 0.949 -12.242 -17.953 1 98.69 366 LYS B C 1
ATOM 7900 O O . LYS B 1 366 ? 1.721 -12.07 -18.906 1 98.69 366 LYS B O 1
ATOM 7905 N N . TRP B 1 367 ? 1.319 -12.695 -16.844 1 98.81 367 TRP B N 1
ATOM 7906 C CA . TRP B 1 367 ? 2.697 -13.148 -16.672 1 98.81 367 TRP B CA 1
ATOM 7907 C C . TRP B 1 367 ? 3.002 -14.328 -17.578 1 98.81 367 TRP B C 1
ATOM 7909 O O . TRP B 1 367 ? 4.043 -14.367 -18.234 1 98.81 367 TRP B O 1
ATOM 7919 N N . ALA B 1 368 ? 2.1 -15.273 -17.656 1 98.81 368 ALA B N 1
ATOM 7920 C CA . ALA B 1 368 ? 2.275 -16.422 -18.531 1 98.81 368 ALA B CA 1
ATOM 7921 C C . ALA B 1 368 ? 2.293 -16 -20 1 98.81 368 ALA B C 1
ATOM 7923 O O . ALA B 1 368 ? 3.064 -16.531 -20.797 1 98.81 368 ALA B O 1
ATOM 7924 N N . GLU B 1 369 ? 1.44 -15.047 -20.312 1 98.81 369 GLU B N 1
ATOM 7925 C CA . GLU B 1 369 ? 1.421 -14.523 -21.672 1 98.81 369 GLU B CA 1
ATOM 7926 C C . GLU B 1 369 ? 2.744 -13.852 -22.016 1 98.81 369 GLU B C 1
ATOM 7928 O O . GLU B 1 369 ? 3.252 -14.008 -23.125 1 98.81 369 GLU B O 1
ATOM 7933 N N . LEU B 1 370 ? 3.227 -13.086 -21.047 1 98.88 370 LEU B N 1
ATOM 7934 C CA . LEU B 1 370 ? 4.535 -12.477 -21.25 1 98.88 370 LEU B CA 1
ATOM 7935 C C . LEU B 1 370 ? 5.609 -13.539 -21.469 1 98.88 370 LEU B C 1
ATOM 7937 O O . LEU B 1 370 ? 6.465 -13.391 -22.344 1 98.88 370 LEU B O 1
ATOM 7941 N N . ALA B 1 371 ? 5.562 -14.57 -20.703 1 98.88 371 ALA B N 1
ATOM 7942 C CA . ALA B 1 371 ? 6.516 -15.664 -20.844 1 98.88 371 ALA B CA 1
ATOM 7943 C C . ALA B 1 371 ? 6.453 -16.266 -22.25 1 98.88 371 ALA B C 1
ATOM 7945 O O . ALA B 1 371 ? 7.488 -16.484 -22.891 1 98.88 371 ALA B O 1
ATOM 7946 N N . TYR B 1 372 ? 5.273 -16.484 -22.75 1 98.75 372 TYR B N 1
ATOM 7947 C CA . TYR B 1 372 ? 5.098 -17.047 -24.078 1 98.75 372 TYR B CA 1
ATOM 7948 C C . TYR B 1 372 ? 5.668 -16.125 -25.141 1 98.75 372 TYR B C 1
ATOM 7950 O O . TYR B 1 372 ? 6.355 -16.578 -26.062 1 98.75 372 TYR B O 1
ATOM 7958 N N . GLU B 1 373 ? 5.422 -14.867 -24.953 1 98.69 373 GLU B N 1
ATOM 7959 C CA . GLU B 1 373 ? 5.848 -13.875 -25.938 1 98.69 373 GLU B CA 1
ATOM 7960 C C . GLU B 1 373 ? 7.367 -13.812 -26.031 1 98.69 373 GLU B C 1
ATOM 7962 O O . GLU B 1 373 ? 7.914 -13.422 -27.062 1 98.69 373 GLU B O 1
ATOM 7967 N N . SER B 1 374 ? 8.039 -14.203 -25.047 1 98.69 374 SER B N 1
ATOM 7968 C CA . SER B 1 374 ? 9.492 -14.109 -25 1 98.69 374 SER B CA 1
ATOM 7969 C C . SER B 1 374 ? 10.148 -15.039 -26.016 1 98.69 374 SER B C 1
ATOM 7971 O O . SER B 1 374 ? 11.305 -14.844 -26.391 1 98.69 374 SER B O 1
ATOM 7973 N N . ASP B 1 375 ? 9.461 -16.109 -26.406 1 98.38 375 ASP B N 1
ATOM 7974 C CA . ASP B 1 375 ? 9.961 -17.109 -27.344 1 98.38 375 ASP B CA 1
ATOM 7975 C C . ASP B 1 375 ? 8.82 -17.766 -28.109 1 98.38 375 ASP B C 1
ATOM 7977 O O . ASP B 1 375 ? 8.695 -19 -28.109 1 98.38 375 ASP B O 1
ATOM 7981 N N . LYS B 1 376 ? 8.055 -17.016 -28.828 1 96.62 376 LYS B N 1
ATOM 7982 C CA . LYS B 1 376 ? 6.824 -17.5 -29.453 1 96.62 376 LYS B CA 1
ATOM 7983 C C . LYS B 1 376 ? 7.117 -18.281 -30.734 1 96.62 376 LYS B C 1
ATOM 7985 O O . LYS B 1 376 ? 6.273 -19.047 -31.203 1 96.62 376 LYS B O 1
ATOM 7990 N N . ASN B 1 377 ? 8.352 -18.172 -31.234 1 96.56 377 ASN B N 1
ATOM 7991 C CA . ASN B 1 377 ? 8.688 -18.844 -32.5 1 96.56 377 ASN B CA 1
ATOM 7992 C C . ASN B 1 377 ? 9.148 -20.281 -32.25 1 96.56 377 ASN B C 1
ATOM 7994 O O . ASN B 1 377 ? 8.633 -21.203 -32.875 1 96.56 377 ASN B O 1
ATOM 7998 N N . ILE B 1 378 ? 10.07 -20.5 -31.312 1 97.5 378 ILE B N 1
ATOM 7999 C CA . ILE B 1 378 ? 10.617 -21.828 -31.062 1 97.5 378 ILE B CA 1
ATOM 8000 C C . ILE B 1 378 ? 9.859 -22.5 -29.922 1 97.5 378 ILE B C 1
ATOM 8002 O O . ILE B 1 378 ? 9.648 -23.703 -29.922 1 97.5 378 ILE B O 1
ATOM 8006 N N . ARG B 1 379 ? 9.492 -21.766 -28.844 1 98.31 379 ARG B N 1
ATOM 8007 C CA . ARG B 1 379 ? 8.609 -22.172 -27.766 1 98.31 379 ARG B CA 1
ATOM 8008 C C . ARG B 1 379 ? 9.281 -23.188 -26.859 1 98.31 379 ARG B C 1
ATOM 8010 O O . ARG B 1 379 ? 8.711 -24.25 -26.562 1 98.31 379 ARG B O 1
ATOM 8017 N N . HIS B 1 380 ? 10.445 -22.969 -26.375 1 97.94 380 HIS B N 1
ATOM 8018 C CA . HIS B 1 380 ? 11.094 -23.875 -25.438 1 97.94 380 HIS B CA 1
ATOM 8019 C C . HIS B 1 380 ? 11.359 -23.203 -24.109 1 97.94 380 HIS B C 1
ATOM 8021 O O . HIS B 1 380 ? 12.359 -23.484 -23.438 1 97.94 380 HIS B O 1
ATOM 8027 N N . GLN B 1 381 ? 10.516 -22.203 -23.734 1 98.38 381 GLN B N 1
ATOM 8028 C CA . GLN B 1 381 ? 10.461 -21.641 -22.391 1 98.38 381 GLN B CA 1
ATOM 8029 C C . GLN B 1 381 ? 9.539 -22.469 -21.484 1 98.38 381 GLN B C 1
ATOM 8031 O O . GLN B 1 381 ? 8.852 -23.375 -21.953 1 98.38 381 GLN B O 1
ATOM 8036 N N . GLU B 1 382 ? 9.648 -22.188 -20.234 1 98.44 382 GLU B N 1
ATOM 8037 C CA . GLU B 1 382 ? 8.75 -22.781 -19.25 1 98.44 382 GLU B CA 1
ATOM 8038 C C . GLU B 1 382 ? 8.195 -21.75 -18.297 1 98.44 382 GLU B C 1
ATOM 8040 O O . GLU B 1 382 ? 8.805 -20.688 -18.094 1 98.44 382 GLU B O 1
ATOM 8045 N N . VAL B 1 383 ? 7.027 -22.016 -17.812 1 98.5 383 VAL B N 1
ATOM 8046 C CA . VAL B 1 383 ? 6.367 -21.172 -16.812 1 98.5 383 VAL B CA 1
ATOM 8047 C C . VAL B 1 383 ? 5.848 -22.047 -15.672 1 98.5 383 VAL B C 1
ATOM 8049 O O . VAL B 1 383 ? 5.598 -23.25 -15.859 1 98.5 383 VAL B O 1
ATOM 8052 N N . ARG B 1 384 ? 5.625 -21.484 -14.516 1 97.38 384 ARG B N 1
ATOM 8053 C CA . ARG B 1 384 ? 5.246 -22.359 -13.406 1 97.38 384 ARG B CA 1
ATOM 8054 C C . ARG B 1 384 ? 3.855 -22.016 -12.883 1 97.38 384 ARG B C 1
ATOM 8056 O O . ARG B 1 384 ? 3.475 -22.422 -11.789 1 97.38 384 ARG B O 1
ATOM 8063 N N . VAL B 1 385 ? 3.158 -21.156 -13.641 1 98.06 385 VAL B N 1
ATOM 8064 C CA . VAL B 1 385 ? 1.801 -20.781 -13.25 1 98.06 385 VAL B CA 1
ATOM 8065 C C . VAL B 1 385 ? 0.854 -20.969 -14.43 1 98.06 385 VAL B C 1
ATOM 8067 O O . VAL B 1 385 ? 1.295 -21.078 -15.578 1 98.06 385 VAL B O 1
ATOM 8070 N N . GLY B 1 386 ? -0.429 -21.031 -14.094 1 98.06 386 GLY B N 1
ATOM 8071 C CA . GLY B 1 386 ? -1.48 -21.109 -15.094 1 98.06 386 GLY B CA 1
ATOM 8072 C C . GLY B 1 386 ? -2.854 -20.781 -14.547 1 98.06 386 GLY B C 1
ATOM 8073 O O . GLY B 1 386 ? -3.279 -21.344 -13.539 1 98.06 386 GLY B O 1
ATOM 8074 N N . ALA B 1 387 ? -3.508 -19.859 -15.125 1 97.94 387 ALA B N 1
ATOM 8075 C CA . ALA B 1 387 ? -4.895 -19.469 -14.891 1 97.94 387 ALA B CA 1
ATOM 8076 C C . ALA B 1 387 ? -5.535 -18.938 -16.172 1 97.94 387 ALA B C 1
ATOM 8078 O O . ALA B 1 387 ? -5.293 -17.797 -16.562 1 97.94 387 ALA B O 1
ATOM 8079 N N . ARG B 1 388 ? -6.27 -19.734 -16.781 1 97.81 388 ARG B N 1
ATOM 8080 C CA . ARG B 1 388 ? -6.922 -19.406 -18.031 1 97.81 388 ARG B CA 1
ATOM 8081 C C . ARG B 1 388 ? -5.895 -19.156 -19.141 1 97.81 388 ARG B C 1
ATOM 8083 O O . ARG B 1 388 ? -6.051 -18.234 -19.938 1 97.81 388 ARG B O 1
ATOM 8090 N N . THR B 1 389 ? -4.844 -19.922 -19.109 1 98.5 389 THR B N 1
ATOM 8091 C CA . THR B 1 389 ? -3.801 -19.734 -20.109 1 98.5 389 THR B CA 1
ATOM 8092 C C . THR B 1 389 ? -3.564 -21.031 -20.875 1 98.5 389 THR B C 1
ATOM 8094 O O . THR B 1 389 ? -2.461 -21.266 -21.375 1 98.5 389 THR B O 1
ATOM 8097 N N . GLN B 1 390 ? -4.555 -21.844 -20.953 1 98.38 390 GLN B N 1
ATOM 8098 C CA . GLN B 1 390 ? -4.461 -23.141 -21.594 1 98.38 390 GLN B CA 1
ATOM 8099 C C . GLN B 1 390 ? -4.109 -23.016 -23.078 1 98.38 390 GLN B C 1
ATOM 8101 O O . GLN B 1 390 ? -3.488 -23.906 -23.656 1 98.38 390 GLN B O 1
ATOM 8106 N N . ARG B 1 391 ? -4.434 -21.906 -23.641 1 98.5 391 ARG B N 1
ATOM 8107 C CA . ARG B 1 391 ? -4.23 -21.719 -25.078 1 98.5 391 ARG B CA 1
ATOM 8108 C C . A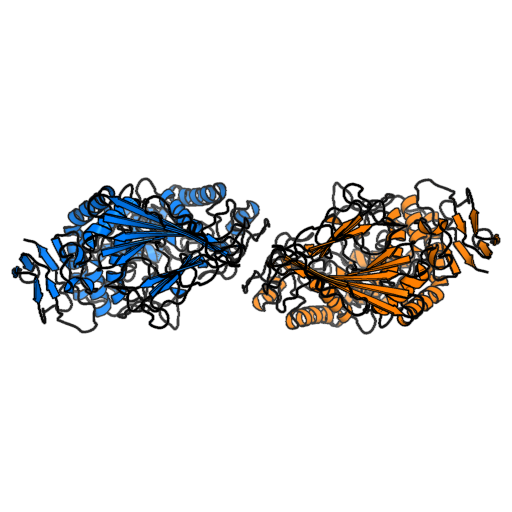RG B 1 391 ? -2.748 -21.625 -25.422 1 98.5 391 ARG B C 1
ATOM 8110 O O . ARG B 1 391 ? -2.359 -21.781 -26.578 1 98.5 391 ARG B O 1
ATOM 8117 N N . LEU B 1 392 ? -1.897 -21.297 -24.469 1 98.69 392 LEU B N 1
ATOM 8118 C CA . LEU B 1 392 ? -0.48 -21.062 -24.703 1 98.69 392 LEU B CA 1
ATOM 8119 C C . LEU B 1 392 ? 0.268 -22.375 -24.922 1 98.69 392 LEU B C 1
ATOM 8121 O O . LEU B 1 392 ? 0.202 -23.266 -24.078 1 98.69 392 LEU B O 1
ATOM 8125 N N . PRO B 1 393 ? 0.943 -22.531 -26.016 1 98.5 393 PRO B N 1
ATOM 8126 C CA . PRO B 1 393 ? 1.762 -23.719 -26.25 1 98.5 393 PRO B CA 1
ATOM 8127 C C . PRO B 1 393 ? 3.102 -23.672 -25.516 1 98.5 393 PRO B C 1
ATOM 8129 O O . PRO B 1 393 ? 4.156 -23.625 -26.156 1 98.5 393 PRO B O 1
ATOM 8132 N N . ILE B 1 394 ? 3.086 -23.734 -24.25 1 98.62 394 ILE B N 1
ATOM 8133 C CA . ILE B 1 394 ? 4.23 -23.562 -23.359 1 98.62 394 ILE B CA 1
ATOM 8134 C C . ILE B 1 394 ? 4.188 -24.641 -22.266 1 98.62 394 ILE B C 1
ATOM 8136 O O . ILE B 1 394 ? 3.107 -25.047 -21.844 1 98.62 394 ILE B O 1
ATOM 8140 N N . PHE B 1 395 ? 5.316 -25.156 -21.906 1 98.69 395 PHE B N 1
ATOM 8141 C CA . PHE B 1 395 ? 5.359 -26.109 -20.812 1 98.69 395 PHE B CA 1
ATOM 8142 C C . PHE B 1 395 ? 5.008 -25.438 -19.484 1 98.69 395 PHE B C 1
ATOM 8144 O O . PHE B 1 395 ? 5.543 -24.375 -19.172 1 98.69 395 PHE B O 1
ATOM 8151 N N . SER B 1 396 ? 4.047 -26.016 -18.781 1 98.44 396 SER B N 1
ATOM 8152 C CA . SER B 1 396 ? 3.717 -25.625 -17.422 1 98.44 396 SER B CA 1
ATOM 8153 C C . SER B 1 396 ? 4.43 -26.5 -16.391 1 98.44 396 SER B C 1
ATOM 8155 O O . SER B 1 396 ? 4.148 -27.688 -16.297 1 98.44 396 SER B O 1
ATOM 8157 N N . ARG B 1 397 ? 5.246 -25.875 -15.672 1 98.19 397 ARG B N 1
ATOM 8158 C CA . ARG B 1 397 ? 6.023 -26.625 -14.68 1 98.19 397 ARG B CA 1
ATOM 8159 C C . ARG B 1 397 ? 5.285 -26.703 -13.352 1 98.19 397 ARG B C 1
ATOM 8161 O O . ARG B 1 397 ? 4.688 -25.719 -12.906 1 98.19 397 ARG B O 1
ATOM 8168 N N . MET B 1 398 ? 5.332 -27.922 -12.812 1 96.69 398 MET B N 1
ATOM 8169 C CA . MET B 1 398 ? 4.832 -28.062 -11.453 1 96.69 398 MET B CA 1
ATOM 8170 C C . MET B 1 398 ? 5.641 -27.203 -10.484 1 96.69 398 MET B C 1
ATOM 8172 O O . MET B 1 398 ? 6.816 -26.922 -10.727 1 96.69 398 MET B O 1
ATOM 8176 N N . LEU B 1 399 ? 4.988 -26.797 -9.461 1 92.38 399 LEU B N 1
ATOM 8177 C CA . LEU B 1 399 ? 5.746 -26.094 -8.43 1 92.38 399 LEU B CA 1
ATOM 8178 C C . LEU B 1 399 ? 6.809 -27.016 -7.82 1 92.38 399 LEU B C 1
ATOM 8180 O O . LEU B 1 399 ? 6.656 -28.234 -7.824 1 92.38 399 LEU B O 1
ATOM 8184 N N . ASP B 1 400 ? 7.836 -26.438 -7.23 1 94.31 400 ASP B N 1
ATOM 8185 C CA . ASP B 1 400 ? 8.992 -27.141 -6.699 1 94.31 400 ASP B CA 1
ATOM 8186 C C . ASP B 1 400 ? 8.562 -28.297 -5.793 1 94.31 400 ASP B C 1
ATOM 8188 O O . ASP B 1 400 ? 7.73 -28.109 -4.902 1 94.31 400 ASP B O 1
ATOM 8192 N N . ARG B 1 401 ? 9.172 -29.406 -6.055 1 95.31 401 ARG B N 1
ATOM 8193 C CA . ARG B 1 401 ? 8.898 -30.578 -5.234 1 95.31 401 ARG B CA 1
ATOM 8194 C C . ARG B 1 401 ? 10.008 -30.812 -4.215 1 95.31 401 ARG B C 1
ATOM 8196 O O . ARG B 1 401 ? 11.172 -30.516 -4.484 1 95.31 401 ARG B O 1
ATOM 8203 N N . ASP B 1 402 ? 9.594 -31.375 -3.094 1 95.62 402 ASP B N 1
ATOM 8204 C CA . ASP B 1 402 ? 10.562 -31.766 -2.078 1 95.62 402 ASP B CA 1
ATOM 8205 C C . ASP B 1 402 ? 11.117 -33.156 -2.361 1 95.62 402 ASP B C 1
ATOM 8207 O O . ASP B 1 402 ? 10.414 -34.031 -2.896 1 95.62 402 ASP B O 1
ATOM 8211 N N . SER B 1 403 ? 12.344 -33.406 -1.994 1 97.19 403 SER B N 1
ATOM 8212 C CA . SER B 1 403 ? 12.977 -34.719 -2.186 1 97.19 403 SER B CA 1
ATOM 8213 C C . SER B 1 403 ? 12.547 -35.688 -1.11 1 97.19 403 SER B C 1
ATOM 8215 O O . SER B 1 403 ? 13.359 -36.125 -0.292 1 97.19 403 SER B O 1
ATOM 8217 N N . THR B 1 404 ? 11.258 -36.062 -1.209 1 97 404 THR B N 1
ATOM 8218 C CA . THR B 1 404 ? 10.664 -37 -0.255 1 97 404 THR B CA 1
ATOM 8219 C C . THR B 1 404 ? 9.711 -37.938 -0.959 1 97 404 THR B C 1
ATOM 8221 O O . THR B 1 404 ? 9.359 -37.75 -2.121 1 97 404 THR B O 1
ATOM 8224 N N . TRP B 1 405 ? 9.336 -39.031 -0.247 1 97.75 405 TRP B N 1
ATOM 8225 C CA . TRP B 1 405 ? 8.43 -40.031 -0.781 1 97.75 405 TRP B CA 1
ATOM 8226 C C . TRP B 1 405 ? 6.977 -39.625 -0.577 1 97.75 405 TRP B C 1
ATOM 8228 O O . TRP B 1 405 ? 6.074 -40.219 -1.196 1 97.75 405 TRP B O 1
ATOM 8238 N N . THR B 1 406 ? 6.684 -38.688 0.155 1 94.75 406 THR B N 1
ATOM 8239 C CA . THR B 1 406 ? 5.395 -38.5 0.813 1 94.75 406 THR B CA 1
ATOM 8240 C C . THR B 1 406 ? 4.406 -37.812 -0.111 1 94.75 406 THR B C 1
ATOM 8242 O O . THR B 1 406 ? 4.789 -37.281 -1.167 1 94.75 406 THR B O 1
ATOM 8245 N N . ARG B 1 407 ? 3.213 -37.75 0.331 1 92.62 407 ARG B N 1
ATOM 8246 C CA . ARG B 1 407 ? 2.129 -37.094 -0.366 1 92.62 407 ARG B CA 1
ATOM 8247 C C . ARG B 1 407 ? 2.15 -35.594 -0.072 1 92.62 407 ARG B C 1
ATOM 8249 O O . ARG B 1 407 ? 1.389 -34.812 -0.667 1 92.62 407 ARG B O 1
ATOM 8256 N N . SER B 1 408 ? 3.021 -35.25 0.768 1 92.75 408 SER B N 1
ATOM 8257 C CA . SER B 1 408 ? 3.232 -33.812 1.037 1 92.75 408 SER B CA 1
ATOM 8258 C C . SER B 1 408 ? 4.336 -33.25 0.153 1 92.75 408 SER B C 1
ATOM 8260 O O . SER B 1 408 ? 5.465 -33.062 0.607 1 92.75 408 SER B O 1
ATOM 8262 N N . ASN B 1 409 ? 3.965 -33 -1.039 1 94.69 409 ASN B N 1
ATOM 8263 C CA . ASN B 1 409 ? 4.801 -32.312 -2.035 1 94.69 409 ASN B CA 1
ATOM 8264 C C . ASN B 1 409 ? 5.988 -33.188 -2.438 1 94.69 409 ASN B C 1
ATOM 8266 O O . ASN B 1 409 ? 7.023 -32.688 -2.863 1 94.69 409 ASN B O 1
ATOM 8270 N N . GLY B 1 410 ? 5.867 -34.5 -2.316 1 96.44 410 GLY B N 1
ATOM 8271 C CA . GLY B 1 410 ? 6.918 -35.438 -2.707 1 96.44 410 GLY B CA 1
ATOM 8272 C C . GLY B 1 410 ? 6.57 -36.25 -3.947 1 96.44 410 GLY B C 1
ATOM 8273 O O . GLY B 1 410 ? 5.777 -35.781 -4.781 1 96.44 410 GLY B O 1
ATOM 8274 N N . LEU B 1 411 ? 7.223 -37.438 -4.062 1 98.25 411 LEU B N 1
ATOM 8275 C CA . LEU B 1 411 ? 7.109 -38.281 -5.242 1 98.25 411 LEU B CA 1
ATOM 8276 C C . LEU B 1 411 ? 5.656 -38.688 -5.488 1 98.25 411 LEU B C 1
ATOM 8278 O O . LEU B 1 411 ? 5.199 -38.688 -6.633 1 98.25 411 LEU B O 1
ATOM 8282 N N . LYS B 1 412 ? 4.902 -38.906 -4.48 1 97.38 412 LYS B N 1
ATOM 8283 C CA . LYS B 1 412 ? 3.541 -39.438 -4.578 1 97.38 412 LYS B CA 1
ATOM 8284 C C . LYS B 1 412 ? 2.607 -38.375 -5.199 1 97.38 412 LYS B C 1
ATOM 8286 O O . LYS B 1 412 ? 1.488 -38.719 -5.598 1 97.38 412 LYS B O 1
ATOM 8291 N N . THR B 1 413 ? 3.041 -37.156 -5.273 1 96.5 413 THR B N 1
ATOM 8292 C CA . THR B 1 413 ? 2.168 -36.094 -5.77 1 96.5 413 THR B CA 1
ATOM 8293 C C . THR B 1 413 ? 2.357 -35.906 -7.27 1 96.5 413 THR B C 1
ATOM 8295 O O . THR B 1 413 ? 1.551 -35.25 -7.918 1 96.5 413 THR B O 1
ATOM 8298 N N . ILE B 1 414 ? 3.312 -36.469 -7.898 1 98.31 414 ILE B N 1
ATOM 8299 C CA . ILE B 1 414 ? 3.67 -36.156 -9.281 1 98.31 414 ILE B CA 1
ATOM 8300 C C . ILE B 1 414 ? 2.568 -36.656 -10.211 1 98.31 414 ILE B C 1
ATOM 8302 O O . ILE B 1 414 ? 2.078 -35.906 -11.062 1 98.31 414 ILE B O 1
ATOM 8306 N N . ILE B 1 415 ? 2.15 -37.875 -10.039 1 98.62 415 ILE B N 1
ATOM 8307 C CA . ILE B 1 415 ? 1.158 -38.469 -10.938 1 98.62 415 ILE B CA 1
ATOM 8308 C C . ILE B 1 415 ? -0.179 -37.75 -10.758 1 98.62 415 ILE B C 1
ATOM 8310 O O . ILE B 1 415 ? -0.76 -37.25 -11.727 1 98.62 415 ILE B O 1
ATOM 8314 N N . PRO B 1 416 ? -0.652 -37.562 -9.492 1 98 416 PRO B N 1
ATOM 8315 C CA . PRO B 1 416 ? -1.9 -36.812 -9.305 1 98 416 PRO B CA 1
ATOM 8316 C C . PRO B 1 416 ? -1.841 -35.406 -9.898 1 98 416 PRO B C 1
ATOM 8318 O O . PRO B 1 416 ? -2.824 -34.938 -10.469 1 98 416 PRO B O 1
ATOM 8321 N N . CYS B 1 417 ? -0.718 -34.781 -9.797 1 97.69 417 CYS B N 1
ATOM 8322 C CA . CYS B 1 417 ? -0.582 -33.438 -10.32 1 97.69 417 CYS B CA 1
ATOM 8323 C C . CYS B 1 417 ? -0.618 -33.438 -11.844 1 97.69 417 CYS B C 1
ATOM 8325 O O . CYS B 1 417 ? -1.263 -32.562 -12.461 1 97.69 417 CYS B O 1
ATOM 8327 N N . ALA B 1 418 ? 0.058 -34.344 -12.414 1 98.62 418 ALA B N 1
ATOM 8328 C CA . ALA B 1 418 ? 0.042 -34.469 -13.875 1 98.62 418 ALA B CA 1
ATOM 8329 C C . ALA B 1 418 ? -1.373 -34.719 -14.391 1 98.62 418 ALA B C 1
ATOM 8331 O O . ALA B 1 418 ? -1.787 -34.125 -15.391 1 98.62 418 ALA B O 1
ATOM 8332 N N . LEU B 1 419 ? -2.076 -35.562 -13.695 1 98.75 419 LEU B N 1
ATOM 8333 C CA . LEU B 1 419 ? -3.457 -35.844 -14.07 1 98.75 419 LEU B CA 1
ATOM 8334 C C . LEU B 1 419 ? -4.332 -34.625 -13.93 1 98.75 419 LEU B C 1
ATOM 8336 O O . LEU B 1 419 ? -5.156 -34.344 -14.805 1 98.75 419 LEU B O 1
ATOM 8340 N N . THR B 1 420 ? -4.09 -33.906 -12.906 1 98.12 420 THR B N 1
ATOM 8341 C CA . THR B 1 420 ? -4.852 -32.688 -12.68 1 98.12 420 THR B CA 1
ATOM 8342 C C . THR B 1 420 ? -4.574 -31.656 -13.773 1 98.12 420 THR B C 1
ATOM 8344 O O . THR B 1 420 ? -5.504 -31.094 -14.344 1 98.12 420 THR B O 1
ATOM 8347 N N . PHE B 1 421 ? -3.283 -31.438 -14.086 1 98.56 421 PHE B N 1
ATOM 8348 C CA . PHE B 1 421 ? -2.908 -30.5 -15.141 1 98.56 421 PHE B CA 1
ATOM 8349 C C . PHE B 1 421 ? -3.607 -30.859 -16.453 1 98.56 421 PHE B C 1
ATOM 8351 O O . PHE B 1 421 ? -4.203 -29.984 -17.094 1 98.56 421 PHE B O 1
ATOM 8358 N N . GLY B 1 422 ? -3.555 -32.094 -16.734 1 98.44 422 GLY B N 1
ATOM 8359 C CA . GLY B 1 422 ? -4.199 -32.531 -17.953 1 98.44 422 GLY B CA 1
ATOM 8360 C C . GLY B 1 422 ? -5.695 -32.281 -17.969 1 98.44 422 GLY B C 1
ATOM 8361 O O . GLY B 1 422 ? -6.234 -31.781 -18.969 1 98.44 422 GLY B O 1
ATOM 8362 N N . LEU B 1 423 ? -6.309 -32.594 -16.906 1 98.12 423 LEU B N 1
ATOM 8363 C CA . LEU B 1 423 ? -7.762 -32.469 -16.812 1 98.12 423 LEU B CA 1
ATOM 8364 C C . LEU B 1 423 ? -8.203 -31 -16.938 1 98.12 423 LEU B C 1
ATOM 8366 O O . LEU B 1 423 ? -9.234 -30.719 -17.531 1 98.12 423 LEU B O 1
ATOM 8370 N N . ILE B 1 424 ? -7.418 -30.141 -16.375 1 98.44 424 ILE B N 1
ATOM 8371 C CA . ILE B 1 424 ? -7.867 -28.75 -16.359 1 98.44 424 ILE B CA 1
ATOM 8372 C C . ILE B 1 424 ? -7.289 -28 -17.547 1 98.44 424 ILE B C 1
ATOM 8374 O O . ILE B 1 424 ? -7.336 -26.766 -17.609 1 98.44 424 ILE B O 1
ATOM 8378 N N . GLY B 1 425 ? -6.629 -28.688 -18.453 1 98.56 425 GLY B N 1
ATOM 8379 C CA . GLY B 1 425 ? -6.355 -28.125 -19.766 1 98.56 425 GLY B CA 1
ATOM 8380 C C . GLY B 1 425 ? -4.898 -27.766 -19.969 1 98.56 425 GLY B C 1
ATOM 8381 O O . GLY B 1 425 ? -4.57 -26.984 -20.859 1 98.56 425 GLY B O 1
ATOM 8382 N N . TYR B 1 426 ? -4.035 -28.266 -19.172 1 98.69 426 TYR B N 1
ATOM 8383 C CA . TYR B 1 426 ? -2.604 -28.031 -19.312 1 98.69 426 TYR B CA 1
ATOM 8384 C C . TYR B 1 426 ? -1.872 -29.344 -19.625 1 98.69 426 TYR B C 1
ATOM 8386 O O . TYR B 1 426 ? -1.222 -29.922 -18.75 1 98.69 426 TYR B O 1
ATOM 8394 N N . PRO B 1 427 ? -1.888 -29.703 -20.875 1 98.62 427 PRO B N 1
ATOM 8395 C CA . PRO B 1 427 ? -1.354 -31.031 -21.234 1 98.62 427 PRO B CA 1
ATOM 8396 C C . PRO B 1 427 ? 0.17 -31.047 -21.312 1 98.62 427 PRO B C 1
ATOM 8398 O O . PRO B 1 427 ? 0.782 -32.125 -21.266 1 98.62 427 PRO B O 1
ATOM 8401 N N . PHE B 1 428 ? 0.787 -29.891 -21.547 1 98.88 428 PHE B N 1
ATOM 8402 C CA . PHE B 1 428 ? 2.24 -29.812 -21.641 1 98.88 428 PHE B CA 1
ATOM 8403 C C . PHE B 1 428 ? 2.863 -29.656 -20.266 1 98.88 428 PHE B C 1
ATOM 8405 O O . PHE B 1 428 ? 3.25 -28.562 -19.859 1 98.88 428 PHE B O 1
ATOM 8412 N N . VAL B 1 429 ? 3.031 -30.766 -19.625 1 98.5 429 VAL B N 1
ATOM 8413 C CA . VAL B 1 429 ? 3.418 -30.797 -18.219 1 98.5 429 VAL B CA 1
ATOM 8414 C C . VAL B 1 429 ? 4.93 -30.969 -18.109 1 98.5 429 VAL B C 1
ATOM 8416 O O . VAL B 1 429 ? 5.508 -31.859 -18.719 1 98.5 429 VAL B O 1
ATOM 8419 N N . LEU B 1 430 ? 5.543 -30.125 -17.344 1 98.44 430 LEU B N 1
ATOM 8420 C CA . LEU B 1 430 ? 6.906 -30.281 -16.859 1 98.44 430 LEU B CA 1
ATOM 8421 C C . LEU B 1 430 ? 6.914 -30.609 -15.359 1 98.44 430 LEU B C 1
ATOM 8423 O O . LEU B 1 430 ? 6.609 -29.75 -14.531 1 98.44 430 LEU B O 1
ATOM 8427 N N . PRO B 1 431 ? 7.207 -31.859 -15.008 1 97.69 431 PRO B N 1
ATOM 8428 C CA . PRO B 1 431 ? 6.977 -32.344 -13.648 1 97.69 431 PRO B CA 1
ATOM 8429 C C . PRO B 1 431 ? 8 -31.828 -12.641 1 97.69 431 PRO B C 1
ATOM 8431 O O . PRO B 1 431 ? 8.109 -32.344 -11.531 1 97.69 431 PRO B O 1
ATOM 8434 N N . ASP B 1 432 ? 8.781 -30.859 -12.945 1 95.62 432 ASP B N 1
ATOM 8435 C CA . ASP B 1 432 ? 9.828 -30.312 -12.094 1 95.62 432 ASP B CA 1
ATOM 8436 C C . ASP B 1 432 ? 11.062 -31.203 -12.094 1 95.62 432 ASP B C 1
ATOM 8438 O O . ASP B 1 432 ? 11.195 -32.094 -12.938 1 95.62 432 ASP B O 1
ATOM 8442 N N . MET B 1 433 ? 12.016 -31 -11.094 1 97.81 433 MET B N 1
ATOM 8443 C CA . MET B 1 433 ? 13.305 -31.672 -11.078 1 97.81 433 MET B CA 1
ATOM 8444 C C . MET B 1 433 ? 13.156 -33.125 -10.641 1 97.81 433 MET B C 1
ATOM 8446 O O . MET B 1 433 ? 12.562 -33.406 -9.602 1 97.81 433 MET B O 1
ATOM 8450 N N . ILE B 1 434 ? 13.664 -34 -11.461 1 98.56 434 ILE B N 1
ATOM 8451 C CA . ILE B 1 434 ? 13.711 -35.406 -11.094 1 98.56 434 ILE B CA 1
ATOM 8452 C C . ILE B 1 434 ? 14.508 -35.594 -9.805 1 98.56 434 ILE B C 1
ATOM 8454 O O . ILE B 1 434 ? 15.672 -35.188 -9.727 1 98.56 434 ILE B O 1
ATOM 8458 N N . GLY B 1 435 ? 13.922 -36.156 -8.844 1 97.88 435 GLY B N 1
ATOM 8459 C CA . GLY B 1 435 ? 14.531 -36.344 -7.535 1 97.88 435 GLY B CA 1
ATOM 8460 C C . GLY B 1 435 ? 14.156 -35.219 -6.559 1 97.88 435 GLY B C 1
ATOM 8461 O O . GLY B 1 435 ? 14.516 -35.281 -5.383 1 97.88 435 GLY B O 1
ATOM 8462 N N . GLY B 1 436 ? 13.43 -34.219 -7.02 1 97.12 436 GLY B N 1
ATOM 8463 C CA . GLY B 1 436 ? 13.086 -33.094 -6.176 1 97.12 436 GLY B CA 1
ATOM 8464 C C . GLY B 1 436 ? 14.148 -32 -6.16 1 97.12 436 GLY B C 1
ATOM 8465 O O . GLY B 1 436 ? 15.141 -32.094 -6.887 1 97.12 436 GLY B O 1
ATOM 8466 N N . ASN B 1 437 ? 13.977 -30.984 -5.332 1 97 437 ASN B N 1
ATOM 8467 C CA . ASN B 1 437 ? 14.82 -29.797 -5.398 1 97 437 ASN B CA 1
ATOM 8468 C C . ASN B 1 437 ? 15.875 -29.797 -4.297 1 97 437 ASN B C 1
ATOM 8470 O O . ASN B 1 437 ? 16.547 -28.781 -4.082 1 97 437 ASN B O 1
ATOM 8474 N N . ALA B 1 438 ? 15.992 -30.875 -3.586 1 97.12 438 ALA B N 1
ATOM 8475 C CA . ALA B 1 438 ? 17.062 -31.109 -2.627 1 97.12 438 ALA B CA 1
ATOM 8476 C C . ALA B 1 438 ? 17.031 -30.078 -1.498 1 97.12 438 ALA B C 1
ATOM 8478 O O . ALA B 1 438 ? 18.078 -29.578 -1.061 1 97.12 438 ALA B O 1
ATOM 8479 N N . TYR B 1 439 ? 15.805 -29.688 -1.067 1 94.31 439 TYR B N 1
ATOM 8480 C CA . TYR B 1 439 ? 15.641 -28.781 0.067 1 94.31 439 TYR B CA 1
ATOM 8481 C C . TYR B 1 439 ? 15.766 -29.531 1.386 1 94.31 439 TYR B C 1
ATOM 8483 O O . TYR B 1 439 ? 15.758 -30.766 1.408 1 94.31 439 TYR B O 1
ATOM 8491 N N . ASP B 1 440 ? 15.961 -28.828 2.396 1 90.62 440 ASP B N 1
ATOM 8492 C CA . ASP B 1 440 ? 15.82 -29.375 3.742 1 90.62 440 ASP B CA 1
ATOM 8493 C C . ASP B 1 440 ? 15.391 -28.297 4.734 1 90.62 440 ASP B C 1
ATOM 8495 O O . ASP B 1 440 ? 15.273 -27.125 4.371 1 90.62 440 ASP B O 1
ATOM 8499 N N . ALA B 1 441 ? 15.008 -28.719 5.926 1 82 441 ALA B N 1
ATOM 8500 C CA . ALA B 1 441 ? 14.453 -27.812 6.926 1 82 441 ALA B CA 1
ATOM 8501 C C . ALA B 1 441 ? 15.516 -26.844 7.438 1 82 441 ALA B C 1
ATOM 8503 O O . ALA B 1 441 ? 15.195 -25.734 7.895 1 82 441 ALA B O 1
ATOM 8504 N N . ALA B 1 442 ? 16.812 -27.297 7.445 1 78.25 442 ALA B N 1
ATOM 8505 C CA . ALA B 1 442 ? 17.891 -26.547 8.086 1 78.25 442 ALA B CA 1
ATOM 8506 C C . ALA B 1 442 ? 18.359 -25.391 7.195 1 78.25 442 ALA B C 1
ATOM 8508 O O . ALA B 1 442 ? 18.516 -24.266 7.66 1 78.25 442 ALA B O 1
ATOM 8509 N N . ASP B 1 443 ? 18.469 -25.562 5.887 1 83 443 ASP B N 1
ATOM 8510 C CA . ASP B 1 443 ? 19.094 -24.609 4.984 1 83 443 ASP B CA 1
ATOM 8511 C C . ASP B 1 443 ? 18.094 -24.062 3.961 1 83 443 ASP B C 1
ATOM 8513 O O . ASP B 1 443 ? 18.422 -23.156 3.191 1 83 443 ASP B O 1
ATOM 8517 N N . GLY B 1 444 ? 16.922 -24.656 4.051 1 89.5 444 GLY B N 1
ATOM 8518 C CA . GLY B 1 444 ? 15.867 -24.156 3.182 1 89.5 444 GLY B CA 1
ATOM 8519 C C . GLY B 1 444 ? 16.219 -24.25 1.707 1 89.5 444 GLY B C 1
ATOM 8520 O O . GLY B 1 444 ? 16.594 -25.312 1.223 1 89.5 444 GLY B O 1
ATOM 8521 N N . LEU B 1 445 ? 16.156 -23.094 1.06 1 88.38 445 LEU B N 1
ATOM 8522 C CA . LEU B 1 445 ? 16.328 -23.031 -0.388 1 88.38 445 LEU B CA 1
ATOM 8523 C C . LEU B 1 445 ? 17.781 -23.281 -0.782 1 88.38 445 LEU B C 1
ATOM 8525 O O . LEU B 1 445 ? 18.062 -23.656 -1.926 1 88.38 445 LEU B O 1
ATOM 8529 N N . GLU B 1 446 ? 18.703 -23.109 0.15 1 89.81 446 GLU B N 1
ATOM 8530 C CA . GLU B 1 446 ? 20.109 -23.25 -0.191 1 89.81 446 GLU B CA 1
ATOM 8531 C C . GLU B 1 446 ? 20.625 -24.641 0.118 1 89.81 446 GLU B C 1
ATOM 8533 O O . GLU B 1 446 ? 21.781 -24.969 -0.178 1 89.81 446 GLU B O 1
ATOM 8538 N N . ALA B 1 447 ? 19.734 -25.516 0.615 1 88.38 447 ALA B N 1
ATOM 8539 C CA . ALA B 1 447 ? 20.141 -26.875 0.979 1 88.38 447 ALA B CA 1
ATOM 8540 C C . ALA B 1 447 ? 20.516 -27.688 -0.257 1 88.38 447 ALA B C 1
ATOM 8542 O O . ALA B 1 447 ? 20.031 -27.406 -1.36 1 88.38 447 ALA B O 1
ATOM 8543 N N . ARG B 1 448 ? 21.438 -28.719 -0.144 1 89.81 448 ARG B N 1
ATOM 8544 C CA . ARG B 1 448 ? 21.812 -29.688 -1.155 1 89.81 448 ARG B CA 1
ATOM 8545 C C . ARG B 1 448 ? 21.609 -31.109 -0.643 1 89.81 448 ARG B C 1
ATOM 8547 O O . ARG B 1 448 ? 22.531 -31.938 -0.685 1 89.81 448 ARG B O 1
ATOM 8554 N N . ASN B 1 449 ? 20.391 -31.234 -0.116 1 94.38 449 ASN B N 1
ATOM 8555 C CA . ASN B 1 449 ? 19.984 -32.531 0.391 1 94.38 449 ASN B CA 1
ATOM 8556 C C . ASN B 1 449 ? 19.469 -33.438 -0.728 1 94.38 449 ASN B C 1
ATOM 8558 O O . ASN B 1 449 ? 18.266 -33.656 -0.836 1 94.38 449 ASN B O 1
ATOM 8562 N N . TYR B 1 450 ? 20.359 -34.062 -1.435 1 96.25 450 TYR B N 1
ATOM 8563 C CA . TYR B 1 450 ? 20.031 -34.875 -2.604 1 96.25 450 TYR B CA 1
ATOM 8564 C C . TYR B 1 450 ? 19.219 -36.094 -2.201 1 96.25 450 TYR B C 1
ATOM 8566 O O . TYR B 1 450 ? 19.422 -36.656 -1.119 1 96.25 450 TYR B O 1
ATOM 8574 N N . PRO B 1 451 ? 18.266 -36.5 -3.02 1 97.31 451 PRO B N 1
ATOM 8575 C CA . PRO B 1 451 ? 17.531 -37.719 -2.721 1 97.31 451 PRO B CA 1
ATOM 8576 C C . PRO B 1 451 ? 18.438 -38.938 -2.668 1 97.31 451 PRO B C 1
ATOM 8578 O O . PRO B 1 451 ? 19.484 -38.969 -3.328 1 97.31 451 PRO B O 1
ATOM 8581 N N . ASP B 1 452 ? 18.078 -39.938 -1.832 1 97.31 452 ASP B N 1
ATOM 8582 C CA . ASP B 1 452 ? 18.844 -41.188 -1.883 1 97.31 452 ASP B CA 1
ATOM 8583 C C . ASP B 1 452 ? 18.656 -41.875 -3.225 1 97.31 452 ASP B C 1
ATOM 8585 O O . ASP B 1 452 ? 17.797 -41.5 -4.02 1 97.31 452 ASP B O 1
ATOM 8589 N N . GLN B 1 453 ? 19.438 -42.906 -3.479 1 98.06 453 GLN B N 1
ATOM 8590 C CA . GLN B 1 453 ? 19.484 -43.562 -4.777 1 98.06 453 GLN B CA 1
ATOM 8591 C C . GLN B 1 453 ? 18.141 -44.188 -5.137 1 98.06 453 GLN B C 1
ATOM 8593 O O . GLN B 1 453 ? 17.719 -44.125 -6.293 1 98.06 453 GLN B O 1
ATOM 8598 N N . GLU B 1 454 ? 17.453 -44.75 -4.223 1 98.56 454 GLU B N 1
ATOM 8599 C CA . GLU B 1 454 ? 16.172 -45.406 -4.504 1 98.56 454 GLU B CA 1
ATOM 8600 C C . GLU B 1 454 ? 15.125 -44.375 -4.914 1 98.56 454 GLU B C 1
ATOM 8602 O O . GLU B 1 454 ? 14.422 -44.531 -5.906 1 98.56 454 GLU B O 1
ATOM 8607 N N . LEU B 1 455 ? 15.055 -43.344 -4.098 1 98.69 455 LEU B N 1
ATOM 8608 C CA . LEU B 1 455 ? 14.102 -42.281 -4.41 1 98.69 455 LEU B CA 1
ATOM 8609 C C . LEU B 1 455 ? 14.383 -41.688 -5.789 1 98.69 455 LEU B C 1
ATOM 8611 O O . LEU B 1 455 ? 13.453 -41.438 -6.562 1 98.69 455 LEU B O 1
ATOM 8615 N N . PHE B 1 456 ? 15.664 -41.5 -6.047 1 98.69 456 PHE B N 1
ATOM 8616 C CA . PHE B 1 456 ? 16.062 -40.906 -7.32 1 98.69 456 PHE B CA 1
ATOM 8617 C C . PHE B 1 456 ? 15.594 -41.75 -8.484 1 98.69 456 PHE B C 1
ATOM 8619 O O . PHE B 1 456 ? 14.977 -41.25 -9.422 1 98.69 456 PHE B O 1
ATOM 8626 N N . ILE B 1 457 ? 15.898 -43 -8.453 1 98.62 457 ILE B N 1
ATOM 8627 C CA . ILE B 1 457 ? 15.625 -43.844 -9.594 1 98.62 457 ILE B CA 1
ATOM 8628 C C . ILE B 1 457 ? 14.117 -44.062 -9.734 1 98.62 457 ILE B C 1
ATOM 8630 O O . ILE B 1 457 ? 13.594 -44.125 -10.852 1 98.62 457 ILE B O 1
ATOM 8634 N N . ARG B 1 458 ? 13.359 -44.188 -8.656 1 98.81 458 ARG B N 1
ATOM 8635 C CA . ARG B 1 458 ? 11.906 -44.312 -8.711 1 98.81 458 ARG B CA 1
ATOM 8636 C C . ARG B 1 458 ? 11.273 -43.031 -9.266 1 98.81 458 ARG B C 1
ATOM 8638 O O . ARG B 1 458 ? 10.297 -43.094 -10.016 1 98.81 458 ARG B O 1
ATOM 8645 N N . TRP B 1 459 ? 11.852 -41.906 -8.875 1 98.88 459 TRP B N 1
ATOM 8646 C CA . TRP B 1 459 ? 11.398 -40.625 -9.398 1 98.88 459 TRP B CA 1
ATOM 8647 C C . TRP B 1 459 ? 11.586 -40.562 -10.914 1 98.88 459 TRP B C 1
ATOM 8649 O O . TRP B 1 459 ? 10.695 -40.094 -11.633 1 98.88 459 TRP B O 1
ATOM 8659 N N . LEU B 1 460 ? 12.711 -40.969 -11.367 1 98.88 460 LEU B N 1
ATOM 8660 C CA . LEU B 1 460 ? 12.992 -41 -12.797 1 98.88 460 LEU B CA 1
ATOM 8661 C C . LEU B 1 460 ? 12.031 -41.969 -13.508 1 98.88 460 LEU B C 1
ATOM 8663 O O . LEU B 1 460 ? 11.57 -41.656 -14.617 1 98.88 460 LEU B O 1
ATOM 8667 N N . GLN B 1 461 ? 11.719 -43.094 -12.875 1 98.88 461 GLN B N 1
ATOM 8668 C CA . GLN B 1 461 ? 10.773 -44.031 -13.445 1 98.88 461 GLN B CA 1
ATOM 8669 C C . GLN B 1 461 ? 9.391 -43.406 -13.617 1 98.88 461 GLN B C 1
ATOM 8671 O O . GLN B 1 461 ? 8.75 -43.594 -14.656 1 98.88 461 GLN B O 1
ATOM 8676 N N . VAL B 1 462 ? 8.977 -42.656 -12.672 1 98.75 462 VAL B N 1
ATOM 8677 C CA . VAL B 1 462 ? 7.695 -41.969 -12.766 1 98.75 462 VAL B CA 1
ATOM 8678 C C . VAL B 1 462 ? 7.723 -40.969 -13.938 1 98.75 462 VAL B C 1
ATOM 8680 O O . VAL B 1 462 ? 6.742 -40.844 -14.672 1 98.75 462 VAL B O 1
ATOM 8683 N N . ASN B 1 463 ? 8.805 -40.344 -14.172 1 98.75 463 ASN B N 1
ATOM 8684 C CA . ASN B 1 463 ? 8.93 -39.281 -15.172 1 98.75 463 ASN B CA 1
ATOM 8685 C C . ASN B 1 463 ? 9.094 -39.844 -16.578 1 98.75 463 ASN B C 1
ATOM 8687 O O . ASN B 1 463 ? 8.906 -39.156 -17.562 1 98.75 463 ASN B O 1
ATOM 8691 N N . THR B 1 464 ? 9.422 -41.062 -16.703 1 98.81 464 THR B N 1
ATOM 8692 C CA . THR B 1 464 ? 9.875 -41.656 -17.938 1 98.81 464 THR B CA 1
ATOM 8693 C C . THR B 1 464 ? 8.828 -41.5 -19.031 1 98.81 464 THR B C 1
ATOM 8695 O O . THR B 1 464 ? 9.156 -41.219 -20.188 1 98.81 464 THR B O 1
ATOM 8698 N N . PHE B 1 465 ? 7.602 -41.625 -18.641 1 98.62 465 PHE B N 1
ATOM 8699 C CA . PHE B 1 465 ? 6.559 -41.562 -19.672 1 98.62 465 PHE B CA 1
ATOM 8700 C C . PHE B 1 465 ? 5.77 -40.281 -19.547 1 98.62 465 PHE B C 1
ATOM 8702 O O . PHE B 1 465 ? 4.73 -40.125 -20.203 1 98.62 465 PHE B O 1
ATOM 8709 N N . LEU B 1 466 ? 6.18 -39.344 -18.719 1 98.81 466 LEU B N 1
ATOM 8710 C CA . LEU B 1 466 ? 5.594 -38 -18.688 1 98.81 466 LEU B CA 1
ATOM 8711 C C . LEU B 1 466 ? 6.113 -37.156 -19.844 1 98.81 466 LEU B C 1
ATOM 8713 O O . LEU B 1 466 ? 7.074 -37.531 -20.516 1 98.81 466 LEU B O 1
ATOM 8717 N N . PRO B 1 467 ? 5.496 -36 -20.125 1 98.56 467 PRO B N 1
ATOM 8718 C CA . PRO B 1 467 ? 5.742 -35.281 -21.375 1 98.56 467 PRO B CA 1
ATOM 8719 C C . PRO B 1 467 ? 7.168 -34.719 -21.469 1 98.56 467 PRO B C 1
ATOM 8721 O O . PRO B 1 467 ? 7.691 -34.562 -22.578 1 98.56 467 PRO B O 1
ATOM 8724 N N . SER B 1 468 ? 7.727 -34.406 -20.328 1 98.44 468 SER B N 1
ATOM 8725 C CA . SER B 1 468 ? 9.07 -33.844 -20.328 1 98.44 468 SER B CA 1
ATOM 8726 C C . SER B 1 468 ? 9.875 -34.312 -19.125 1 98.44 468 SER B C 1
ATOM 8728 O O . SER B 1 468 ? 9.312 -34.875 -18.172 1 98.44 468 SER B O 1
ATOM 8730 N N . MET B 1 469 ? 11.211 -34.188 -19.266 1 98.56 469 MET B N 1
ATOM 8731 C CA . MET B 1 469 ? 12.133 -34.562 -18.188 1 98.56 469 MET B CA 1
ATOM 8732 C C . MET B 1 469 ? 13.062 -33.406 -17.844 1 98.56 469 MET B C 1
ATOM 8734 O O . MET B 1 469 ? 13.547 -32.719 -18.734 1 98.56 469 MET B O 1
ATOM 8738 N N . GLN B 1 470 ? 13.219 -33.188 -16.594 1 98.69 470 GLN B N 1
ATOM 8739 C CA . GLN B 1 470 ? 14.125 -32.125 -16.125 1 98.69 470 GLN B CA 1
ATOM 8740 C C . GLN B 1 470 ? 14.992 -32.625 -14.977 1 98.69 470 GLN B C 1
ATOM 8742 O O . GLN B 1 470 ? 14.477 -33.125 -13.977 1 98.69 470 GLN B O 1
ATOM 8747 N N . PHE B 1 471 ? 16.297 -32.562 -15.211 1 98.56 471 PHE B N 1
ATOM 8748 C CA . PHE B 1 471 ? 17.281 -32.938 -14.203 1 98.56 471 PHE B CA 1
ATOM 8749 C C . PHE B 1 471 ? 17.969 -31.719 -13.617 1 98.56 471 PHE B C 1
ATOM 8751 O O . PHE B 1 471 ? 18.141 -30.703 -14.305 1 98.56 471 PHE B O 1
ATOM 8758 N N . SER B 1 472 ? 18.297 -31.844 -12.398 1 98.25 472 SER B N 1
ATOM 8759 C CA . SER B 1 472 ? 19.281 -30.969 -11.773 1 98.25 472 SER B CA 1
ATOM 8760 C C . SER B 1 472 ? 20.297 -31.75 -10.961 1 98.25 472 SER B C 1
ATOM 8762 O O . SER B 1 472 ? 21.5 -31.641 -11.18 1 98.25 472 SER B O 1
ATOM 8764 N N . VAL B 1 473 ? 19.812 -32.594 -10.094 1 97.19 473 VAL B N 1
ATOM 8765 C CA . VAL B 1 473 ? 20.656 -33.625 -9.516 1 97.19 473 VAL B CA 1
ATOM 8766 C C . VAL B 1 473 ? 20.938 -34.688 -10.555 1 97.19 473 VAL B C 1
ATOM 8768 O O . VAL B 1 473 ? 20.031 -35.438 -10.953 1 97.19 473 VAL B O 1
ATOM 8771 N N . PRO B 1 474 ? 22.203 -34.812 -10.922 1 97.88 474 PRO B N 1
ATOM 8772 C CA . PRO B 1 474 ? 22.484 -35.75 -12 1 97.88 474 PRO B CA 1
ATOM 8773 C C . PRO B 1 474 ? 22.703 -37.188 -11.492 1 97.88 474 PRO B C 1
ATOM 8775 O O . PRO B 1 474 ? 23.156 -37.375 -10.367 1 97.88 474 PRO B O 1
ATOM 8778 N N . PRO B 1 475 ? 22.438 -38.156 -12.367 1 97.94 475 PRO B N 1
ATOM 8779 C CA . PRO B 1 475 ? 22.547 -39.562 -11.938 1 97.94 475 PRO B CA 1
ATOM 8780 C C . PRO B 1 475 ? 23.969 -39.938 -11.547 1 97.94 475 PRO B C 1
ATOM 8782 O O . PRO B 1 475 ? 24.172 -40.812 -10.688 1 97.94 475 PRO B O 1
ATOM 8785 N N . TRP B 1 476 ? 25 -39.344 -12.078 1 97.88 476 TRP B N 1
ATOM 8786 C CA . TRP B 1 476 ? 26.391 -39.75 -11.859 1 97.88 476 TRP B CA 1
ATOM 8787 C C . TRP B 1 476 ? 26.906 -39.25 -10.516 1 97.88 476 TRP B C 1
ATOM 8789 O O . TRP B 1 476 ? 27.984 -39.656 -10.07 1 97.88 476 TRP B O 1
ATOM 8799 N N . ILE B 1 477 ? 26.094 -38.438 -9.828 1 96.12 477 ILE B N 1
ATOM 8800 C CA . ILE B 1 477 ? 26.562 -37.875 -8.57 1 96.12 477 ILE B CA 1
ATOM 8801 C C . ILE B 1 477 ? 26.703 -38.969 -7.527 1 96.12 477 ILE B C 1
ATOM 8803 O O . ILE B 1 477 ? 27.438 -38.812 -6.547 1 96.12 477 ILE B O 1
ATOM 8807 N N . TYR B 1 478 ? 26.031 -40.094 -7.723 1 96.94 478 TYR B N 1
ATOM 8808 C CA . TYR B 1 478 ? 26 -41.188 -6.75 1 96.94 478 TYR B CA 1
ATOM 8809 C C . TYR B 1 478 ? 27.203 -42.094 -6.918 1 96.94 478 TYR B C 1
ATOM 8811 O O . TYR B 1 478 ? 27.406 -43.031 -6.129 1 96.94 478 TYR B O 1
ATOM 8819 N N . ASN B 1 479 ? 28.016 -41.875 -7.875 1 96.69 479 ASN B N 1
ATOM 8820 C CA . ASN B 1 479 ? 29.172 -42.688 -8.172 1 96.69 479 ASN B CA 1
ATOM 8821 C C . ASN B 1 479 ? 28.812 -44.156 -8.227 1 96.69 479 ASN B C 1
ATOM 8823 O O . ASN B 1 479 ? 29.516 -45 -7.664 1 96.69 479 ASN B O 1
ATOM 8827 N N . ASP B 1 480 ? 27.703 -44.438 -8.688 1 97.56 480 ASP B N 1
ATOM 8828 C CA . ASP B 1 480 ? 27.172 -45.781 -8.898 1 97.56 480 ASP B CA 1
ATOM 8829 C C . ASP B 1 480 ? 26.922 -46.062 -10.375 1 97.56 480 ASP B C 1
ATOM 8831 O O . ASP B 1 480 ? 25.969 -45.562 -10.961 1 97.56 480 ASP B O 1
ATOM 8835 N N . THR B 1 481 ? 27.688 -46.875 -10.945 1 97.19 481 THR B N 1
ATOM 8836 C CA . THR B 1 481 ? 27.672 -47.156 -12.383 1 97.19 481 THR B CA 1
ATOM 8837 C C . THR B 1 481 ? 26.359 -47.812 -12.789 1 97.19 481 THR B C 1
ATOM 8839 O O . THR B 1 481 ? 25.844 -47.562 -13.891 1 97.19 481 THR B O 1
ATOM 8842 N N . THR B 1 482 ? 25.891 -48.625 -11.953 1 97.88 482 THR B N 1
ATOM 8843 C CA . THR B 1 482 ? 24.625 -49.312 -12.242 1 97.88 482 THR B CA 1
ATOM 8844 C C . THR B 1 482 ? 23.484 -48.281 -12.32 1 97.88 482 THR B C 1
ATOM 8846 O O . THR B 1 482 ? 22.688 -48.312 -13.266 1 97.88 482 THR B O 1
ATOM 8849 N N . LEU B 1 483 ? 23.406 -47.438 -11.367 1 97.94 483 LEU B N 1
ATOM 8850 C CA . LEU B 1 483 ? 22.359 -46.406 -11.359 1 97.94 483 LEU B CA 1
ATOM 8851 C C . LEU B 1 483 ? 22.453 -45.531 -12.586 1 97.94 483 LEU B C 1
ATOM 8853 O O . LEU B 1 483 ? 21.438 -45.219 -13.219 1 97.94 483 LEU B O 1
ATOM 8857 N N . THR B 1 484 ? 23.641 -45.125 -12.938 1 98.31 484 THR B N 1
ATOM 8858 C CA . THR B 1 484 ? 23.859 -44.25 -14.086 1 98.31 484 THR B CA 1
ATOM 8859 C C . THR B 1 484 ? 23.438 -44.938 -15.375 1 98.31 484 THR B C 1
ATOM 8861 O O . THR B 1 484 ? 22.797 -44.312 -16.234 1 98.31 484 THR B O 1
ATOM 8864 N N . THR B 1 485 ? 23.781 -46.188 -15.445 1 98.19 485 THR B N 1
ATOM 8865 C CA . THR B 1 485 ? 23.422 -46.969 -16.625 1 98.19 485 THR B CA 1
ATOM 8866 C C . THR B 1 485 ? 21.922 -47.125 -16.734 1 98.19 485 THR B C 1
ATOM 8868 O O . THR B 1 485 ? 21.344 -46.969 -17.812 1 98.19 485 THR B O 1
ATOM 8871 N N . GLU B 1 486 ? 21.344 -47.469 -15.641 1 98.06 486 GLU B N 1
ATOM 8872 C CA . GLU B 1 486 ? 19.891 -47.656 -15.625 1 98.06 486 GLU B CA 1
ATOM 8873 C C . GLU B 1 486 ? 19.156 -46.344 -15.906 1 98.06 486 GLU B C 1
ATOM 8875 O O . GLU B 1 486 ? 18.109 -46.344 -16.531 1 98.06 486 GLU B O 1
ATOM 8880 N N . ALA B 1 487 ? 19.688 -45.25 -15.43 1 98.56 487 ALA B N 1
ATOM 8881 C CA . ALA B 1 487 ? 19.109 -43.938 -15.734 1 98.56 487 ALA B CA 1
ATOM 8882 C C . ALA B 1 487 ? 19.141 -43.656 -17.234 1 98.56 487 ALA B C 1
ATOM 8884 O O . ALA B 1 487 ? 18.156 -43.188 -17.797 1 98.56 487 ALA B O 1
ATOM 8885 N N . ARG B 1 488 ? 20.234 -43.969 -17.875 1 98.38 488 ARG B N 1
ATOM 8886 C CA . ARG B 1 488 ? 20.344 -43.781 -19.328 1 98.38 488 ARG B CA 1
ATOM 8887 C C . ARG B 1 488 ? 19.312 -44.625 -20.062 1 98.38 488 ARG B C 1
ATOM 8889 O O . ARG B 1 488 ? 18.734 -44.156 -21.062 1 98.38 488 ARG B O 1
ATOM 8896 N N . LYS B 1 489 ? 19.094 -45.812 -19.578 1 98.44 489 LYS B N 1
ATOM 8897 C CA . LYS B 1 489 ? 18.125 -46.688 -20.203 1 98.44 489 LYS B CA 1
ATOM 8898 C C . LYS B 1 489 ? 16.703 -46.094 -20.125 1 98.44 489 LYS B C 1
ATOM 8900 O O . LYS B 1 489 ? 15.93 -46.219 -21.062 1 98.44 489 LYS B O 1
ATOM 8905 N N . LEU B 1 490 ? 16.391 -45.594 -19.016 1 98.69 490 LEU B N 1
ATOM 8906 C CA . LEU B 1 490 ? 15.078 -44.969 -18.828 1 98.69 490 LEU B CA 1
ATOM 8907 C C . LEU B 1 490 ? 14.914 -43.75 -19.719 1 98.69 490 LEU B C 1
ATOM 8909 O O . LEU B 1 490 ? 13.828 -43.531 -20.266 1 98.69 490 LEU B O 1
ATOM 8913 N N . ILE B 1 491 ? 15.945 -42.938 -19.906 1 98.69 491 ILE B N 1
ATOM 8914 C CA . ILE B 1 491 ? 15.898 -41.781 -20.797 1 98.69 491 ILE B CA 1
ATOM 8915 C C . ILE B 1 491 ? 15.75 -42.25 -22.234 1 98.69 491 ILE B C 1
ATOM 8917 O O . ILE B 1 491 ? 15.016 -41.625 -23.016 1 98.69 491 ILE B O 1
ATOM 8921 N N . ASP B 1 492 ? 16.484 -43.281 -22.547 1 98.31 492 ASP B N 1
ATOM 8922 C CA . ASP B 1 492 ? 16.359 -43.875 -23.875 1 98.31 492 ASP B CA 1
ATOM 8923 C C . ASP B 1 492 ? 14.938 -44.375 -24.125 1 98.31 492 ASP B C 1
ATOM 8925 O O . ASP B 1 492 ? 14.406 -44.25 -25.234 1 98.31 492 ASP B O 1
ATOM 8929 N N . LEU B 1 493 ? 14.406 -45 -23.109 1 98.56 493 LEU B N 1
ATOM 8930 C CA . LEU B 1 493 ? 13.023 -45.438 -23.203 1 98.56 493 LEU B CA 1
ATOM 8931 C C . LEU B 1 493 ? 12.086 -44.25 -23.453 1 98.56 493 LEU B C 1
ATOM 8933 O O . LEU B 1 493 ? 11.211 -44.344 -24.312 1 98.56 493 LEU B O 1
ATOM 8937 N N . HIS B 1 494 ? 12.25 -43.188 -22.734 1 98.69 494 HIS B N 1
ATOM 8938 C CA . HIS B 1 494 ? 11.484 -41.969 -22.969 1 98.69 494 HIS B CA 1
ATOM 8939 C C . HIS B 1 494 ? 11.641 -41.5 -24.422 1 98.69 494 HIS B C 1
ATOM 8941 O O . HIS B 1 494 ? 10.648 -41.219 -25.078 1 98.69 494 HIS B O 1
ATOM 8947 N N . THR B 1 495 ? 12.852 -41.438 -24.891 1 98.38 495 THR B N 1
ATOM 8948 C CA . THR B 1 495 ? 13.156 -40.969 -26.25 1 98.38 495 THR B CA 1
ATOM 8949 C C . THR B 1 495 ? 12.445 -41.844 -27.281 1 98.38 495 THR B C 1
ATOM 8951 O O . THR B 1 495 ? 11.938 -41.344 -28.281 1 98.38 495 THR B O 1
ATOM 8954 N N . SER B 1 496 ? 12.414 -43.062 -27.016 1 98.31 496 SER B N 1
ATOM 8955 C CA . SER B 1 496 ? 11.805 -44 -27.953 1 98.31 496 SER B CA 1
ATOM 8956 C C . SER B 1 496 ? 10.297 -43.781 -28.047 1 98.31 496 SER B C 1
ATOM 8958 O O . SER B 1 496 ? 9.68 -44.125 -29.062 1 98.31 496 SER B O 1
ATOM 8960 N N . TYR B 1 497 ? 9.688 -43.219 -27.062 1 98.31 497 TYR B N 1
ATOM 8961 C CA . TYR B 1 497 ? 8.25 -43 -27.062 1 98.31 497 TYR B CA 1
ATOM 8962 C C . TYR B 1 497 ? 7.93 -41.531 -27.375 1 98.31 497 TYR B C 1
ATOM 8964 O O . TYR B 1 497 ? 6.77 -41.125 -27.328 1 98.31 497 TYR B O 1
ATOM 8972 N N . THR B 1 498 ? 8.891 -40.75 -27.734 1 98.19 498 THR B N 1
ATOM 8973 C CA . THR B 1 498 ? 8.719 -39.344 -28.047 1 98.19 498 THR B CA 1
ATOM 8974 C C . THR B 1 498 ? 7.734 -39.156 -29.203 1 98.19 498 THR B C 1
ATOM 8976 O O . THR B 1 498 ? 6.895 -38.25 -29.156 1 98.19 498 THR B O 1
ATOM 8979 N N . PRO B 1 499 ? 7.832 -39.969 -30.281 1 98.56 499 PRO B N 1
ATOM 8980 C CA . PRO B 1 499 ? 6.844 -39.781 -31.344 1 98.56 499 PRO B CA 1
ATOM 8981 C C . PRO B 1 499 ? 5.406 -39.906 -30.844 1 98.56 499 PRO B C 1
ATOM 8983 O O . PRO B 1 499 ? 4.531 -39.156 -31.297 1 98.56 499 PRO B O 1
ATOM 8986 N N . THR B 1 500 ? 5.199 -40.844 -29.922 1 98.69 500 THR B N 1
ATOM 8987 C CA . THR B 1 500 ? 3.875 -41 -29.328 1 98.69 500 THR B CA 1
ATOM 8988 C C . THR B 1 500 ? 3.5 -39.75 -28.516 1 98.69 500 THR B C 1
ATOM 8990 O O . THR B 1 500 ? 2.381 -39.25 -28.625 1 98.69 500 THR B O 1
ATOM 8993 N N . ILE B 1 501 ? 4.402 -39.25 -27.75 1 98.81 501 ILE B N 1
ATOM 8994 C CA . ILE B 1 501 ? 4.16 -38.094 -26.906 1 98.81 501 ILE B CA 1
ATOM 8995 C C . ILE B 1 501 ? 3.836 -36.875 -27.781 1 98.81 501 ILE B C 1
ATOM 8997 O O . ILE B 1 501 ? 2.881 -36.156 -27.516 1 98.81 501 ILE B O 1
ATOM 9001 N N . VAL B 1 502 ? 4.574 -36.688 -28.828 1 98.88 502 VAL B N 1
ATOM 9002 C CA . VAL B 1 502 ? 4.379 -35.562 -29.734 1 98.88 502 VAL B CA 1
ATOM 9003 C C . VAL B 1 502 ? 3.035 -35.688 -30.453 1 98.88 502 VAL B C 1
ATOM 9005 O O . VAL B 1 502 ? 2.318 -34.688 -30.625 1 98.88 502 VAL B O 1
ATOM 9008 N N . ARG B 1 503 ? 2.736 -36.875 -30.828 1 98.81 503 ARG B N 1
ATOM 9009 C CA . ARG B 1 503 ? 1.438 -37.125 -31.453 1 98.81 503 ARG B CA 1
ATOM 9010 C C . ARG B 1 503 ? 0.301 -36.75 -30.516 1 98.81 503 ARG B C 1
ATOM 9012 O O . ARG B 1 503 ? -0.682 -36.125 -30.922 1 98.81 503 ARG B O 1
ATOM 9019 N N . LEU B 1 504 ? 0.422 -37.156 -29.328 1 98.88 504 LEU B N 1
ATOM 9020 C CA . LEU B 1 504 ? -0.597 -36.844 -28.328 1 98.88 504 LEU B CA 1
ATOM 9021 C C . LEU B 1 504 ? -0.642 -35.344 -28.047 1 98.88 504 LEU B C 1
ATOM 9023 O O . LEU B 1 504 ? -1.71 -34.812 -27.766 1 98.88 504 LEU B O 1
ATOM 9027 N N . ALA B 1 505 ? 0.524 -34.719 -28.062 1 98.88 505 ALA B N 1
ATOM 9028 C CA . ALA B 1 505 ? 0.557 -33.25 -27.906 1 98.88 505 ALA B CA 1
ATOM 9029 C C . ALA B 1 505 ? -0.231 -32.562 -29.016 1 98.88 505 ALA B C 1
ATOM 9031 O O . ALA B 1 505 ? -1.004 -31.641 -28.766 1 98.88 505 ALA B O 1
ATOM 9032 N N . ARG B 1 506 ? -0.044 -33 -30.172 1 98.81 506 ARG B N 1
ATOM 9033 C CA . ARG B 1 506 ? -0.784 -32.469 -31.312 1 98.81 506 ARG B CA 1
ATOM 9034 C C . ARG B 1 506 ? -2.273 -32.781 -31.188 1 98.81 506 ARG B C 1
ATOM 9036 O O . ARG B 1 506 ? -3.115 -31.938 -31.531 1 98.81 506 ARG B O 1
ATOM 9043 N N . GLU B 1 507 ? -2.576 -33.938 -30.719 1 98.75 507 GLU B N 1
ATOM 9044 C CA . GLU B 1 507 ? -3.971 -34.312 -30.484 1 98.75 507 GLU B CA 1
ATOM 9045 C C . GLU B 1 507 ? -4.625 -33.344 -29.5 1 98.75 507 GLU B C 1
ATOM 9047 O O . GLU B 1 507 ? -5.789 -32.969 -29.656 1 98.75 507 GLU B O 1
ATOM 9052 N N . ALA B 1 508 ? -3.873 -33 -28.531 1 98.5 508 ALA B N 1
ATOM 9053 C CA . ALA B 1 508 ? -4.387 -32.094 -27.5 1 98.5 508 ALA B CA 1
ATOM 9054 C C . ALA B 1 508 ? -4.809 -30.75 -28.109 1 98.5 508 ALA B C 1
ATOM 9056 O O . ALA B 1 508 ? -5.758 -30.125 -27.641 1 98.5 508 ALA B O 1
ATOM 9057 N N . THR B 1 509 ? -4.152 -30.281 -29.172 1 98.44 509 THR B N 1
ATOM 9058 C CA . THR B 1 509 ? -4.473 -29 -29.812 1 98.44 509 THR B CA 1
ATOM 9059 C C . THR B 1 509 ? -5.785 -29.109 -30.578 1 98.44 509 THR B C 1
ATOM 9061 O O . THR B 1 509 ? -6.414 -28.094 -30.891 1 98.44 509 THR B O 1
ATOM 9064 N N . VAL B 1 510 ? -6.199 -30.281 -30.828 1 98.19 510 VAL B N 1
ATOM 9065 C CA . VAL B 1 510 ? -7.402 -30.5 -31.625 1 98.19 510 VAL B CA 1
ATOM 9066 C C . VAL B 1 510 ? -8.57 -30.875 -30.719 1 98.19 510 VAL B C 1
ATOM 9068 O O . VAL B 1 510 ? -9.672 -30.344 -30.875 1 98.19 510 VAL B O 1
ATOM 9071 N N . THR B 1 511 ? -8.289 -31.719 -29.75 1 97.62 511 THR B N 1
ATOM 9072 C CA . THR B 1 511 ? -9.383 -32.344 -29 1 97.62 511 THR B CA 1
ATOM 9073 C C . THR B 1 511 ? -9.43 -31.781 -27.578 1 97.62 511 THR B C 1
ATOM 9075 O O . THR B 1 511 ? -10.445 -31.922 -26.875 1 97.62 511 THR B O 1
ATOM 9078 N N . GLY B 1 512 ? -8.305 -31.297 -27.141 1 97.62 512 GLY B N 1
ATOM 9079 C CA . GLY B 1 512 ? -8.211 -30.906 -25.734 1 97.62 512 GLY B CA 1
ATOM 9080 C C . GLY B 1 512 ? -7.875 -32.062 -24.812 1 97.62 512 GLY B C 1
ATOM 9081 O O . GLY B 1 512 ? -7.715 -31.859 -23.609 1 97.62 512 GLY B O 1
ATOM 9082 N N . SER B 1 513 ? -7.652 -33.25 -25.328 1 98.25 513 SER B N 1
ATOM 9083 C CA . SER B 1 513 ? -7.355 -34.406 -24.516 1 98.25 513 SER B CA 1
ATOM 9084 C C . SER B 1 513 ? -5.965 -34.312 -23.891 1 98.25 513 SER B C 1
ATOM 9086 O O . SER B 1 513 ? -5.02 -33.875 -24.547 1 98.25 513 SER B O 1
ATOM 9088 N N . PRO B 1 514 ? -5.879 -34.719 -22.672 1 98.56 514 PRO B N 1
ATOM 9089 C CA . PRO B 1 514 ? -4.551 -34.719 -22.047 1 98.56 514 PRO B CA 1
ATOM 9090 C C . PRO B 1 514 ? -3.592 -35.719 -22.688 1 98.56 514 PRO B C 1
ATOM 9092 O O . PRO B 1 514 ? -4.027 -36.688 -23.328 1 98.56 514 PRO B O 1
ATOM 9095 N N . ILE B 1 515 ? -2.33 -35.406 -22.562 1 98.88 515 ILE B N 1
ATOM 9096 C CA . ILE B 1 515 ? -1.315 -36.375 -22.938 1 98.88 515 ILE B CA 1
ATOM 9097 C C . ILE B 1 515 ? -1.293 -37.531 -21.938 1 98.88 515 ILE B C 1
ATOM 9099 O O . ILE B 1 515 ? -1.296 -38.688 -22.312 1 98.88 515 ILE B O 1
ATOM 9103 N N . ILE B 1 516 ? -1.294 -37.156 -20.672 1 98.88 516 ILE B N 1
ATOM 9104 C CA . ILE B 1 516 ? -1.35 -38.062 -19.547 1 98.88 516 ILE B CA 1
ATOM 9105 C C . ILE B 1 516 ? -2.793 -38.219 -19.062 1 98.88 516 ILE B C 1
ATOM 9107 O O . ILE B 1 516 ? -3.439 -37.25 -18.703 1 98.88 516 ILE B O 1
ATOM 9111 N N . ARG B 1 517 ? -3.27 -39.469 -19.016 1 98.88 517 ARG B N 1
ATOM 9112 C CA . ARG B 1 517 ? -4.695 -39.688 -18.781 1 98.88 517 ARG B CA 1
ATOM 9113 C C . ARG B 1 517 ? -4.914 -40.625 -17.594 1 98.88 517 ARG B C 1
ATOM 9115 O O . ARG B 1 517 ? -4.133 -41.531 -17.375 1 98.88 517 ARG B O 1
ATOM 9122 N N . PRO B 1 518 ? -5.977 -40.375 -16.812 1 98.69 518 PRO B N 1
ATOM 9123 C CA . PRO B 1 518 ? -6.352 -41.344 -15.781 1 98.69 518 PRO B CA 1
ATOM 9124 C C . PRO B 1 518 ? -6.902 -42.625 -16.375 1 98.69 518 PRO B C 1
ATOM 9126 O O . PRO B 1 518 ? -7.316 -42.656 -17.531 1 98.69 518 PRO B O 1
ATOM 9129 N N . LEU B 1 519 ? -6.918 -43.625 -15.547 1 98.62 519 LEU B N 1
ATOM 9130 C CA . LEU B 1 519 ? -7.344 -44.906 -16.062 1 98.62 519 LEU B CA 1
ATOM 9131 C C . LEU B 1 519 ? -8.812 -44.875 -16.484 1 98.62 519 LEU B C 1
ATOM 9133 O O . LEU B 1 519 ? -9.203 -45.562 -17.422 1 98.62 519 LEU B O 1
ATOM 9137 N N . TRP B 1 520 ? -9.648 -44.125 -15.742 1 98.25 520 TRP B N 1
ATOM 9138 C CA . TRP B 1 520 ? -11.07 -44.094 -16.062 1 98.25 520 TRP B CA 1
ATOM 9139 C C . TRP B 1 520 ? -11.305 -43.469 -17.438 1 98.25 520 TRP B C 1
ATOM 9141 O O . TRP B 1 520 ? -12.414 -43.531 -17.969 1 98.25 520 TRP B O 1
ATOM 9151 N N . TRP B 1 521 ? -10.273 -42.844 -18.031 1 98.5 521 TRP B N 1
ATOM 9152 C CA . TRP B 1 521 ? -10.391 -42.281 -19.375 1 98.5 521 TRP B CA 1
ATOM 9153 C C . TRP B 1 521 ? -10.805 -43.375 -20.375 1 98.5 521 TRP B C 1
ATOM 9155 O O . TRP B 1 521 ? -11.57 -43.094 -21.297 1 98.5 521 TRP B O 1
ATOM 9165 N N . VAL B 1 522 ? -10.336 -44.625 -20.172 1 98 522 VAL B N 1
ATOM 9166 C CA . VAL B 1 522 ? -10.633 -45.719 -21.094 1 98 522 VAL B CA 1
ATOM 9167 C C . VAL B 1 522 ? -11.625 -46.688 -20.453 1 98 522 VAL B C 1
ATOM 9169 O O . VAL B 1 522 ? -12.062 -47.656 -21.078 1 98 522 VAL B O 1
ATOM 9172 N N . ALA B 1 523 ? -11.93 -46.438 -19.25 1 97.94 523 ALA B N 1
ATOM 9173 C CA . ALA B 1 523 ? -12.898 -47.281 -18.516 1 97.94 523 ALA B CA 1
ATOM 9174 C C . ALA B 1 523 ? -13.773 -46.406 -17.625 1 97.94 523 ALA B C 1
ATOM 9176 O O . ALA B 1 523 ? -13.789 -46.594 -16.406 1 97.94 523 ALA B O 1
ATOM 9177 N N . PRO B 1 524 ? -14.586 -45.594 -18.219 1 97.06 524 PRO B N 1
ATOM 9178 C CA . PRO B 1 524 ? -15.297 -44.562 -17.453 1 97.06 524 PRO B CA 1
ATOM 9179 C C . PRO B 1 524 ? -16.406 -45.156 -16.578 1 97.06 524 PRO B C 1
ATOM 9181 O O . PRO B 1 524 ? -16.969 -44.438 -15.742 1 97.06 524 PRO B O 1
ATOM 9184 N N . THR B 1 525 ? -16.75 -46.406 -16.734 1 95.38 525 THR B N 1
ATOM 9185 C CA . THR B 1 525 ? -17.812 -47 -15.922 1 95.38 525 THR B CA 1
ATOM 9186 C C . THR B 1 525 ? -17.219 -47.969 -14.906 1 95.38 525 THR B C 1
ATOM 9188 O O . THR B 1 525 ? -17.969 -48.656 -14.18 1 95.38 525 THR B O 1
ATOM 9191 N N . ASP B 1 526 ? -15.906 -48.188 -14.898 1 97.44 526 ASP B N 1
ATOM 9192 C CA . ASP B 1 526 ? -15.211 -49.062 -13.945 1 97.44 526 ASP B CA 1
ATOM 9193 C C . ASP B 1 526 ? -14.828 -48.281 -12.688 1 97.44 526 ASP B C 1
ATOM 9195 O O . ASP B 1 526 ? -13.82 -47.562 -12.672 1 97.44 526 ASP B O 1
ATOM 9199 N N . ALA B 1 527 ? -15.516 -48.562 -11.648 1 96.38 527 ALA B N 1
ATOM 9200 C CA . ALA B 1 527 ? -15.398 -47.781 -10.43 1 96.38 527 ALA B CA 1
ATOM 9201 C C . ALA B 1 527 ? -14.008 -47.906 -9.82 1 96.38 527 ALA B C 1
ATOM 9203 O O . ALA B 1 527 ? -13.531 -47 -9.141 1 96.38 527 ALA B O 1
ATOM 9204 N N . ILE B 1 528 ? -13.312 -48.938 -10.086 1 97.5 528 ILE B N 1
ATOM 9205 C CA . ILE B 1 528 ? -11.984 -49.156 -9.531 1 97.5 528 ILE B CA 1
ATOM 9206 C C . ILE B 1 528 ? -11.023 -48.094 -10.062 1 97.5 528 ILE B C 1
ATOM 9208 O O . ILE B 1 528 ? -10.141 -47.625 -9.336 1 97.5 528 ILE B O 1
ATOM 9212 N N . THR B 1 529 ? -11.195 -47.688 -11.234 1 98.25 529 THR B N 1
ATOM 9213 C CA . THR B 1 529 ? -10.266 -46.781 -11.906 1 98.25 529 THR B CA 1
ATOM 9214 C C . THR B 1 529 ? -10.398 -45.375 -11.359 1 98.25 529 THR B C 1
ATOM 9216 O O . THR B 1 529 ? -9.508 -44.531 -11.57 1 98.25 529 THR B O 1
ATOM 9219 N N . PHE B 1 530 ? -11.5 -45.094 -10.609 1 98.06 530 PHE B N 1
ATOM 9220 C CA . PHE B 1 530 ? -11.758 -43.75 -10.133 1 98.06 530 PHE B CA 1
ATOM 9221 C C . PHE B 1 530 ? -10.766 -43.344 -9.039 1 98.06 530 PHE B C 1
ATOM 9223 O O . PHE B 1 530 ? -10.531 -42.188 -8.797 1 98.06 530 PHE B O 1
ATOM 9230 N N . MET B 1 531 ? -10.141 -44.312 -8.445 1 97.12 531 MET B N 1
ATOM 9231 C CA . MET B 1 531 ? -9.383 -44.031 -7.234 1 97.12 531 MET B CA 1
ATOM 9232 C C . MET B 1 531 ? -7.895 -44.281 -7.441 1 97.12 531 MET B C 1
ATOM 9234 O O . MET B 1 531 ? -7.09 -44.031 -6.535 1 97.12 531 MET B O 1
ATOM 9238 N N . ILE B 1 532 ? -7.52 -44.719 -8.609 1 98.06 532 ILE B N 1
ATOM 9239 C CA . ILE B 1 532 ? -6.121 -45.062 -8.852 1 98.06 532 ILE B CA 1
ATOM 9240 C C . ILE B 1 532 ? -5.309 -43.781 -9.062 1 98.06 532 ILE B C 1
ATOM 9242 O O . ILE B 1 532 ? -5.547 -43.031 -10.016 1 98.06 532 ILE B O 1
ATOM 9246 N N . ASP B 1 533 ? -4.395 -43.594 -8.164 1 97.81 533 ASP B N 1
ATOM 9247 C CA . ASP B 1 533 ? -3.625 -42.344 -8.195 1 97.81 533 ASP B CA 1
ATOM 9248 C C . ASP B 1 533 ? -2.146 -42.625 -8.453 1 97.81 533 ASP B C 1
ATOM 9250 O O . ASP B 1 533 ? -1.319 -41.719 -8.422 1 97.81 533 ASP B O 1
ATOM 9254 N N . ASP B 1 534 ? -1.735 -43.875 -8.695 1 98.38 534 ASP B N 1
ATOM 9255 C CA . ASP B 1 534 ? -0.323 -44.219 -8.844 1 98.38 534 ASP B CA 1
ATOM 9256 C C . ASP B 1 534 ? -0.069 -44.969 -10.148 1 98.38 534 ASP B C 1
ATOM 9258 O O . ASP B 1 534 ? 0.954 -45.625 -10.297 1 98.38 534 ASP B O 1
ATOM 9262 N N . GLU B 1 535 ? -1.065 -44.969 -11.031 1 98.75 535 GLU B N 1
ATOM 9263 C CA . GLU B 1 535 ? -0.987 -45.406 -12.422 1 98.75 535 GLU B CA 1
ATOM 9264 C C . GLU B 1 535 ? -1.532 -44.344 -13.367 1 98.75 535 GLU B C 1
ATOM 9266 O O . GLU B 1 535 ? -2.363 -43.5 -12.977 1 98.75 535 GLU B O 1
ATOM 9271 N N . PHE B 1 536 ? -1.028 -44.375 -14.578 1 98.88 536 PHE B N 1
ATOM 9272 C CA . PHE B 1 536 ? -1.575 -43.438 -15.57 1 98.88 536 PHE B CA 1
ATOM 9273 C C . PHE B 1 536 ? -1.431 -44.031 -16.984 1 98.88 536 PHE B C 1
ATOM 9275 O O . PHE B 1 536 ? -0.747 -45.031 -17.172 1 98.88 536 PHE B O 1
ATOM 9282 N N . LEU B 1 537 ? -2.121 -43.344 -17.844 1 98.88 537 LEU B N 1
ATOM 9283 C CA . LEU B 1 537 ? -2.047 -43.719 -19.25 1 98.88 537 LEU B CA 1
ATOM 9284 C C . LEU B 1 537 ? -1.311 -42.656 -20.047 1 98.88 537 LEU B C 1
ATOM 9286 O O . LEU B 1 537 ? -1.538 -41.438 -19.844 1 98.88 537 LEU B O 1
ATOM 9290 N N . LEU B 1 538 ? -0.378 -43.031 -20.812 1 98.88 538 LEU B N 1
ATOM 9291 C CA . LEU B 1 538 ? 0.069 -42.219 -21.938 1 98.88 538 LEU B CA 1
ATOM 9292 C C . LEU B 1 538 ? -0.827 -42.438 -23.156 1 98.88 538 LEU B C 1
ATOM 9294 O O . LEU B 1 538 ? -0.753 -43.469 -23.812 1 98.88 538 LEU B O 1
ATOM 9298 N N . GLY B 1 539 ? -1.63 -41.406 -23.422 1 98.5 539 GLY B N 1
ATOM 9299 C CA . GLY B 1 539 ? -2.709 -41.656 -24.375 1 98.5 539 GLY B CA 1
ATOM 9300 C C . GLY B 1 539 ? -3.701 -42.688 -23.891 1 98.5 539 GLY B C 1
ATOM 9301 O O . GLY B 1 539 ? -4.102 -42.688 -22.734 1 98.5 539 GLY B O 1
ATOM 9302 N N . ASN B 1 540 ? -4.121 -43.5 -24.844 1 98.19 540 ASN B N 1
ATOM 9303 C CA . ASN B 1 540 ? -5.137 -44.469 -24.516 1 98.19 540 ASN B CA 1
ATOM 9304 C C . ASN B 1 540 ? -4.535 -45.875 -24.391 1 98.19 540 ASN B C 1
ATOM 9306 O O . ASN B 1 540 ? -5.18 -46.812 -23.891 1 98.19 540 ASN B O 1
ATOM 9310 N N . ASP B 1 541 ? -3.23 -46 -24.75 1 97.75 541 ASP B N 1
ATOM 9311 C CA . ASP B 1 541 ? -2.818 -47.344 -25.078 1 97.75 541 ASP B CA 1
ATOM 9312 C C . ASP B 1 541 ? -1.604 -47.781 -24.25 1 97.75 541 ASP B C 1
ATOM 9314 O O . ASP B 1 541 ? -1.175 -48.906 -24.312 1 97.75 541 ASP B O 1
ATOM 9318 N N . ILE B 1 542 ? -1.001 -46.906 -23.531 1 98.75 542 ILE B N 1
ATOM 9319 C CA . ILE B 1 542 ? 0.163 -47.25 -22.734 1 98.75 542 ILE B CA 1
ATOM 9320 C C . ILE B 1 542 ? -0.141 -47 -21.25 1 98.75 542 ILE B C 1
ATOM 9322 O O . ILE B 1 542 ? -0.351 -45.875 -20.828 1 98.75 542 ILE B O 1
ATOM 9326 N N . LEU B 1 543 ? -0.231 -48.062 -20.469 1 98.81 543 LEU B N 1
ATOM 9327 C CA . LEU B 1 543 ? -0.453 -47.969 -19.031 1 98.81 543 LEU B CA 1
ATOM 9328 C C . LEU B 1 543 ? 0.866 -48.062 -18.281 1 98.81 543 LEU B C 1
ATOM 9330 O O . LEU B 1 543 ? 1.665 -48.969 -18.5 1 98.81 543 LEU B O 1
ATOM 9334 N N . VAL B 1 544 ? 1.151 -47.125 -17.484 1 98.94 544 VAL B N 1
ATOM 9335 C CA . VAL B 1 544 ? 2.387 -47.062 -16.719 1 98.94 544 VAL B CA 1
ATOM 9336 C C . VAL B 1 544 ? 2.076 -47.219 -15.227 1 98.94 544 VAL B C 1
ATOM 9338 O O . VAL B 1 544 ? 1.164 -46.562 -14.703 1 98.94 544 VAL B O 1
ATOM 9341 N N . ALA B 1 545 ? 2.807 -48.031 -14.531 1 98.88 545 ALA B N 1
ATOM 9342 C CA . ALA B 1 545 ? 2.562 -48.344 -13.125 1 98.88 545 ALA B CA 1
ATOM 9343 C C . ALA B 1 545 ? 3.865 -48.344 -12.328 1 98.88 545 ALA B C 1
ATOM 9345 O O . ALA B 1 545 ? 4.293 -49.406 -11.836 1 98.88 545 ALA B O 1
ATOM 9346 N N . PRO B 1 546 ? 4.434 -47.25 -12.086 1 98.75 546 PRO B N 1
ATOM 9347 C CA . PRO B 1 546 ? 5.699 -47.156 -11.352 1 98.75 546 PRO B CA 1
ATOM 9348 C C . PRO B 1 546 ? 5.531 -47.469 -9.859 1 98.75 546 PRO B C 1
ATOM 9350 O O . PRO B 1 546 ? 4.426 -47.344 -9.328 1 98.75 546 PRO B O 1
ATOM 9353 N N . VAL B 1 547 ? 6.602 -47.875 -9.211 1 98.56 547 VAL B N 1
ATOM 9354 C CA . VAL B 1 547 ? 6.637 -48.031 -7.758 1 98.56 547 VAL B CA 1
ATOM 9355 C C . VAL B 1 547 ? 6.859 -46.688 -7.105 1 98.56 547 VAL B C 1
ATOM 9357 O O . VAL B 1 547 ? 7.832 -45.969 -7.41 1 98.56 547 VAL B O 1
ATOM 9360 N N . VAL B 1 548 ? 5.965 -46.344 -6.191 1 98.31 548 VAL B N 1
ATOM 9361 C CA . VAL B 1 548 ? 6.066 -45 -5.602 1 98.31 548 VAL B CA 1
ATOM 9362 C C . VAL B 1 548 ? 6.133 -45.125 -4.082 1 98.31 548 VAL B C 1
ATOM 9364 O O . VAL B 1 548 ? 6.031 -44.094 -3.373 1 98.31 548 VAL B O 1
ATOM 9367 N N . ILE B 1 549 ? 6.246 -46.281 -3.537 1 97.94 549 ILE B N 1
ATOM 9368 C CA . ILE B 1 549 ? 6.41 -46.531 -2.107 1 97.94 549 ILE B CA 1
ATOM 9369 C C . ILE B 1 549 ? 7.836 -47 -1.822 1 97.94 549 ILE B C 1
ATOM 9371 O O . ILE B 1 549 ? 8.32 -47.938 -2.443 1 97.94 549 ILE B O 1
ATOM 9375 N N . GLN B 1 550 ? 8.461 -46.375 -0.87 1 98.19 550 GLN B N 1
ATOM 9376 C CA . GLN B 1 550 ? 9.844 -46.688 -0.527 1 98.19 550 GLN B CA 1
ATOM 9377 C C . GLN B 1 550 ? 10.023 -48.156 -0.154 1 98.19 550 GLN B C 1
ATOM 9379 O O . GLN B 1 550 ? 9.242 -48.688 0.631 1 98.19 550 GLN B O 1
ATOM 9384 N N . GLY B 1 551 ? 11.008 -48.719 -0.651 1 98.06 551 GLY B N 1
ATOM 9385 C CA . GLY B 1 551 ? 11.398 -50.062 -0.268 1 98.06 551 GLY B CA 1
ATOM 9386 C C . GLY B 1 551 ? 10.641 -51.156 -1.015 1 98.06 551 GLY B C 1
ATOM 9387 O O . GLY B 1 551 ? 11.039 -52.312 -1.005 1 98.06 551 GLY B O 1
ATOM 9388 N N . ASP B 1 552 ? 9.594 -50.875 -1.712 1 98 552 ASP B N 1
ATOM 9389 C CA . ASP B 1 552 ? 8.766 -51.875 -2.379 1 98 552 ASP B CA 1
ATOM 9390 C C . ASP B 1 552 ? 9.469 -52.438 -3.607 1 98 552 ASP B C 1
ATOM 9392 O O . ASP B 1 552 ? 10.102 -51.688 -4.363 1 98 552 ASP B O 1
ATOM 9396 N N . LEU B 1 553 ? 9.359 -53.719 -3.779 1 98.19 553 LEU B N 1
ATOM 9397 C CA . LEU B 1 553 ? 9.914 -54.438 -4.938 1 98.19 553 LEU B CA 1
ATOM 9398 C C . LEU B 1 553 ? 8.812 -55.156 -5.699 1 98.19 553 LEU B C 1
ATOM 9400 O O . LEU B 1 553 ? 9.102 -56 -6.543 1 98.19 553 LEU B O 1
ATOM 9404 N N . SER B 1 554 ? 7.648 -54.906 -5.258 1 97.94 554 SER B N 1
ATOM 9405 C CA . SER B 1 554 ? 6.434 -55.344 -5.934 1 97.94 554 SER B CA 1
ATOM 9406 C C . SER B 1 554 ? 5.285 -54.375 -5.691 1 97.94 554 SER B C 1
ATOM 9408 O O . SER B 1 554 ? 5.367 -53.5 -4.816 1 97.94 554 SER B O 1
ATOM 9410 N N . ARG B 1 555 ? 4.289 -54.469 -6.539 1 98.19 555 ARG B N 1
ATOM 9411 C CA . ARG B 1 555 ? 3.094 -53.656 -6.355 1 98.19 555 ARG B CA 1
ATOM 9412 C C . ARG B 1 555 ? 1.878 -54.312 -7.004 1 98.19 555 ARG B C 1
ATOM 9414 O O . ARG B 1 555 ? 2.014 -55.25 -7.773 1 98.19 555 ARG B O 1
ATOM 9421 N N . ASP B 1 556 ? 0.768 -53.812 -6.582 1 98.38 556 ASP B N 1
ATOM 9422 C CA . ASP B 1 556 ? -0.464 -54.188 -7.281 1 98.38 556 ASP B CA 1
ATOM 9423 C C . ASP B 1 556 ? -0.697 -53.25 -8.477 1 98.38 556 ASP B C 1
ATOM 9425 O O . ASP B 1 556 ? -0.429 -52.062 -8.414 1 98.38 556 ASP B O 1
ATOM 9429 N N . ILE B 1 557 ? -1.112 -53.875 -9.633 1 98.75 557 ILE B N 1
ATOM 9430 C CA . ILE B 1 557 ? -1.372 -53.125 -10.852 1 98.75 557 ILE B CA 1
ATOM 9431 C C . ILE B 1 557 ? -2.771 -53.438 -11.375 1 98.75 557 ILE B C 1
ATOM 9433 O O . ILE B 1 557 ? -3.145 -54.625 -11.484 1 98.75 557 ILE B O 1
ATOM 9437 N N . TYR B 1 558 ? -3.545 -52.406 -11.562 1 98.75 558 TYR B N 1
ATOM 9438 C CA . TYR B 1 558 ? -4.852 -52.625 -12.172 1 98.75 558 TYR B CA 1
ATOM 9439 C C . TYR B 1 558 ? -4.781 -52.438 -13.688 1 98.75 558 TYR B C 1
ATOM 9441 O O . TYR B 1 558 ? -4.277 -51.438 -14.18 1 98.75 558 TYR B O 1
ATOM 9449 N N . LEU B 1 559 ? -5.246 -53.406 -14.461 1 98.5 559 LEU B N 1
ATOM 9450 C CA . LEU B 1 559 ? -5.383 -53.281 -15.914 1 98.5 559 LEU B CA 1
ATOM 9451 C C . LEU B 1 559 ? -6.844 -53.094 -16.312 1 98.5 559 LEU B C 1
ATOM 9453 O O . LEU B 1 559 ? -7.688 -53.938 -16.031 1 98.5 559 LEU B O 1
ATOM 9457 N N . PRO B 1 560 ? -7.148 -52 -16.875 1 97.81 560 PRO B N 1
ATOM 9458 C CA . PRO B 1 560 ? -8.523 -51.812 -17.359 1 97.81 560 PRO B CA 1
ATOM 9459 C C . PRO B 1 560 ? -8.898 -52.844 -18.406 1 97.81 560 PRO B C 1
ATOM 9461 O O . PRO B 1 560 ? -8.031 -53.562 -18.938 1 97.81 560 PRO B O 1
ATOM 9464 N N . ALA B 1 561 ? -10.211 -52.906 -18.75 1 96.94 561 ALA B N 1
ATOM 9465 C CA . ALA B 1 561 ? -10.703 -53.875 -19.734 1 96.94 561 ALA B CA 1
ATOM 9466 C C . ALA B 1 561 ? -9.883 -53.812 -21.016 1 96.94 561 ALA B C 1
ATOM 9468 O O . ALA B 1 561 ? -9.461 -52.75 -21.438 1 96.94 561 ALA B O 1
ATOM 9469 N N . GLY B 1 562 ? -9.727 -55 -21.609 1 96.5 562 GLY B N 1
ATOM 9470 C CA . GLY B 1 562 ? -8.906 -55.125 -22.812 1 96.5 562 GLY B CA 1
ATOM 9471 C C . GLY B 1 562 ? -7.762 -56.125 -22.641 1 96.5 562 GLY B C 1
ATOM 9472 O O . GLY B 1 562 ? -7.703 -56.844 -21.656 1 96.5 562 GLY B O 1
ATOM 9473 N N . ARG B 1 563 ? -6.895 -56.156 -23.641 1 97.88 563 ARG B N 1
ATOM 9474 C CA . ARG B 1 563 ? -5.691 -56.969 -23.594 1 97.88 563 ARG B CA 1
ATOM 9475 C C . ARG B 1 563 ? -4.434 -56.125 -23.641 1 97.88 563 ARG B C 1
ATOM 9477 O O . ARG B 1 563 ? -4.352 -55.156 -24.422 1 97.88 563 ARG B O 1
ATOM 9484 N N . TRP B 1 564 ? -3.564 -56.438 -22.703 1 98.31 564 TRP B N 1
ATOM 9485 C CA . TRP B 1 564 ? -2.391 -55.594 -22.484 1 98.31 564 TRP B CA 1
ATOM 9486 C C . TRP B 1 564 ? -1.108 -56.406 -22.578 1 98.31 564 TRP B C 1
ATOM 9488 O O . TRP B 1 564 ? -0.994 -57.469 -21.953 1 98.31 564 TRP B O 1
ATOM 9498 N N . GLN B 1 565 ? -0.233 -56.031 -23.359 1 98.56 565 GLN B N 1
ATOM 9499 C CA . GLN B 1 565 ? 1.095 -56.625 -23.406 1 98.56 565 GLN B CA 1
ATOM 9500 C C . GLN B 1 565 ? 1.982 -56.094 -22.281 1 98.56 565 GLN B C 1
ATOM 9502 O O . GLN B 1 565 ? 2.246 -54.875 -22.219 1 98.56 565 GLN B O 1
ATOM 9507 N N . ASP B 1 566 ? 2.375 -56.969 -21.391 1 98.12 566 ASP B N 1
ATOM 9508 C CA . ASP B 1 566 ? 3.361 -56.656 -20.359 1 98.12 566 ASP B CA 1
ATOM 9509 C C . ASP B 1 566 ? 4.758 -56.531 -20.969 1 98.12 566 ASP B C 1
ATOM 9511 O O . ASP B 1 566 ? 5.371 -57.531 -21.359 1 98.12 566 ASP B O 1
ATOM 9515 N N . LYS B 1 567 ? 5.254 -55.375 -20.953 1 97.75 567 LYS B N 1
ATOM 9516 C CA . LYS B 1 567 ? 6.492 -55.125 -21.688 1 97.75 567 LYS B CA 1
ATOM 9517 C C . LYS B 1 567 ? 7.707 -55.562 -20.891 1 97.75 567 LYS B C 1
ATOM 9519 O O . LYS B 1 567 ? 8.789 -55.781 -21.453 1 97.75 567 LYS B O 1
ATOM 9524 N N . LEU B 1 568 ? 7.551 -55.781 -19.547 1 96.38 568 LEU B N 1
ATOM 9525 C CA . LEU B 1 568 ? 8.641 -56.281 -18.734 1 96.38 568 LEU B CA 1
ATOM 9526 C C . LEU B 1 568 ? 8.727 -57.812 -18.844 1 96.38 568 LEU B C 1
ATOM 9528 O O . LEU B 1 568 ? 9.82 -58.375 -18.812 1 96.38 568 LEU B O 1
ATOM 9532 N N . ARG B 1 569 ? 7.574 -58.406 -18.953 1 96.62 569 ARG B N 1
ATOM 9533 C CA . ARG B 1 569 ? 7.527 -59.844 -18.938 1 96.62 569 ARG B CA 1
ATOM 9534 C C . ARG B 1 569 ? 7.227 -60.406 -20.328 1 96.62 569 ARG B C 1
ATOM 9536 O O . ARG B 1 569 ? 7.281 -61.625 -20.531 1 96.62 569 ARG B O 1
ATOM 9543 N N . ASN B 1 570 ? 6.906 -59.688 -21.219 1 96.19 570 ASN B N 1
ATOM 9544 C CA . ASN B 1 570 ? 6.613 -60.062 -22.609 1 96.19 570 ASN B CA 1
ATOM 9545 C C . ASN B 1 570 ? 5.465 -61.062 -22.672 1 96.19 570 ASN B C 1
ATOM 9547 O O . ASN B 1 570 ? 5.566 -62.094 -23.359 1 96.19 570 ASN B O 1
ATOM 9551 N N . THR B 1 571 ? 4.473 -60.844 -21.906 1 97.06 571 THR B N 1
ATOM 9552 C CA . THR B 1 571 ? 3.26 -61.656 -21.922 1 97.06 571 THR B CA 1
ATOM 9553 C C . THR B 1 571 ? 2.025 -60.781 -22.094 1 97.06 571 THR B C 1
ATOM 9555 O O . THR B 1 571 ? 2.027 -59.594 -21.703 1 97.06 571 THR B O 1
ATOM 9558 N N . VAL B 1 572 ? 1.103 -61.312 -22.75 1 97.75 572 VAL B N 1
ATOM 9559 C CA . VAL B 1 572 ? -0.171 -60.594 -22.922 1 97.75 572 VAL B CA 1
ATOM 9560 C C . VAL B 1 572 ? -1.101 -60.938 -21.75 1 97.75 572 VAL B C 1
ATOM 9562 O O . VAL B 1 572 ? -1.248 -62.125 -21.391 1 97.75 572 VAL B O 1
ATOM 9565 N N . ARG B 1 573 ? -1.644 -59.969 -21.203 1 96.62 573 ARG B N 1
ATOM 9566 C CA . ARG B 1 573 ? -2.523 -60.125 -20.047 1 96.62 573 ARG B CA 1
ATOM 9567 C C . ARG B 1 573 ? -3.916 -59.594 -20.359 1 96.62 573 ARG B C 1
ATOM 9569 O O . ARG B 1 573 ? -4.059 -58.562 -21.031 1 96.62 573 ARG B O 1
ATOM 9576 N N . ASP B 1 574 ? -4.926 -60.281 -19.812 1 96.5 574 ASP B N 1
ATOM 9577 C CA . ASP B 1 574 ? -6.281 -59.75 -19.891 1 96.5 574 ASP B CA 1
ATOM 9578 C C . ASP B 1 574 ? -6.5 -58.656 -18.844 1 96.5 574 ASP B C 1
ATOM 9580 O O . ASP B 1 574 ? -6.016 -58.781 -17.719 1 96.5 574 ASP B O 1
ATOM 9584 N N . GLY B 1 575 ? -7.211 -57.656 -19.25 1 96.94 575 GLY B N 1
ATOM 9585 C CA . GLY B 1 575 ? -7.523 -56.562 -18.328 1 96.94 575 GLY B CA 1
ATOM 9586 C C . GLY B 1 575 ? -8.812 -56.781 -17.562 1 96.94 575 GLY B C 1
ATOM 9587 O O . GLY B 1 575 ? -9.375 -57.875 -17.578 1 96.94 575 GLY B O 1
ATOM 9588 N N . GLY B 1 576 ? -9.234 -55.812 -16.844 1 96.25 576 GLY B N 1
ATOM 9589 C CA . GLY B 1 576 ? -10.414 -55.844 -16 1 96.25 576 GLY B CA 1
ATOM 9590 C C . GLY B 1 576 ? -10.148 -56.5 -14.648 1 96.25 576 GLY B C 1
ATOM 9591 O O . GLY B 1 576 ? -11.062 -57.031 -14.031 1 96.25 576 GLY B O 1
ATOM 9592 N N . LYS B 1 577 ? -8.914 -56.438 -14.297 1 96.5 577 LYS B N 1
ATOM 9593 C CA . LYS B 1 577 ? -8.578 -57.125 -13.039 1 96.5 577 LYS B CA 1
ATOM 9594 C C . LYS B 1 577 ? -7.289 -56.562 -12.445 1 96.5 577 LYS B C 1
ATOM 9596 O O . LYS B 1 577 ? -6.535 -55.844 -13.133 1 96.5 577 LYS B O 1
ATOM 9601 N N . TRP B 1 578 ? -7.012 -56.875 -11.211 1 97.94 578 TRP B N 1
ATOM 9602 C CA . TRP B 1 578 ? -5.777 -56.562 -10.508 1 97.94 578 TRP B CA 1
ATOM 9603 C C . TRP B 1 578 ? -4.711 -57.625 -10.742 1 97.94 578 TRP B C 1
ATOM 9605 O O . TRP B 1 578 ? -4.992 -58.812 -10.688 1 97.94 578 TRP B O 1
ATOM 9615 N N . LEU B 1 579 ? -3.559 -57.156 -11.117 1 98 579 LEU B N 1
ATOM 9616 C CA . LEU B 1 579 ? -2.357 -57.969 -10.961 1 98 579 LEU B CA 1
ATOM 9617 C C . LEU B 1 579 ? -1.745 -57.781 -9.578 1 98 579 LEU B C 1
ATOM 9619 O O . LEU B 1 579 ? -1.122 -56.75 -9.305 1 98 579 LEU B O 1
ATOM 9623 N N . THR B 1 580 ? -1.86 -58.781 -8.711 1 97.5 580 THR B N 1
ATOM 9624 C CA . THR B 1 580 ? -1.409 -58.625 -7.332 1 97.5 580 THR B CA 1
ATOM 9625 C C . THR B 1 580 ? 0.061 -59.031 -7.203 1 97.5 580 THR B C 1
ATOM 9627 O O . THR B 1 580 ? 0.512 -59.969 -7.832 1 97.5 580 THR B O 1
ATOM 9630 N N . ASN B 1 581 ? 0.761 -58.281 -6.457 1 97.56 581 ASN B N 1
ATOM 9631 C CA . ASN B 1 581 ? 2.158 -58.562 -6.129 1 97.56 581 ASN B CA 1
ATOM 9632 C C . ASN B 1 581 ? 3.02 -58.656 -7.383 1 97.56 581 ASN B C 1
ATOM 9634 O O . ASN B 1 581 ? 3.834 -59.562 -7.508 1 97.56 581 ASN B O 1
ATOM 9638 N N . TYR B 1 582 ? 2.701 -57.812 -8.352 1 98.12 582 TYR B N 1
ATOM 9639 C CA . TYR B 1 582 ? 3.537 -57.75 -9.547 1 98.12 582 TYR B CA 1
ATOM 9640 C C . TYR B 1 582 ? 4.969 -57.375 -9.188 1 98.12 582 TYR B C 1
ATOM 9642 O O . TYR B 1 582 ? 5.203 -56.281 -8.617 1 98.12 582 TYR B O 1
ATOM 9650 N N . LYS B 1 583 ? 5.867 -58.188 -9.531 1 97.88 583 LYS B N 1
ATOM 9651 C CA . LYS B 1 583 ? 7.262 -57.938 -9.188 1 97.88 583 LYS B CA 1
ATOM 9652 C C . LYS B 1 583 ? 7.828 -56.781 -10.008 1 97.88 583 LYS B C 1
ATOM 9654 O O . LYS B 1 583 ? 7.66 -56.75 -11.227 1 97.88 583 LYS B O 1
ATOM 9659 N N . ALA B 1 584 ? 8.43 -55.875 -9.344 1 97.94 584 ALA B N 1
ATOM 9660 C CA . ALA B 1 584 ? 9.109 -54.719 -9.93 1 97.94 584 ALA B CA 1
ATOM 9661 C C . ALA B 1 584 ? 10.352 -54.344 -9.133 1 97.94 584 ALA B C 1
ATOM 9663 O O . ALA B 1 584 ? 10.289 -53.562 -8.203 1 97.94 584 ALA B O 1
ATOM 9664 N N . SER B 1 585 ? 11.484 -54.906 -9.539 1 97.44 585 SER B N 1
ATOM 9665 C CA . SER B 1 585 ? 12.742 -54.625 -8.859 1 97.44 585 SER B CA 1
ATOM 9666 C C . SER B 1 585 ? 13.102 -53.156 -8.953 1 97.44 585 SER B C 1
ATOM 9668 O O . SER B 1 585 ? 12.398 -52.375 -9.609 1 97.44 585 SER B O 1
ATOM 9670 N N . LEU B 1 586 ? 14.164 -52.781 -8.32 1 97.88 586 LEU B N 1
ATOM 9671 C CA . LEU B 1 586 ? 14.547 -51.375 -8.172 1 97.88 586 LEU B CA 1
ATOM 9672 C C . LEU B 1 586 ? 14.688 -50.719 -9.531 1 97.88 586 LEU B C 1
ATOM 9674 O O . LEU B 1 586 ? 14.352 -49.531 -9.68 1 97.88 586 LEU B O 1
ATOM 9678 N N . TYR B 1 587 ? 15.141 -51.406 -10.562 1 97.56 587 TYR B N 1
ATOM 9679 C CA . TYR B 1 587 ? 15.422 -50.781 -11.852 1 97.56 587 TYR B CA 1
ATOM 9680 C C . TYR B 1 587 ? 14.398 -51.219 -12.898 1 97.56 587 TYR B C 1
ATOM 9682 O O . TYR B 1 587 ? 14.656 -51.094 -14.102 1 97.56 587 TYR B O 1
ATOM 9690 N N . GLU B 1 588 ? 13.258 -51.75 -12.438 1 98.06 588 GLU B N 1
ATOM 9691 C CA . GLU B 1 588 ? 12.188 -52.156 -13.352 1 98.06 588 GLU B CA 1
ATOM 9692 C C . GLU B 1 588 ? 11.016 -51.188 -13.289 1 98.06 588 GLU B C 1
ATOM 9694 O O . GLU B 1 588 ? 10.547 -50.844 -12.195 1 98.06 588 GLU B O 1
ATOM 9699 N N . LEU B 1 589 ? 10.609 -50.719 -14.445 1 98.69 589 LEU B N 1
ATOM 9700 C CA . LEU B 1 589 ? 9.414 -49.906 -14.586 1 98.69 589 LEU B CA 1
ATOM 9701 C C . LEU B 1 589 ? 8.297 -50.656 -15.289 1 98.69 589 LEU B C 1
ATOM 9703 O O . LEU B 1 589 ? 8.359 -50.875 -16.5 1 98.69 589 LEU B O 1
ATOM 9707 N N . PRO B 1 590 ? 7.281 -51.062 -14.547 1 98.75 590 PRO B N 1
ATOM 9708 C CA . PRO B 1 590 ? 6.16 -51.75 -15.195 1 98.75 590 PRO B CA 1
ATOM 9709 C C . PRO B 1 590 ? 5.371 -50.844 -16.125 1 98.75 590 PRO B C 1
ATOM 9711 O O . PRO B 1 590 ? 4.984 -49.719 -15.727 1 98.75 590 PRO B O 1
ATOM 9714 N N . TYR B 1 591 ? 5.152 -51.219 -17.344 1 98.75 591 TYR B N 1
ATOM 9715 C CA . TYR B 1 591 ? 4.238 -50.594 -18.281 1 98.75 591 TYR B CA 1
ATOM 9716 C C . TYR B 1 591 ? 3.678 -51.594 -19.281 1 98.75 591 TYR B C 1
ATOM 9718 O O . TYR B 1 591 ? 4.27 -52.656 -19.516 1 98.75 591 TYR B O 1
ATOM 9726 N N . PHE B 1 592 ? 2.561 -51.281 -19.719 1 98.75 592 PHE B N 1
ATOM 9727 C CA . PHE B 1 592 ? 1.766 -52.156 -20.547 1 98.75 592 PHE B CA 1
ATOM 9728 C C . PHE B 1 592 ? 1.265 -51.438 -21.797 1 98.75 592 PHE B C 1
ATOM 9730 O O . PHE B 1 592 ? 0.933 -50.25 -21.734 1 98.75 592 PHE B O 1
ATOM 9737 N N . ILE B 1 593 ? 1.16 -52.156 -22.906 1 98.62 593 ILE B N 1
ATOM 9738 C CA . ILE B 1 593 ? 0.636 -51.594 -24.156 1 98.62 593 ILE B CA 1
ATOM 9739 C C . ILE B 1 593 ? -0.629 -52.344 -24.547 1 98.62 593 ILE B C 1
ATOM 9741 O O . ILE B 1 593 ? -0.645 -53.594 -24.562 1 98.62 593 ILE B O 1
ATOM 9745 N N . ARG B 1 594 ? -1.569 -51.656 -24.875 1 97.75 594 ARG B N 1
ATOM 9746 C CA . ARG B 1 594 ? -2.83 -52.25 -25.281 1 97.75 594 ARG B CA 1
ATOM 9747 C C . ARG B 1 594 ? -2.678 -52.969 -26.609 1 97.75 594 ARG B C 1
ATOM 9749 O O . ARG B 1 594 ? -2.029 -52.469 -27.531 1 97.75 594 ARG B O 1
ATOM 9756 N N . VAL B 1 595 ? -3.229 -54.125 -26.734 1 96.44 595 VAL B N 1
ATOM 9757 C CA . VAL B 1 595 ? -3.145 -54.938 -27.953 1 96.44 595 VAL B CA 1
ATOM 9758 C C . VAL B 1 595 ? -4.527 -55.062 -28.578 1 96.44 595 VAL B C 1
ATOM 9760 O O . VAL B 1 595 ? -5.543 -55.062 -27.875 1 96.44 595 VAL B O 1
#